Protein 5YD3 (pdb70)

Secondary structure (DSSP, 8-state):
--EEEEPPPEEE-TT--EEEEEEEESS-GGGS-EEEEEE-TTS-EEEEEEE-TTT--EEE-GGGTTTEEEEEETTTTEEEEEE-S--GGG-EEEEEEEEETTEEEEE---EEEEE--TTSPPEE-S-SEEEE-TT--EEEEEEESS--B-TTS-B-EEEEEE-TTS-EEEEEETTTEEPTT--TTEEEEE-SSEEEEEE-S--GGG-EEEEEEE-SSSSPEE---EEEEE-/--SS----/--EEEEPPPEEE-TT--EEEEEEEESS-TTTS-EEEEEE-TTS-EEEEEEE-TTT--EEE-GGGTTTEEEEEETTTTEEEEEE-S--GGG-EEEEEEEEETTEEEEE---EEEEE--PPPEE---SEEEE-TT--EEEEEEESS--B-TTS-B-EEEEEE-TTS--EEEEETTTEEPTT--TTEEEEE-SSEEEEEESS--GGG-EEEEEEE-SSSSPEE---EEEEE-/--SS----/--EEEE---EEE-TT--EEEEEEEESS-GGGS-EEEEEE-TTS-EEEEEEEETTTTEEEE-GGGTTTEEEEEETTTTEEEEEE-S--GGG-EEEEEEEEETTEEEEE---EEEEE--PPPEE---SEEEE-TT--EEEEEEESS--B-TTS-B-EEEEEE-TTS--EEEEETTTEEPTT--TTEEEEE-SSEEEEEESS--GGG-EEEEEEE-SSSSPEE---EEEEE--/---SS----/-EEEE---EEE-TT--EEEEEEEESS-TTTS-EEEEEE-TTS-EEEEEEE-TTT--EEE-GGGTTTEEEEEEGGGTEEEEEE-S--GGG-EEEEEEEEETTEEEEE---EEEEE--PPEE-S-SEEE--TT--EEEEEEESS----TTS---EEEEEE-TTS--EEEEETTTEEPTT--TTEEEEE-SSEEEEEE-S--GGG-EEEEEEE-SSSSPEE---EEEE-/--S----

Solvent-accessible surface area: 39740 Å² total; per-residue (Å²): 164,38,45,13,10,1,16,20,39,53,70,21,147,80,62,58,59,12,110,0,25,0,33,4,26,55,42,84,12,56,94,16,5,0,0,0,0,13,44,59,93,84,106,16,10,59,2,0,0,0,2,2,0,36,41,110,104,28,27,52,7,127,132,12,116,78,44,5,74,8,58,17,57,61,104,40,30,9,0,53,0,72,1,39,74,1,61,85,106,4,17,0,27,1,6,0,0,22,8,96,116,9,20,0,39,35,32,1,87,11,1,15,0,30,12,70,60,95,105,30,4,88,10,66,11,100,39,108,46,25,50,5,54,62,48,72,80,19,66,2,58,2,151,11,75,92,50,0,102,22,224,82,56,44,13,10,0,0,0,0,2,15,65,52,40,81,24,4,73,13,0,0,49,70,38,61,53,68,10,119,86,15,62,122,31,8,53,10,43,34,87,5,59,30,4,28,0,109,1,30,146,2,77,46,98,3,12,4,36,0,13,0,0,0,0,19,50,47,19,1,26,20,2,80,7,0,86,0,56,8,136,85,83,130,126,38,11,55,55,166,40,61,14,96,14,34,52,35,51,84,27,178,78,59,57,60,11,110,1,27,0,80,2,40,54,40,81,12,56,81,26,12,0,0,0,0,12,26,67,109,81,101,11,8,52,1,0,0,0,3,1,0,32,32,107,117,41,36,53,6,141,145,11,135,77,45,6,73,8,58,17,52,57,108,47,27,10,0,61,0,72,1,36,74,1,65,82,106,4,30,7,20,1,4,0,0,24,8,96,122,12,23,0,38,33,22,0,103,11,1,13,2,49,12,88,153,58,4,86,12,33,9,15,15,62,18,6,24,2,57,75,46,49,26,0,39,3,59,1,76,8,32,80,3,0,23,17,204,81,56,40,10,10,0,0,0,0,0,19,31,27,60,92,38,8,57,10,0,0,50,76,45,60,58,63,13,117,81,9,36,123,36,5,57,10,65,37,56,1,13,48,4,48,0,79,0,44,164,3,82,48,91,0,27,4,25,0,12,0,1,0,0,21,44,48,20,0,25,18,0,70,6,2,65,0,61,38,112,157,67,86,127,34,12,57,56,129,38,89,14,113,5,38,54,87,46,134,29,175,86,56,50,57,10,119,0,31,0,111,6,35,29,40,83,11,55,83,24,17,0,0,0,0,16,42,52,114,84,106,17,11,58,1,0,0,0,0,1,1,34,30,116,100,20,26,52,6,125,150,11,110,76,42,5,63,8,59,16,48,66,111,33,32,7,0,44,0,63,0,27,71,0,65,82,110,7,30,7,54,1,6,0,0,22,8,94,144,11,22,0,41,37,33,0,92,14,1,38,2,58,15,88,155,64,5,89,11,68,8,98,41,108,51,28,58,8,35,44,11,68,80,20,66,3,59,0,135,10,78,101,45,0,100,32,238,83,54,49,10,10,0,0,0,0,4,11,53,114,85,87,28,5,69,11,2,1,28,70,32,64,19,29,12,112,82,6,60,50,17,4,14,11,42,36,64,21,54,28,2,30,0,105,0,35,68,2,76,75,110,2,49,4,40,0,16,0,0,0,0,19,51,49,18,1,26,20,2,82,7,1,98,0,64,45,110,198,195,73,74,82,132,36,13,57,62,87,108,11,88,14,42,56,84,52,131,20,181,83,57,35,61,9,122,5,26,0,111,6,56,69,40,78,14,58,107,22,11,0,0,0,0,15,48,35,114,83,98,12,9,56,5,0,0,0,8,4,1,31,27,159,115,41,43,53,13,130,154,10,108,75,41,5,69,8,58,37,54,65,110,43,33,9,0,60,0,73,1,27,71,0,64,68,71,8,25,5,50,1,8,0,0,18,8,100,130,11,22,0,33,38,28,0,116,13,1,32,0,60,13,94,126,16,86,13,25,8,6,7,63,20,3,51,9,65,49,5,28,19,6,59,2,30,1,34,9,76,113,48,0,102,56,236,75,50,30,10,24,0,0,0,0,0,14,64,103,86,105,31,3,54,12,2,0,20,24,34,24,5,50,1,104,81,12,69,113,37,7,12,14,63,36,66,22,59,36,4,50,0,75,0,11,37,3,82,72,115,2,46,4,41,0,14,0,0,0,0,11,67,46,27,3,20,20,3,78,6,0,102,0,70,97,122,134,143,20,11,78,61

Structure (mmCIF, N/CA/C/O backbone):
data_5YD3
#
_entry.id   5YD3
#
_cell.length_a   80.480
_cell.length_b   72.970
_cell.length_c   86.990
_cell.angle_alpha   90.00
_cell.angle_beta   114.30
_cell.angle_gamma   90.00
#
_symmetry.space_group_name_H-M   'P 1 21 1'
#
loop_
_entity.id
_entity.type
_entity.pdbx_description
1 polymer 'scFv 4B08'
2 polymer 'Epitope peptide'
3 non-polymer 'SULFATE ION'
4 non-polymer GLYCEROL
5 water water
#
loop_
_atom_site.group_PDB
_atom_site.id
_atom_site.type_symbol
_atom_site.label_atom_id
_atom_site.label_alt_id
_atom_site.label_comp_id
_atom_site.label_asym_id
_atom_site.label_entity_id
_atom_site.label_seq_id
_atom_site.pdbx_PDB_ins_code
_atom_site.Cartn_x
_atom_site.Cartn_y
_atom_site.Cartn_z
_atom_site.occupancy
_atom_site.B_iso_or_equiv
_atom_site.auth_seq_id
_atom_site.auth_comp_id
_atom_site.auth_asym_id
_atom_site.auth_atom_id
_atom_site.pdbx_PDB_model_num
ATOM 1 N N . GLU A 1 1 ? -0.558 27.179 41.317 1.00 21.04 3 GLU A N 1
ATOM 2 C CA . GLU A 1 1 ? -1.509 26.374 40.524 1.00 16.68 3 GLU A CA 1
ATOM 3 C C . GLU A 1 1 ? -1.526 24.960 41.092 1.00 15.87 3 GLU A C 1
ATOM 4 O O . GLU A 1 1 ? -0.500 24.432 41.547 1.00 16.66 3 GLU A O 1
ATOM 10 N N . VAL A 1 2 ? -2.668 24.299 40.975 1.00 12.31 4 VAL A N 1
ATOM 11 C CA . VAL A 1 2 ? -2.762 22.908 41.342 1.00 13.13 4 VAL A CA 1
ATOM 12 C C . VAL A 1 2 ? -2.062 22.087 40.284 1.00 11.44 4 VAL A C 1
ATOM 13 O O . VAL A 1 2 ? -2.220 22.324 39.071 1.00 14.43 4 VAL A O 1
ATOM 17 N N . GLN A 1 3 ? -1.305 21.126 40.763 1.00 11.44 5 GLN A N 1
ATOM 18 C CA . GLN A 1 3 ? -0.644 20.160 39.867 1.00 14.12 5 GLN A CA 1
ATOM 19 C C . GLN A 1 3 ? -0.873 18.747 40.390 1.00 12.08 5 GLN A C 1
ATOM 20 O O . GLN A 1 3 ? -0.726 18.496 41.568 1.00 12.29 5 GLN A O 1
ATOM 26 N N . LEU A 1 4 ? -1.204 17.847 39.460 1.00 10.44 6 LEU A N 1
ATOM 27 C CA . LEU A 1 4 ? -1.270 16.445 39.756 1.00 9.06 6 LEU A CA 1
ATOM 28 C C . LEU A 1 4 ? -0.364 15.767 38.754 1.00 8.23 6 LEU A C 1
ATOM 29 O O . LEU A 1 4 ? -0.622 15.807 37.560 1.00 9.15 6 LEU A O 1
ATOM 34 N N . GLN A 1 5 ? 0.681 15.126 39.283 1.00 7.33 7 GLN A N 1
ATOM 35 C CA . GLN A 1 5 ? 1.737 14.593 38.429 1.00 7.82 7 GLN A CA 1
ATOM 36 C C . GLN A 1 5 ? 1.847 13.088 38.649 1.00 6.85 7 GLN A C 1
ATOM 37 O O . GLN A 1 5 ? 2.246 12.621 39.718 1.00 7.36 7 GLN A O 1
ATOM 43 N N . GLN A 1 6 ? 1.410 12.336 37.628 1.00 6.56 8 GLN A N 1
ATOM 44 C CA . GLN A 1 6 ? 1.300 10.882 37.749 1.00 6.53 8 GLN A CA 1
ATOM 45 C C . GLN A 1 6 ? 2.559 10.183 37.289 1.00 6.46 8 GLN A C 1
ATOM 46 O O . GLN A 1 6 ? 3.386 10.693 36.534 1.00 7.91 8 GLN A O 1
ATOM 52 N N . SER A 1 7 ? 2.717 8.971 37.780 1.00 6.17 9 SER A N 1
ATOM 53 C CA . SER A 1 7 ? 3.846 8.108 37.435 1.00 6.74 9 SER A CA 1
ATOM 54 C C . SER A 1 7 ? 3.707 7.548 36.037 1.00 7.15 9 SER A C 1
ATOM 55 O O . SER A 1 7 ? 2.673 7.645 35.379 1.00 7.47 9 SER A O 1
ATOM 58 N N . GLY A 1 8 ? 4.830 7.032 35.551 1.00 6.17 10 GLY A N 1
ATOM 59 C CA . GLY A 1 8 ? 4.961 6.687 34.135 1.00 7.13 10 GLY A CA 1
ATOM 60 C C . GLY A 1 8 ? 4.239 5.436 33.661 1.00 6.52 10 GLY A C 1
ATOM 61 O O . GLY A 1 8 ? 3.747 4.624 34.441 1.00 7.50 10 GLY A O 1
ATOM 62 N N . ALA A 1 9 ? 4.231 5.309 32.354 1.00 7.11 11 ALA A N 1
ATOM 63 C CA . ALA A 1 9 ? 3.583 4.195 31.729 1.00 7.44 11 ALA A CA 1
ATOM 64 C C . ALA A 1 9 ? 4.155 2.871 32.208 1.00 7.70 11 ALA A C 1
ATOM 65 O O . ALA A 1 9 ? 5.365 2.701 32.437 1.00 9.91 11 ALA A O 1
ATOM 67 N N . GLU A 1 10 ? 3.272 1.863 32.262 1.00 8.58 12 GLU A N 1
ATOM 68 C CA . GLU A 1 10 ? 3.610 0.535 32.729 1.00 10.18 12 GLU A CA 1
ATOM 69 C C . GLU A 1 10 ? 3.244 -0.472 31.663 1.00 9.73 12 GLU A C 1
ATOM 70 O O . GLU A 1 10 ? 2.166 -0.439 31.111 1.00 10.59 12 GLU A O 1
ATOM 76 N N . LEU A 1 11 ? 4.130 -1.405 31.408 1.00 10.68 13 LEU A N 1
ATOM 77 C CA . LEU A 1 11 ? 3.893 -2.535 30.520 1.00 9.86 13 LEU A CA 1
ATOM 78 C C . LEU A 1 11 ? 4.019 -3.762 31.399 1.00 11.70 13 LEU A C 1
ATOM 79 O O . LEU A 1 11 ? 5.102 -4.026 31.944 1.00 14.32 13 LEU A O 1
ATOM 84 N N . VAL A 1 12 ? 2.911 -4.451 31.615 1.00 9.82 14 VAL A N 1
ATOM 85 C CA . VAL A 1 12 ? 2.820 -5.495 32.610 1.00 10.74 14 VAL A CA 1
ATOM 86 C C . VAL A 1 12 ? 2.163 -6.739 32.063 1.00 10.47 14 VAL A C 1
ATOM 87 O O . VAL A 1 12 ? 1.542 -6.725 31.003 1.00 10.71 14 VAL A O 1
ATOM 91 N N . ARG A 1 13 ? 2.340 -7.857 32.768 1.00 11.42 15 ARG A N 1
ATOM 92 C CA . ARG A 1 13 ? 1.801 -9.150 32.283 1.00 10.62 15 ARG A CA 1
ATOM 93 C C . ARG A 1 13 ? 0.551 -9.552 33.054 1.00 8.72 15 ARG A C 1
ATOM 94 O O . ARG A 1 13 ? 0.361 -9.138 34.191 1.00 9.35 15 ARG A O 1
ATOM 102 N N . PRO A 1 14 ? -0.300 -10.357 32.441 1.00 8.87 16 PRO A N 1
ATOM 103 C CA . PRO A 1 14 ? -1.487 -10.791 33.179 1.00 8.59 16 PRO A CA 1
ATOM 104 C C . PRO A 1 14 ? -1.174 -11.505 34.488 1.00 8.25 16 PRO A C 1
ATOM 105 O O . PRO A 1 14 ? -0.210 -12.267 34.597 1.00 9.73 16 PRO A O 1
ATOM 109 N N . GLY A 1 15 ? -2.016 -11.279 35.493 1.00 7.52 17 GLY A N 1
ATOM 110 C CA . GLY A 1 15 ? -1.906 -12.019 36.721 1.00 8.86 17 GLY A CA 1
ATOM 111 C C . GLY A 1 15 ? -1.057 -11.339 37.753 1.00 9.34 17 GLY A C 1
ATOM 112 O O . GLY A 1 15 ? -0.874 -11.867 38.821 1.00 16.65 17 GLY A O 1
ATOM 113 N N . THR A 1 16 ? -0.524 -10.189 37.407 1.00 8.32 18 THR A N 1
ATOM 114 C CA . THR A 1 16 ? 0.338 -9.440 38.278 1.00 7.67 18 THR A CA 1
ATOM 115 C C . THR A 1 16 ? -0.430 -8.275 38.898 1.00 7.64 18 THR A C 1
ATOM 116 O O . THR A 1 16 ? -1.605 -8.077 38.615 1.00 8.06 18 THR A O 1
ATOM 120 N N . SER A 1 17 ? 0.248 -7.519 39.762 1.00 7.77 19 SER A N 1
ATOM 121 C CA . SER A 1 17 ? -0.289 -6.270 40.299 1.00 8.58 19 SER A CA 1
ATOM 122 C C . SER A 1 17 ? 0.555 -5.108 39.832 1.00 8.49 19 SER A C 1
ATOM 123 O O . SER A 1 17 ? 1.741 -5.291 39.525 1.00 9.51 19 SER A O 1
ATOM 126 N N . VAL A 1 18 ? -0.032 -3.920 39.798 1.00 7.62 20 VAL A N 1
ATOM 127 C CA . VAL A 1 18 ? 0.703 -2.709 39.577 1.00 8.00 20 VAL A CA 1
ATOM 128 C C . VAL A 1 18 ? 0.245 -1.619 40.535 1.00 7.37 20 VAL A C 1
ATOM 129 O O . VAL A 1 18 ? -0.929 -1.583 40.902 1.00 8.42 20 VAL A O 1
ATOM 133 N N . LYS A 1 19 ? 1.163 -0.768 40.944 1.00 7.72 21 LYS A N 1
ATOM 134 C CA . LYS A 1 19 ? 0.840 0.374 41.790 1.00 8.10 21 LYS A CA 1
ATOM 135 C C . LYS A 1 19 ? 1.362 1.652 41.183 1.00 7.95 21 LYS A C 1
ATOM 136 O O . LYS A 1 19 ? 2.518 1.777 40.816 1.00 12.25 21 LYS A O 1
ATOM 142 N N . MET A 1 20 ? 0.473 2.610 40.997 1.00 7.37 22 MET A N 1
ATOM 143 C CA . MET A 1 20 ? 0.757 3.880 40.307 1.00 7.26 22 MET A CA 1
ATOM 144 C C . MET A 1 20 ? 0.543 5.038 41.294 1.00 6.69 22 MET A C 1
ATOM 145 O O . MET A 1 20 ? -0.187 4.872 42.263 1.00 7.45 22 MET A O 1
ATOM 150 N N . SER A 1 21 ? 1.165 6.158 41.008 1.00 6.98 23 SER A N 1
ATOM 151 C CA A SER A 1 21 ? 1.244 7.327 41.897 0.40 7.53 23 SER A CA 1
ATOM 152 C CA B SER A 1 21 ? 1.111 7.261 41.927 0.60 7.12 23 SER A CA 1
ATOM 153 C C . SER A 1 21 ? 0.679 8.568 41.266 1.00 7.24 23 SER A C 1
ATOM 154 O O . SER A 1 21 ? 0.748 8.756 40.032 1.00 7.54 23 SER A O 1
ATOM 159 N N . CYS A 1 22 ? 0.202 9.470 42.125 1.00 7.84 24 CYS A N 1
ATOM 160 C CA . CYS A 1 22 ? -0.345 10.750 41.739 1.00 7.34 24 CYS A CA 1
ATOM 161 C C . CYS A 1 22 ? 0.148 11.769 42.773 1.00 7.78 24 CYS A C 1
ATOM 162 O O . CYS A 1 22 ? -0.403 11.830 43.859 1.00 8.49 24 CYS A O 1
ATOM 165 N N . LYS A 1 23 ? 1.208 12.499 42.409 1.00 7.86 25 LYS A N 1
ATOM 166 C CA . LYS A 1 23 ? 1.825 13.462 43.323 1.00 8.19 25 LYS A CA 1
ATOM 167 C C . LYS A 1 23 ? 1.086 14.800 43.173 1.00 10.18 25 LYS A C 1
ATOM 168 O O . LYS A 1 23 ? 0.983 15.368 42.077 1.00 10.35 25 LYS A O 1
ATOM 174 N N . ALA A 1 24 ? 0.581 15.291 44.304 1.00 9.35 26 ALA A N 1
ATOM 175 C CA . ALA A 1 24 ? -0.184 16.521 44.346 1.00 9.63 26 ALA A CA 1
ATOM 176 C C . ALA A 1 24 ? 0.669 17.690 44.830 1.00 10.71 26 ALA A C 1
ATOM 177 O O . ALA A 1 24 ? 1.512 17.555 45.732 1.00 14.20 26 ALA A O 1
ATOM 179 N N . ALA A 1 25 ? 0.394 18.845 44.260 1.00 10.05 27 ALA A N 1
ATOM 180 C CA . ALA A 1 25 ? 1.027 20.093 44.732 1.00 11.09 27 ALA A CA 1
ATOM 181 C C . ALA A 1 25 ? 0.104 21.283 44.451 1.00 11.45 27 ALA A C 1
ATOM 182 O O . ALA A 1 25 ? -0.815 21.234 43.611 1.00 11.10 27 ALA A O 1
ATOM 184 N N . GLY A 1 26 ? 0.323 22.371 45.185 1.00 11.90 28 GLY A N 1
ATOM 185 C CA . GLY A 1 26 ? -0.324 23.644 44.887 1.00 12.71 28 GLY A CA 1
ATOM 186 C C . GLY A 1 26 ? -1.635 23.883 45.619 1.00 11.35 28 GLY A C 1
ATOM 187 O O . GLY A 1 26 ? -2.340 24.830 45.307 1.00 13.59 28 GLY A O 1
ATOM 188 N N . TYR A 1 27 ? -1.933 23.016 46.574 1.00 11.17 29 TYR A N 1
ATOM 189 C CA . TYR A 1 27 ? -3.122 23.098 47.416 1.00 11.10 29 TYR A CA 1
ATOM 190 C C . TYR A 1 27 ? -2.929 22.205 48.628 1.00 11.32 29 TYR A C 1
ATOM 191 O O . TYR A 1 27 ? -1.988 21.438 48.685 1.00 14.21 29 TYR A O 1
ATOM 200 N N . THR A 1 28 ? -3.851 22.282 49.608 1.00 12.51 30 THR A N 1
ATOM 201 C CA . THR A 1 28 ? -3.762 21.480 50.816 1.00 12.80 30 THR A CA 1
ATOM 202 C C . THR A 1 28 ? -4.247 20.057 50.549 1.00 12.05 30 THR A C 1
ATOM 203 O O . THR A 1 28 ? -5.463 19.774 50.394 1.00 11.84 30 THR A O 1
ATOM 207 N N . PHE A 1 29 ? -3.277 19.137 50.480 1.00 12.66 31 PHE A N 1
ATOM 208 C CA . PHE A 1 29 ? -3.539 17.738 50.083 1.00 11.99 31 PHE A CA 1
ATOM 209 C C . PHE A 1 29 ? -4.614 17.069 50.917 1.00 12.28 31 PHE A C 1
ATOM 210 O O . PHE A 1 29 ? -5.435 16.301 50.398 1.00 12.50 31 PHE A O 1
ATOM 218 N N . THR A 1 30 ? -4.635 17.354 52.230 1.00 13.00 32 THR A N 1
ATOM 219 C CA . THR A 1 30 ? -5.524 16.648 53.122 1.00 14.66 32 THR A CA 1
ATOM 220 C C . THR A 1 30 ? -6.921 17.244 53.145 1.00 13.16 32 THR A C 1
ATOM 221 O O . THR A 1 30 ? -7.774 16.729 53.883 1.00 17.26 32 THR A O 1
ATOM 225 N N . LYS A 1 31 ? -7.188 18.263 52.327 1.00 11.96 33 LYS A N 1
ATOM 226 C CA . LYS A 1 31 ? -8.493 18.936 52.356 1.00 11.51 33 LYS A CA 1
ATOM 227 C C . LYS A 1 31 ? -9.510 18.406 51.350 1.00 13.32 33 LYS A C 1
ATOM 228 O O . LYS A 1 31 ? -10.704 18.505 51.599 1.00 14.95 33 LYS A O 1
ATOM 234 N N . TYR A 1 32 ? -9.047 17.831 50.233 1.00 11.12 34 TYR A N 1
ATOM 235 C CA . TYR A 1 32 ? -9.920 17.481 49.095 1.00 9.84 34 TYR A CA 1
ATOM 236 C C . TYR A 1 32 ? -9.854 16.003 48.731 1.00 8.77 34 TYR A C 1
ATOM 237 O O . TYR A 1 32 ? -8.768 15.379 48.722 1.00 9.77 34 TYR A O 1
ATOM 246 N N . TRP A 1 33 ? -11.003 15.453 48.340 1.00 8.69 35 TRP A N 1
ATOM 247 C CA . TRP A 1 33 ? -11.046 14.150 47.730 1.00 8.09 35 TRP A CA 1
ATOM 248 C C . TRP A 1 33 ? -10.263 14.091 46.409 1.00 7.60 35 TRP A C 1
ATOM 249 O O . TRP A 1 33 ? -10.240 15.059 45.660 1.00 7.23 35 TRP A O 1
ATOM 260 N N . ILE A 1 34 ? -9.630 12.939 46.201 1.00 6.91 36 ILE A N 1
ATOM 261 C CA . ILE A 1 34 ? -9.013 12.594 44.923 1.00 6.86 36 ILE A CA 1
ATOM 262 C C . ILE A 1 34 ? -9.787 11.397 44.373 1.00 6.43 36 ILE A C 1
ATOM 263 O O . ILE A 1 34 ? -9.946 10.372 45.024 1.00 7.25 36 ILE A O 1
ATOM 268 N N . GLY A 1 35 ? -10.273 11.571 43.132 1.00 6.11 37 GLY A N 1
ATOM 269 C CA . GLY A 1 35 ? -10.940 10.501 42.383 1.00 6.16 37 GLY A CA 1
ATOM 270 C C . GLY A 1 35 ? -10.035 9.896 41.342 1.00 5.69 37 GLY A C 1
ATOM 271 O O . GLY A 1 35 ? -9.101 10.535 40.863 1.00 6.43 37 GLY A O 1
ATOM 272 N N . TRP A 1 36 ? -10.392 8.664 40.966 1.00 5.62 38 TRP A N 1
ATOM 273 C CA . TRP A 1 36 ? -9.637 7.938 39.958 1.00 5.26 38 TRP A CA 1
ATOM 274 C C . TRP A 1 36 ? -10.568 7.472 38.878 1.00 5.43 38 TRP A C 1
ATOM 275 O O . TRP A 1 36 ? -11.655 6.951 39.159 1.00 5.56 38 TRP A O 1
ATOM 286 N N . VAL A 1 37 ? -10.114 7.647 37.620 1.00 5.50 39 VAL A N 1
ATOM 287 C CA . VAL A 1 37 ? -10.934 7.454 36.417 1.00 5.80 39 VAL A CA 1
ATOM 288 C C . VAL A 1 37 ? -10.173 6.586 35.428 1.00 5.37 39 VAL A C 1
ATOM 289 O O . VAL A 1 37 ? -8.987 6.841 35.166 1.00 6.75 39 VAL A O 1
ATOM 293 N N . LYS A 1 38 ? -10.848 5.610 34.832 1.00 5.83 40 LYS A N 1
ATOM 294 C CA . LYS A 1 38 ? -10.303 4.691 33.848 1.00 5.62 40 LYS A CA 1
ATOM 295 C C . LYS A 1 38 ? -10.775 5.049 32.439 1.00 6.24 40 LYS A C 1
ATOM 296 O O . LYS A 1 38 ? -11.991 5.164 32.215 1.00 6.50 40 LYS A O 1
ATOM 302 N N . GLN A 1 39 ? -9.844 5.176 31.497 1.00 6.01 41 GLN A N 1
ATOM 303 C CA . GLN A 1 39 ? -10.115 5.451 30.091 1.00 7.49 41 GLN A CA 1
ATOM 304 C C . GLN A 1 39 ? -9.633 4.275 29.284 1.00 8.01 41 GLN A C 1
ATOM 305 O O . GLN A 1 39 ? -8.424 4.105 29.045 1.00 8.42 41 GLN A O 1
ATOM 311 N N . ARG A 1 40 ? -10.540 3.430 28.871 1.00 11.02 42 ARG A N 1
ATOM 312 C CA . ARG A 1 40 ? -10.206 2.222 28.172 1.00 13.24 42 ARG A CA 1
ATOM 313 C C . ARG A 1 40 ? -10.806 2.399 26.777 1.00 14.15 42 ARG A C 1
ATOM 314 O O . ARG A 1 40 ? -11.991 2.807 26.585 1.00 13.28 42 ARG A O 1
ATOM 322 N N . PRO A 1 41 ? -10.008 2.093 25.752 1.00 22.54 43 PRO A N 1
ATOM 323 C CA . PRO A 1 41 ? -10.565 2.275 24.424 1.00 19.57 43 PRO A CA 1
ATOM 324 C C . PRO A 1 41 ? -11.891 1.522 24.179 1.00 21.77 43 PRO A C 1
ATOM 325 O O . PRO A 1 41 ? -12.054 0.356 24.544 1.00 22.02 43 PRO A O 1
ATOM 329 N N . GLY A 1 42 ? -12.827 2.236 23.568 1.00 19.49 44 GLY A N 1
ATOM 330 C CA . GLY A 1 42 ? -14.215 1.774 23.378 1.00 21.34 44 GLY A CA 1
ATOM 331 C C . GLY A 1 42 ? -15.138 1.792 24.585 1.00 18.54 44 GLY A C 1
ATOM 332 O O . GLY A 1 42 ? -16.305 1.406 24.499 1.00 22.42 44 GLY A O 1
ATOM 333 N N . HIS A 1 43 ? -14.610 2.224 25.740 1.00 14.70 45 HIS A N 1
ATOM 334 C CA . HIS A 1 43 ? -15.362 2.199 26.987 1.00 12.38 45 HIS A CA 1
ATOM 335 C C . HIS A 1 43 ? -15.323 3.566 27.682 1.00 10.29 45 HIS A C 1
ATOM 336 O O . HIS A 1 43 ? -15.514 3.652 28.872 1.00 10.93 45 HIS A O 1
ATOM 343 N N . GLY A 1 44 ? -15.094 4.626 26.914 1.00 10.26 46 GLY A N 1
ATOM 344 C CA . GLY A 1 44 ? -15.255 5.985 27.425 1.00 9.57 46 GLY A CA 1
ATOM 345 C C . GLY A 1 44 ? -14.448 6.258 28.679 1.00 8.89 46 GLY A C 1
ATOM 346 O O . GLY A 1 44 ? -13.255 5.950 28.721 1.00 8.68 46 GLY A O 1
ATOM 347 N N . LEU A 1 45 ? -15.135 6.772 29.690 1.00 7.74 47 LEU A N 1
ATOM 348 C CA . LEU A 1 45 ? -14.569 7.037 31.020 1.00 6.53 47 LEU A CA 1
ATOM 349 C C . LEU A 1 45 ? -15.386 6.300 32.060 1.00 7.27 47 LEU A C 1
ATOM 350 O O . LEU A 1 45 ? -16.621 6.273 31.994 1.00 8.98 47 LEU A O 1
ATOM 355 N N . GLU A 1 46 ? -14.726 5.751 33.051 1.00 7.28 48 GLU A N 1
ATOM 356 C CA . GLU A 1 46 ? -15.347 4.931 34.109 1.00 7.01 48 GLU A CA 1
ATOM 357 C C . GLU A 1 46 ? -14.751 5.334 35.436 1.00 7.02 48 GLU A C 1
ATOM 358 O O . GLU A 1 46 ? -13.537 5.485 35.531 1.00 8.33 48 GLU A O 1
ATOM 364 N N . TRP A 1 47 ? -15.601 5.599 36.430 1.00 6.32 49 TRP A N 1
ATOM 365 C CA . TRP A 1 47 ? -15.129 6.105 37.724 1.00 5.22 49 TRP A CA 1
ATOM 366 C C . TRP A 1 47 ? -14.829 4.927 38.642 1.00 5.65 49 TRP A C 1
ATOM 367 O O . TRP A 1 47 ? -15.672 4.033 38.788 1.00 6.67 49 TRP A O 1
ATOM 378 N N . ILE A 1 48 ? -13.626 4.885 39.236 1.00 4.86 50 ILE A N 1
ATOM 379 C CA . ILE A 1 48 ? -13.177 3.791 40.050 1.00 5.64 50 ILE A CA 1
ATOM 380 C C . ILE A 1 48 ? -13.520 3.980 41.522 1.00 5.18 50 ILE A C 1
ATOM 381 O O . ILE A 1 48 ? -14.001 3.049 42.189 1.00 6.46 50 ILE A O 1
ATOM 386 N N . GLY A 1 49 ? -13.226 5.154 42.047 1.00 5.76 51 GLY A N 1
ATOM 387 C CA . GLY A 1 49 ? -13.377 5.415 43.468 1.00 5.64 51 GLY A CA 1
ATOM 388 C C . GLY A 1 49 ? -12.731 6.708 43.843 1.00 5.41 51 GLY A C 1
ATOM 389 O O . GLY A 1 49 ? -12.106 7.409 43.009 1.00 6.75 51 GLY A O 1
ATOM 390 N N . ASP A 1 50 ? -12.855 7.063 45.134 1.00 5.72 52 ASP A N 1
ATOM 391 C CA . ASP A 1 50 ? -12.191 8.257 45.630 1.00 6.17 52 ASP A CA 1
ATOM 392 C C . ASP A 1 50 ? -11.667 8.054 47.035 1.00 6.96 52 ASP A C 1
ATOM 393 O O . ASP A 1 50 ? -12.040 7.103 47.714 1.00 8.10 52 ASP A O 1
ATOM 398 N N . ILE A 1 51 ? -10.764 8.948 47.409 1.00 6.63 53 ILE A N 1
ATOM 399 C CA . ILE A 1 51 ? -10.118 8.876 48.736 1.00 8.26 53 ILE A CA 1
ATOM 400 C C . ILE A 1 51 ? -9.929 10.286 49.262 1.00 8.89 53 ILE A C 1
ATOM 401 O O . ILE A 1 51 ? -9.590 11.207 48.550 1.00 8.33 53 ILE A O 1
ATOM 406 N N . HIS A 1 52 ? -10.123 10.376 50.590 1.00 8.67 54 HIS A N 1
ATOM 407 C CA . HIS A 1 52 ? -9.894 11.632 51.276 1.00 9.29 54 HIS A CA 1
ATOM 408 C C . HIS A 1 52 ? -8.561 11.497 52.025 1.00 8.83 54 HIS A C 1
ATOM 409 O O . HIS A 1 52 ? -8.459 10.666 52.952 1.00 10.20 54 HIS A O 1
ATOM 416 N N . PRO A 1 53 ? -7.543 12.273 51.626 1.00 9.72 55 PRO A N 1
ATOM 417 C CA . PRO A 1 53 ? -6.242 11.981 52.281 1.00 11.70 55 PRO A CA 1
ATOM 418 C C . PRO A 1 53 ? -6.162 12.438 53.724 1.00 12.96 55 PRO A C 1
ATOM 419 O O . PRO A 1 53 ? -5.222 12.049 54.422 1.00 15.57 55 PRO A O 1
ATOM 423 N N . GLY A 1 54 ? -7.114 13.249 54.185 1.00 11.70 56 GLY A N 1
ATOM 424 C CA . GLY A 1 54 ? -7.184 13.620 55.603 1.00 13.27 56 GLY A CA 1
ATOM 425 C C . GLY A 1 54 ? -7.631 12.465 56.480 1.00 14.91 56 GLY A C 1
ATOM 426 O O . GLY A 1 54 ? -6.964 12.148 57.465 1.00 18.64 56 GLY A O 1
ATOM 427 N N . SER A 1 55 ? -8.754 11.850 56.158 1.00 12.54 57 SER A N 1
ATOM 428 C CA . SER A 1 55 ? -9.329 10.771 56.926 1.00 14.22 57 SER A CA 1
ATOM 429 C C . SER A 1 55 ? -8.838 9.424 56.517 1.00 14.27 57 SER A C 1
ATOM 430 O O . SER A 1 55 ? -9.065 8.440 57.214 1.00 16.86 57 SER A O 1
ATOM 433 N N . PHE A 1 56 ? -8.281 9.345 55.299 1.00 12.53 58 PHE A N 1
ATOM 434 C CA . PHE A 1 56 ? -7.917 8.077 54.666 1.00 14.17 58 PHE A CA 1
ATOM 435 C C . PHE A 1 56 ? -9.094 7.225 54.245 1.00 14.10 58 PHE A C 1
ATOM 436 O O . PHE A 1 56 ? -8.932 6.081 53.865 1.00 18.29 58 PHE A O 1
ATOM 444 N N . TYR A 1 57 ? -10.292 7.777 54.315 1.00 12.96 59 TYR A N 1
ATOM 445 C CA . TYR A 1 57 ? -11.491 7.008 53.969 1.00 12.85 59 TYR A CA 1
ATOM 446 C C . TYR A 1 57 ? -11.584 6.951 52.466 1.00 10.67 59 TYR A C 1
ATOM 447 O O . TYR A 1 57 ? -11.341 7.948 51.798 1.00 12.47 59 TYR A O 1
ATOM 456 N N . SER A 1 58 ? -11.903 5.775 51.967 1.00 11.20 60 SER A N 1
ATOM 457 C 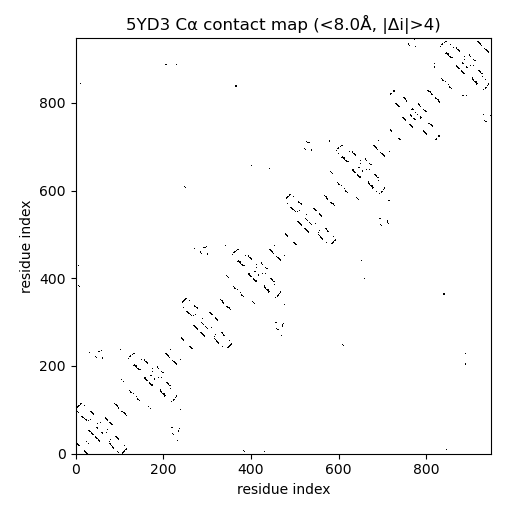CA A SER A 1 58 ? -12.080 5.569 50.533 0.50 11.43 60 SER A CA 1
ATOM 458 C CA B SER A 1 58 ? -12.098 5.619 50.541 0.50 10.71 60 SER A CA 1
ATOM 459 C C . SER A 1 58 ? -13.468 5.050 50.233 1.00 11.52 60 SER A C 1
ATOM 460 O O . SER A 1 58 ? -14.070 4.305 51.037 1.00 14.19 60 SER A O 1
ATOM 465 N N . ASN A 1 59 ? -13.955 5.422 49.051 1.00 8.42 61 ASN A N 1
ATOM 466 C CA . ASN A 1 59 ? -15.202 4.886 48.519 1.00 9.54 61 ASN A CA 1
ATOM 467 C C . ASN A 1 59 ? -14.957 4.287 47.142 1.00 8.37 61 ASN A C 1
ATOM 468 O O . ASN A 1 59 ? -14.300 4.946 46.329 1.00 10.65 61 ASN A O 1
ATOM 473 N N . TYR A 1 60 ? -15.548 3.137 46.826 1.00 8.31 62 TYR A N 1
ATOM 474 C CA . TYR A 1 60 ? -15.259 2.464 45.575 1.00 8.39 62 TYR A CA 1
ATOM 475 C C . TYR A 1 60 ? -16.557 2.251 44.799 1.00 7.69 62 TYR A C 1
ATOM 476 O O . TYR A 1 60 ? -17.604 1.945 45.392 1.00 8.74 62 TYR A O 1
ATOM 485 N N . ASN A 1 61 ? -16.479 2.371 43.483 1.00 6.40 63 ASN A N 1
ATOM 486 C CA . ASN A 1 61 ? -17.435 1.727 42.601 1.00 7.44 63 ASN A CA 1
ATOM 487 C C . ASN A 1 61 ? -17.405 0.247 42.905 1.00 7.70 63 ASN A C 1
ATOM 488 O O . ASN A 1 61 ? -16.325 -0.374 42.950 1.00 7.64 63 ASN A O 1
ATOM 493 N N . GLU A 1 62 ? -18.556 -0.345 43.143 1.00 7.42 64 GLU A N 1
ATOM 494 C CA . GLU A 1 62 ? -18.623 -1.769 43.434 1.00 9.48 64 GLU A CA 1
ATOM 495 C C . GLU A 1 62 ? -17.922 -2.601 42.411 1.00 9.04 64 GLU A C 1
ATOM 496 O O . GLU A 1 62 ? -17.365 -3.674 42.740 1.00 10.36 64 GLU A O 1
ATOM 502 N N . LYS A 1 63 ? -17.939 -2.142 41.175 1.00 8.51 65 LYS A N 1
ATOM 503 C CA . LYS A 1 63 ? -17.263 -2.873 40.080 1.00 9.91 65 LYS A CA 1
ATOM 504 C C . LYS A 1 63 ? -15.757 -3.046 40.291 1.00 9.77 65 LYS A C 1
ATOM 505 O O . LYS A 1 63 ? -15.146 -3.923 39.674 1.00 13.21 65 LYS A O 1
ATOM 511 N N . PHE A 1 64 ? -15.188 -2.245 41.176 1.00 7.61 66 PHE A N 1
ATOM 512 C CA . PHE A 1 64 ? -13.740 -2.276 41.462 1.00 7.18 66 PHE A CA 1
ATOM 513 C C . PHE A 1 64 ? -13.384 -2.743 42.855 1.00 7.66 66 PHE A C 1
ATOM 514 O O . PHE A 1 64 ? -12.187 -2.759 43.204 1.00 7.83 66 PHE A O 1
ATOM 522 N N . LYS A 1 65 ? -14.383 -3.183 43.627 1.00 7.92 67 LYS A N 1
ATOM 523 C CA . LYS A 1 65 ? -14.102 -3.699 44.983 1.00 7.94 67 LYS A CA 1
ATOM 524 C C . LYS A 1 65 ? -13.513 -5.079 44.872 1.00 8.35 67 LYS A C 1
ATOM 525 O O . LYS A 1 65 ? -14.188 -6.026 44.470 1.00 9.40 67 LYS A O 1
ATOM 531 N N . GLY A 1 66 ? -12.226 -5.163 45.189 1.00 8.61 68 GLY A N 1
ATOM 532 C CA . GLY A 1 66 ? -11.407 -6.335 44.929 1.00 9.83 68 GLY A CA 1
ATOM 533 C C . GLY A 1 66 ? -10.475 -6.264 43.743 1.00 8.83 68 GLY A C 1
ATOM 534 O O . GLY A 1 66 ? -9.729 -7.227 43.504 1.00 9.77 68 GLY A O 1
ATOM 535 N N . LYS A 1 67 ? -10.485 -5.151 43.022 1.00 8.77 69 LYS A N 1
ATOM 536 C CA . LYS A 1 67 ? -9.603 -4.875 41.894 1.00 8.36 69 LYS A CA 1
ATOM 537 C C . LYS A 1 67 ? -8.657 -3.750 42.249 1.00 7.25 69 LYS A C 1
ATOM 538 O O . LYS A 1 67 ? -7.455 -3.872 42.012 1.00 8.62 69 LYS A O 1
ATOM 544 N N . ALA A 1 68 ? -9.188 -2.617 42.707 1.00 7.30 70 ALA A N 1
ATOM 545 C CA . ALA A 1 68 ? -8.432 -1.419 42.957 1.00 7.34 70 ALA A CA 1
ATOM 546 C C . ALA A 1 68 ? -8.353 -1.130 44.441 1.00 7.95 70 ALA A C 1
ATOM 547 O O . ALA A 1 68 ? -9.336 -1.247 45.173 1.00 9.50 70 ALA A O 1
ATOM 549 N N . THR A 1 69 ? -7.193 -0.661 44.886 1.00 7.86 71 THR A N 1
ATOM 550 C CA . THR A 1 69 ? -6.995 -0.185 46.259 1.00 7.70 71 THR A CA 1
ATOM 551 C C . THR A 1 69 ? -6.405 1.192 46.238 1.00 7.90 71 THR A C 1
ATOM 552 O O . THR A 1 69 ? -5.352 1.393 45.592 1.00 7.39 71 THR A O 1
ATOM 556 N N . LEU A 1 70 ? -7.068 2.161 46.869 1.00 7.72 72 LEU A N 1
ATOM 557 C CA . LEU A 1 70 ? -6.621 3.537 46.945 1.00 7.66 72 LEU A CA 1
ATOM 558 C C . LEU A 1 70 ? -5.983 3.797 48.290 1.00 9.11 72 LEU A C 1
ATOM 559 O O . LEU A 1 70 ? -6.570 3.399 49.333 1.00 11.07 72 LEU A O 1
ATOM 564 N N . THR A 1 71 ? -4.814 4.419 48.277 1.00 8.41 73 THR A N 1
ATOM 565 C CA . THR A 1 71 ? -4.126 4.843 49.499 1.00 8.94 73 THR A CA 1
ATOM 566 C C . THR A 1 71 ? -3.569 6.257 49.290 1.00 8.26 73 THR A C 1
ATOM 567 O O . THR A 1 71 ? -3.588 6.819 48.169 1.00 8.87 73 THR A O 1
ATOM 571 N N . ALA A 1 72 ? -3.092 6.860 50.369 1.00 9.97 74 ALA A N 1
ATOM 572 C CA . ALA A 1 72 ? -2.479 8.152 50.347 1.00 11.68 74 ALA A CA 1
ATOM 573 C C . ALA A 1 72 ? -1.351 8.222 51.356 1.00 13.21 74 ALA A C 1
ATOM 574 O O . ALA A 1 72 ? -1.424 7.611 52.424 1.00 16.20 74 ALA A O 1
ATOM 576 N N . ASP A 1 73 ? -0.326 8.973 50.995 1.00 11.90 75 ASP A N 1
ATOM 577 C CA . ASP A 1 73 ? 0.803 9.270 51.906 1.00 13.04 75 ASP A CA 1
ATOM 578 C C . ASP A 1 73 ? 0.839 10.778 52.086 1.00 12.73 75 ASP A C 1
ATOM 579 O O . ASP A 1 73 ? 1.137 11.549 51.163 1.00 13.33 75 ASP A O 1
ATOM 584 N N . THR A 1 74 ? 0.512 11.205 53.300 1.00 14.85 76 THR A N 1
ATOM 585 C CA . THR A 1 74 ? 0.481 12.607 53.573 1.00 15.70 76 THR A CA 1
ATOM 586 C C . THR A 1 74 ? 1.893 13.215 53.666 1.00 17.11 76 THR A C 1
ATOM 587 O O . THR A 1 74 ? 2.038 14.429 53.473 1.00 23.42 76 THR A O 1
ATOM 591 N N . SER A 1 75 ? 2.932 12.410 53.926 1.00 14.92 77 SER A N 1
ATOM 592 C CA . SER A 1 75 ? 4.294 12.972 54.004 1.00 16.94 77 SER A CA 1
ATOM 593 C C . SER A 1 75 ? 4.792 13.447 52.636 1.00 18.84 77 SER A C 1
ATOM 594 O O . SER A 1 75 ? 5.442 14.480 52.513 1.00 23.54 77 SER A O 1
ATOM 597 N N . SER A 1 76 ? 4.369 12.757 51.587 1.00 14.74 78 SER A N 1
ATOM 598 C CA . SER A 1 76 ? 4.852 13.083 50.239 1.00 16.47 78 SER A CA 1
ATOM 599 C C . SER A 1 76 ? 3.727 13.674 49.388 1.00 13.78 78 SER A C 1
ATOM 600 O O . SER A 1 76 ? 3.912 13.879 48.195 1.00 15.65 78 SER A O 1
ATOM 603 N N . SER A 1 77 ? 2.562 13.937 49.977 1.00 13.08 79 SER A N 1
ATOM 604 C CA . SER A 1 77 ? 1.382 14.420 49.219 1.00 12.07 79 SER A CA 1
ATOM 605 C C . SER A 1 77 ? 1.139 13.607 47.943 1.00 10.50 79 SER A C 1
ATOM 606 O O . SER A 1 77 ? 0.966 14.173 46.869 1.00 11.43 79 SER A O 1
ATOM 609 N N . THR A 1 78 ? 1.124 12.286 48.127 1.00 9.62 80 THR A N 1
ATOM 610 C CA . THR A 1 78 ? 0.922 11.365 47.005 1.00 8.98 80 THR A CA 1
ATOM 611 C C . THR A 1 78 ? -0.220 10.416 47.273 1.00 9.47 80 THR A C 1
ATOM 612 O O . THR A 1 78 ? -0.349 9.814 48.344 1.00 10.22 80 THR A O 1
ATOM 616 N N . ALA A 1 79 ? -1.074 10.294 46.240 1.00 7.74 81 ALA A N 1
ATOM 617 C CA . ALA A 1 79 ? -2.142 9.299 46.201 1.00 7.68 81 ALA A CA 1
ATOM 618 C C . ALA A 1 79 ? -1.696 8.145 45.345 1.00 6.89 81 ALA A C 1
ATOM 619 O O . ALA A 1 79 ? -1.029 8.353 44.337 1.00 8.86 81 ALA A O 1
ATOM 621 N N . TYR A 1 80 ? -2.094 6.960 45.717 1.00 6.94 82 TYR A N 1
ATOM 622 C CA . TYR A 1 80 ? -1.729 5.744 44.998 1.00 6.81 82 TYR A CA 1
ATOM 623 C C . TYR A 1 80 ? -2.922 4.920 44.637 1.00 6.92 82 TYR A C 1
ATOM 624 O O . TYR A 1 80 ? -3.912 4.887 45.366 1.00 7.53 82 TYR A O 1
ATOM 633 N N . MET A 1 81 ? -2.816 4.162 43.548 1.00 6.90 83 MET A N 1
ATOM 634 C CA . MET A 1 81 ? -3.800 3.150 43.217 1.00 6.78 83 MET A CA 1
ATOM 635 C C . MET A 1 81 ? -3.077 1.883 42.826 1.00 6.45 83 MET A C 1
ATOM 636 O O . MET A 1 81 ? -2.165 1.908 41.957 1.00 8.04 83 MET A O 1
ATOM 641 N N . GLN A 1 82 ? -3.483 0.796 43.443 1.00 7.19 84 GLN A N 1
ATOM 642 C CA . GLN A 1 82 ? -2.931 -0.535 43.146 1.00 7.64 84 GLN A CA 1
ATOM 643 C C . GLN A 1 82 ? -4.028 -1.368 42.500 1.00 7.25 84 GLN A C 1
ATOM 644 O O . GLN A 1 82 ? -5.160 -1.397 42.997 1.00 8.63 84 GLN A O 1
ATOM 650 N N . LEU A 1 83 ? -3.714 -2.036 41.409 1.00 6.98 85 LEU A N 1
ATOM 651 C CA . LEU A 1 83 ? -4.607 -2.945 40.712 1.00 7.17 85 LEU A CA 1
ATOM 652 C C . LEU A 1 83 ? -4.037 -4.345 40.848 1.00 8.34 85 LEU A C 1
ATOM 653 O O . LEU A 1 83 ? -2.868 -4.563 40.553 1.00 9.16 85 LEU A O 1
ATOM 658 N N . SER A 1 84 ? -4.889 -5.305 41.176 1.00 7.75 86 SER A N 1
ATOM 659 C CA . SER A 1 84 ? -4.482 -6.706 41.325 1.00 8.68 86 SER A CA 1
ATOM 660 C C . SER A 1 84 ? -5.050 -7.548 40.220 1.00 7.38 86 SER A C 1
ATOM 661 O O . SER A 1 84 ? -5.949 -7.131 39.499 1.00 8.16 86 SER A O 1
ATOM 664 N N . SER A 1 85 ? -4.523 -8.756 40.076 1.00 6.91 87 SER A N 1
ATOM 665 C CA . SER A 1 85 ? -5.040 -9.726 39.089 1.00 6.94 87 SER A CA 1
ATOM 666 C C . SER A 1 85 ? -5.241 -9.133 37.726 1.00 6.73 87 SER A C 1
ATOM 667 O O . SER A 1 85 ? -6.311 -9.195 37.101 1.00 7.61 87 SER A O 1
ATOM 670 N N . LEU A 1 86 ? -4.132 -8.583 37.177 1.00 6.84 88 LEU A N 1
ATOM 671 C CA . LEU A 1 86 ? -4.262 -7.829 35.939 1.00 6.58 88 LEU A CA 1
ATOM 672 C C . LEU A 1 86 ? -4.718 -8.696 34.775 1.00 6.56 88 LEU A C 1
ATOM 673 O O . LEU A 1 86 ? -4.193 -9.798 34.582 1.00 7.60 88 LEU A O 1
ATOM 678 N N . THR A 1 87 ? -5.614 -8.138 33.962 1.00 7.05 89 THR A N 1
ATOM 679 C CA . THR A 1 87 ? -6.143 -8.799 32.806 1.00 6.81 89 THR A CA 1
ATOM 680 C C . THR A 1 87 ? -6.160 -7.802 31.650 1.00 7.55 89 THR A C 1
ATOM 681 O O . THR A 1 87 ? -5.941 -6.597 31.806 1.00 7.59 89 THR A O 1
ATOM 685 N N . SER A 1 88 ? -6.477 -8.294 30.461 1.00 8.50 90 SER A N 1
ATOM 686 C CA . SER A 1 88 ? -6.573 -7.391 29.291 1.00 9.38 90 SER A CA 1
ATOM 687 C C . SER A 1 88 ? -7.561 -6.273 29.501 1.00 8.61 90 SER A C 1
ATOM 688 O O . SER A 1 88 ? -7.374 -5.184 28.964 1.00 10.63 90 SER A O 1
ATOM 691 N N . GLU A 1 89 ? -8.586 -6.507 30.320 1.00 9.73 91 GLU A N 1
ATOM 692 C CA A GLU A 1 89 ? -9.657 -5.532 30.627 0.50 10.55 91 GLU A CA 1
ATOM 693 C CA B GLU A 1 89 ? -9.598 -5.475 30.497 0.50 9.80 91 GLU A CA 1
ATOM 694 C C . GLU A 1 89 ? -9.077 -4.335 31.379 1.00 9.72 91 GLU A C 1
ATOM 695 O O . GLU A 1 89 ? -9.725 -3.254 31.449 1.00 8.91 91 GLU A O 1
ATOM 706 N N . ASP A 1 90 ? -7.925 -4.548 32.026 1.00 8.39 92 ASP A N 1
ATOM 707 C CA . ASP A 1 90 ? -7.283 -3.485 32.803 1.00 7.57 92 ASP A CA 1
ATOM 708 C C . ASP A 1 90 ? -6.346 -2.576 31.964 1.00 7.88 92 ASP A C 1
ATOM 709 O O . ASP A 1 90 ? -5.808 -1.580 32.471 1.00 7.99 92 ASP A O 1
ATOM 714 N N A SER A 1 91 ? -6.092 -2.920 30.701 0.50 7.11 93 SER A N 1
ATOM 715 N N B SER A 1 91 ? -6.121 -2.915 30.717 0.50 7.14 93 SER A N 1
ATOM 716 C CA A SER A 1 91 ? -5.301 -2.053 29.823 0.50 7.59 93 SER A CA 1
ATOM 717 C CA B SER A 1 91 ? -5.251 -2.163 29.855 0.50 7.89 93 SER A CA 1
ATOM 718 C C A SER A 1 91 ? -6.097 -0.800 29.578 0.50 7.67 93 SER A C 1
ATOM 719 C C B SER A 1 91 ? -5.968 -0.848 29.447 0.50 7.80 93 SER A C 1
ATOM 720 O O A SER A 1 91 ? -7.240 -0.813 29.110 0.50 8.00 93 SER A O 1
ATOM 721 O O B SER A 1 91 ? -6.923 -0.889 28.679 0.50 8.97 93 SER A O 1
ATOM 726 N N . ALA A 1 92 ? -5.510 0.295 29.970 1.00 7.36 94 ALA A N 1
ATOM 727 C CA . ALA A 1 92 ? -6.253 1.573 29.999 1.00 6.73 94 ALA A CA 1
ATOM 728 C C . ALA A 1 92 ? -5.325 2.674 30.428 1.00 6.76 94 ALA A C 1
ATOM 729 O O . ALA A 1 92 ? -4.223 2.386 30.937 1.00 8.35 94 ALA A O 1
ATOM 731 N N . ILE A 1 93 ? -5.769 3.912 30.263 1.00 6.97 95 ILE A N 1
ATOM 732 C CA . ILE A 1 93 ? -5.121 5.063 30.888 1.00 6.88 95 ILE A CA 1
ATOM 733 C C . ILE A 1 93 ? -5.928 5.381 32.135 1.00 6.70 95 ILE A C 1
ATOM 734 O O . ILE A 1 93 ? -7.164 5.470 32.133 1.00 7.41 95 ILE A O 1
ATOM 739 N N . TYR A 1 94 ? -5.214 5.607 33.231 1.00 5.76 96 TYR A N 1
ATOM 740 C CA . TYR A 1 94 ? -5.824 5.912 34.540 1.00 5.40 96 TYR A CA 1
ATOM 741 C C . TYR A 1 94 ? -5.460 7.296 35.015 1.00 5.39 96 TYR A C 1
ATOM 742 O O . TYR A 1 94 ? -4.287 7.684 34.968 1.00 6.76 96 TYR A O 1
ATOM 751 N N . TYR A 1 95 ? -6.462 8.094 35.374 1.00 5.43 97 TYR A N 1
ATOM 752 C CA . TYR A 1 95 ? -6.290 9.477 35.811 1.00 5.14 97 TYR A CA 1
ATOM 753 C C . TYR A 1 95 ? -6.621 9.610 37.273 1.00 5.82 97 TYR A C 1
ATOM 754 O O . TYR A 1 95 ? -7.575 9.012 37.758 1.00 7.17 97 TYR A O 1
ATOM 763 N N . CYS A 1 96 ? -5.881 10.466 37.947 1.00 6.10 98 CYS A N 1
ATOM 764 C CA . CYS A 1 96 ? -6.331 11.047 39.204 1.00 6.11 98 CYS A CA 1
ATOM 765 C C . CYS A 1 96 ? -6.870 12.435 38.957 1.00 6.60 98 CYS A C 1
ATOM 766 O O . CYS A 1 96 ? -6.448 13.116 38.039 1.00 7.59 98 CYS A O 1
ATOM 769 N N . ALA A 1 97 ? -7.812 12.850 39.806 1.00 5.89 99 ALA A N 1
ATOM 770 C CA . ALA A 1 97 ? -8.417 14.178 39.667 1.00 6.86 99 ALA A CA 1
ATOM 771 C C . ALA A 1 97 ? -8.783 14.693 41.036 1.00 6.85 99 ALA A C 1
ATOM 772 O O . ALA A 1 97 ? -9.269 13.934 41.882 1.00 7.75 99 ALA A O 1
ATOM 774 N N . ARG A 1 98 ? -8.555 15.986 41.243 1.00 6.38 100 ARG A N 1
ATOM 775 C CA . ARG A 1 98 ? -8.952 16.606 42.518 1.00 6.81 100 ARG A CA 1
ATOM 776 C C . ARG A 1 98 ? -10.429 17.043 42.454 1.00 6.35 100 ARG A C 1
ATOM 777 O O . ARG A 1 98 ? -10.824 17.729 41.540 1.00 7.13 100 ARG A O 1
ATOM 785 N N . ASP A 1 99 ? -11.172 16.659 43.491 1.00 6.79 101 ASP A N 1
ATOM 786 C CA . ASP A 1 99 ? -12.602 17.025 43.639 1.00 6.36 101 ASP A CA 1
ATOM 787 C C . ASP A 1 99 ? -12.688 18.348 44.402 1.00 6.92 101 ASP A C 1
ATOM 788 O O . ASP A 1 99 ? -12.380 18.409 45.605 1.00 8.28 101 ASP A O 1
ATOM 793 N N . TYR A 1 100 ? -13.057 19.415 43.703 1.00 6.90 102 TYR A N 1
ATOM 794 C CA . TYR A 1 100 ? -13.187 20.733 44.294 1.00 8.20 102 TYR A CA 1
ATOM 795 C C . TYR A 1 100 ? -14.670 21.018 44.418 1.00 7.97 102 TYR A C 1
ATOM 796 O O . TYR A 1 100 ? -15.327 21.465 43.477 1.00 7.48 102 TYR A O 1
ATOM 805 N N . TYR A 1 101 ? -15.249 20.722 45.586 1.00 8.43 103 TYR A N 1
ATOM 806 C CA . TYR A 1 101 ? -16.680 20.967 45.796 1.00 7.99 103 TYR A CA 1
ATOM 807 C C . TYR A 1 101 ? -17.595 20.377 44.742 1.00 7.40 103 TYR A C 1
ATOM 808 O O . TYR A 1 101 ? -18.551 21.015 44.301 1.00 9.03 103 TYR A O 1
ATOM 817 N N . THR A 1 102 ? -17.249 19.151 44.325 1.00 6.65 104 THR A N 1
ATOM 818 C CA . THR A 1 102 ? -17.880 18.302 43.322 1.00 7.00 104 THR A CA 1
ATOM 819 C C . THR A 1 102 ? -17.372 18.500 41.897 1.00 5.77 104 THR A C 1
ATOM 820 O O . THR A 1 102 ? -17.698 17.681 41.023 1.00 7.22 104 THR A O 1
ATOM 824 N N . ASN A 1 103 ? -16.503 19.497 41.685 1.00 7.09 105 ASN A N 1
ATOM 825 C CA . ASN A 1 103 ? -15.904 19.726 40.390 1.00 6.81 105 ASN A CA 1
ATOM 826 C C . ASN A 1 103 ? -14.606 18.959 40.218 1.00 6.82 105 ASN A C 1
ATOM 827 O O . ASN A 1 103 ? -13.646 19.271 40.928 1.00 8.10 105 ASN A O 1
ATOM 832 N N . TYR A 1 104 ? -14.549 18.067 39.240 1.00 6.89 106 TYR A N 1
ATOM 833 C CA . TYR A 1 104 ? -13.256 17.466 38.862 1.00 6.93 106 TYR A CA 1
ATOM 834 C C . TYR A 1 104 ? -12.567 18.451 37.900 1.00 5.93 106 TYR A C 1
ATOM 835 O O . TYR A 1 104 ? -12.614 18.297 36.670 1.00 6.61 106 TYR A O 1
ATOM 844 N N . GLY A 1 105 ? -11.975 19.528 38.455 1.00 6.89 107 GLY A N 1
ATOM 845 C CA . GLY A 1 105 ? -11.364 20.553 37.635 1.00 7.22 107 GLY A CA 1
ATOM 846 C C . GLY A 1 105 ? -9.882 20.404 37.420 1.00 8.13 107 GLY A C 1
ATOM 847 O O . GLY A 1 105 ? -9.380 21.038 36.509 1.00 13.23 107 GLY A O 1
ATOM 848 N N . ASP A 1 106 ? -9.210 19.601 38.220 1.00 6.58 108 ASP A N 1
ATOM 849 C CA . ASP A 1 106 ? -7.775 19.393 38.084 1.00 7.33 108 ASP A CA 1
ATOM 850 C C . ASP A 1 106 ? -7.547 17.927 37.854 1.00 7.37 108 ASP A C 1
ATOM 851 O O . ASP A 1 106 ? -7.999 17.115 38.648 1.00 8.27 108 ASP A O 1
ATOM 856 N N . TRP A 1 107 ? -6.844 17.610 36.778 1.00 6.89 109 TRP A N 1
ATOM 857 C CA . TRP A 1 107 ? -6.607 16.226 36.382 1.00 6.73 109 TRP A CA 1
ATOM 858 C C . TRP A 1 107 ? -5.096 15.995 36.246 1.00 6.65 109 TRP A C 1
ATOM 859 O O . TRP A 1 107 ? -4.364 16.861 35.739 1.00 7.75 109 TRP A O 1
ATOM 870 N N . GLY A 1 108 ? -4.628 14.821 36.625 1.00 5.92 110 GLY A N 1
ATOM 871 C CA . GLY A 1 108 ? -3.286 14.341 36.258 1.00 6.48 110 GLY A CA 1
ATOM 872 C C . GLY A 1 108 ? -3.214 14.119 34.767 1.00 7.30 110 GLY A C 1
ATOM 873 O O . GLY A 1 108 ? -4.231 14.161 34.047 1.00 6.86 110 GLY A O 1
ATOM 874 N N . GLN A 1 109 ? -1.997 13.830 34.295 1.00 6.30 111 GLN A N 1
ATOM 875 C CA . GLN A 1 109 ? -1.798 13.598 32.880 1.00 7.31 111 GLN A CA 1
ATOM 876 C C . GLN A 1 109 ? -2.087 12.167 32.457 1.00 6.85 111 GLN A C 1
ATOM 877 O O . GLN A 1 109 ? -2.063 11.858 31.260 1.00 8.42 111 GLN A O 1
ATOM 883 N N . GLY A 1 110 ? -2.382 11.291 33.405 1.00 6.25 112 GLY A N 1
ATOM 884 C CA . GLY A 1 110 ? -2.728 9.896 33.163 1.00 6.37 112 GLY A CA 1
ATOM 885 C C . GLY A 1 110 ? -1.528 9.010 33.251 1.00 6.65 112 GLY A C 1
ATOM 886 O O . GLY A 1 110 ? -0.402 9.452 32.954 1.00 7.98 112 GLY A O 1
ATOM 887 N N . THR A 1 111 ? -1.779 7.776 33.662 1.00 6.29 113 THR A N 1
ATOM 888 C CA . THR A 1 111 ? -0.798 6.700 33.591 1.00 5.68 113 THR A CA 1
ATOM 889 C C . THR A 1 111 ? -1.350 5.609 32.690 1.00 5.88 113 THR A C 1
ATOM 890 O O . THR A 1 111 ? -2.382 5.034 32.987 1.00 6.55 113 THR A O 1
ATOM 894 N N . SER A 1 112 ? -0.640 5.287 31.615 1.00 6.47 114 SER A N 1
ATOM 895 C CA . SER A 1 112 ? -1.006 4.189 30.742 1.00 6.89 114 SER A CA 1
ATOM 896 C C . SER A 1 112 ? -0.565 2.890 31.354 1.00 7.62 114 SER A C 1
ATOM 897 O O . SER A 1 112 ? 0.618 2.717 31.691 1.00 9.40 114 SER A O 1
ATOM 900 N N . VAL A 1 113 ? -1.453 1.910 31.442 1.00 7.19 115 VAL A N 1
ATOM 901 C CA . VAL A 1 113 ? -1.112 0.536 31.840 1.00 7.29 115 VAL A CA 1
ATOM 902 C C . VAL A 1 113 ? -1.447 -0.314 30.633 1.00 7.25 115 VAL A C 1
ATOM 903 O O . VAL A 1 113 ? -2.596 -0.323 30.162 1.00 8.28 115 VAL A O 1
ATOM 907 N N . THR A 1 114 ? -0.452 -1.026 30.108 1.00 6.56 116 THR A N 1
ATOM 908 C CA . THR A 1 114 ? -0.650 -1.967 28.997 1.00 6.78 116 THR A CA 1
ATOM 909 C C . THR A 1 114 ? -0.431 -3.359 29.583 1.00 8.09 116 THR A C 1
ATOM 910 O O . THR A 1 114 ? 0.658 -3.674 30.052 1.00 8.38 116 THR A O 1
ATOM 914 N N . VAL A 1 115 ? -1.470 -4.199 29.512 1.00 8.55 117 VAL A N 1
ATOM 915 C CA . VAL A 1 115 ? -1.395 -5.589 29.952 1.00 8.62 117 VAL A CA 1
ATOM 916 C C . VAL A 1 115 ? -1.187 -6.435 28.696 1.00 11.28 117 VAL A C 1
ATOM 917 O O . VAL A 1 115 ? -2.038 -6.446 27.815 1.00 17.59 117 VAL A O 1
ATOM 921 N N . SER A 1 116 ? -0.036 -7.076 28.578 1.00 13.10 118 SER A N 1
ATOM 922 C CA . SER A 1 116 ? 0.314 -7.812 27.342 1.00 19.07 118 SER A CA 1
ATOM 923 C C . SER A 1 116 ? -0.589 -9.028 27.076 1.00 30.32 118 SER A C 1
ATOM 924 O O . SER A 1 116 ? -1.182 -9.598 28.019 1.00 31.24 118 SER A O 1
ATOM 927 N N . GLY A 1 136 ? -24.023 -1.474 38.559 1.00 43.33 138 GLY A N 1
ATOM 928 C CA . GLY A 1 136 ? -25.106 -1.720 39.513 1.00 37.93 138 GLY A CA 1
ATOM 929 C C . GLY A 1 136 ? -26.471 -1.362 38.952 1.00 36.26 138 GLY A C 1
ATOM 930 O O . GLY A 1 136 ? -26.616 -0.389 38.209 1.00 25.27 138 GLY A O 1
ATOM 931 N N . GLY A 1 137 ? -27.488 -2.145 39.318 1.00 35.38 139 GLY A N 1
ATOM 932 C CA . GLY A 1 137 ? -28.854 -1.898 38.865 1.00 33.61 139 GLY A CA 1
ATOM 933 C C . GLY A 1 137 ? -29.418 -0.543 39.236 1.00 30.10 139 GLY A C 1
ATOM 934 O O . GLY A 1 137 ? -30.219 0.022 38.488 1.00 30.64 139 GLY A O 1
ATOM 935 N N . SER A 1 138 ? -29.008 -0.022 40.389 1.00 24.59 140 SER A N 1
ATOM 936 C CA . SER A 1 138 ? -29.466 1.286 40.835 1.00 23.40 140 SER A CA 1
ATOM 937 C C . SER A 1 138 ? -28.508 2.387 40.403 1.00 17.38 140 SER A C 1
ATOM 938 O O . SER A 1 138 ? -28.743 3.545 40.756 1.00 19.20 140 SER A O 1
ATOM 941 N N . ASP A 1 139 ? -27.427 2.056 39.665 1.00 14.11 141 ASP A N 1
ATOM 942 C CA . ASP A 1 139 ? -26.503 3.121 39.273 1.00 11.69 141 ASP A CA 1
ATOM 943 C C . ASP A 1 139 ? -27.187 4.038 38.293 1.00 9.61 141 ASP A C 1
ATOM 944 O O . ASP A 1 139 ? -28.065 3.617 37.548 1.00 12.43 141 ASP A O 1
ATOM 949 N N . ILE A 1 140 ? -26.809 5.319 38.330 1.00 7.96 142 ILE A N 1
ATOM 950 C CA . ILE A 1 140 ? -27.393 6.291 37.387 1.00 8.24 142 ILE A CA 1
ATOM 951 C C . ILE A 1 140 ? -26.766 6.084 36.028 1.00 7.64 142 ILE A C 1
ATOM 952 O O . ILE A 1 140 ? -25.509 6.054 35.890 1.00 9.75 142 ILE A O 1
ATOM 957 N N . VAL A 1 141 ? -27.568 5.870 35.013 1.00 7.35 143 VAL A N 1
ATOM 958 C CA . VAL A 1 141 ? -27.100 5.617 33.625 1.00 8.09 143 VAL A CA 1
ATOM 959 C C . VAL A 1 141 ? -27.142 6.936 32.874 1.00 7.43 143 VAL A C 1
ATOM 960 O O . VAL A 1 141 ? -28.193 7.597 32.813 1.00 7.51 143 VAL A O 1
ATOM 964 N N . MET A 1 142 ? -25.994 7.323 32.342 1.00 7.20 144 MET A N 1
ATOM 965 C CA . MET A 1 142 ? -25.853 8.534 31.579 1.00 6.87 144 MET A CA 1
ATOM 966 C C . MET A 1 142 ? -25.729 8.141 30.114 1.00 8.02 144 MET A C 1
ATOM 967 O O . MET A 1 142 ? -24.878 7.299 29.779 1.00 9.90 144 MET A O 1
ATOM 972 N N . THR A 1 143 ? -26.570 8.707 29.270 1.00 7.25 145 THR A N 1
ATOM 973 C CA . THR A 1 143 ? -26.557 8.319 27.856 1.00 9.07 145 THR A CA 1
ATOM 974 C C . THR A 1 143 ? -26.319 9.537 26.984 1.00 8.16 145 THR A C 1
ATOM 975 O O . THR A 1 143 ? -26.737 10.640 27.294 1.00 11.69 145 THR A O 1
ATOM 979 N N . GLN A 1 144 ? -25.580 9.335 25.905 1.00 7.31 146 GLN A N 1
ATOM 980 C CA . GLN A 1 144 ? -25.257 10.334 24.890 1.00 6.71 146 GLN A CA 1
ATOM 981 C C . GLN A 1 144 ? -25.602 9.671 23.567 1.00 8.16 146 GLN A C 1
ATOM 982 O O . GLN A 1 144 ? -24.869 8.801 23.100 1.00 9.95 146 GLN A O 1
ATOM 988 N N . ALA A 1 145 ? -26.730 10.061 22.999 1.00 8.35 147 ALA A N 1
ATOM 989 C CA . ALA A 1 145 ? -27.227 9.342 21.817 1.00 8.87 147 ALA A CA 1
ATOM 990 C C . ALA A 1 145 ? -26.324 9.436 20.602 1.00 8.31 147 ALA A C 1
ATOM 991 O O . ALA A 1 145 ? -26.351 8.539 19.750 1.00 10.92 147 ALA A O 1
ATOM 993 N N . ALA A 1 146 ? -25.648 10.573 20.419 1.00 7.50 148 ALA A N 1
ATOM 994 C CA . ALA A 1 146 ? -24.789 10.755 19.226 1.00 8.18 148 ALA A CA 1
ATOM 995 C C . ALA A 1 146 ? -23.388 10.276 19.490 1.00 9.11 148 ALA A C 1
ATOM 996 O O . ALA A 1 146 ? -22.718 10.862 20.378 1.00 9.37 148 ALA A O 1
ATOM 998 N N . PRO A 1 147 ? -22.885 9.317 18.714 1.00 9.11 149 PRO A N 1
ATOM 999 C CA . PRO A 1 147 ? -21.474 8.957 18.913 1.00 9.99 149 PRO A CA 1
ATOM 1000 C C . PRO A 1 147 ? -20.527 10.067 18.463 1.00 9.51 149 PRO A C 1
ATOM 1001 O O . PRO A 1 147 ? -19.421 10.187 18.949 1.00 10.17 149 PRO A O 1
ATOM 1005 N N . SER A 1 148 ? -20.956 10.885 17.491 1.00 8.86 150 SER A N 1
ATOM 1006 C CA . SER A 1 148 ? -20.115 11.938 16.962 1.00 9.12 150 SER A CA 1
ATOM 1007 C C . SER A 1 148 ? -20.900 13.144 16.474 1.00 9.54 150 SER A C 1
ATOM 1008 O O . SER A 1 148 ? -22.136 13.020 16.185 1.00 10.67 150 SER A O 1
ATOM 1011 N N . VAL A 1 149 ? -20.223 14.274 16.393 1.00 10.10 151 VAL A N 1
ATOM 1012 C CA . VAL A 1 149 ? -20.715 15.430 15.660 1.00 10.57 151 VAL A CA 1
ATOM 1013 C C . VAL A 1 149 ? -19.603 15.908 14.728 1.00 13.05 151 VAL A C 1
ATOM 1014 O O . VAL A 1 149 ? -18.441 15.925 15.102 1.00 13.27 151 VAL A O 1
ATOM 1018 N N . SER A 1 150 ? -19.984 16.251 13.492 1.00 14.16 152 SER A N 1
ATOM 1019 C CA . SER A 1 150 ? -19.042 16.598 12.410 1.00 17.26 152 SER A CA 1
ATOM 1020 C C . SER A 1 150 ? -19.437 17.994 11.997 1.00 16.51 152 SER A C 1
ATOM 1021 O O . SER A 1 150 ? -20.587 18.203 11.574 1.00 19.33 152 SER A O 1
ATOM 1024 N N . VAL A 1 151 ? -18.547 18.965 12.158 1.00 17.22 153 VAL A N 1
ATOM 1025 C CA . VAL A 1 151 ? -18.872 20.334 11.966 1.00 18.85 153 VAL A CA 1
ATOM 1026 C C . VAL A 1 151 ? -17.783 21.090 11.192 1.00 17.40 153 VAL A C 1
ATOM 1027 O O . VAL A 1 151 ? -16.698 20.569 10.956 1.00 20.05 153 VAL A O 1
ATOM 1031 N N . THR A 1 152 ? -18.098 22.275 10.710 1.00 22.16 154 THR A N 1
ATOM 1032 C CA . THR A 1 152 ? -17.079 23.087 10.047 1.00 19.79 154 THR A CA 1
ATOM 1033 C C . THR A 1 152 ? -16.773 24.233 10.989 1.00 20.82 154 THR A C 1
ATOM 1034 O O . THR A 1 152 ? -17.638 24.700 11.729 1.00 19.48 154 THR A O 1
ATOM 1038 N N . PRO A 1 153 ? -15.536 24.715 10.972 1.00 21.36 155 PRO A N 1
ATOM 1039 C CA . PRO A 1 153 ? -15.210 25.820 11.858 1.00 18.31 155 PRO A CA 1
ATOM 1040 C C . PRO A 1 153 ? -16.118 27.022 11.716 1.00 21.43 155 PRO A C 1
ATOM 1041 O O . PRO A 1 153 ? -16.495 27.388 10.603 1.00 23.24 155 PRO A O 1
ATOM 1045 N N . GLY A 1 154 ? -16.510 27.595 12.845 1.00 19.39 156 GLY A N 1
ATOM 1046 C CA . GLY A 1 154 ? -17.420 28.709 12.913 1.00 20.50 156 GLY A CA 1
ATOM 1047 C C . GLY A 1 154 ? -18.873 28.295 13.103 1.00 19.42 156 GLY A C 1
ATOM 1048 O O . GLY A 1 154 ? -19.663 29.135 13.474 1.00 24.49 156 GLY A O 1
ATOM 1049 N N . GLU A 1 155 ? -19.217 27.020 12.824 1.00 18.20 157 GLU A N 1
ATOM 1050 C CA . GLU A 1 155 ? -20.574 26.508 13.072 1.00 18.01 157 GLU A CA 1
ATOM 1051 C C . GLU A 1 155 ? -20.789 26.491 14.606 1.00 16.96 157 GLU A C 1
ATOM 1052 O O . GLU A 1 155 ? -19.839 26.407 15.402 1.00 16.23 157 GLU A O 1
ATOM 1058 N N . SER A 1 156 ? -22.056 26.522 14.996 1.00 14.21 158 SER A N 1
ATOM 1059 C CA . SER A 1 156 ? -22.477 26.182 16.345 1.00 14.12 158 SER A CA 1
ATOM 1060 C C . SER A 1 156 ? -22.938 24.748 16.377 1.00 12.67 158 SER A C 1
ATOM 1061 O O . SER A 1 156 ? -23.372 24.207 15.374 1.00 14.31 158 SER A O 1
ATOM 1064 N N . VAL A 1 157 ? -22.894 24.111 17.561 1.00 9.68 159 VAL A N 1
ATOM 1065 C CA . VAL A 1 157 ? -23.293 22.712 17.717 1.00 10.20 159 VAL A CA 1
ATOM 1066 C C . VAL A 1 157 ? -23.915 22.476 19.079 1.00 9.51 159 VAL A C 1
ATOM 1067 O O . VAL A 1 157 ? -23.546 23.110 20.055 1.00 10.92 159 VAL A O 1
ATOM 1071 N N . SER A 1 158 ? -24.839 21.528 19.104 1.00 9.48 160 SER A N 1
ATOM 1072 C CA . SER A 1 158 ? -25.472 21.068 20.351 1.00 10.62 160 SER A CA 1
ATOM 1073 C C . SER A 1 158 ? -25.154 19.616 20.552 1.00 10.29 160 SER A C 1
ATOM 1074 O O . SER A 1 158 ? -25.194 18.824 19.580 1.00 12.76 160 SER A O 1
ATOM 1077 N N . ILE A 1 159 ? -24.848 19.255 21.807 1.00 8.40 161 ILE A N 1
ATOM 1078 C CA . ILE A 1 159 ? -24.560 17.866 22.181 1.00 8.75 161 ILE A CA 1
ATOM 1079 C C . ILE A 1 159 ? -25.495 17.487 23.336 1.00 7.70 161 ILE A C 1
ATOM 1080 O O . ILE A 1 159 ? -25.525 18.210 24.341 1.00 8.42 161 ILE A O 1
ATOM 1085 N N . SER A 1 160 ? -26.211 16.377 23.173 1.00 7.40 162 SER A N 1
ATOM 1086 C CA A SER A 1 160 ? -27.176 15.933 24.143 0.50 8.00 162 SER A CA 1
ATOM 1087 C CA B SER A 1 160 ? -27.192 15.956 24.153 0.50 8.46 162 SER A CA 1
ATOM 1088 C C . SER A 1 160 ? -26.675 14.854 25.092 1.00 7.17 162 SER A C 1
ATOM 1089 O O . SER A 1 160 ? -25.808 14.039 24.756 1.00 9.06 162 SER A O 1
ATOM 1094 N N . CYS A 1 161 ? -27.280 14.857 26.284 1.00 6.36 163 CYS A N 1
ATOM 1095 C CA . CYS A 1 161 ? -27.049 13.838 27.272 1.00 7.52 163 CYS A CA 1
ATOM 1096 C C . CYS A 1 161 ? -28.361 13.609 28.048 1.00 7.88 163 CYS A C 1
ATOM 1097 O O . CYS A 1 161 ? -29.154 14.551 28.231 1.00 9.04 163 CYS A O 1
ATOM 1100 N N . ARG A 1 162 ? -28.561 12.407 28.567 1.00 7.48 164 ARG A N 1
ATOM 1101 C CA A ARG A 1 162 ? -29.699 12.129 29.441 0.50 7.49 164 ARG A CA 1
ATOM 1102 C CA B ARG A 1 162 ? -29.713 12.118 29.414 0.50 7.80 164 ARG A CA 1
ATOM 1103 C C . ARG A 1 162 ? -29.239 11.335 30.637 1.00 7.52 164 ARG A C 1
ATOM 1104 O O . ARG A 1 162 ? -28.261 10.526 30.575 1.00 9.52 164 ARG A O 1
ATOM 1119 N N . SER A 1 163 ? -29.919 11.538 31.768 1.00 6.81 165 SER A N 1
ATOM 1120 C CA . SER A 1 163 ? -29.657 10.777 32.991 1.00 5.96 165 SER A CA 1
ATOM 1121 C C . SER A 1 163 ? -30.865 9.935 33.320 1.00 6.55 165 SER A C 1
ATOM 1122 O O . SER A 1 163 ? -32.002 10.359 33.109 1.00 8.34 165 SER A O 1
ATOM 1125 N N . SER A 1 164 ? -30.637 8.752 33.912 1.00 6.46 166 SER A N 1
ATOM 1126 C CA . SER A 1 164 ? -31.748 7.851 34.213 1.00 7.55 166 SER A CA 1
ATOM 1127 C C . SER A 1 164 ? -32.549 8.260 35.425 1.00 6.33 166 SER A C 1
ATOM 1128 O O . SER A 1 164 ? -33.644 7.752 35.619 1.00 7.67 166 SER A O 1
ATOM 1131 N N . LYS A 1 165 ? -32.066 9.195 36.225 1.00 6.57 167 LYS A N 1
ATOM 1132 C CA . LYS A 1 165 ? -32.864 9.792 37.273 1.00 8.68 167 LYS A CA 1
ATOM 1133 C C . LYS A 1 165 ? -32.475 11.257 37.367 1.00 7.00 167 LYS A C 1
ATOM 1134 O O . LYS A 1 165 ? -31.439 11.711 36.842 1.00 7.14 167 LYS A O 1
ATOM 1140 N N . SER A 1 166 ? -33.357 12.027 37.974 1.00 6.52 168 SER A N 1
ATOM 1141 C CA . SER A 1 166 ? -33.086 13.445 38.190 1.00 6.01 168 SER A CA 1
ATOM 1142 C C . SER A 1 166 ? -31.743 13.643 38.884 1.00 5.60 168 SER A C 1
ATOM 1143 O O . SER A 1 166 ? -31.439 12.990 39.872 1.00 5.93 168 SER A O 1
ATOM 1146 N N . LEU A 1 167 ? -30.988 14.640 38.401 1.00 5.41 169 LEU A N 1
ATOM 1147 C CA . LEU A 1 167 ? -29.730 15.033 39.039 1.00 6.31 169 LEU A CA 1
ATOM 1148 C C . LEU A 1 167 ? -29.898 16.240 39.937 1.00 5.68 169 LEU A C 1
ATOM 1149 O O . LEU A 1 167 ? -28.912 16.774 40.484 1.00 5.75 169 LEU A O 1
ATOM 1154 N N . LEU A 1 168 ? -31.163 16.652 40.187 1.00 5.66 170 LEU A N 1
ATOM 1155 C CA . LEU A 1 168 ? -31.457 17.780 41.095 1.00 6.03 170 LEU A CA 1
ATOM 1156 C C . LEU A 1 168 ? -31.371 17.328 42.534 1.00 6.46 170 LEU A C 1
ATOM 1157 O O . LEU A 1 168 ? -32.015 16.346 42.927 1.00 8.19 170 LEU A O 1
ATOM 1162 N N . HIS A 1 169 ? -30.607 18.032 43.327 1.00 6.38 171 HIS A N 1
ATOM 1163 C CA . HIS A 1 169 ? -30.395 17.778 44.754 1.00 6.80 171 HIS A CA 1
ATOM 1164 C C . HIS A 1 169 ? -31.319 18.672 45.575 1.00 7.31 171 HIS A C 1
ATOM 1165 O O . HIS A 1 169 ? -31.736 19.745 45.129 1.00 7.68 171 HIS A O 1
ATOM 1172 N N . ARG A 1 170 ? -31.528 18.268 46.807 1.00 8.28 172 ARG A N 1
ATOM 1173 C CA . ARG A 1 170 ? -32.297 19.067 47.742 1.00 9.28 172 ARG A CA 1
ATOM 1174 C C . ARG A 1 170 ? -31.737 20.488 47.928 1.00 8.49 172 ARG A C 1
ATOM 1175 O O . ARG A 1 170 ? -32.496 21.459 48.221 1.00 10.82 172 ARG A O 1
ATOM 1183 N N . ASN A 1 171 ? -30.439 20.644 47.749 1.00 7.49 173 ASN A N 1
ATOM 1184 C CA . ASN A 1 171 ? -29.832 21.966 47.898 1.00 7.54 173 ASN A CA 1
ATOM 1185 C C . ASN A 1 171 ? -30.119 22.933 46.760 1.00 6.84 173 ASN A C 1
ATOM 1186 O O . ASN A 1 171 ? -29.820 24.112 46.899 1.00 7.89 173 ASN A O 1
ATOM 1191 N N . GLY A 1 172 ? -30.707 22.434 45.685 1.00 6.82 174 GLY A N 1
ATOM 1192 C CA . GLY A 1 172 ? -31.110 23.265 44.558 1.00 6.98 174 GLY A CA 1
ATOM 1193 C C . GLY A 1 172 ? -30.220 23.179 43.346 1.00 5.97 174 GLY A C 1
ATOM 1194 O O . GLY A 1 172 ? -30.578 23.643 42.260 1.00 6.17 174 GLY A O 1
ATOM 1195 N N . ASN A 1 173 ? -29.047 22.580 43.514 1.00 6.24 175 ASN A N 1
ATOM 1196 C CA . ASN A 1 173 ? -28.117 22.349 42.427 1.00 5.91 175 ASN A CA 1
ATOM 1197 C C . ASN A 1 173 ? -28.403 21.082 41.659 1.00 5.56 175 ASN A C 1
ATOM 1198 O O . ASN A 1 173 ? -28.912 20.095 42.241 1.00 6.51 175 ASN A O 1
ATOM 1203 N N . THR A 1 174 ? -28.128 21.084 40.358 1.00 5.33 176 THR A N 1
ATOM 1204 C CA . THR A 1 174 ? -28.256 19.911 39.506 1.00 5.73 176 THR A CA 1
ATOM 1205 C C . THR A 1 174 ? -26.858 19.416 39.145 1.00 5.56 176 THR A C 1
ATOM 1206 O O . THR A 1 174 ? -26.092 20.150 38.503 1.00 6.54 176 THR A O 1
ATOM 1210 N N . TYR A 1 175 ? -26.516 18.196 39.595 1.00 5.29 177 TYR A N 1
ATOM 1211 C CA . TYR A 1 175 ? -25.132 17.732 39.597 1.00 5.59 177 TYR A CA 1
ATOM 1212 C C . TYR A 1 175 ? -24.731 17.029 38.295 1.00 4.89 177 TYR A C 1
ATOM 1213 O O . TYR A 1 175 ? -24.331 15.847 38.280 1.00 5.54 177 TYR A O 1
ATOM 1222 N N . LEU A 1 176 ? -24.838 17.795 37.223 1.00 5.22 178 LEU A N 1
ATOM 1223 C CA . LEU A 1 176 ? -24.461 17.368 35.876 1.00 5.59 178 LEU A CA 1
ATOM 1224 C C . LEU A 1 176 ? -23.219 18.171 35.474 1.00 5.66 178 LEU A C 1
ATOM 1225 O O . LEU A 1 176 ? -23.140 19.386 35.708 1.00 6.06 178 LEU A O 1
ATOM 1230 N N . PHE A 1 177 ? -22.241 17.490 34.850 1.00 5.04 179 PHE A N 1
ATOM 1231 C CA . PHE A 1 177 ? -20.950 18.071 34.473 1.00 5.54 179 PHE A CA 1
ATOM 1232 C C . PHE A 1 177 ? -20.651 17.701 33.036 1.00 5.65 179 PHE A C 1
ATOM 1233 O O . PHE A 1 177 ? -20.992 16.626 32.589 1.00 6.10 179 PHE A O 1
ATOM 1241 N N . TRP A 1 178 ? -19.994 18.627 32.328 1.00 5.39 180 TRP A N 1
ATOM 1242 C CA . TRP A 1 178 ? -19.509 18.376 30.973 1.00 5.75 180 TRP A CA 1
ATOM 1243 C C . TRP A 1 178 ? -18.014 18.509 30.945 1.00 6.08 180 TRP A C 1
ATOM 1244 O O . TRP A 1 178 ? -17.460 19.482 31.469 1.00 6.65 180 TRP A O 1
ATOM 1255 N N . PHE A 1 179 ? -17.375 17.535 30.273 1.00 6.10 181 PHE A N 1
ATOM 1256 C CA . PHE A 1 179 ? -15.934 17.511 30.082 1.00 6.36 181 PHE A CA 1
ATOM 1257 C C . PHE A 1 179 ? -15.629 17.410 28.581 1.00 6.42 181 PHE A C 1
ATOM 1258 O O . PHE A 1 179 ? -16.361 16.775 27.813 1.00 7.53 181 PHE A O 1
ATOM 1266 N N . LEU A 1 180 ? -14.478 17.964 28.196 1.00 6.98 182 LEU A N 1
ATOM 1267 C CA . LEU A 1 180 ? -13.859 17.756 26.866 1.00 8.22 182 LEU A CA 1
ATOM 1268 C C . LEU A 1 180 ? -12.546 17.059 27.054 1.00 8.06 182 LEU A C 1
ATOM 1269 O O . LEU A 1 180 ? -11.716 17.542 27.857 1.00 8.92 182 LEU A O 1
ATOM 1274 N N . GLN A 1 181 ? -12.338 15.949 26.347 1.00 8.50 183 GLN A N 1
ATOM 1275 C CA . GLN A 1 181 ? -11.024 15.315 26.330 1.00 8.37 183 GLN A CA 1
ATOM 1276 C C . GLN A 1 181 ? -10.458 15.516 24.899 1.00 9.32 183 GLN A C 1
ATOM 1277 O O . GLN A 1 181 ? -10.899 14.846 23.961 1.00 9.86 183 GLN A O 1
ATOM 1283 N N . ARG A 1 182 ? -9.567 16.500 24.768 1.00 9.32 184 ARG A N 1
ATOM 1284 C CA A ARG A 1 182 ? -8.864 16.756 23.504 0.50 11.01 184 ARG A CA 1
ATOM 1285 C CA B ARG A 1 182 ? -8.858 16.738 23.503 0.50 11.12 184 ARG A CA 1
ATOM 1286 C C . ARG A 1 182 ? -7.929 15.601 23.164 1.00 12.93 184 ARG A C 1
ATOM 1287 O O . ARG A 1 182 ? -7.536 14.832 24.037 1.00 12.34 184 ARG A O 1
ATOM 1302 N N . PRO A 1 183 ? -7.619 15.460 21.862 1.00 13.51 185 PRO A N 1
ATOM 1303 C CA . PRO A 1 183 ? -6.791 14.321 21.484 1.00 15.44 185 PRO A CA 1
ATOM 1304 C C . PRO A 1 183 ? -5.398 14.333 22.203 1.00 12.26 185 PRO A C 1
ATOM 1305 O O . PRO A 1 183 ? -4.779 15.372 22.285 1.00 18.21 185 PRO A O 1
ATOM 1309 N N . GLY A 1 184 ? -5.107 13.214 22.842 1.00 16.65 186 GLY A N 1
ATOM 1310 C CA . GLY A 1 184 ? -3.850 12.997 23.567 1.00 20.49 186 GLY A CA 1
ATOM 1311 C C . GLY A 1 184 ? -3.761 13.745 24.873 1.00 18.98 186 GLY A C 1
ATOM 1312 O O . GLY A 1 184 ? -2.667 13.859 25.430 1.00 23.62 186 GLY A O 1
ATOM 1313 N N . GLN A 1 185 ? -4.902 14.256 25.374 1.00 15.19 187 GLN A N 1
ATOM 1314 C CA . GLN A 1 185 ? -4.886 15.083 26.579 1.00 13.43 187 GLN A CA 1
ATOM 1315 C C . GLN A 1 185 ? -5.787 14.427 27.622 1.00 11.48 187 GLN A C 1
ATOM 1316 O O . GLN A 1 185 ? -6.565 13.528 27.335 1.00 11.24 187 GLN A O 1
ATOM 1322 N N . SER A 1 186 ? -5.680 14.917 28.855 1.00 10.86 188 SER A N 1
ATOM 1323 C CA . SER A 1 186 ? -6.593 14.555 29.911 1.00 10.17 188 SER A CA 1
ATOM 1324 C C . SER A 1 186 ? -7.924 15.279 29.737 1.00 9.31 188 SER A C 1
ATOM 1325 O O . SER A 1 186 ? -8.006 16.332 29.112 1.00 9.56 188 SER A O 1
ATOM 1328 N N . PRO A 1 187 ? -8.989 14.734 30.327 1.00 8.99 189 PRO A N 1
ATOM 1329 C CA . PRO A 1 187 ? -10.238 15.481 30.332 1.00 8.54 189 PRO A CA 1
ATOM 1330 C C . PRO A 1 187 ? -10.101 16.854 30.992 1.00 7.75 189 PRO A C 1
ATOM 1331 O O . PRO A 1 187 ? -9.285 17.008 31.900 1.00 10.29 189 PRO A O 1
ATOM 1335 N N . GLN A 1 188 ? -10.879 17.811 30.503 1.00 8.40 190 GLN A N 1
ATOM 1336 C CA A GLN A 1 188 ? -10.991 19.091 31.139 0.50 8.44 190 GLN A CA 1
ATOM 1337 C CA B GLN A 1 188 ? -10.988 19.189 30.995 0.50 8.04 190 GLN A CA 1
ATOM 1338 C C . GLN A 1 188 ? -12.437 19.457 31.395 1.00 7.32 190 GLN A C 1
ATOM 1339 O O . GLN A 1 188 ? -13.322 19.205 30.573 1.00 7.78 190 GLN A O 1
ATOM 1350 N N . LEU A 1 189 ? -12.674 20.009 32.572 1.00 7.43 191 LEU A N 1
ATOM 1351 C CA . LEU A 1 189 ? -14.022 20.448 32.937 1.00 6.34 191 LEU A CA 1
ATOM 1352 C C . LEU A 1 189 ? -14.446 21.680 32.176 1.00 7.49 191 LEU A C 1
ATOM 1353 O O . LEU A 1 189 ? -13.721 22.652 32.128 1.00 9.54 191 LEU A O 1
ATOM 1358 N N . LEU A 1 190 ? -15.632 21.643 31.557 1.00 7.02 192 LEU A N 1
ATOM 1359 C CA . LEU A 1 190 ? -16.190 22.774 30.847 1.00 7.10 192 LEU A CA 1
ATOM 1360 C C . LEU A 1 190 ? -17.330 23.449 31.599 1.00 5.98 192 LEU A C 1
ATOM 1361 O O . LEU A 1 190 ? -17.355 24.668 31.730 1.00 6.71 192 LEU A O 1
ATOM 1366 N N . ILE A 1 191 ? -18.262 22.626 32.121 1.00 6.02 193 ILE A N 1
ATOM 1367 C CA . ILE A 1 191 ? -19.505 23.134 32.701 1.00 6.07 193 ILE A CA 1
ATOM 1368 C C . ILE A 1 191 ? -19.750 22.338 33.961 1.00 6.17 193 ILE A C 1
ATOM 1369 O O . ILE A 1 191 ? -19.655 21.102 33.911 1.00 5.97 193 ILE A O 1
ATOM 1374 N N . TYR A 1 192 ? -20.040 23.004 35.056 1.00 5.79 194 TYR A N 1
ATOM 1375 C CA . TYR A 1 192 ? -20.297 22.327 36.336 1.00 6.13 194 TYR A CA 1
ATOM 1376 C C . TYR A 1 192 ? -21.688 22.657 36.853 1.00 5.75 194 TYR A C 1
ATOM 1377 O O . TYR A 1 192 ? -22.204 23.746 36.619 1.00 5.58 194 TYR A O 1
ATOM 1386 N N . ARG A 1 193 ? -22.299 21.693 37.538 1.00 5.62 195 ARG A N 1
ATOM 1387 C CA . ARG A 1 193 ? -23.668 21.877 38.068 1.00 6.32 195 ARG A CA 1
ATOM 1388 C C . ARG A 1 193 ? -24.601 22.430 36.980 1.00 6.15 195 ARG A C 1
ATOM 1389 O O . ARG A 1 193 ? -25.287 23.438 37.147 1.00 6.53 195 ARG A O 1
ATOM 1397 N N . MET A 1 194 ? -24.612 21.707 35.857 1.00 5.60 196 MET A N 1
ATOM 1398 C CA . MET A 1 194 ? -25.522 21.873 34.722 1.00 6.01 196 MET A CA 1
ATOM 1399 C C . MET A 1 194 ? -25.275 23.068 33.821 1.00 5.16 196 MET A C 1
ATOM 1400 O O . MET A 1 194 ? -25.313 22.915 32.608 1.00 5.76 196 MET A O 1
ATOM 1405 N N . SER A 1 195 ? -25.017 24.238 34.399 1.00 5.95 197 SER A N 1
ATOM 1406 C CA . SER A 1 195 ? -24.944 25.462 33.605 1.00 6.18 197 SER A CA 1
ATOM 1407 C C . SER A 1 195 ? -23.747 26.359 33.913 1.00 6.21 197 SER A C 1
ATOM 1408 O O . SER A 1 195 ? -23.569 27.341 33.205 1.00 7.20 197 SER A O 1
ATOM 1411 N N . ASN A 1 196 ? -23.001 26.079 34.945 1.00 6.22 198 ASN A N 1
ATOM 1412 C CA . ASN A 1 196 ? -21.956 27.027 35.344 1.00 6.34 198 ASN A CA 1
ATOM 1413 C C . ASN A 1 196 ? -20.678 26.847 34.521 1.00 7.50 198 ASN A C 1
ATOM 1414 O O . ASN A 1 196 ? -20.176 25.740 34.392 1.00 7.03 198 ASN A O 1
ATOM 1419 N N . LEU A 1 197 ? -20.115 27.956 34.047 1.00 7.17 199 LEU A N 1
ATOM 1420 C CA . LEU A 1 197 ? -18.952 27.895 33.202 1.00 7.59 199 LEU A CA 1
ATOM 1421 C C . LEU A 1 197 ? -17.723 27.749 34.084 1.00 8.04 199 LEU A C 1
ATOM 1422 O O . LEU A 1 197 ? -17.488 28.549 35.007 1.00 8.99 199 LEU A O 1
ATOM 1427 N N . ALA A 1 198 ? -16.893 26.767 33.789 1.00 8.23 200 ALA A N 1
ATOM 1428 C CA . ALA A 1 198 ? -15.668 26.545 34.566 1.00 9.84 200 ALA A CA 1
ATOM 1429 C C . ALA A 1 198 ? -14.593 27.571 34.256 1.00 10.92 200 ALA A C 1
ATOM 1430 O O . ALA A 1 198 ? -14.544 28.157 33.179 1.00 10.71 200 ALA A O 1
ATOM 1432 N N . SER A 1 199 ? -13.726 27.777 35.234 1.00 16.30 201 SER A N 1
ATOM 1433 C CA . SER A 1 199 ? -12.637 28.758 35.086 1.00 19.26 201 SER A CA 1
ATOM 1434 C C . SER A 1 199 ? -11.773 28.405 33.895 1.00 16.83 201 SER A C 1
ATOM 1435 O O . SER A 1 199 ? -11.424 27.228 33.666 1.00 19.34 201 SER A O 1
ATOM 1438 N N . GLY A 1 200 ? -11.438 29.426 33.120 1.00 19.58 202 GLY A N 1
ATOM 1439 C CA . GLY A 1 200 ? -10.540 29.230 31.994 1.00 20.26 202 GLY A CA 1
ATOM 1440 C C . GLY A 1 200 ? -11.190 28.737 30.724 1.00 21.93 202 GLY A C 1
ATOM 1441 O O . GLY A 1 200 ? -10.518 28.533 29.723 1.00 25.76 202 GLY A O 1
ATOM 1442 N N . VAL A 1 201 ? -12.514 28.520 30.756 1.00 14.42 203 VAL A N 1
ATOM 1443 C CA . VAL A 1 201 ? -13.194 27.968 29.609 1.00 12.93 203 VAL A CA 1
ATOM 1444 C C . VAL A 1 201 ? -13.891 29.127 28.884 1.00 12.13 203 VAL A C 1
ATOM 1445 O O . VAL A 1 201 ? -14.498 29.990 29.534 1.00 13.66 203 VAL A O 1
ATOM 1449 N N . PRO A 1 202 ? -13.787 29.191 27.548 1.00 13.66 204 PRO A N 1
ATOM 1450 C CA . PRO A 1 202 ? -14.408 30.346 26.880 1.00 14.35 204 PRO A CA 1
ATOM 1451 C C . PRO A 1 202 ? -15.937 30.342 26.972 1.00 15.38 204 PRO A C 1
ATOM 1452 O O . PRO A 1 202 ? -16.570 29.272 27.035 1.00 12.22 204 PRO A O 1
ATOM 1456 N N . ASP A 1 203 ? -16.549 31.511 26.927 1.00 16.02 205 ASP A N 1
ATOM 1457 C CA . ASP A 1 203 ? -18.012 31.547 27.109 1.00 16.48 205 ASP A CA 1
ATOM 1458 C C . ASP A 1 203 ? -18.775 31.202 25.831 1.00 14.09 205 ASP A C 1
ATOM 1459 O O . ASP A 1 203 ? -19.989 31.216 25.842 1.00 15.26 205 ASP A O 1
ATOM 1464 N N . ARG A 1 204 ? -18.075 30.759 24.784 1.00 12.97 206 ARG A N 1
ATOM 1465 C CA . ARG A 1 204 ? -18.671 30.017 23.691 1.00 13.45 206 ARG A CA 1
ATOM 1466 C C . ARG A 1 204 ? -19.327 28.712 24.139 1.00 10.83 206 ARG A C 1
ATOM 1467 O O . ARG A 1 204 ? -20.165 28.185 23.418 1.00 11.51 206 ARG A O 1
ATOM 1475 N N . PHE A 1 205 ? -18.913 28.181 25.290 1.00 9.72 207 PHE A N 1
ATOM 1476 C CA . PHE A 1 205 ? -19.512 26.950 25.866 1.00 8.52 207 PHE A CA 1
ATOM 1477 C C . PHE A 1 205 ? -20.613 27.326 26.824 1.00 9.37 207 PHE A C 1
ATOM 1478 O O . PHE A 1 205 ? -20.408 28.215 27.663 1.00 10.70 207 PHE A O 1
ATOM 1486 N N . SER A 1 206 ? -21.741 26.646 26.723 1.00 8.36 208 SER A N 1
ATOM 1487 C CA . SER A 1 206 ? -22.821 26.834 27.693 1.00 8.28 208 SER A CA 1
ATOM 1488 C C . SER A 1 206 ? -23.572 25.537 27.880 1.00 7.79 208 SER A C 1
ATOM 1489 O O . SER A 1 206 ? -23.541 24.630 27.058 1.00 9.04 208 SER A O 1
ATOM 1492 N N . GLY A 1 207 ? -24.250 25.466 29.014 1.00 7.37 209 GLY A N 1
ATOM 1493 C CA . GLY A 1 207 ? -25.014 24.269 29.353 1.00 7.51 209 GLY A CA 1
ATOM 1494 C C . GLY A 1 207 ? -26.393 24.573 29.863 1.00 7.29 209 GLY A C 1
ATOM 1495 O O . GLY A 1 207 ? -26.580 25.588 30.562 1.00 7.63 209 GLY A O 1
ATOM 1496 N N . SER A 1 208 ? -27.342 23.707 29.478 1.00 6.88 210 SER A N 1
ATOM 1497 C CA . SER A 1 208 ? -28.707 23.861 29.955 1.00 7.31 210 SER A CA 1
ATOM 1498 C C . SER A 1 208 ? -29.259 22.472 30.206 1.00 6.58 210 SER A C 1
ATOM 1499 O O . SER A 1 208 ? -28.666 21.456 29.820 1.00 6.53 210 SER A O 1
ATOM 1502 N N . GLY A 1 209 ? -30.441 22.412 30.824 1.00 6.61 211 GLY A N 1
ATOM 1503 C CA . GLY A 1 209 ? -31.071 21.124 31.005 1.00 6.87 211 GLY A CA 1
ATOM 1504 C C . GLY A 1 209 ? -32.309 21.149 31.847 1.00 7.46 211 GLY A C 1
ATOM 1505 O O . GLY A 1 209 ? -32.654 22.174 32.424 1.00 8.57 211 GLY A O 1
ATOM 1506 N N . SER A 1 210 ? -32.946 19.972 31.937 1.00 7.04 212 SER A N 1
ATOM 1507 C CA . SER A 1 210 ? -34.207 19.797 32.662 1.00 6.92 212 SER A CA 1
ATOM 1508 C C . SER A 1 210 ? -34.056 19.043 33.949 1.00 7.29 212 SER A C 1
ATOM 1509 O O . SER A 1 210 ? -35.030 18.790 34.635 1.00 8.32 212 SER A O 1
ATOM 1512 N N . GLY A 1 211 ? -32.828 18.621 34.268 1.00 7.36 213 GLY A N 1
ATOM 1513 C CA . GLY A 1 211 ? -32.537 17.703 35.381 1.00 7.23 213 GLY A CA 1
ATOM 1514 C C . GLY A 1 211 ? -32.418 16.245 34.992 1.00 6.60 213 GLY A C 1
ATOM 1515 O O . GLY A 1 211 ? -31.823 15.451 35.741 1.00 6.79 213 GLY A O 1
ATOM 1516 N N . THR A 1 212 ? -32.989 15.884 33.843 1.00 6.82 214 THR A N 1
ATOM 1517 C CA . THR A 1 212 ? -32.854 14.548 33.263 1.00 7.19 214 THR A CA 1
ATOM 1518 C C . THR A 1 212 ? -32.403 14.538 31.825 1.00 6.33 214 THR A C 1
ATOM 1519 O O . THR A 1 212 ? -32.008 13.479 31.315 1.00 8.31 214 THR A O 1
ATOM 1523 N N . ALA A 1 213 ? -32.508 15.678 31.148 1.00 6.64 215 ALA A N 1
ATOM 1524 C CA . ALA A 1 213 ? -31.957 15.833 29.770 1.00 7.45 215 ALA A CA 1
ATOM 1525 C C . ALA A 1 213 ? -31.187 17.130 29.720 1.00 6.91 215 ALA A C 1
ATOM 1526 O O . ALA A 1 213 ? -31.610 18.115 30.336 1.00 7.50 215 ALA A O 1
ATOM 1528 N N . PHE A 1 214 ? -30.062 17.090 29.008 1.00 5.98 216 PHE A N 1
ATOM 1529 C CA . PHE A 1 214 ? -29.089 18.172 29.074 1.00 6.21 216 PHE A CA 1
ATOM 1530 C C . PHE A 1 214 ? -28.535 18.456 27.698 1.00 6.74 216 PHE A C 1
ATOM 1531 O O . PHE A 1 214 ? -28.409 17.567 26.875 1.00 6.66 216 PHE A O 1
ATOM 1539 N N . THR A 1 215 ? -28.098 19.704 27.518 1.00 6.22 217 THR A N 1
ATOM 1540 C CA . THR A 1 215 ? -27.520 20.137 26.242 1.00 6.54 217 THR A CA 1
ATOM 1541 C C . THR A 1 215 ? -26.286 21.000 26.488 1.00 6.37 217 THR A C 1
ATOM 1542 O O . THR A 1 215 ? -26.360 22.020 27.211 1.00 7.92 217 THR A O 1
ATOM 1546 N N . LEU A 1 216 ? -25.161 20.578 25.897 1.00 6.85 218 LEU A N 1
ATOM 1547 C CA . LEU A 1 216 ? -23.971 21.425 25.813 1.00 6.66 218 LEU A CA 1
ATOM 1548 C C . LEU A 1 216 ? -24.048 22.144 24.462 1.00 7.41 218 LEU A C 1
ATOM 1549 O O . LEU A 1 216 ? -24.222 21.490 23.437 1.00 8.09 218 LEU A O 1
ATOM 1554 N N . ARG A 1 217 ? -23.945 23.480 24.477 1.00 8.12 219 ARG A N 1
ATOM 1555 C CA A ARG A 1 217 ? -23.902 24.249 23.250 0.50 8.98 219 ARG A CA 1
ATOM 1556 C CA B ARG A 1 217 ? -23.915 24.275 23.243 0.50 8.89 219 ARG A CA 1
ATOM 1557 C C . ARG A 1 217 ? -22.542 24.890 23.090 1.00 9.33 219 ARG A C 1
ATOM 1558 O O . ARG A 1 217 ? -22.000 25.442 24.041 1.00 9.72 219 ARG A O 1
ATOM 1573 N N . ILE A 1 218 ? -22.003 24.766 21.885 1.00 9.49 220 ILE A N 1
ATOM 1574 C CA . ILE A 1 218 ? -20.705 25.346 21.562 1.00 10.98 220 ILE A CA 1
ATOM 1575 C C . ILE A 1 218 ? -20.920 26.284 20.387 1.00 9.91 220 ILE A C 1
ATOM 1576 O O . ILE A 1 218 ? -21.278 25.822 19.312 1.00 11.42 220 ILE A O 1
ATOM 1581 N N . SER A 1 219 ? -20.734 27.579 20.598 1.00 11.45 221 SER A N 1
ATOM 1582 C CA A SER A 1 219 ? -20.761 28.517 19.476 0.50 14.17 221 SER A CA 1
ATOM 1583 C CA B SER A 1 219 ? -20.743 28.556 19.508 0.50 14.51 221 SER A CA 1
ATOM 1584 C C . SER A 1 219 ? -19.392 28.638 18.830 1.00 15.75 221 SER A C 1
ATOM 1585 O O . SER A 1 219 ? -18.359 28.433 19.470 1.00 14.75 221 SER A O 1
ATOM 1590 N N . ARG A 1 220 ? -19.407 29.000 17.549 1.00 17.25 222 ARG A N 1
ATOM 1591 C CA . ARG A 1 220 ? -18.190 29.378 16.840 1.00 19.29 222 ARG A CA 1
ATOM 1592 C C . ARG A 1 220 ? -17.068 28.370 17.050 1.00 17.45 222 ARG A C 1
ATOM 1593 O O . ARG A 1 220 ? -15.977 28.694 17.509 1.00 17.97 222 ARG A O 1
ATOM 1601 N N . VAL A 1 221 ? -17.367 27.128 16.698 1.00 14.03 223 VAL A N 1
ATOM 1602 C CA . VAL A 1 221 ? -16.451 26.012 16.905 1.00 14.44 223 VAL A CA 1
ATOM 1603 C C . VAL A 1 221 ? -15.121 26.272 16.225 1.00 16.19 223 VAL A C 1
ATOM 1604 O O . VAL A 1 221 ? -15.064 26.816 15.117 1.00 18.80 223 VAL A O 1
ATOM 1608 N N . GLU A 1 222 ? -14.064 25.871 16.896 1.00 17.50 224 GLU A N 1
ATOM 1609 C CA . GLU A 1 222 ? -12.720 26.034 16.377 1.00 18.04 224 GLU A CA 1
ATOM 1610 C C . GLU A 1 222 ? -11.933 24.790 16.612 1.00 16.80 224 GLU A C 1
ATOM 1611 O O . GLU A 1 222 ? -12.367 23.862 17.309 1.00 17.30 224 GLU A O 1
ATOM 1617 N N . ALA A 1 223 ? -10.767 24.725 15.989 1.00 17.77 225 ALA A N 1
ATOM 1618 C CA . ALA A 1 223 ? -9.950 23.512 16.044 1.00 20.97 225 ALA A CA 1
ATOM 1619 C C . ALA A 1 223 ? -9.630 23.021 17.444 1.00 17.65 225 ALA A C 1
ATOM 1620 O O . ALA A 1 223 ? -9.572 21.810 17.644 1.00 19.95 225 ALA A O 1
ATOM 1622 N N . GLU A 1 224 ? -9.445 23.938 18.403 1.00 18.83 226 GLU A N 1
ATOM 1623 C CA . GLU A 1 224 ? -9.163 23.576 19.795 1.00 19.59 226 GLU A CA 1
ATOM 1624 C C . GLU A 1 224 ? -10.322 22.823 20.463 1.00 18.23 226 GLU A C 1
ATOM 1625 O O . GLU A 1 224 ? -10.141 22.294 21.554 1.00 18.69 226 GLU A O 1
ATOM 1631 N N . ASP A 1 225 ? -11.520 22.867 19.863 1.00 15.06 227 ASP A N 1
ATOM 1632 C CA . ASP A 1 225 ? -12.707 22.197 20.414 1.00 13.11 227 ASP A CA 1
ATOM 1633 C C . ASP A 1 225 ? -12.840 20.738 20.024 1.00 11.29 227 ASP A C 1
ATOM 1634 O O . ASP A 1 225 ? -13.749 20.000 20.465 1.00 12.01 227 ASP A O 1
ATOM 1639 N N . VAL A 1 226 ? -11.969 20.288 19.133 1.00 11.09 228 VAL A N 1
ATOM 1640 C CA . VAL A 1 226 ? -11.978 18.926 18.708 1.00 10.78 228 VAL A CA 1
ATOM 1641 C C . VAL A 1 226 ? -11.626 17.978 19.858 1.00 11.11 228 VAL A C 1
ATOM 1642 O O . VAL A 1 226 ? -10.703 18.232 20.608 1.00 13.11 228 VAL A O 1
ATOM 1646 N N . GLY A 1 227 ? -12.375 16.881 19.972 1.00 9.81 229 GLY A N 1
ATOM 1647 C CA . GLY A 1 227 ? -12.154 15.859 21.008 1.00 9.92 229 GLY A CA 1
ATOM 1648 C C . GLY A 1 227 ? -13.429 15.205 21.413 1.00 10.96 229 GLY A C 1
ATOM 1649 O O . GLY A 1 227 ? -14.427 15.384 20.725 1.00 12.85 229 GLY A O 1
ATOM 1650 N N . VAL A 1 228 ? -13.424 14.488 22.530 1.00 8.06 230 VAL A N 1
ATOM 1651 C CA . VAL A 1 228 ? -14.597 13.769 22.969 1.00 9.09 230 VAL A CA 1
ATOM 1652 C C . VAL A 1 228 ? -15.254 14.505 24.135 1.00 8.32 230 VAL A C 1
ATOM 1653 O O . VAL A 1 228 ? -14.617 14.826 25.125 1.00 7.90 230 VAL A O 1
ATOM 1657 N N . TYR A 1 229 ? -16.554 14.775 24.004 1.00 7.17 231 TYR A N 1
ATOM 1658 C CA . TYR A 1 229 ? -17.349 15.428 25.055 1.00 7.08 231 TYR A CA 1
ATOM 1659 C C . TYR A 1 229 ? -18.091 14.374 25.867 1.00 6.91 231 TYR A C 1
ATOM 1660 O O . TYR A 1 229 ? -18.807 13.528 25.320 1.00 7.43 231 TYR A O 1
ATOM 1669 N N . TYR A 1 230 ? -17.924 14.431 27.177 1.00 6.72 232 TYR A N 1
ATOM 1670 C CA . TYR A 1 230 ? -18.594 13.521 28.089 1.00 6.54 232 TYR A CA 1
ATOM 1671 C C . TYR A 1 230 ? -19.443 14.300 29.081 1.00 6.45 232 TYR A C 1
ATOM 1672 O O . TYR A 1 230 ? -18.985 15.330 29.648 1.00 7.29 232 TYR A O 1
ATOM 1681 N N . CYS A 1 231 ? -20.647 13.810 29.316 1.00 6.23 233 CYS A N 1
ATOM 1682 C CA . CYS A 1 231 ? -21.382 14.257 30.502 1.00 6.63 233 CYS A CA 1
ATOM 1683 C C . CYS A 1 231 ? -21.069 13.310 31.662 1.00 6.29 233 CYS A C 1
ATOM 1684 O O . CYS A 1 231 ? -20.618 12.186 31.475 1.00 7.77 233 CYS A O 1
ATOM 1687 N N . MET A 1 232 ? -21.322 13.777 32.893 1.00 6.25 234 MET A N 1
ATOM 1688 C CA A MET A 1 232 ? -21.033 12.982 34.115 0.50 5.74 234 MET A CA 1
ATOM 1689 C CA B MET A 1 232 ? -21.058 13.005 34.052 0.50 6.13 234 MET A CA 1
ATOM 1690 C C . MET A 1 232 ? -21.963 13.492 35.174 1.00 6.35 234 MET A C 1
ATOM 1691 O O . MET A 1 232 ? -22.220 14.698 35.268 1.00 6.45 234 MET A O 1
ATOM 1700 N N . GLN A 1 233 ? -22.396 12.579 36.003 1.00 5.84 235 GLN A N 1
ATOM 1701 C CA . GLN A 1 233 ? -23.147 12.915 37.228 1.00 5.42 235 GLN A CA 1
ATOM 1702 C C . GLN A 1 233 ? -22.271 12.771 38.447 1.00 5.48 235 GLN A C 1
ATOM 1703 O O . GLN A 1 233 ? -21.546 11.773 38.583 1.00 5.81 235 GLN A O 1
ATOM 1709 N N . HIS A 1 234 ? -22.374 13.750 39.350 1.00 5.79 236 HIS A N 1
ATOM 1710 C CA . HIS A 1 234 ? -21.714 13.711 40.669 1.00 5.70 236 HIS A CA 1
ATOM 1711 C C . HIS A 1 234 ? -22.744 13.871 41.784 1.00 6.91 236 HIS A C 1
ATOM 1712 O O . HIS A 1 234 ? -22.484 14.480 42.811 1.00 7.70 236 HIS A O 1
ATOM 1719 N N . LEU A 1 235 ? -23.926 13.319 41.530 1.00 6.30 237 LEU A N 1
ATOM 1720 C CA . LEU A 1 235 ? -24.966 13.331 42.550 1.00 6.98 237 LEU A CA 1
ATOM 1721 C C . LEU A 1 235 ? -24.713 12.251 43.594 1.00 7.48 237 LEU A C 1
ATOM 1722 O O . LEU A 1 235 ? -24.791 12.501 44.814 1.00 9.20 237 LEU A O 1
ATOM 1727 N N . GLU A 1 236 ? -24.438 11.041 43.127 1.00 7.61 238 GLU A N 1
ATOM 1728 C CA . GLU A 1 236 ? -24.324 9.941 44.047 1.00 8.22 238 GLU A CA 1
ATOM 1729 C C . GLU A 1 236 ? -23.366 8.866 43.518 1.00 8.23 238 GLU A C 1
ATOM 1730 O O . GLU A 1 236 ? -23.216 8.662 42.327 1.00 7.92 238 GLU A O 1
ATOM 1736 N N . TYR A 1 237 ? -22.702 8.214 44.453 1.00 8.40 239 TYR A N 1
ATOM 1737 C CA . TYR A 1 237 ? -21.825 7.133 44.126 1.00 7.73 239 TYR A CA 1
ATOM 1738 C C . TYR A 1 237 ? -22.585 5.970 43.535 1.00 7.25 239 TYR A C 1
ATOM 1739 O O . TYR A 1 237 ? -23.731 5.682 43.922 1.00 9.07 239 TYR A O 1
ATOM 1748 N N . PRO A 1 238 ? -22.008 5.245 42.596 1.00 7.34 240 PRO A N 1
ATOM 1749 C CA . PRO A 1 238 ? -20.750 5.581 41.912 1.00 6.89 240 PRO A CA 1
ATOM 1750 C C . PRO A 1 238 ? -20.980 6.666 40.888 1.00 6.26 240 PRO A C 1
ATOM 1751 O O . PRO A 1 238 ? -22.018 6.719 40.211 1.00 6.41 240 PRO A O 1
ATOM 1755 N N . TYR A 1 239 ? -20.047 7.598 40.781 1.00 5.72 241 TYR A N 1
ATOM 1756 C CA . TYR A 1 239 ? -20.155 8.593 39.723 1.00 5.50 241 TYR A CA 1
ATOM 1757 C C . TYR A 1 239 ? -20.084 7.928 38.373 1.00 5.48 241 TYR A C 1
ATOM 1758 O O . TYR A 1 239 ? -19.402 6.913 38.211 1.00 6.29 241 TYR A O 1
ATOM 1767 N N . THR A 1 240 ? -20.823 8.448 37.381 1.00 5.76 242 THR A N 1
ATOM 1768 C CA . THR A 1 240 ? -21.007 7.808 36.096 1.00 5.88 242 THR A CA 1
ATOM 1769 C C . THR A 1 240 ? -20.924 8.838 34.974 1.00 5.34 242 THR A C 1
ATOM 1770 O O . THR A 1 240 ? -21.367 9.984 35.126 1.00 6.23 242 THR A O 1
ATOM 1774 N N . PHE A 1 241 ? -20.363 8.385 33.865 1.00 6.51 243 PHE A N 1
ATOM 1775 C CA . PHE A 1 241 ? -20.153 9.202 32.657 1.00 6.75 243 PHE A CA 1
ATOM 1776 C C . PHE A 1 241 ? -21.013 8.669 31.516 1.00 6.26 243 PHE A C 1
ATOM 1777 O O . PHE A 1 241 ? -21.317 7.475 31.441 1.00 7.09 243 PHE A O 1
ATOM 1785 N N . GLY A 1 242 ? -21.418 9.567 30.634 1.00 5.92 244 GLY A N 1
ATOM 1786 C CA . GLY A 1 242 ? -21.983 9.184 29.367 1.00 6.79 244 GLY A CA 1
ATOM 1787 C C . GLY A 1 242 ? -20.965 8.517 28.476 1.00 7.82 244 GLY A C 1
ATOM 1788 O O . GLY A 1 242 ? -19.768 8.515 28.766 1.00 7.63 244 GLY A O 1
ATOM 1789 N N . SER A 1 243 ? -21.437 7.999 27.349 1.00 8.75 245 SER A N 1
ATOM 1790 C CA . SER A 1 243 ? -20.557 7.244 26.457 1.00 9.92 245 SER A CA 1
ATOM 1791 C C . SER A 1 243 ? -19.669 8.108 25.565 1.00 9.93 245 SER A C 1
ATOM 1792 O O . SER A 1 243 ? -18.748 7.582 24.923 1.00 11.22 245 SER A O 1
ATOM 1795 N N . GLY A 1 2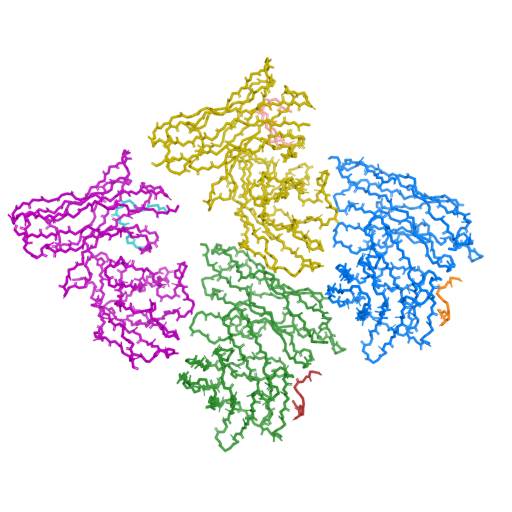44 ? -19.910 9.415 25.565 1.00 7.76 246 GLY A N 1
ATOM 1796 C CA . GLY A 1 244 ? -19.092 10.363 24.843 1.00 8.82 246 GLY A CA 1
ATOM 1797 C C . GLY A 1 244 ? -19.620 10.679 23.455 1.00 8.12 246 GLY A C 1
ATOM 1798 O O . GLY A 1 244 ? -20.135 9.785 22.782 1.00 10.37 246 GLY A O 1
ATOM 1799 N N . THR A 1 245 ? -19.395 11.920 23.032 1.00 7.66 247 THR A N 1
ATOM 1800 C CA . THR A 1 245 ? -19.687 12.346 21.687 1.00 8.22 247 THR A CA 1
ATOM 1801 C C . THR A 1 245 ? -18.429 12.998 21.123 1.00 8.16 247 THR A C 1
ATOM 1802 O O . THR A 1 245 ? -18.000 14.025 21.652 1.00 8.75 247 THR A O 1
ATOM 1806 N N . LYS A 1 246 ? -17.858 12.406 20.068 1.00 9.41 248 LYS A N 1
ATOM 1807 C CA . LYS A 1 246 ? -16.645 12.900 19.433 1.00 10.79 248 LYS A CA 1
ATOM 1808 C C . LYS A 1 246 ? -16.957 14.033 18.512 1.00 9.61 248 LYS A C 1
ATOM 1809 O O . LYS A 1 246 ? -17.792 13.837 17.599 1.00 14.59 248 LYS A O 1
ATOM 1815 N N . LEU A 1 247 ? -16.353 15.193 18.698 1.00 9.93 249 LEU A N 1
ATOM 1816 C CA . LEU A 1 247 ? -16.484 16.310 17.779 1.00 10.49 249 LEU A CA 1
ATOM 1817 C C . LEU A 1 247 ? -15.269 16.317 16.850 1.00 12.73 249 LEU A C 1
ATOM 1818 O O . LEU A 1 247 ? -14.120 16.285 17.315 1.00 12.77 249 LEU A O 1
ATOM 1823 N N . GLU A 1 248 ? -15.542 16.368 15.543 1.00 13.88 250 GLU A N 1
ATOM 1824 C CA A GLU A 1 248 ? -14.480 16.468 14.545 0.50 16.39 250 GLU A CA 1
ATOM 1825 C CA B GLU A 1 248 ? -14.468 16.496 14.550 0.50 15.87 250 GLU A CA 1
ATOM 1826 C C . GLU A 1 248 ? -14.835 17.523 13.514 1.00 17.57 250 GLU A C 1
ATOM 1827 O O . GLU A 1 248 ? -16.008 17.812 13.338 1.00 19.35 250 GLU A O 1
ATOM 1838 N N . LEU A 1 249 ? -13.813 18.080 12.846 1.00 19.26 251 LEU A N 1
ATOM 1839 C CA . LEU A 1 249 ? -14.030 19.013 11.733 1.00 19.72 251 LEU A CA 1
ATOM 1840 C C . LEU A 1 249 ? -14.237 18.255 10.403 1.00 26.79 251 LEU A C 1
ATOM 1841 O O . LEU A 1 249 ? -13.614 17.238 10.118 1.00 31.32 251 LEU A O 1
ATOM 1846 N N . LYS A 1 250 ? -15.191 18.709 9.616 1.00 27.15 252 LYS A N 1
ATOM 1847 C CA . LYS A 1 250 ? -15.359 18.162 8.247 1.00 28.70 252 LYS A CA 1
ATOM 1848 C C . LYS A 1 250 ? -14.137 18.379 7.347 1.00 28.35 252 LYS A C 1
ATOM 1849 O O . LYS A 1 250 ? -13.501 19.450 7.473 1.00 29.27 252 LYS A O 1
ATOM 1855 N N . ILE B 2 2 ? -16.616 20.362 53.592 1.00 36.51 2 ILE B N 1
ATOM 1856 C CA . ILE B 2 2 ? -16.174 19.091 52.952 1.00 27.74 2 ILE B CA 1
ATOM 1857 C C . ILE B 2 2 ? -16.258 17.934 53.924 1.00 22.19 2 ILE B C 1
ATOM 1858 O O . ILE B 2 2 ? -15.620 17.946 54.974 1.00 31.39 2 ILE B O 1
ATOM 1863 N N . ASN B 2 3 ? -17.059 16.942 53.572 1.00 16.85 3 ASN B N 1
ATOM 1864 C CA . ASN B 2 3 ? -17.278 15.775 54.408 1.00 16.17 3 ASN B CA 1
ATOM 1865 C C . ASN B 2 3 ? -16.109 14.830 54.279 1.00 16.04 3 ASN B C 1
ATOM 1866 O O . ASN B 2 3 ? -15.586 14.644 53.170 1.00 14.51 3 ASN B O 1
ATOM 1871 N N . TYR B 2 4 ? -15.664 14.247 55.377 1.00 15.05 4 TYR B N 1
ATOM 1872 C CA . TYR B 2 4 ? -14.472 13.421 55.377 1.00 16.11 4 TYR B CA 1
ATOM 1873 C C . TYR B 2 4 ? -14.737 11.973 54.939 1.00 14.78 4 TYR B C 1
ATOM 1874 O O . TYR B 2 4 ? -13.815 11.156 54.810 1.00 15.38 4 TYR B O 1
ATOM 1883 N N . TYR B 2 5 ? -16.012 11.622 54.729 1.00 12.82 5 TYR B N 1
ATOM 1884 C CA . TYR B 2 5 ? -16.409 10.236 54.487 1.00 12.73 5 TYR B CA 1
ATOM 1885 C C . TYR B 2 5 ? -17.144 10.016 53.151 1.00 10.42 5 TYR B C 1
ATOM 1886 O O . TYR B 2 5 ? -17.257 8.884 52.699 1.00 12.20 5 TYR B O 1
ATOM 1895 N N . THR B 2 6 ? -17.655 11.086 52.552 1.00 11.49 6 THR B N 1
ATOM 1896 C CA . THR B 2 6 ? -18.161 11.030 51.201 1.00 8.85 6 THR B CA 1
ATOM 1897 C C . THR B 2 6 ? -17.870 12.330 50.505 1.00 9.22 6 THR B C 1
ATOM 1898 O O . THR B 2 6 ? -17.903 13.401 51.102 1.00 10.24 6 THR B O 1
ATOM 1902 N N . SER B 2 7 ? -17.593 12.235 49.191 1.00 8.51 7 SER B N 1
ATOM 1903 C CA . SER B 2 7 ? -17.542 13.424 48.345 1.00 8.30 7 SER B CA 1
ATOM 1904 C C . SER B 2 7 ? -18.909 13.827 47.761 1.00 7.77 7 SER B C 1
ATOM 1905 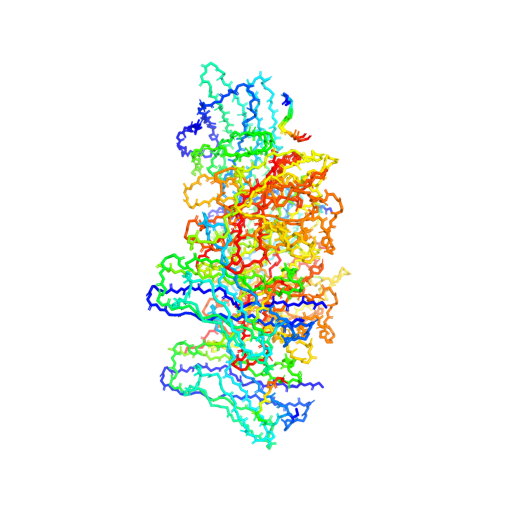O O . SER B 2 7 ? -19.003 14.827 47.047 1.00 8.49 7 SER B O 1
ATOM 1908 N N . GLU B 2 8 ? -19.939 13.028 48.017 1.00 8.17 8 GLU B N 1
ATOM 1909 C CA 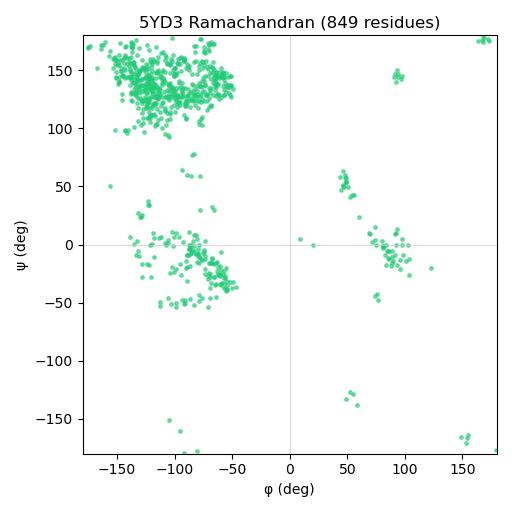. GLU B 2 8 ? -21.270 13.274 47.470 1.00 8.54 8 GLU B CA 1
ATOM 1910 C C . GLU B 2 8 ? -21.817 14.569 48.077 1.00 8.80 8 GLU B C 1
ATOM 1911 O O . GLU B 2 8 ? -21.586 14.849 49.257 1.00 10.31 8 GLU B O 1
ATOM 1917 N N . PRO B 2 9 ? -22.538 15.351 47.296 1.00 8.21 9 PRO B N 1
ATOM 1918 C CA . PRO B 2 9 ? -23.098 16.610 47.843 1.00 8.67 9 PRO B CA 1
ATOM 1919 C C . PRO B 2 9 ? -24.205 16.339 48.850 1.00 9.75 9 PRO B C 1
ATOM 1920 O O . PRO B 2 9 ? -24.435 17.251 49.706 1.00 13.87 9 PRO B O 1
ATOM 1925 N N . GLU C 1 1 ? 39.429 28.124 40.228 1.00 12.69 3 GLU C N 1
ATOM 1926 C CA . GLU C 1 1 ? 38.549 27.229 39.468 1.00 11.07 3 GLU C CA 1
ATOM 1927 C C . GLU C 1 1 ? 38.706 25.813 40.038 1.00 11.81 3 GLU C C 1
ATOM 1928 O O . GLU C 1 1 ? 39.759 25.456 40.598 1.00 13.39 3 GLU C O 1
ATOM 1934 N N . VAL C 1 2 ? 37.687 25.001 39.858 1.00 8.57 4 VAL C N 1
ATOM 1935 C CA . VAL C 1 2 ? 37.687 23.610 40.273 1.00 8.27 4 VAL C CA 1
ATOM 1936 C C . VAL C 1 2 ? 38.421 22.745 39.242 1.00 8.01 4 VAL C C 1
ATOM 1937 O O . VAL C 1 2 ? 38.317 22.939 38.049 1.00 10.06 4 VAL C O 1
ATOM 1941 N N . GLN C 1 3 ? 39.248 21.843 39.795 1.00 6.82 5 GLN C N 1
ATOM 1942 C CA A GLN C 1 3 ? 40.054 20.843 39.078 0.50 7.64 5 GLN C CA 1
ATOM 1943 C CA B GLN C 1 3 ? 39.877 20.834 38.945 0.50 8.24 5 GLN C CA 1
ATOM 1944 C C . GLN C 1 3 ? 39.529 19.449 39.487 1.00 6.55 5 GLN C C 1
ATOM 1945 O O . GLN C 1 3 ? 39.487 19.193 40.703 1.00 6.99 5 GLN C O 1
ATOM 1956 N N . LEU C 1 4 ? 39.266 18.572 38.520 1.00 7.29 6 LEU C N 1
ATOM 1957 C CA . LEU C 1 4 ? 38.995 17.159 38.799 1.00 6.81 6 LEU C CA 1
ATOM 1958 C C . LEU C 1 4 ? 39.816 16.397 37.770 1.00 6.04 6 LEU C C 1
ATOM 1959 O O . LEU C 1 4 ? 39.434 16.309 36.606 1.00 7.20 6 LEU C O 1
ATOM 1964 N N . GLN C 1 5 ? 40.949 15.879 38.201 1.00 4.90 7 GLN C N 1
ATOM 1965 C CA . GLN C 1 5 ? 41.963 15.327 37.298 1.00 5.56 7 GLN C CA 1
ATOM 1966 C C . GLN C 1 5 ? 41.981 13.799 37.401 1.00 5.07 7 GLN C C 1
ATOM 1967 O O . GLN C 1 5 ? 42.450 13.226 38.405 1.00 5.57 7 GLN C O 1
ATOM 1973 N N . GLN C 1 6 ? 41.378 13.159 36.406 1.00 5.58 8 GLN C N 1
ATOM 1974 C CA . GLN C 1 6 ? 41.217 11.708 36.430 1.00 5.74 8 GLN C CA 1
ATOM 1975 C C . GLN C 1 6 ? 42.398 10.963 35.850 1.00 5.66 8 GLN C C 1
ATOM 1976 O O . GLN C 1 6 ? 43.143 11.488 35.040 1.00 6.52 8 GLN C O 1
ATOM 1982 N N . SER C 1 7 ? 42.569 9.730 36.308 1.00 5.52 9 SER C N 1
ATOM 1983 C CA . SER C 1 7 ? 43.679 8.875 35.891 1.00 6.28 9 SER C CA 1
ATOM 1984 C C . SER C 1 7 ? 43.469 8.335 34.481 1.00 6.54 9 SER C C 1
ATOM 1985 O O . SER C 1 7 ? 42.413 8.458 33.860 1.00 6.46 9 SER C O 1
ATOM 1988 N N . GLY C 1 8 ? 44.563 7.803 33.915 1.00 7.34 10 GLY C N 1
ATOM 1989 C CA . GLY C 1 8 ? 44.596 7.422 32.545 1.00 6.61 10 GLY C CA 1
ATOM 1990 C C . GLY C 1 8 ? 43.875 6.164 32.162 1.00 6.31 10 GLY C C 1
ATOM 1991 O O . GLY C 1 8 ? 43.512 5.342 32.985 1.00 7.98 10 GLY C O 1
ATOM 1992 N N . ALA C 1 9 ? 43.708 6.023 30.866 1.00 8.54 11 ALA C N 1
ATOM 1993 C CA . ALA C 1 9 ? 42.999 4.899 30.303 1.00 9.00 11 ALA C CA 1
ATOM 1994 C C . ALA C 1 9 ? 43.627 3.579 30.721 1.00 8.77 11 ALA C C 1
ATOM 1995 O O . ALA C 1 9 ? 44.865 3.456 30.815 1.00 10.06 11 ALA C O 1
ATOM 1997 N N . GLU C 1 10 ? 42.779 2.567 30.927 1.00 7.70 12 GLU C N 1
ATOM 1998 C CA . GLU C 1 10 ? 43.201 1.232 31.367 1.00 8.57 12 GLU C CA 1
ATOM 1999 C C . GLU C 1 10 ? 42.737 0.219 30.323 1.00 8.54 12 GLU C C 1
ATOM 2000 O O . GLU C 1 10 ? 41.603 0.257 29.914 1.00 9.12 12 GLU C O 1
ATOM 2006 N N . LEU C 1 11 ? 43.615 -0.712 29.962 1.00 8.66 13 LEU C N 1
ATOM 2007 C CA . LEU C 1 11 ? 43.330 -1.831 29.101 1.00 10.00 13 LEU C CA 1
ATOM 2008 C C . LEU C 1 11 ? 43.638 -3.044 29.954 1.00 10.69 13 LEU C C 1
ATOM 2009 O O . LEU C 1 11 ? 44.810 -3.289 30.297 1.00 13.94 13 LEU C O 1
ATOM 2014 N N . VAL C 1 12 ? 42.587 -3.789 30.314 1.00 10.47 14 VAL C N 1
ATOM 2015 C CA . VAL C 1 12 ? 42.698 -4.807 31.343 1.00 13.11 14 VAL C CA 1
ATOM 2016 C C . VAL C 1 12 ? 41.962 -6.075 30.970 1.00 11.76 14 VAL C C 1
ATOM 2017 O O . VAL C 1 12 ? 41.105 -6.088 30.099 1.00 12.54 14 VAL C O 1
ATOM 2021 N N . ARG C 1 13 ? 42.330 -7.157 31.644 1.00 13.01 15 ARG C N 1
ATOM 2022 C CA . ARG C 1 13 ? 41.755 -8.461 31.319 1.00 11.64 15 ARG C CA 1
ATOM 2023 C C . ARG C 1 13 ? 40.456 -8.729 32.065 1.00 11.00 15 ARG C C 1
ATOM 2024 O O . ARG C 1 13 ? 40.287 -8.295 33.195 1.00 10.21 15 ARG C O 1
ATOM 2032 N N . PRO C 1 14 ? 39.560 -9.533 31.436 1.00 11.35 16 PRO C N 1
ATOM 2033 C CA . PRO C 1 14 ? 38.383 -10.005 32.206 1.00 11.19 16 PRO C CA 1
ATOM 2034 C C . PRO C 1 14 ? 38.763 -10.676 33.499 1.00 10.01 16 PRO C C 1
ATOM 2035 O O . PRO C 1 14 ? 39.787 -11.379 33.584 1.00 12.09 16 PRO C O 1
ATOM 2039 N N . GLY C 1 15 ? 37.959 -10.482 34.540 1.00 10.19 17 GLY C N 1
ATOM 2040 C CA . GLY C 1 15 ? 38.119 -11.145 35.819 1.00 10.87 17 GLY C CA 1
ATOM 2041 C C . GLY C 1 15 ? 39.022 -10.376 36.749 1.00 10.74 17 GLY C C 1
ATOM 2042 O O . GLY C 1 15 ? 39.074 -10.662 37.918 1.00 14.48 17 GLY C O 1
ATOM 2043 N N . THR C 1 16 ? 39.695 -9.368 36.252 1.00 9.33 18 THR C N 1
ATOM 2044 C CA . THR C 1 16 ? 40.635 -8.593 37.100 1.00 10.44 18 THR C CA 1
ATOM 2045 C C . THR C 1 16 ? 39.917 -7.400 37.736 1.00 10.25 18 THR C C 1
ATOM 2046 O O . THR C 1 16 ? 38.720 -7.216 37.548 1.00 10.39 18 THR C O 1
ATOM 2050 N N . SER C 1 17 ? 40.652 -6.605 38.518 1.00 9.60 19 SER C N 1
ATOM 2051 C CA . SER C 1 17 ? 40.120 -5.394 39.097 1.00 9.67 19 SER C CA 1
ATOM 2052 C C . SER C 1 17 ? 40.921 -4.214 38.605 1.00 9.06 19 SER C C 1
ATOM 2053 O O . SER C 1 17 ? 42.106 -4.333 38.237 1.00 11.97 19 SER C O 1
ATOM 2056 N N . VAL C 1 18 ? 40.301 -3.038 38.614 1.00 8.32 20 VAL C N 1
ATOM 2057 C CA . VAL C 1 18 ? 41.017 -1.800 38.335 1.00 9.13 20 VAL C CA 1
ATOM 2058 C C . VAL C 1 18 ? 40.632 -0.761 39.361 1.00 8.15 20 VAL C C 1
ATOM 2059 O O . VAL C 1 18 ? 39.521 -0.735 39.858 1.00 8.72 20 VAL C O 1
ATOM 2063 N N . LYS C 1 19 ? 41.575 0.105 39.679 1.00 7.13 21 LYS C N 1
ATOM 2064 C CA . LYS C 1 19 ? 41.333 1.229 40.594 1.00 7.42 21 LYS C CA 1
ATOM 2065 C C . LYS C 1 19 ? 41.781 2.500 39.944 1.00 7.24 21 LYS C C 1
ATOM 2066 O O . LYS C 1 19 ? 42.916 2.609 39.537 1.00 9.40 21 LYS C O 1
ATOM 2072 N N . MET C 1 20 ? 40.849 3.447 39.797 1.00 5.58 22 MET C N 1
ATOM 2073 C CA . MET C 1 20 ? 41.089 4.724 39.148 1.00 6.14 22 MET C CA 1
ATOM 2074 C C . MET C 1 20 ? 40.955 5.844 40.155 1.00 5.71 22 MET C C 1
ATOM 2075 O O . MET C 1 20 ? 40.321 5.697 41.208 1.00 5.69 22 MET C O 1
ATOM 2080 N N . SER C 1 21 ? 41.515 6.997 39.786 1.00 5.67 23 SER C N 1
ATOM 2081 C CA . SER C 1 21 ? 41.579 8.133 40.705 1.00 5.73 23 SER C CA 1
ATOM 2082 C C . SER C 1 21 ? 41.033 9.406 40.073 1.00 5.59 23 SER C C 1
ATOM 2083 O O . SER C 1 21 ? 40.992 9.583 38.850 1.00 5.51 23 SER C O 1
ATOM 2086 N N . CYS C 1 22 ? 40.671 10.303 40.979 1.00 5.09 24 CYS C N 1
ATOM 2087 C CA . CYS C 1 22 ? 40.098 11.603 40.617 1.00 6.00 24 CYS C CA 1
ATOM 2088 C C . CYS C 1 22 ? 40.648 12.609 41.619 1.00 6.00 24 CYS C C 1
ATOM 2089 O O . CYS C 1 22 ? 40.178 12.675 42.756 1.00 6.24 24 CYS C O 1
ATOM 2092 N N . LYS C 1 23 ? 41.703 13.318 41.195 1.00 5.72 25 LYS C N 1
ATOM 2093 C CA . LYS C 1 23 ? 42.360 14.317 42.041 1.00 5.88 25 LYS C CA 1
ATOM 2094 C C . LYS C 1 23 ? 41.612 15.643 41.967 1.00 5.69 25 LYS C C 1
ATOM 2095 O O . LYS C 1 23 ? 41.443 16.197 40.900 1.00 6.08 25 LYS C O 1
ATOM 2101 N N . ALA C 1 24 ? 41.206 16.136 43.133 1.00 5.64 26 ALA C N 1
ATOM 2102 C CA . ALA C 1 24 ? 40.371 17.334 43.243 1.00 6.10 26 ALA C CA 1
ATOM 2103 C C . ALA C 1 24 ? 41.218 18.510 43.698 1.00 6.94 26 ALA C C 1
ATOM 2104 O O . ALA C 1 24 ? 42.104 18.371 44.557 1.00 9.00 26 ALA C O 1
ATOM 2106 N N . ALA C 1 25 ? 40.843 19.689 43.224 1.00 6.92 27 ALA C N 1
ATOM 2107 C CA . ALA C 1 25 ? 41.426 20.936 43.732 1.00 7.09 27 ALA C CA 1
ATOM 2108 C C . ALA C 1 25 ? 40.483 22.089 43.477 1.00 7.17 27 ALA C C 1
ATOM 2109 O O . ALA C 1 25 ? 39.572 21.995 42.647 1.00 7.56 27 ALA C O 1
ATOM 2111 N N . GLY C 1 26 ? 40.737 23.179 44.207 1.00 6.84 28 GLY C N 1
ATOM 2112 C CA . GLY C 1 26 ? 39.997 24.422 43.918 1.00 7.49 28 GLY C CA 1
ATOM 2113 C C . GLY C 1 26 ? 38.727 24.602 44.722 1.00 9.61 28 GLY C C 1
ATOM 2114 O O . GLY C 1 26 ? 37.965 25.544 44.465 1.00 11.96 28 GLY C O 1
ATOM 2115 N N . TYR C 1 27 ? 38.512 23.752 45.716 1.00 8.45 29 TYR C N 1
ATOM 2116 C CA . TYR C 1 27 ? 37.375 23.813 46.611 1.00 8.45 29 TYR C CA 1
ATOM 2117 C C . TYR C 1 27 ? 37.693 22.945 47.827 1.00 8.48 29 TYR C C 1
ATOM 2118 O O . TYR C 1 27 ? 38.680 22.211 47.833 1.00 9.68 29 TYR C O 1
ATOM 2127 N N . THR C 1 28 ? 36.894 23.046 48.888 1.00 10.66 30 THR C N 1
ATOM 2128 C CA . THR C 1 28 ? 37.142 22.257 50.102 1.00 11.22 30 THR C CA 1
ATOM 2129 C C . THR C 1 28 ? 36.675 20.815 49.892 1.00 9.60 30 THR C C 1
ATOM 2130 O O . THR C 1 28 ? 35.477 20.516 49.839 1.00 9.50 30 THR C O 1
ATOM 2134 N N . PHE C 1 29 ? 37.647 19.931 49.769 1.00 8.83 31 PHE C N 1
ATOM 2135 C CA . PHE C 1 29 ? 37.413 18.517 49.418 1.00 7.99 31 PHE C CA 1
ATOM 2136 C C . PHE C 1 29 ? 36.461 17.832 50.409 1.00 8.77 31 PHE C C 1
ATOM 2137 O O . PHE C 1 29 ? 35.646 16.989 50.006 1.00 7.88 31 PHE C O 1
ATOM 2145 N N . THR C 1 30 ? 36.590 18.181 51.698 1.00 8.94 32 THR C N 1
ATOM 2146 C CA . THR C 1 30 ? 35.803 17.567 52.753 1.00 9.24 32 THR C CA 1
ATOM 2147 C C . THR C 1 30 ? 34.391 18.112 52.914 1.00 8.95 32 THR C C 1
ATOM 2148 O O . THR C 1 30 ? 33.694 17.736 53.833 1.00 10.77 32 THR C O 1
ATOM 2152 N N . LYS C 1 31 ? 33.959 19.008 52.039 1.00 8.53 33 LYS C N 1
ATOM 2153 C CA . LYS C 1 31 ? 32.650 19.654 52.150 1.00 9.26 33 LYS C CA 1
ATOM 2154 C C . LYS C 1 31 ? 31.590 19.120 51.187 1.00 8.41 33 LYS C C 1
ATOM 2155 O O . LYS C 1 31 ? 30.418 19.240 51.467 1.00 11.23 33 LYS C O 1
ATOM 2161 N N . TYR C 1 32 ? 32.008 18.537 50.067 1.00 7.18 34 TYR C N 1
ATOM 2162 C CA . TYR C 1 32 ? 31.094 18.225 48.980 1.00 6.53 34 TYR C CA 1
ATOM 2163 C C . TYR C 1 32 ? 31.151 16.762 48.563 1.00 5.89 34 TYR C C 1
ATOM 2164 O O . TYR C 1 32 ? 32.210 16.119 48.538 1.00 6.82 34 TYR C O 1
ATOM 2173 N N . TRP C 1 33 ? 29.996 16.219 48.209 1.00 5.95 35 TRP C N 1
ATOM 2174 C CA . TRP C 1 33 ? 29.870 14.892 47.620 1.00 5.65 35 TRP C CA 1
ATOM 2175 C C . TRP C 1 33 ? 30.567 14.839 46.255 1.00 5.89 35 TRP C C 1
ATOM 2176 O O . TRP C 1 33 ? 30.512 15.797 45.482 1.00 6.16 35 TRP C O 1
ATOM 2187 N N . ILE C 1 34 ? 31.181 13.699 45.980 1.00 5.46 36 ILE C N 1
ATOM 2188 C CA . ILE C 1 34 ? 31.698 13.334 44.648 1.00 5.54 36 ILE C CA 1
ATOM 2189 C C . ILE C 1 34 ? 30.890 12.153 44.167 1.00 5.05 36 ILE C C 1
ATOM 2190 O O . ILE C 1 34 ? 30.818 11.116 44.849 1.00 5.65 36 ILE C O 1
ATOM 2195 N N . GLY C 1 35 ? 30.318 12.283 42.975 1.00 4.39 37 GLY C N 1
ATOM 2196 C CA . GLY C 1 35 ? 29.585 11.220 42.319 1.00 4.77 37 GLY C CA 1
ATOM 2197 C C . GLY C 1 35 ? 30.390 10.651 41.180 1.00 5.28 37 GLY C C 1
ATOM 2198 O O . GLY C 1 35 ? 31.306 11.268 40.632 1.00 5.77 37 GLY C O 1
ATOM 2199 N N . TRP C 1 36 ? 30.073 9.401 40.874 1.00 4.38 38 TRP C N 1
ATOM 2200 C CA . TRP C 1 36 ? 30.727 8.667 39.804 1.00 5.09 38 TRP C CA 1
ATOM 2201 C C . TRP C 1 36 ? 29.696 8.183 38.777 1.00 4.49 38 TRP C C 1
ATOM 2202 O O . TRP C 1 36 ? 28.630 7.678 39.166 1.00 5.02 38 TRP C O 1
ATOM 2213 N N . VAL C 1 37 ? 30.021 8.306 37.506 1.00 4.73 39 VAL C N 1
ATOM 2214 C CA . VAL C 1 37 ? 29.099 8.106 36.410 1.00 5.00 39 VAL C CA 1
ATOM 2215 C C . VAL C 1 37 ? 29.766 7.261 35.328 1.00 4.55 39 VAL C C 1
ATOM 2216 O O . VAL C 1 37 ? 30.904 7.536 34.941 1.00 6.30 39 VAL C O 1
ATOM 2220 N N . LYS C 1 38 ? 29.040 6.263 34.829 1.00 5.54 40 LYS C N 1
ATOM 2221 C CA . LYS C 1 38 ? 29.484 5.392 33.752 1.00 5.69 40 LYS C CA 1
ATOM 2222 C C . LYS C 1 38 ? 28.856 5.740 32.424 1.00 5.41 40 LYS C C 1
ATOM 2223 O O . LYS C 1 38 ? 27.632 5.820 32.329 1.00 6.94 40 LYS C O 1
ATOM 2229 N N . GLN C 1 39 ? 29.667 5.882 31.389 1.00 6.01 41 GLN C N 1
ATOM 2230 C CA . GLN C 1 39 ? 29.210 6.238 30.038 1.00 7.60 41 GLN C CA 1
ATOM 2231 C C . GLN C 1 39 ? 29.665 5.101 29.115 1.00 7.56 41 GLN C C 1
ATOM 2232 O O . GLN C 1 39 ? 30.838 4.987 28.780 1.00 7.65 41 GLN C O 1
ATOM 2238 N N . ARG C 1 40 ? 28.735 4.272 28.710 1.00 12.34 42 ARG C N 1
ATOM 2239 C CA A ARG C 1 40 ? 29.007 3.091 27.875 0.60 15.62 42 ARG C CA 1
ATOM 2240 C CA B ARG C 1 40 ? 29.031 3.130 27.851 0.40 14.95 42 ARG C CA 1
ATOM 2241 C C . ARG C 1 40 ? 28.253 3.337 26.587 1.00 16.55 42 ARG C C 1
ATOM 2242 O O . ARG C 1 40 ? 27.072 3.697 26.635 1.00 15.00 42 ARG C O 1
ATOM 2257 N N . PRO C 1 41 ? 28.872 3.098 25.426 1.00 25.54 43 PRO C N 1
ATOM 2258 C CA . PRO C 1 41 ? 28.114 3.342 24.176 1.00 25.17 43 PRO C CA 1
ATOM 2259 C C . PRO C 1 41 ? 26.814 2.541 24.117 1.00 25.70 43 PRO C C 1
ATOM 2260 O O . PRO C 1 41 ? 26.805 1.356 24.475 1.00 27.00 43 PRO C O 1
ATOM 2264 N N . GLY C 1 42 ? 25.719 3.208 23.749 1.00 22.99 44 GLY C N 1
ATOM 2265 C CA . GLY C 1 42 ? 24.377 2.632 23.729 1.00 25.65 44 GLY C CA 1
ATOM 2266 C C . GLY C 1 42 ? 23.653 2.559 25.048 1.00 21.53 44 GLY C C 1
ATOM 2267 O O . GLY C 1 42 ? 22.555 2.045 25.132 1.00 26.84 44 GLY C O 1
ATOM 2268 N N . HIS C 1 43 ? 24.288 3.083 26.100 1.00 18.71 45 HIS C N 1
ATOM 2269 C CA . HIS C 1 43 ? 23.760 2.957 27.469 1.00 17.09 45 HIS C CA 1
ATOM 2270 C C . HIS C 1 43 ? 23.740 4.274 28.267 1.00 15.78 45 HIS C C 1
ATOM 2271 O O . HIS C 1 43 ? 23.783 4.276 29.507 1.00 16.66 45 HIS C O 1
ATOM 2278 N N . GLY C 1 44 ? 23.634 5.394 27.557 1.00 13.69 46 GLY C N 1
ATOM 2279 C CA . GLY C 1 44 ? 23.511 6.694 28.147 1.00 13.73 46 GLY C CA 1
ATOM 2280 C C . GLY C 1 44 ? 24.548 6.945 29.219 1.00 12.19 46 GLY C C 1
ATOM 2281 O O . GLY C 1 44 ? 25.726 6.707 29.020 1.00 11.37 46 GLY C O 1
ATOM 2282 N N . LEU C 1 45 ? 24.090 7.456 30.348 1.00 11.22 47 LEU C N 1
ATOM 2283 C CA . LEU C 1 45 ? 24.898 7.644 31.527 1.00 9.03 47 LEU C CA 1
ATOM 2284 C C . LEU C 1 45 ? 24.222 6.910 32.651 1.00 8.83 47 LEU C C 1
ATOM 2285 O O . LEU C 1 45 ? 22.998 6.958 32.827 1.00 9.99 47 LEU C O 1
ATOM 2290 N N . GLU C 1 46 ? 25.012 6.224 33.466 1.00 7.26 48 GLU C N 1
ATOM 2291 C CA . GLU C 1 46 ? 24.512 5.492 34.588 1.00 7.92 48 GLU C CA 1
ATOM 2292 C C . GLU C 1 46 ? 25.238 5.969 35.843 1.00 6.71 48 GLU C C 1
ATOM 2293 O O . GLU C 1 46 ? 26.472 6.027 35.872 1.00 7.75 48 GLU C O 1
ATOM 2299 N N . TRP C 1 47 ? 24.510 6.303 36.895 1.00 5.80 49 TRP C N 1
ATOM 2300 C CA . TRP C 1 47 ? 25.084 6.789 38.134 1.00 5.62 49 TRP C CA 1
ATOM 2301 C C . TRP C 1 47 ? 25.479 5.618 39.012 1.00 4.98 49 TRP C C 1
ATOM 2302 O O . TRP C 1 47 ? 24.678 4.720 39.261 1.00 6.51 49 TRP C O 1
ATOM 2313 N N . ILE C 1 48 ? 26.733 5.585 39.431 1.00 4.36 50 ILE C N 1
ATOM 2314 C CA . ILE C 1 48 ? 27.260 4.487 40.230 1.00 4.82 50 ILE C CA 1
ATOM 2315 C C . ILE C 1 48 ? 27.023 4.674 41.718 1.00 4.20 50 ILE C C 1
ATOM 2316 O O . ILE C 1 48 ? 26.647 3.740 42.429 1.00 5.31 50 ILE C O 1
ATOM 2321 N N . GLY C 1 49 ? 27.314 5.860 42.212 1.00 4.66 51 GLY C N 1
ATOM 2322 C CA . GLY C 1 49 ? 27.289 6.131 43.628 1.00 4.99 51 GLY C CA 1
ATOM 2323 C C . GLY C 1 49 ? 27.957 7.448 43.942 1.00 4.11 51 GLY C C 1
ATOM 2324 O O . GLY C 1 49 ? 28.494 8.109 43.042 1.00 4.73 51 GLY C O 1
ATOM 2325 N N . ASP C 1 50 ? 27.921 7.851 45.226 1.00 4.51 52 ASP C N 1
ATOM 2326 C CA . ASP C 1 50 ? 28.624 9.047 45.662 1.00 4.82 52 ASP C CA 1
ATOM 2327 C C . ASP C 1 50 ? 29.276 8.811 47.015 1.00 5.16 52 ASP C C 1
ATOM 2328 O O . ASP C 1 50 ? 28.922 7.873 47.737 1.00 5.56 52 ASP C O 1
ATOM 2333 N N . ILE C 1 51 ? 30.260 9.664 47.306 1.00 5.52 53 ILE C N 1
ATOM 2334 C CA . ILE C 1 51 ? 31.008 9.582 48.550 1.00 5.76 53 ILE C CA 1
ATOM 2335 C C . ILE C 1 51 ? 31.201 10.984 49.070 1.00 5.41 53 ILE C C 1
ATOM 2336 O O . ILE C 1 51 ? 31.451 11.912 48.286 1.00 5.61 53 ILE C O 1
ATOM 2341 N N . HIS C 1 52 ? 31.106 11.145 50.400 1.00 5.83 54 HIS C N 1
ATOM 2342 C CA . HIS C 1 52 ? 31.411 12.418 51.016 1.00 5.95 54 HIS C CA 1
ATOM 2343 C C . HIS C 1 52 ? 32.790 12.299 51.689 1.00 5.61 54 HIS C C 1
ATOM 2344 O O . HIS C 1 52 ? 32.918 11.578 52.671 1.00 7.25 54 HIS C O 1
ATOM 2351 N N . PRO C 1 53 ? 33.817 13.003 51.177 1.00 5.89 55 PRO C N 1
ATOM 2352 C CA . PRO C 1 53 ? 35.134 12.837 51.797 1.00 7.50 55 PRO C CA 1
ATOM 2353 C C . PRO C 1 53 ? 35.258 13.387 53.217 1.00 8.53 55 PRO C C 1
ATOM 2354 O O . PRO C 1 53 ? 36.231 12.999 53.916 1.00 12.56 55 PRO C O 1
ATOM 2358 N N . GLY C 1 54 ? 34.321 14.225 53.653 1.00 7.93 56 GLY C N 1
ATOM 2359 C CA . GLY C 1 54 ? 34.299 14.723 55.042 1.00 9.66 56 GLY C CA 1
ATOM 2360 C C . GLY C 1 54 ? 33.943 13.617 56.025 1.00 9.70 56 GLY C C 1
ATOM 2361 O O . GLY C 1 54 ? 34.650 13.398 57.032 1.00 14.70 56 GLY C O 1
ATOM 2362 N N . SER C 1 55 ? 32.927 12.835 55.733 1.00 8.05 57 SER C N 1
ATOM 2363 C CA . SER C 1 55 ? 32.440 11.777 56.627 1.00 8.64 57 SER C CA 1
ATOM 2364 C C . SER C 1 55 ? 32.851 10.373 56.261 1.00 10.12 57 SER C C 1
ATOM 2365 O O . SER C 1 55 ? 32.762 9.439 57.051 1.00 11.44 57 SER C O 1
ATOM 2368 N N . PHE C 1 56 ? 33.246 10.212 55.000 1.00 8.77 58 PHE C N 1
ATOM 2369 C CA . PHE C 1 56 ? 33.520 8.962 54.313 1.00 9.24 58 PHE C CA 1
ATOM 2370 C C . PHE C 1 56 ? 32.316 8.084 54.049 1.00 8.43 58 PHE C C 1
ATOM 2371 O O . PHE C 1 56 ? 32.482 6.955 53.629 1.00 10.53 58 PHE C O 1
ATOM 2379 N N . TYR C 1 57 ? 31.115 8.613 54.269 1.00 8.25 59 TYR C N 1
ATOM 2380 C CA . TYR C 1 57 ? 29.906 7.897 53.918 1.00 7.76 59 TYR C CA 1
ATOM 2381 C C . TYR C 1 57 ? 29.801 7.794 52.407 1.00 7.08 59 TYR C C 1
ATOM 2382 O O . TYR C 1 57 ? 30.137 8.720 51.692 1.00 7.91 59 TYR C O 1
ATOM 2391 N N . SER C 1 58 ? 29.310 6.662 51.960 1.00 7.83 60 SER C N 1
ATOM 2392 C CA A SER C 1 58 ? 29.086 6.405 50.547 0.70 7.58 60 SER C CA 1
ATOM 2393 C CA B SER C 1 58 ? 29.117 6.367 50.544 0.30 7.84 60 SER C CA 1
ATOM 2394 C C . SER C 1 58 ? 27.708 5.821 50.321 1.00 8.26 60 SER C C 1
ATOM 2395 O O . SER C 1 58 ? 27.161 5.084 51.164 1.00 10.25 60 SER C O 1
ATOM 2400 N N . ASN C 1 59 ? 27.149 6.161 49.173 1.00 6.20 61 ASN C N 1
ATOM 2401 C CA . ASN C 1 59 ? 25.831 5.632 48.788 1.00 6.49 61 ASN C CA 1
ATOM 2402 C C . ASN C 1 59 ? 25.937 5.095 47.376 1.00 6.34 61 ASN C C 1
ATOM 2403 O O . ASN C 1 59 ? 26.479 5.752 46.509 1.00 8.50 61 ASN C O 1
ATOM 2408 N N . TYR C 1 60 ? 25.442 3.886 47.158 1.00 6.14 62 TYR C N 1
ATOM 2409 C CA . TYR C 1 60 ? 25.576 3.242 45.892 1.00 6.57 62 TYR C CA 1
ATOM 2410 C C . TYR C 1 60 ? 24.236 3.002 45.197 1.00 6.58 62 TYR C C 1
ATOM 2411 O O . TYR C 1 60 ? 23.233 2.668 45.835 1.00 7.09 62 TYR C O 1
ATOM 2420 N N . ASN C 1 61 ? 24.249 3.043 43.880 1.00 5.24 63 ASN C N 1
ATOM 2421 C CA . ASN C 1 61 ? 23.216 2.432 43.078 1.00 6.22 63 ASN C CA 1
ATOM 2422 C C . ASN C 1 61 ? 23.240 0.934 43.357 1.00 6.44 63 ASN C C 1
ATOM 2423 O O . ASN C 1 61 ? 24.298 0.309 43.256 1.00 6.90 63 ASN C O 1
ATOM 2428 N N . GLU C 1 62 ? 22.088 0.348 43.674 1.00 6.94 64 GLU C N 1
ATOM 2429 C CA . GLU C 1 62 ? 21.983 -1.114 43.851 1.00 8.64 64 GLU C CA 1
ATOM 2430 C C . GLU C 1 62 ? 22.672 -1.881 42.730 1.00 8.25 64 GLU C C 1
ATOM 2431 O O . GLU C 1 62 ? 23.231 -2.981 42.980 1.00 9.12 64 GLU C O 1
ATOM 2437 N N . LYS C 1 63 ? 22.596 -1.374 41.494 1.00 7.63 65 LYS C N 1
ATOM 2438 C CA . LYS C 1 63 ? 23.175 -2.044 40.358 1.00 8.18 65 LYS C CA 1
ATOM 2439 C C . LYS C 1 63 ? 24.699 -2.196 40.423 1.00 8.63 65 LYS C C 1
ATOM 2440 O O . LYS C 1 63 ? 25.218 -2.979 39.644 1.00 11.02 65 LYS C O 1
ATOM 2446 N N . PHE C 1 64 ? 25.358 -1.452 41.321 1.00 6.69 66 PHE C N 1
ATOM 2447 C CA . PHE C 1 64 ? 26.808 -1.511 41.416 1.00 6.18 66 PHE C CA 1
ATOM 2448 C C . PHE C 1 64 ? 27.256 -2.008 42.759 1.00 6.11 66 PHE C C 1
ATOM 2449 O O . PHE C 1 64 ? 28.477 -2.052 43.001 1.00 6.79 66 PHE C O 1
ATOM 2457 N N . LYS C 1 65 ? 26.330 -2.443 43.650 1.00 6.44 67 LYS C N 1
ATOM 2458 C CA . LYS C 1 65 ? 26.746 -2.970 44.955 1.00 7.03 67 LYS C CA 1
ATOM 2459 C C . LYS C 1 65 ? 27.385 -4.331 44.732 1.00 7.48 67 LYS C C 1
ATOM 2460 O O . LYS C 1 65 ? 26.727 -5.274 44.290 1.00 7.65 67 LYS C O 1
ATOM 2466 N N . GLY C 1 66 ? 28.671 -4.438 45.028 1.00 7.78 68 GLY C N 1
ATOM 2467 C CA . GLY C 1 66 ? 29.471 -5.606 44.730 1.00 9.06 68 GLY C CA 1
ATOM 2468 C C . GLY C 1 66 ? 30.279 -5.509 43.470 1.00 9.59 68 GLY C C 1
ATOM 2469 O O . GLY C 1 66 ? 30.946 -6.485 43.069 1.00 10.46 68 GLY C O 1
ATOM 2470 N N . LYS C 1 67 ? 30.169 -4.408 42.774 1.00 8.18 69 LYS C N 1
ATOM 2471 C CA . LYS C 1 67 ? 31.003 -4.131 41.591 1.00 7.75 69 LYS C CA 1
ATOM 2472 C C . LYS C 1 67 ? 31.951 -2.970 41.863 1.00 6.74 69 LYS C C 1
ATOM 2473 O O . LYS C 1 67 ? 33.125 -3.089 41.557 1.00 7.45 69 LYS C O 1
ATOM 2479 N N . ALA C 1 68 ? 31.429 -1.860 42.372 1.00 6.28 70 ALA C N 1
ATOM 2480 C CA . ALA C 1 68 ? 32.222 -0.654 42.591 1.00 5.72 70 ALA C CA 1
ATOM 2481 C C . ALA C 1 68 ? 32.429 -0.378 44.049 1.00 5.79 70 ALA C C 1
ATOM 2482 O O . ALA C 1 68 ? 31.534 -0.527 44.859 1.00 7.78 70 ALA C O 1
ATOM 2484 N N . THR C 1 69 ? 33.629 0.125 44.379 1.00 5.91 71 THR C N 1
ATOM 2485 C CA . THR C 1 69 ? 33.936 0.587 45.727 1.00 6.30 71 THR C CA 1
ATOM 2486 C C . THR C 1 69 ? 34.513 2.008 45.632 1.00 6.30 71 THR C C 1
ATOM 2487 O O . THR C 1 69 ? 35.538 2.225 44.944 1.00 6.75 71 THR C O 1
ATOM 2491 N N . LEU C 1 70 ? 33.884 2.940 46.336 1.00 5.44 72 LEU C N 1
ATOM 2492 C CA . LEU C 1 70 ? 34.328 4.325 46.385 1.00 5.46 72 LEU C CA 1
ATOM 2493 C C . LEU C 1 70 ? 35.116 4.568 47.662 1.00 5.63 72 LEU C C 1
ATOM 2494 O O . LEU C 1 70 ? 34.700 4.165 48.744 1.00 7.30 72 LEU C O 1
ATOM 2499 N N . THR C 1 71 ? 36.277 5.201 47.535 1.00 6.26 73 THR C N 1
ATOM 2500 C CA . THR C 1 71 ? 37.074 5.630 48.687 1.00 5.66 73 THR C CA 1
ATOM 2501 C C . THR C 1 71 ? 37.600 7.040 48.441 1.00 6.66 73 THR C C 1
ATOM 2502 O O . THR C 1 71 ? 37.475 7.587 47.343 1.00 6.44 73 THR C O 1
ATOM 2506 N N . ALA C 1 72 ? 38.177 7.640 49.476 1.00 6.86 74 ALA C N 1
ATOM 2507 C CA . ALA C 1 72 ? 38.764 8.958 49.358 1.00 7.55 74 ALA C CA 1
ATOM 2508 C C . ALA C 1 72 ? 39.965 9.076 50.264 1.00 8.70 74 ALA C C 1
ATOM 2509 O O . ALA C 1 72 ? 40.017 8.458 51.343 1.00 10.51 74 ALA C O 1
ATOM 2511 N N . ASP C 1 73 ? 40.934 9.883 49.849 1.00 8.70 75 ASP C N 1
ATOM 2512 C CA . ASP C 1 73 ? 42.163 10.148 50.614 1.00 9.48 75 ASP C CA 1
ATOM 2513 C C . ASP C 1 73 ? 42.153 11.661 50.813 1.00 9.38 75 ASP C C 1
ATOM 2514 O O . ASP C 1 73 ? 42.334 12.461 49.867 1.00 9.11 75 ASP C O 1
ATOM 2519 N N . THR C 1 74 ? 41.937 12.095 52.057 1.00 9.94 76 THR C N 1
ATOM 2520 C CA . THR C 1 74 ? 41.894 13.508 52.357 1.00 11.66 76 THR C CA 1
ATOM 2521 C C . THR C 1 74 ? 43.274 14.152 52.458 1.00 12.97 76 THR C C 1
ATOM 2522 O O . THR C 1 74 ? 43.333 15.340 52.332 1.00 23.05 76 THR C O 1
ATOM 2526 N N . SER C 1 75 ? 44.352 13.375 52.593 1.00 12.38 77 SER C N 1
ATOM 2527 C CA . SER C 1 75 ? 45.723 13.933 52.591 1.00 15.06 77 SER C CA 1
ATOM 2528 C C . SER C 1 75 ? 46.000 14.572 51.199 1.00 13.28 77 SER C C 1
ATOM 2529 O O . SER C 1 75 ? 46.441 15.737 51.092 1.00 18.64 77 SER C O 1
ATOM 2532 N N . SER C 1 76 ? 45.617 13.842 50.145 1.00 9.99 78 SER C N 1
ATOM 2533 C CA . SER C 1 76 ? 45.912 14.248 48.764 1.00 11.18 78 SER C CA 1
ATOM 2534 C C . SER C 1 76 ? 44.680 14.774 48.023 1.00 10.21 78 SER C C 1
ATOM 2535 O O . SER C 1 76 ? 44.773 15.027 46.835 1.00 12.58 78 SER C O 1
ATOM 2538 N N . SER C 1 77 ? 43.556 14.879 48.702 1.00 8.25 79 SER C N 1
ATOM 2539 C CA A SER C 1 77 ? 42.304 15.279 48.099 0.60 8.34 79 SER C CA 1
ATOM 2540 C CA B SER C 1 77 ? 42.290 15.284 48.100 0.40 8.49 79 SER C CA 1
ATOM 2541 C C . SER C 1 77 ? 42.024 14.507 46.801 1.00 7.74 79 SER C C 1
ATOM 2542 O O . SER C 1 77 ? 41.778 15.093 45.755 1.00 8.56 79 SER C O 1
ATOM 2547 N N . THR C 1 78 ? 42.084 13.172 46.906 1.00 7.14 80 THR C N 1
ATOM 2548 C CA . THR C 1 78 ? 41.857 12.270 45.774 1.00 7.42 80 THR C CA 1
ATOM 2549 C C . THR C 1 78 ? 40.750 11.295 46.112 1.00 6.43 80 THR C C 1
ATOM 2550 O O . THR C 1 78 ? 40.778 10.647 47.154 1.00 8.33 80 THR C O 1
ATOM 2554 N N . ALA C 1 79 ? 39.810 11.165 45.184 1.00 5.90 81 ALA C N 1
ATOM 2555 C CA . ALA C 1 79 ? 38.774 10.156 45.272 1.00 5.38 81 ALA C CA 1
ATOM 2556 C C . ALA C 1 79 ? 39.174 8.982 44.383 1.00 5.53 81 ALA C C 1
ATOM 2557 O O . ALA C 1 79 ? 39.760 9.158 43.307 1.00 6.95 81 ALA C O 1
ATOM 2559 N N . TYR C 1 80 ? 38.797 7.783 44.792 1.00 5.06 82 TYR C N 1
ATOM 2560 C CA . TYR C 1 80 ? 39.102 6.551 44.053 1.00 5.29 82 TYR C CA 1
ATOM 2561 C C . TYR C 1 80 ? 37.863 5.750 43.790 1.00 5.13 82 TYR C C 1
ATOM 2562 O O . TYR C 1 80 ? 36.949 5.695 44.633 1.00 5.84 82 TYR C O 1
ATOM 2571 N N . MET C 1 81 ? 37.900 4.986 42.700 1.00 5.06 83 MET C N 1
ATOM 2572 C CA . MET C 1 81 ? 36.838 3.988 42.449 1.00 5.41 83 MET C CA 1
ATOM 2573 C C . MET C 1 81 ? 37.523 2.718 41.975 1.00 5.10 83 MET C C 1
ATOM 2574 O O . MET C 1 81 ? 38.337 2.738 41.068 1.00 5.96 83 MET C O 1
ATOM 2579 N N A GLN C 1 82 ? 37.214 1.619 42.641 0.50 5.98 84 GLN C N 1
ATOM 2580 N N B GLN C 1 82 ? 37.198 1.619 42.626 0.50 6.01 84 GLN C N 1
ATOM 2581 C CA A GLN C 1 82 ? 37.688 0.297 42.259 0.50 6.44 84 GLN C CA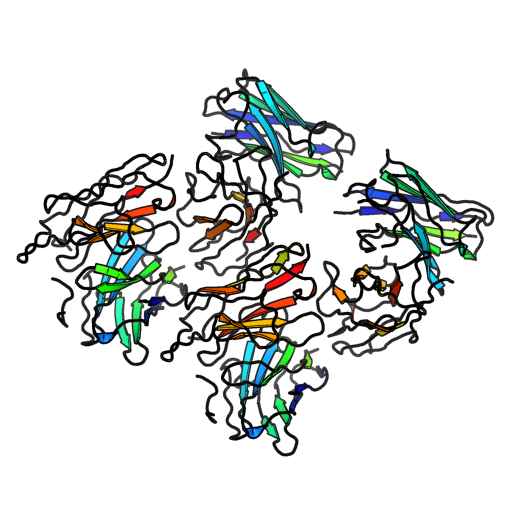 1
ATOM 2582 C CA B GLN C 1 82 ? 37.670 0.307 42.231 0.50 6.49 84 GLN C CA 1
ATOM 2583 C C A GLN C 1 82 ? 36.535 -0.512 41.683 0.50 6.10 84 GLN C C 1
ATOM 2584 C C B GLN C 1 82 ? 36.517 -0.484 41.656 0.50 6.13 84 GLN C C 1
ATOM 2585 O O A GLN C 1 82 ? 35.445 -0.568 42.281 0.50 8.04 84 GLN C O 1
ATOM 2586 O O B GLN C 1 82 ? 35.408 -0.492 42.219 0.50 8.09 84 GLN C O 1
ATOM 2597 N N . LEU C 1 83 ? 36.774 -1.183 40.554 1.00 6.43 85 LEU C N 1
ATOM 2598 C CA . LEU C 1 83 ? 35.775 -2.082 39.924 1.00 7.36 85 LEU C CA 1
ATOM 2599 C C . LEU C 1 83 ? 36.379 -3.480 39.965 1.00 7.99 85 LEU C C 1
ATOM 2600 O O . LEU C 1 83 ? 37.547 -3.692 39.616 1.00 8.24 85 LEU C O 1
ATOM 2605 N N . SER C 1 84 ? 35.582 -4.450 40.417 1.00 7.78 86 SER C N 1
ATOM 2606 C CA . SER C 1 84 ? 36.032 -5.835 40.547 1.00 7.24 86 SER C CA 1
ATOM 2607 C C . SER C 1 84 ? 35.407 -6.738 39.506 1.00 7.72 86 SER C C 1
ATOM 2608 O O . SER C 1 84 ? 34.433 -6.394 38.877 1.00 7.21 86 SER C O 1
ATOM 2611 N N . SER C 1 85 ? 36.008 -7.916 39.324 1.00 8.63 87 SER C N 1
ATOM 2612 C CA . SER C 1 85 ? 35.502 -8.950 38.440 1.00 8.48 87 SER C CA 1
ATOM 2613 C C . SER C 1 85 ? 35.128 -8.388 37.093 1.00 7.45 87 SER C C 1
ATOM 2614 O O . SER C 1 85 ? 33.997 -8.497 36.609 1.00 7.84 87 SER C O 1
ATOM 2617 N N . LEU C 1 86 ? 36.095 -7.787 36.397 1.00 7.73 88 LEU C N 1
ATOM 2618 C CA . LEU C 1 86 ? 35.758 -7.066 35.167 1.00 7.34 88 LEU C CA 1
ATOM 2619 C C . LEU C 1 86 ? 35.234 -7.921 34.048 1.00 7.15 88 LEU C C 1
ATOM 2620 O O . LEU C 1 86 ? 35.775 -8.999 33.793 1.00 8.49 88 LEU C O 1
ATOM 2625 N N . THR C 1 87 ? 34.260 -7.411 33.318 1.00 7.92 89 THR C N 1
ATOM 2626 C CA . THR C 1 87 ? 33.723 -8.080 32.152 1.00 8.29 89 THR C CA 1
ATOM 2627 C C . THR C 1 87 ? 33.610 -7.075 31.027 1.00 8.76 89 THR C C 1
ATOM 2628 O O . THR C 1 87 ? 33.780 -5.839 31.229 1.00 9.12 89 THR C O 1
ATOM 2632 N N . SER C 1 88 ? 33.220 -7.515 29.843 1.00 9.21 90 SER C N 1
ATOM 2633 C CA . SER C 1 88 ? 33.048 -6.574 28.731 1.00 10.49 90 SER C CA 1
ATOM 2634 C C . SER C 1 88 ? 31.990 -5.510 29.034 1.00 9.63 90 SER C C 1
ATOM 2635 O O . SER C 1 88 ? 32.065 -4.429 28.472 1.00 10.22 90 SER C O 1
ATOM 2638 N N . GLU C 1 89 ? 31.032 -5.797 29.918 1.00 9.55 91 GLU C N 1
ATOM 2639 C CA . GLU C 1 89 ? 29.991 -4.828 30.276 1.00 10.72 91 GLU C CA 1
ATOM 2640 C C . GLU C 1 89 ? 30.572 -3.653 31.054 1.00 9.70 91 GLU C C 1
ATOM 2641 O O . GLU C 1 89 ? 29.890 -2.611 31.165 1.00 10.13 91 GLU C O 1
ATOM 2647 N N . ASP C 1 90 ? 31.790 -3.822 31.561 1.00 8.36 92 ASP C N 1
ATOM 2648 C CA . ASP C 1 90 ? 32.469 -2.748 32.274 1.00 7.53 92 ASP C CA 1
ATOM 2649 C C . ASP C 1 90 ? 33.264 -1.812 31.390 1.00 8.07 92 ASP C C 1
ATOM 2650 O O . ASP C 1 90 ? 33.799 -0.782 31.886 1.00 8.34 92 ASP C O 1
ATOM 2655 N N . SER C 1 91 ? 33.424 -2.143 30.111 1.00 7.62 93 SER C N 1
ATOM 2656 C CA . SER C 1 91 ? 34.135 -1.251 29.217 1.00 7.73 93 SER C CA 1
ATOM 2657 C C . SER C 1 91 ? 33.309 0.004 29.020 1.00 6.87 93 SER C C 1
ATOM 2658 O O . SER C 1 91 ? 32.171 -0.042 28.582 1.00 9.45 93 SER C O 1
ATOM 2661 N N . ALA C 1 92 ? 33.867 1.141 29.402 1.00 6.50 94 ALA C N 1
ATOM 2662 C CA . ALA C 1 92 ? 33.133 2.406 29.493 1.00 7.11 94 ALA C CA 1
ATOM 2663 C C . ALA C 1 92 ? 34.072 3.497 29.834 1.00 7.03 94 ALA C C 1
ATOM 2664 O O . ALA C 1 92 ? 35.230 3.257 30.206 1.00 7.21 94 ALA C O 1
ATOM 2666 N N . ILE C 1 93 ? 33.577 4.724 29.739 1.00 6.22 95 ILE C N 1
ATOM 2667 C CA . ILE C 1 93 ? 34.271 5.877 30.284 1.00 6.45 95 ILE C CA 1
ATOM 2668 C C . ILE C 1 93 ? 33.612 6.222 31.630 1.00 6.43 95 ILE C C 1
ATOM 2669 O O . ILE C 1 93 ? 32.380 6.244 31.752 1.00 6.80 95 ILE C O 1
ATOM 2674 N N . TYR C 1 94 ? 34.446 6.380 32.667 1.00 5.23 96 TYR C N 1
ATOM 2675 C CA . TYR C 1 94 ? 33.990 6.680 34.021 1.00 4.79 96 TYR C CA 1
ATOM 2676 C C . TYR C 1 94 ? 34.368 8.083 34.449 1.00 4.94 96 TYR C C 1
ATOM 2677 O O . TYR C 1 94 ? 35.544 8.455 34.346 1.00 6.06 96 TYR C O 1
ATOM 2686 N N . TYR C 1 95 ? 33.387 8.862 34.901 1.00 5.12 97 TYR C N 1
ATOM 2687 C CA . TYR C 1 95 ? 33.602 10.228 35.318 1.00 4.63 97 TYR C CA 1
ATOM 2688 C C . TYR C 1 95 ? 33.410 10.366 36.806 1.00 4.37 97 TYR C C 1
ATOM 2689 O O . TYR C 1 95 ? 32.530 9.747 37.394 1.00 5.63 97 TYR C O 1
ATOM 2698 N N . CYS C 1 96 ? 34.198 11.237 37.418 1.00 4.90 98 CYS C N 1
ATOM 2699 C CA . CYS C 1 96 ? 33.866 11.799 38.737 1.00 5.23 98 CYS C CA 1
ATOM 2700 C C . CYS C 1 96 ? 33.297 13.191 38.529 1.00 5.19 98 CYS C C 1
ATOM 2701 O O . CYS C 1 96 ? 33.605 13.866 37.524 1.00 6.65 98 CYS C O 1
ATOM 2704 N N . ALA C 1 97 ? 32.443 13.614 39.456 1.00 4.57 99 ALA C N 1
ATOM 2705 C CA . ALA C 1 97 ? 31.795 14.922 39.396 1.00 5.43 99 ALA C CA 1
ATOM 2706 C C . ALA C 1 97 ? 31.567 15.404 40.789 1.00 5.16 99 ALA C C 1
ATOM 2707 O O . ALA C 1 97 ? 31.209 14.645 41.682 1.00 6.14 99 ALA C O 1
ATOM 2709 N N . ARG C 1 98 ? 31.779 16.723 40.984 1.00 5.03 100 ARG C N 1
ATOM 2710 C CA . ARG C 1 98 ? 31.479 17.351 42.271 1.00 5.48 100 ARG C CA 1
ATOM 2711 C C . ARG C 1 98 ? 30.034 17.796 42.310 1.00 5.35 100 ARG C C 1
ATOM 2712 O O . ARG C 1 98 ? 29.568 18.492 41.424 1.00 6.54 100 ARG C O 1
ATOM 2720 N N . ASP C 1 99 ? 29.357 17.426 43.386 1.00 5.00 101 ASP C N 1
ATOM 2721 C CA . ASP C 1 99 ? 27.938 17.804 43.623 1.00 5.70 101 ASP C CA 1
ATOM 2722 C C . ASP C 1 99 ? 27.926 19.107 44.441 1.00 6.29 101 ASP C C 1
ATOM 2723 O O . ASP C 1 99 ? 28.350 19.120 45.617 1.00 7.41 101 ASP C O 1
ATOM 2728 N N . TYR C 1 100 ? 27.485 20.190 43.814 1.00 6.36 102 TYR C N 1
ATOM 2729 C CA . TYR C 1 100 ? 27.363 21.495 44.478 1.00 7.28 102 TYR C CA 1
ATOM 2730 C C . TYR C 1 100 ? 25.891 21.785 44.676 1.00 7.57 102 TYR C C 1
ATOM 2731 O O . TYR C 1 100 ? 25.210 22.233 43.775 1.00 7.65 102 TYR C O 1
ATOM 2740 N N . TYR C 1 101 ? 25.386 21.445 45.862 1.00 7.93 103 TYR C N 1
ATOM 2741 C CA . TYR C 1 101 ? 23.979 21.726 46.155 1.00 8.45 103 TYR C CA 1
ATOM 2742 C C . TYR C 1 101 ? 23.010 21.163 45.140 1.00 7.53 103 TYR C C 1
ATOM 2743 O O . TYR C 1 101 ? 22.012 21.776 44.828 1.00 9.68 103 TYR C O 1
ATOM 2752 N N . THR C 1 102 ? 23.288 19.920 44.734 1.00 6.62 104 THR C N 1
ATOM 2753 C CA . THR C 1 102 ? 22.588 19.087 43.787 1.00 7.74 104 THR C CA 1
ATOM 2754 C C . THR C 1 102 ? 23.009 19.298 42.329 1.00 7.10 104 THR C C 1
ATOM 2755 O O . THR C 1 102 ? 22.603 18.512 41.470 1.00 7.23 104 THR C O 1
ATOM 2759 N N . ASN C 1 103 ? 23.869 20.293 42.067 1.00 5.94 105 ASN C N 1
ATOM 2760 C CA . ASN C 1 103 ? 24.333 20.554 40.736 1.00 6.26 105 ASN C CA 1
ATOM 2761 C C . ASN C 1 103 ? 25.618 19.768 40.451 1.00 5.68 105 ASN C C 1
ATOM 2762 O O . ASN C 1 103 ? 26.643 20.057 41.104 1.00 6.57 105 ASN C O 1
ATOM 2767 N N . TYR C 1 104 ? 25.641 18.877 39.457 1.00 5.88 106 TYR C N 1
ATOM 2768 C CA A TYR C 1 104 ? 26.913 18.293 39.019 0.50 6.33 106 TYR C CA 1
ATOM 2769 C CA B TYR C 1 104 ? 26.873 18.263 38.979 0.50 6.17 106 TYR C CA 1
ATOM 2770 C C . TYR C 1 104 ? 27.527 19.282 38.021 1.00 6.06 106 TYR C C 1
ATOM 2771 O O . TYR C 1 104 ? 27.485 19.123 36.798 1.00 6.41 106 TYR C O 1
ATOM 2788 N N . GLY C 1 105 ? 28.076 20.346 38.602 1.00 6.29 107 GLY C N 1
ATOM 2789 C CA . GLY C 1 105 ? 28.636 21.456 37.822 1.00 7.51 107 GLY C CA 1
ATOM 2790 C C . GLY C 1 105 ? 30.083 21.286 37.405 1.00 7.61 107 GLY C C 1
ATOM 2791 O O . GLY C 1 105 ? 30.547 21.926 36.463 1.00 12.00 107 GLY C O 1
ATOM 2792 N N . ASP C 1 106 ? 30.802 20.402 38.066 1.00 6.26 108 ASP C N 1
ATOM 2793 C CA . ASP C 1 106 ? 32.209 20.183 37.782 1.00 5.52 108 ASP C CA 1
ATOM 2794 C C . ASP C 1 106 ? 32.396 18.702 37.493 1.00 5.43 108 ASP C C 1
ATOM 2795 O O . ASP C 1 106 ? 32.018 17.887 38.333 1.00 6.39 108 ASP C O 1
ATOM 2800 N N . TRP C 1 107 ? 32.952 18.369 36.341 1.00 5.73 109 TRP C N 1
ATOM 2801 C CA . TRP C 1 107 ? 33.182 16.985 35.938 1.00 5.97 109 TRP C CA 1
ATOM 2802 C C . TRP C 1 107 ? 34.665 16.787 35.644 1.00 5.81 109 TRP C C 1
ATOM 2803 O O . TRP C 1 107 ? 35.339 17.709 35.120 1.00 7.59 109 TRP C O 1
ATOM 2814 N N . GLY C 1 108 ? 35.173 15.609 35.979 1.00 5.72 110 GLY C N 1
ATOM 2815 C CA . GLY C 1 108 ? 36.461 15.167 35.460 1.00 6.02 110 GLY C CA 1
ATOM 2816 C C . GLY C 1 108 ? 36.402 14.885 33.975 1.00 6.06 110 GLY C C 1
ATOM 2817 O O . GLY C 1 108 ? 35.337 14.901 33.373 1.00 6.84 110 GLY C O 1
ATOM 2818 N N . GLN C 1 109 ? 37.574 14.589 33.396 1.00 6.48 111 GLN C N 1
ATOM 2819 C CA . GLN C 1 109 ? 37.632 14.374 31.955 1.00 7.36 111 GLN C CA 1
ATOM 2820 C C . GLN C 1 109 ? 37.331 12.920 31.581 1.00 8.07 111 GLN C C 1
ATOM 2821 O O . GLN C 1 109 ? 37.252 12.592 30.388 1.00 8.64 111 GLN C O 1
ATOM 2827 N N . GLY C 1 110 ? 37.145 12.051 32.573 1.00 7.17 112 GLY C N 1
ATOM 2828 C CA . GLY C 1 110 ? 36.852 10.635 32.319 1.00 6.91 112 GLY C CA 1
ATOM 2829 C C . GLY C 1 110 ? 38.052 9.772 32.251 1.00 7.44 112 GLY C C 1
ATOM 2830 O O . GLY C 1 110 ? 39.133 10.230 31.874 1.00 8.62 112 GLY C O 1
ATOM 2831 N N . THR C 1 111 ? 37.878 8.537 32.708 1.00 6.18 113 THR C N 1
ATOM 2832 C CA . THR C 1 111 ? 38.851 7.463 32.573 1.00 5.51 113 THR C CA 1
ATOM 2833 C C . THR C 1 111 ? 38.211 6.367 31.735 1.00 4.99 113 THR C C 1
ATOM 2834 O O . THR C 1 111 ? 37.184 5.785 32.119 1.00 6.57 113 THR C O 1
ATOM 2838 N N . SER C 1 112 ? 38.854 6.026 30.617 1.00 6.60 114 SER C N 1
ATOM 2839 C CA . SER C 1 112 ? 38.399 4.921 29.766 1.00 7.28 114 SER C CA 1
ATOM 2840 C C . SER C 1 112 ? 38.922 3.625 30.278 1.00 7.33 114 SER C C 1
ATOM 2841 O O . SER C 1 112 ? 40.125 3.468 30.478 1.00 9.56 114 SER C O 1
ATOM 2844 N N . VAL C 1 113 ? 38.045 2.659 30.481 1.00 6.64 115 VAL C N 1
ATOM 2845 C CA . VAL C 1 113 ? 38.425 1.277 30.786 1.00 6.96 115 VAL C CA 1
ATOM 2846 C C . VAL C 1 113 ? 37.984 0.423 29.610 1.00 7.43 115 VAL C C 1
ATOM 2847 O O . VAL C 1 113 ? 36.813 0.470 29.194 1.00 8.33 115 VAL C O 1
ATOM 2851 N N . THR C 1 114 ? 38.921 -0.352 29.088 1.00 8.01 116 THR C N 1
ATOM 2852 C CA . THR C 1 114 ? 38.625 -1.291 28.035 1.00 8.98 116 THR C CA 1
ATOM 2853 C C . THR C 1 114 ? 38.973 -2.677 28.590 1.00 9.04 116 THR C C 1
ATOM 2854 O O . THR C 1 114 ? 40.122 -2.916 28.968 1.00 10.16 116 THR C O 1
ATOM 2858 N N . VAL C 1 115 ? 37.992 -3.573 28.664 1.00 9.21 117 VAL C N 1
ATOM 2859 C CA . VAL C 1 115 ? 38.202 -4.932 29.124 1.00 11.04 117 VAL C CA 1
ATOM 2860 C C . VAL C 1 115 ? 38.381 -5.836 27.870 1.00 14.37 117 VAL C C 1
ATOM 2861 O O . VAL C 1 115 ? 37.504 -5.872 27.000 1.00 18.61 117 VAL C O 1
ATOM 2865 N N . SER C 1 116 ? 39.525 -6.527 27.779 1.00 13.81 118 SER C N 1
ATOM 2866 C CA . SER C 1 116 ? 39.935 -7.310 26.586 1.00 20.04 118 SER C CA 1
ATOM 2867 C C . SER C 1 116 ? 39.256 -8.653 26.444 1.00 34.98 118 SER C C 1
ATOM 2868 O O . SER C 1 116 ? 38.241 -8.906 27.085 1.00 39.67 118 SER C O 1
ATOM 2871 N N . SER C 1 138 ? 11.498 0.510 41.462 1.00 28.75 140 SER C N 1
ATOM 2872 C CA . SER C 1 138 ? 11.061 1.813 41.937 1.00 23.18 140 SER C CA 1
ATOM 2873 C C . SER C 1 138 ? 11.999 2.952 41.481 1.00 17.82 140 SER C C 1
ATOM 2874 O O . SER C 1 138 ? 11.798 4.126 41.860 1.00 19.25 140 SER C O 1
ATOM 2877 N N . ASP C 1 139 ? 13.001 2.642 40.658 1.00 13.38 141 ASP C N 1
ATOM 2878 C CA . ASP C 1 139 ? 13.934 3.706 40.177 1.00 10.79 141 ASP C CA 1
ATOM 2879 C C . ASP C 1 139 ? 13.205 4.611 39.183 1.00 10.36 141 ASP C C 1
ATOM 2880 O O . ASP C 1 139 ? 12.280 4.213 38.490 1.00 11.77 141 ASP C O 1
ATOM 2885 N N . ILE C 1 140 ? 13.644 5.858 39.135 1.00 7.39 142 ILE C N 1
ATOM 2886 C CA . ILE C 1 140 ? 13.047 6.825 38.229 1.00 6.79 142 ILE C CA 1
ATOM 2887 C C . ILE C 1 140 ? 13.670 6.641 36.849 1.00 8.17 142 ILE C C 1
ATOM 2888 O O . ILE C 1 140 ? 14.887 6.700 36.696 1.00 10.37 142 ILE C O 1
ATOM 2893 N N . VAL C 1 141 ? 12.871 6.339 35.848 1.00 6.73 143 VAL C N 1
ATOM 2894 C CA . VAL C 1 141 ? 13.291 6.165 34.491 1.00 6.99 143 VAL C CA 1
ATOM 2895 C C . VAL C 1 141 ? 13.215 7.506 33.786 1.00 6.89 143 VAL C C 1
ATOM 2896 O O . VAL C 1 141 ? 12.185 8.127 33.798 1.00 7.26 143 VAL C O 1
ATOM 2900 N N . MET C 1 142 ? 14.345 7.925 33.207 1.00 6.93 144 MET C N 1
ATOM 2901 C CA . MET C 1 142 ? 14.425 9.151 32.427 1.00 7.39 144 MET C CA 1
ATOM 2902 C C . MET C 1 142 ? 14.495 8.756 30.946 1.00 7.98 144 MET C C 1
ATOM 2903 O O . MET C 1 142 ? 15.366 7.983 30.554 1.00 10.49 144 MET C O 1
ATOM 2908 N N . THR C 1 143 ? 13.578 9.273 30.159 1.00 8.12 145 THR C N 1
ATOM 2909 C CA . THR C 1 143 ? 13.415 8.851 28.772 1.00 8.55 145 THR C CA 1
ATOM 2910 C C . THR C 1 143 ? 13.702 10.009 27.807 1.00 8.27 145 THR C C 1
ATOM 2911 O O . THR C 1 143 ? 13.077 11.066 27.899 1.00 10.26 145 THR C O 1
ATOM 2915 N N . GLN C 1 144 ? 14.666 9.805 26.917 1.00 7.68 146 GLN C N 1
ATOM 2916 C CA . GLN C 1 144 ? 14.939 10.698 25.776 1.00 7.79 146 GLN C CA 1
ATOM 2917 C C . GLN C 1 144 ? 14.667 9.845 24.537 1.00 8.56 146 GLN C C 1
ATOM 2918 O O . GLN C 1 144 ? 15.513 9.029 24.147 1.00 10.57 146 GLN C O 1
ATOM 2924 N N . ALA C 1 145 ? 13.514 10.118 23.926 1.00 10.56 147 ALA C N 1
ATOM 2925 C CA . ALA C 1 145 ? 13.048 9.297 22.777 1.00 12.14 147 ALA C CA 1
ATOM 2926 C C . ALA C 1 145 ? 13.934 9.400 21.554 1.00 11.58 147 ALA C C 1
ATOM 2927 O O . ALA C 1 145 ? 14.076 8.445 20.794 1.00 12.58 147 ALA C O 1
ATOM 2929 N N . ALA C 1 146 ? 14.498 10.587 21.329 1.00 10.15 148 ALA C N 1
ATOM 2930 C CA . ALA C 1 146 ? 15.286 10.826 20.106 1.00 9.85 148 ALA C CA 1
ATOM 2931 C C . ALA C 1 146 ? 16.749 10.615 20.331 1.00 9.16 148 ALA C C 1
ATOM 2932 O O . ALA C 1 146 ? 17.358 11.385 21.083 1.00 10.12 148 ALA C O 1
ATOM 2934 N N . PRO C 1 147 ? 17.388 9.691 19.620 1.00 9.60 149 PRO C N 1
ATOM 2935 C CA . PRO C 1 147 ? 18.836 9.534 19.794 1.00 9.86 149 PRO C CA 1
ATOM 2936 C C . PRO C 1 147 ? 19.626 10.706 19.221 1.00 9.61 149 PRO C C 1
ATOM 2937 O O . PRO C 1 147 ? 20.750 10.946 19.648 1.00 9.58 149 PRO C O 1
ATOM 2941 N N . SER C 1 148 ? 19.057 11.419 18.244 1.00 9.58 150 SER C N 1
ATOM 2942 C CA . SER C 1 148 ? 19.751 12.541 17.633 1.00 9.76 150 SER C CA 1
ATOM 2943 C C . SER C 1 148 ? 18.778 13.549 17.082 1.00 10.68 150 SER C C 1
ATOM 2944 O O . SER C 1 148 ? 17.606 13.242 16.862 1.00 11.39 150 SER C O 1
ATOM 2947 N N . VAL C 1 149 ? 19.280 14.758 16.907 1.00 10.32 151 VAL C N 1
ATOM 2948 C CA . VAL C 1 149 ? 18.577 15.753 16.104 1.00 10.25 151 VAL C CA 1
ATOM 2949 C C . VAL C 1 149 ? 19.580 16.352 15.162 1.00 11.03 151 VAL C C 1
ATOM 2950 O O . VAL C 1 149 ? 20.744 16.547 15.502 1.00 13.84 151 VAL C O 1
ATOM 2954 N N . SER C 1 150 ? 19.110 16.691 13.952 1.00 14.77 152 SER C N 1
ATOM 2955 C CA . SER C 1 150 ? 19.975 17.304 12.922 1.00 16.19 152 SER C CA 1
ATOM 2956 C C . SER C 1 150 ? 19.330 18.635 12.577 1.00 16.17 152 SER C C 1
ATOM 2957 O O . SER C 1 150 ? 18.160 18.689 12.205 1.00 17.71 152 SER C O 1
ATOM 2960 N N . VAL C 1 151 ? 20.065 19.714 12.726 1.00 14.09 153 VAL C N 1
ATOM 2961 C CA . VAL C 1 151 ? 19.488 21.041 12.600 1.00 15.60 153 VAL C CA 1
ATOM 2962 C C . VAL C 1 151 ? 20.402 21.944 11.749 1.00 17.11 153 VAL C C 1
ATOM 2963 O O . VAL C 1 151 ? 21.606 21.713 11.634 1.00 19.67 153 VAL C O 1
ATOM 2967 N N . THR C 1 152 ? 19.807 22.944 11.125 1.00 19.76 154 THR C N 1
ATOM 2968 C CA . THR C 1 152 ? 20.558 23.945 10.371 1.00 21.34 154 THR C CA 1
ATOM 2969 C C . THR C 1 152 ? 21.079 25.053 11.285 1.00 20.13 154 THR C C 1
ATOM 2970 O O . THR C 1 152 ? 20.351 25.549 12.144 1.00 19.07 154 THR C O 1
ATOM 2974 N N . PRO C 1 153 ? 22.322 25.489 11.103 1.00 21.42 155 PRO C N 1
ATOM 2975 C CA . PRO C 1 153 ? 22.746 26.615 11.930 1.00 21.73 155 PRO C CA 1
ATOM 2976 C C . PRO C 1 153 ? 21.757 27.788 11.879 1.00 19.77 155 PRO C C 1
ATOM 2977 O O . PRO C 1 153 ? 21.255 28.126 10.806 1.00 19.57 155 PRO C O 1
ATOM 2981 N N . GLY C 1 154 ? 21.473 28.365 13.052 1.00 17.16 156 GLY C N 1
ATOM 2982 C CA . GLY C 1 154 ? 20.500 29.436 13.207 1.00 19.00 156 GLY C CA 1
ATOM 2983 C C . GLY C 1 154 ? 19.047 29.023 13.472 1.00 17.48 156 GLY C C 1
ATOM 2984 O O . GLY C 1 154 ? 18.247 29.870 13.850 1.00 22.41 156 GLY C O 1
ATOM 2985 N N . GLU C 1 155 ? 18.703 27.754 13.217 1.00 18.14 157 GLU C N 1
ATOM 2986 C CA . GLU C 1 155 ? 17.385 27.210 13.490 1.00 18.54 157 GLU C CA 1
ATOM 2987 C C . GLU C 1 155 ? 17.289 26.989 14.994 1.00 14.09 157 GLU C C 1
ATOM 2988 O O . GLU C 1 155 ? 18.274 26.773 15.670 1.00 15.44 157 GLU C O 1
ATOM 2994 N N . SER C 1 156 ? 16.079 26.952 15.495 1.00 13.63 158 SER C N 1
ATOM 2995 C CA . SER C 1 156 ? 15.861 26.596 16.895 1.00 13.87 158 SER C CA 1
ATOM 2996 C C . SER C 1 156 ? 15.626 25.093 16.958 1.00 13.56 158 SER C C 1
ATOM 2997 O O . SER C 1 156 ? 15.257 24.432 15.973 1.00 17.24 158 SER C O 1
ATOM 3000 N N . VAL C 1 157 ? 15.855 24.510 18.127 1.00 10.55 159 VAL C N 1
ATOM 3001 C CA . VAL C 1 157 ? 15.489 23.100 18.315 1.00 12.94 159 VAL C CA 1
ATOM 3002 C C . VAL C 1 157 ? 15.100 22.865 19.765 1.00 11.40 159 VAL C C 1
ATOM 3003 O O . VAL C 1 157 ? 15.503 23.600 20.659 1.00 12.16 159 VAL C O 1
ATOM 3007 N N . SER C 1 158 ? 14.284 21.844 19.960 1.00 12.70 160 SER C N 1
ATOM 3008 C CA . SER C 1 158 ? 13.902 21.400 21.287 1.00 13.07 160 SER C CA 1
ATOM 3009 C C . SER C 1 158 ? 14.330 19.980 21.485 1.00 13.35 160 SER C C 1
ATOM 3010 O O . SER C 1 158 ? 14.244 19.163 20.558 1.00 16.69 160 SER C O 1
ATOM 3013 N N . ILE C 1 159 ? 14.774 19.679 22.701 1.00 11.45 161 ILE C N 1
ATOM 3014 C CA . ILE C 1 159 ? 15.107 18.296 23.070 1.00 11.53 161 ILE C CA 1
ATOM 3015 C C . ILE C 1 159 ? 14.218 17.909 24.221 1.00 9.23 161 ILE C C 1
ATOM 3016 O O . ILE C 1 159 ? 14.092 18.665 25.186 1.00 8.88 161 ILE C O 1
ATOM 3021 N N . SER C 1 160 ? 13.585 16.741 24.105 1.00 9.91 162 SER C N 1
ATOM 3022 C CA . SER C 1 160 ? 12.660 16.274 25.128 1.00 9.52 162 SER C CA 1
ATOM 3023 C C . SER C 1 160 ? 13.231 15.230 26.072 1.00 8.21 162 SER C C 1
ATOM 3024 O O . SER C 1 160 ? 14.093 14.425 25.729 1.00 9.43 162 SER C O 1
ATOM 3027 N N . CYS C 1 161 ? 12.701 15.261 27.289 1.00 8.70 163 CYS C N 1
ATOM 3028 C CA . CYS C 1 161 ? 12.981 14.281 28.295 1.00 8.38 163 CYS C CA 1
ATOM 3029 C C . CYS C 1 161 ? 11.723 14.078 29.129 1.00 9.67 163 CYS C C 1
ATOM 3030 O O . CYS C 1 161 ? 10.965 14.997 29.383 1.00 11.34 163 CYS C O 1
ATOM 3033 N N . ARG C 1 162 ? 11.494 12.854 29.588 1.00 8.04 164 ARG C N 1
ATOM 3034 C CA . ARG C 1 162 ? 10.380 12.568 30.494 1.00 9.18 164 ARG C CA 1
ATOM 3035 C C . ARG C 1 162 ? 10.883 11.759 31.673 1.00 7.73 164 ARG C C 1
ATOM 3036 O O . ARG C 1 162 ? 11.784 10.948 31.524 1.00 9.98 164 ARG C O 1
ATOM 3044 N N . SER C 1 163 ? 10.257 11.928 32.827 1.00 7.11 165 SER C N 1
ATOM 3045 C CA . SER C 1 163 ? 10.544 11.141 34.014 1.00 6.73 165 SER C CA 1
ATOM 3046 C C . SER C 1 163 ? 9.328 10.272 34.390 1.00 6.96 165 SER C C 1
ATOM 3047 O O . SER C 1 163 ? 8.180 10.677 34.235 1.00 7.78 165 SER C O 1
ATOM 3050 N N . SER C 1 164 ? 9.614 9.104 34.962 1.00 6.08 166 SER C N 1
ATOM 3051 C CA . SER C 1 164 ? 8.557 8.176 35.351 1.00 6.95 166 SER C CA 1
ATOM 3052 C C . SER C 1 164 ? 7.946 8.500 36.707 1.00 6.00 166 SER C C 1
ATOM 3053 O O . SER C 1 164 ? 7.051 7.797 37.133 1.00 7.23 166 SER C O 1
ATOM 3056 N N . LYS C 1 165 ? 8.434 9.528 37.368 1.00 6.84 167 LYS C N 1
ATOM 3057 C CA A LYS C 1 165 ? 7.911 10.060 38.615 0.50 7.82 167 LYS C CA 1
ATOM 3058 C CA B LYS C 1 165 ? 7.872 10.065 38.616 0.50 7.76 167 LYS C CA 1
ATOM 3059 C C . LYS C 1 165 ? 8.033 11.556 38.593 1.00 6.97 167 LYS C C 1
ATOM 3060 O O . LYS C 1 165 ? 9.007 12.066 38.049 1.00 7.14 167 LYS C O 1
ATOM 3071 N N . SER C 1 166 ? 7.128 12.248 39.268 1.00 6.75 168 SER C N 1
ATOM 3072 C CA . SER C 1 166 ? 7.321 13.675 39.508 1.00 7.20 168 SER C CA 1
ATOM 3073 C C . SER C 1 166 ? 8.690 13.964 40.096 1.00 7.34 168 SER C C 1
ATOM 3074 O O . SER C 1 166 ? 9.095 13.295 41.039 1.00 7.28 168 SER C O 1
ATOM 3077 N N . LEU C 1 167 ? 9.332 15.019 39.583 1.00 6.91 169 LEU C N 1
ATOM 3078 C CA . LEU C 1 167 ? 10.583 15.469 40.115 1.00 6.91 169 LEU C CA 1
ATOM 3079 C C . LEU C 1 167 ? 10.420 16.716 41.007 1.00 6.98 169 LEU C C 1
ATOM 3080 O O . LEU C 1 167 ? 11.397 17.293 41.470 1.00 7.09 169 LEU C O 1
ATOM 3085 N N . LEU C 1 168 ? 9.169 17.053 41.328 1.00 8.84 170 LEU C N 1
ATOM 3086 C CA . LEU C 1 168 ? 8.887 18.182 42.211 1.00 8.95 170 LEU C CA 1
ATOM 3087 C C . LEU C 1 168 ? 9.018 17.805 43.662 1.00 8.83 170 LEU C C 1
ATOM 3088 O O . LEU C 1 168 ? 8.396 16.820 44.133 1.00 15.10 170 LEU C O 1
ATOM 3093 N N . HIS C 1 169 ? 9.801 18.571 44.391 1.00 9.19 171 HIS C N 1
ATOM 3094 C CA . HIS C 1 169 ? 10.076 18.406 45.790 1.00 9.44 171 HIS C CA 1
ATOM 3095 C C . HIS C 1 169 ? 9.157 19.320 46.596 1.00 10.02 171 HIS C C 1
ATOM 3096 O O . HIS C 1 169 ? 8.748 20.379 46.106 1.00 11.26 171 HIS C O 1
ATOM 3103 N N . ARG C 1 170 ? 8.915 18.960 47.850 1.00 12.89 172 ARG C N 1
ATOM 3104 C CA . ARG C 1 170 ? 8.128 19.820 48.754 1.00 12.63 172 ARG C CA 1
ATOM 3105 C C . ARG C 1 170 ? 8.681 21.227 48.893 1.00 11.68 172 ARG C C 1
ATOM 3106 O O . ARG C 1 170 ? 7.942 22.182 49.170 1.00 12.10 172 ARG C O 1
ATOM 3114 N N . ASN C 1 171 ? 9.991 21.378 48.695 1.00 9.95 173 ASN C N 1
ATOM 3115 C CA . ASN C 1 171 ? 10.614 22.681 48.804 1.00 9.05 173 ASN C CA 1
ATOM 3116 C C . ASN C 1 171 ? 10.326 23.617 47.628 1.00 7.55 173 ASN C C 1
ATOM 3117 O O . ASN C 1 171 ? 10.711 24.765 47.689 1.00 8.61 173 ASN C O 1
ATOM 3122 N N . GLY C 1 172 ? 9.670 23.110 46.594 1.00 7.67 174 GLY C N 1
ATOM 3123 C CA . GLY C 1 172 ? 9.268 23.882 45.442 1.00 7.87 174 GLY C CA 1
ATOM 3124 C C . GLY C 1 172 ? 10.131 23.739 44.200 1.00 7.61 174 GLY C C 1
ATOM 3125 O O . GLY C 1 172 ? 9.733 24.152 43.133 1.00 8.01 174 GLY C O 1
ATOM 3126 N N . ASN C 1 173 ? 11.317 23.154 44.360 1.00 7.61 175 ASN C N 1
ATOM 3127 C CA . ASN C 1 173 ? 12.195 22.877 43.255 1.00 7.67 175 ASN C CA 1
ATOM 3128 C C . ASN C 1 173 ? 11.808 21.626 42.518 1.00 6.40 175 ASN C C 1
ATOM 3129 O O . ASN C 1 173 ? 11.381 20.665 43.156 1.00 7.88 175 ASN C O 1
ATOM 3134 N N . THR C 1 174 ? 12.033 21.618 41.211 1.00 6.37 176 THR C N 1
ATOM 3135 C CA . THR C 1 174 ? 11.900 20.386 40.405 1.00 6.47 176 THR C CA 1
ATOM 3136 C C . THR C 1 174 ? 13.312 19.955 40.023 1.00 6.38 176 THR C C 1
ATOM 3137 O O . THR C 1 174 ? 14.040 20.716 39.321 1.00 6.78 176 THR C O 1
ATOM 3141 N N . TYR C 1 175 ? 13.733 18.765 40.476 1.00 5.66 177 TYR C N 1
ATOM 3142 C CA . TYR C 1 175 ? 15.131 18.323 40.418 1.00 5.49 177 TYR C CA 1
ATOM 3143 C C . TYR C 1 175 ? 15.515 17.662 39.093 1.00 4.76 177 TYR C C 1
ATOM 3144 O O . TYR C 1 175 ? 15.929 16.499 39.070 1.00 5.72 177 TYR C O 1
ATOM 3153 N N . LEU C 1 176 ? 15.355 18.431 38.006 1.00 5.11 178 LEU C N 1
ATOM 3154 C CA . LEU C 1 176 ? 15.690 17.999 36.659 1.00 5.26 178 LEU C CA 1
ATOM 3155 C C . LEU C 1 176 ? 16.856 18.851 36.166 1.00 5.60 178 LEU C C 1
ATOM 3156 O O . LEU C 1 176 ? 16.912 20.084 36.404 1.00 5.89 178 LEU C O 1
ATOM 3161 N N . PHE C 1 177 ? 17.856 18.205 35.553 1.00 5.05 179 PHE C N 1
ATOM 3162 C CA . PHE C 1 177 ? 19.080 18.891 35.122 1.00 4.85 179 PHE C CA 1
ATOM 3163 C C . PHE C 1 177 ? 19.373 18.497 33.661 1.00 5.31 179 PHE C C 1
ATOM 3164 O O . PHE C 1 177 ? 19.095 17.359 33.259 1.00 6.51 179 PHE C O 1
ATOM 3172 N N . TRP C 1 178 ? 19.958 19.423 32.913 1.00 5.38 180 TRP C N 1
ATOM 3173 C CA . TRP C 1 178 ? 20.414 19.194 31.545 1.00 5.30 180 TRP C CA 1
ATOM 3174 C C . TRP C 1 178 ? 21.913 19.430 31.428 1.00 5.85 180 TRP C C 1
ATOM 3175 O O . TRP C 1 178 ? 22.424 20.413 31.918 1.00 6.10 180 TRP C O 1
ATOM 3186 N N . PHE C 1 179 ? 22.574 18.510 30.737 1.00 5.79 181 PHE C N 1
ATOM 3187 C CA . PHE C 1 179 ? 24.003 18.550 30.470 1.00 6.14 181 PHE C CA 1
ATOM 3188 C C . PHE C 1 179 ? 24.245 18.471 28.961 1.00 6.62 181 PHE C C 1
ATOM 3189 O O . PHE C 1 179 ? 23.499 17.838 28.220 1.00 7.12 181 PHE C O 1
ATOM 3197 N N . LEU C 1 180 ? 25.367 19.023 28.552 1.00 6.62 182 LEU C N 1
ATOM 3198 C CA . LEU C 1 180 ? 25.874 18.902 27.186 1.00 7.42 182 LEU C CA 1
ATOM 3199 C C . LEU C 1 180 ? 27.308 18.375 27.265 1.00 7.43 182 LEU C C 1
ATOM 3200 O O . LEU C 1 180 ? 28.130 18.952 27.977 1.00 8.47 182 LEU C O 1
ATOM 3205 N N . GLN C 1 181 ? 27.642 17.374 26.452 1.00 6.99 183 GLN C N 1
ATOM 3206 C CA . GLN C 1 181 ? 29.026 16.983 26.275 1.00 7.65 183 GLN C CA 1
ATOM 3207 C C . GLN C 1 181 ? 29.393 17.216 24.812 1.00 7.23 183 GLN C C 1
ATOM 3208 O O . GLN C 1 181 ? 28.912 16.521 23.904 1.00 8.26 183 GLN C O 1
ATOM 3214 N N . ARG C 1 182 ? 30.254 18.230 24.632 1.00 7.10 184 ARG C N 1
ATOM 3215 C CA . ARG C 1 182 ? 30.764 18.551 23.315 1.00 7.53 184 ARG C CA 1
ATOM 3216 C C . ARG C 1 182 ? 31.949 17.655 22.989 1.00 8.29 184 ARG C C 1
ATOM 3217 O O . ARG C 1 182 ? 32.640 17.166 23.886 1.00 9.12 184 ARG C O 1
ATOM 3225 N N . PRO C 1 183 ? 32.265 17.458 21.697 1.00 9.08 185 PRO C N 1
ATOM 3226 C CA . PRO C 1 183 ? 33.442 16.661 21.358 1.00 9.66 185 PRO C CA 1
ATOM 3227 C C . PRO C 1 183 ? 34.704 17.200 22.029 1.00 8.95 185 PRO C C 1
ATOM 3228 O O . PRO C 1 183 ? 34.976 18.374 21.975 1.00 11.31 185 PRO C O 1
ATOM 3232 N N . GLY C 1 184 ? 35.453 16.289 22.656 1.00 11.58 186 GLY C N 1
ATOM 3233 C CA . GLY C 1 184 ? 36.725 16.643 23.271 1.00 13.43 186 GLY C CA 1
ATOM 3234 C C . GLY C 1 184 ? 36.617 17.270 24.641 1.00 14.09 186 GLY C C 1
ATOM 3235 O O . GLY C 1 184 ? 37.612 17.714 25.202 1.00 17.20 186 GLY C O 1
ATOM 3236 N N . GLN C 1 185 ? 35.390 17.444 25.113 1.00 10.60 187 GLN C N 1
ATOM 3237 C CA . GLN C 1 185 ? 35.155 18.149 26.396 1.00 11.61 187 GLN C CA 1
ATOM 3238 C C . GLN C 1 185 ? 34.481 17.217 27.362 1.00 10.70 187 GLN C C 1
ATOM 3239 O O . GLN C 1 185 ? 33.851 16.236 27.011 1.00 10.32 187 GLN C O 1
ATOM 3245 N N . SER C 1 186 ? 34.620 17.589 28.635 1.00 11.06 188 SER C N 1
ATOM 3246 C CA A SER C 1 186 ? 33.900 16.965 29.714 0.70 10.95 188 SER C CA 1
ATOM 3247 C CA B SER C 1 186 ? 33.843 16.934 29.688 0.30 10.74 188 SER C CA 1
ATOM 3248 C C . SER C 1 186 ? 32.400 17.434 29.670 1.00 10.00 188 SER C C 1
ATOM 3249 O O . SER C 1 186 ? 32.110 18.487 29.161 1.00 10.01 188 SER C O 1
ATOM 3254 N N . PRO C 1 187 ? 31.480 16.669 30.280 1.00 10.31 189 PRO C N 1
ATOM 3255 C CA . PRO C 1 187 ? 30.065 17.142 30.338 1.00 10.51 189 PRO C CA 1
ATOM 3256 C C . PRO C 1 187 ? 30.013 18.489 31.058 1.00 10.03 189 PRO C C 1
ATOM 3257 O O . PRO C 1 187 ? 30.797 18.724 31.983 1.00 11.64 189 PRO C O 1
ATOM 3261 N N . GLN C 1 188 ? 29.115 19.383 30.615 1.00 8.82 190 GLN C N 1
ATOM 3262 C CA . GLN C 1 188 ? 28.873 20.684 31.174 1.00 10.22 190 GLN C CA 1
ATOM 3263 C C . GLN C 1 188 ? 27.402 20.740 31.607 1.00 8.30 190 GLN C C 1
ATOM 3264 O O . GLN C 1 188 ? 26.509 20.412 30.832 1.00 8.46 190 GLN C O 1
ATOM 3270 N N . LEU C 1 189 ? 27.183 21.236 32.807 1.00 6.55 191 LEU C N 1
ATOM 3271 C CA . LEU C 1 189 ? 25.834 21.550 33.263 1.00 6.12 191 LEU C CA 1
ATOM 3272 C C . LEU C 1 189 ? 25.285 22.783 32.553 1.00 6.07 191 LEU C C 1
ATOM 3273 O O . LEU C 1 189 ? 25.897 23.841 32.576 1.00 7.68 191 LEU C O 1
ATOM 3278 N N . LEU C 1 190 ? 24.144 22.654 31.905 1.00 6.00 192 LEU C N 1
ATOM 3279 C CA . LEU C 1 190 ? 23.468 23.762 31.221 1.00 6.77 192 LEU C CA 1
ATOM 3280 C C . LEU C 1 190 ? 22.345 24.359 32.053 1.00 6.01 192 LEU C C 1
ATOM 3281 O O . LEU C 1 190 ? 22.253 25.580 32.163 1.00 7.04 192 LEU C O 1
ATOM 3286 N N . ILE C 1 191 ? 21.465 23.502 32.557 1.00 6.37 193 ILE C N 1
ATOM 3287 C CA . ILE C 1 191 ? 20.222 23.919 33.206 1.00 6.16 193 ILE C CA 1
ATOM 3288 C C . ILE C 1 191 ? 20.095 23.132 34.499 1.00 5.60 193 ILE C C 1
ATOM 3289 O O . ILE C 1 191 ? 20.266 21.869 34.459 1.00 6.97 193 ILE C O 1
ATOM 3294 N N . TYR C 1 192 ? 19.844 23.804 35.616 1.00 5.68 194 TYR C N 1
ATOM 3295 C CA . TYR C 1 192 ? 19.660 23.115 36.881 1.00 6.14 194 TYR C CA 1
ATOM 3296 C C . TYR C 1 192 ? 18.296 23.395 37.432 1.00 6.34 194 TYR C C 1
ATOM 3297 O O . TYR C 1 192 ? 17.751 24.488 37.246 1.00 6.47 194 TYR C O 1
ATOM 3306 N N . ARG C 1 193 ? 17.749 22.439 38.162 1.00 6.37 195 ARG C N 1
ATOM 3307 C CA . ARG C 1 193 ? 16.434 22.591 38.763 1.00 6.83 195 ARG C CA 1
ATOM 3308 C C . ARG C 1 193 ? 15.420 23.102 37.727 1.00 7.06 195 ARG C C 1
ATOM 3309 O O . ARG C 1 193 ? 14.695 24.117 37.931 1.00 6.69 195 ARG C O 1
ATOM 3317 N N . MET C 1 194 ? 15.362 22.383 36.623 1.00 6.68 196 MET C N 1
ATOM 3318 C CA . MET C 1 194 ? 14.392 22.512 35.556 1.00 6.65 196 MET C CA 1
ATOM 3319 C C . MET C 1 194 ? 14.570 23.678 34.585 1.00 6.18 196 MET C C 1
ATOM 3320 O O . MET C 1 194 ? 14.465 23.487 33.384 1.00 6.54 196 MET C O 1
ATOM 3325 N N . SER C 1 195 ? 14.784 24.885 35.140 1.00 6.69 197 SER C N 1
ATOM 3326 C CA . SER C 1 195 ? 14.776 26.068 34.317 1.00 7.20 197 SER C CA 1
ATOM 3327 C C . SER C 1 195 ? 15.972 26.998 34.533 1.00 6.54 197 SER C C 1
ATOM 3328 O O . SER C 1 195 ? 16.121 27.973 33.776 1.00 7.32 197 SER C O 1
ATOM 3331 N N . ASN C 1 196 ? 16.792 26.796 35.544 1.00 6.16 198 ASN C N 1
ATOM 3332 C CA . ASN C 1 196 ? 17.793 27.811 35.875 1.00 6.35 198 ASN C CA 1
ATOM 3333 C C . ASN C 1 196 ? 19.017 27.642 34.992 1.00 6.76 198 ASN C C 1
ATOM 3334 O O . ASN C 1 196 ? 19.584 26.545 34.866 1.00 7.28 198 ASN C O 1
ATOM 3339 N N . LEU C 1 197 ? 19.478 28.723 34.357 1.00 6.78 199 LEU C N 1
ATOM 3340 C CA . LEU C 1 197 ? 20.677 28.659 33.537 1.00 7.66 199 LEU C CA 1
ATOM 3341 C C . LEU C 1 197 ? 21.907 28.643 34.393 1.00 8.24 199 LEU C C 1
ATOM 3342 O O . LEU C 1 197 ? 22.064 29.481 35.310 1.00 9.74 199 LEU C O 1
ATOM 3347 N N . ALA C 1 198 ? 22.799 27.675 34.160 1.00 7.10 200 ALA C N 1
ATOM 3348 C CA . ALA C 1 198 ? 24.061 27.622 34.893 1.00 9.47 200 ALA C CA 1
ATOM 3349 C C . ALA C 1 198 ? 24.960 28.788 34.479 1.00 12.28 200 ALA C C 1
ATOM 3350 O O . ALA C 1 198 ? 24.822 29.355 33.403 1.00 12.10 200 ALA C O 1
ATOM 3352 N N . SER C 1 199 ? 25.849 29.191 35.379 1.00 17.62 201 SER C N 1
ATOM 3353 C CA . SER C 1 199 ? 26.589 30.413 35.100 1.00 20.61 201 SER C CA 1
ATOM 3354 C C . SER C 1 199 ? 27.445 30.200 33.854 1.00 20.64 201 SER C C 1
ATOM 3355 O O . SER C 1 199 ? 27.998 29.097 33.640 1.00 21.22 201 SER C O 1
ATOM 3358 N N . GLY C 1 200 ? 27.444 31.224 33.004 1.00 20.69 202 GLY C N 1
ATOM 3359 C CA . GLY C 1 200 ? 28.292 31.246 31.830 1.00 21.35 202 GLY C CA 1
ATOM 3360 C C . GLY C 1 200 ? 27.701 30.526 30.653 1.00 20.67 202 GLY C C 1
ATOM 3361 O O . GLY C 1 200 ? 28.288 30.493 29.584 1.00 31.19 202 GLY C O 1
ATOM 3362 N N . VAL C 1 201 ? 26.564 29.879 30.866 1.00 17.42 203 VAL C N 1
ATOM 3363 C CA . VAL C 1 201 ? 25.917 29.171 29.778 1.00 18.75 203 VAL C CA 1
ATOM 3364 C C . VAL C 1 201 ? 25.210 30.241 28.914 1.00 15.80 203 VAL C C 1
ATOM 3365 O O . VAL C 1 201 ? 24.568 31.167 29.454 1.00 19.41 203 VAL C O 1
ATOM 3369 N N . PRO C 1 202 ? 25.311 30.135 27.559 1.00 16.27 204 PRO C N 1
ATOM 3370 C CA . PRO C 1 202 ? 24.629 31.098 26.725 1.00 15.68 204 PRO C CA 1
ATOM 3371 C C . PRO C 1 202 ? 23.156 31.120 26.916 1.00 17.28 204 PRO C C 1
ATOM 3372 O O . PRO C 1 202 ? 22.551 30.071 27.113 1.00 17.12 204 PRO C O 1
ATOM 3376 N N . ASP C 1 203 ? 22.553 32.286 26.838 1.00 18.72 205 ASP C N 1
ATOM 3377 C CA . ASP C 1 203 ? 21.146 32.292 27.185 1.00 24.73 205 ASP C CA 1
ATOM 3378 C C . ASP C 1 203 ? 20.214 31.969 25.993 1.00 20.55 205 ASP C C 1
ATOM 3379 O O . ASP C 1 203 ? 19.012 32.050 26.090 1.00 20.53 205 ASP C O 1
ATOM 3384 N N . ARG C 1 204 ? 20.791 31.513 24.881 1.00 16.11 206 ARG C N 1
ATOM 3385 C CA . ARG C 1 204 ? 19.991 30.813 23.851 1.00 14.17 206 ARG C CA 1
ATOM 3386 C C . ARG C 1 204 ? 19.468 29.487 24.395 1.00 12.05 206 ARG C C 1
ATOM 3387 O O . ARG C 1 204 ? 18.545 28.940 23.809 1.00 12.26 206 ARG C O 1
ATOM 3395 N N . PHE C 1 205 ? 20.054 29.025 25.492 1.00 11.89 207 PHE C N 1
ATOM 3396 C CA . PHE C 1 205 ? 19.556 27.791 26.168 1.00 11.28 207 PHE C CA 1
ATOM 3397 C C . PHE C 1 205 ? 18.477 28.117 27.188 1.00 12.21 207 PHE C C 1
ATOM 3398 O O . PHE C 1 205 ? 18.643 29.060 27.985 1.00 16.56 207 PHE C O 1
ATOM 3406 N N . SER C 1 206 ? 17.364 27.379 27.194 1.00 9.72 208 SER C N 1
ATOM 3407 C CA . SER C 1 206 ? 16.375 27.503 28.259 1.00 9.82 208 SER C CA 1
ATOM 3408 C C . SER C 1 206 ? 15.743 26.163 28.538 1.00 8.62 208 SER C C 1
ATOM 3409 O O . SER C 1 206 ? 15.819 25.238 27.707 1.00 9.64 208 SER C O 1
ATOM 3412 N N . GLY C 1 207 ? 15.171 26.029 29.733 1.00 7.64 209 GLY C N 1
ATOM 3413 C CA . GLY C 1 207 ? 14.571 24.774 30.168 1.00 8.30 209 GLY C CA 1
ATOM 3414 C C . GLY C 1 207 ? 13.179 25.059 30.686 1.00 8.42 209 GLY C C 1
ATOM 3415 O O . GLY C 1 207 ? 12.972 26.070 31.386 1.00 9.40 209 GLY C O 1
ATOM 3416 N N . SER C 1 208 ? 12.251 24.150 30.396 1.00 8.54 210 SER C N 1
ATOM 3417 C CA . SER C 1 208 ? 10.903 24.196 30.927 1.00 8.96 210 SER C CA 1
ATOM 3418 C C . SER C 1 208 ? 10.406 22.799 31.219 1.00 9.05 210 SER C C 1
ATOM 3419 O O . SER C 1 208 ? 11.008 21.800 30.812 1.00 8.38 210 SER C O 1
ATOM 3422 N N . GLY C 1 209 ? 9.272 22.727 31.903 1.00 10.24 211 GLY C N 1
ATOM 3423 C CA . GLY C 1 209 ? 8.676 21.429 32.112 1.00 11.47 211 GLY C CA 1
ATOM 3424 C C . GLY C 1 209 ? 7.443 21.424 32.889 1.00 15.48 211 GLY C C 1
ATOM 3425 O O . GLY C 1 209 ? 6.985 22.501 33.277 1.00 19.94 211 GLY C O 1
ATOM 3426 N N . SER C 1 210 ? 6.954 20.187 33.129 1.00 18.44 212 SER C N 1
ATOM 3427 C CA . SER C 1 210 ? 5.706 19.930 33.888 1.00 18.31 212 SER C CA 1
ATOM 3428 C C . SER C 1 210 ? 5.894 19.109 35.135 1.00 20.69 212 SER C C 1
ATOM 3429 O O . SER C 1 210 ? 4.883 18.757 35.784 1.00 24.03 212 SER C O 1
ATOM 3432 N N . GLY C 1 211 ? 7.127 18.720 35.428 1.00 25.45 213 GLY C N 1
ATOM 3433 C CA . GLY C 1 211 ? 7.356 17.850 36.591 1.00 20.22 213 GLY C CA 1
ATOM 3434 C C . GLY C 1 211 ? 7.609 16.401 36.197 1.00 16.72 213 GLY C C 1
ATOM 3435 O O . GLY C 1 211 ? 8.332 15.724 36.910 1.00 17.00 213 GLY C O 1
ATOM 3436 N N . THR C 1 212 ? 7.084 16.010 35.032 1.00 14.70 214 THR C N 1
ATOM 3437 C CA . THR C 1 212 ? 7.297 14.785 34.350 1.00 11.42 214 THR C CA 1
ATOM 3438 C C . THR C 1 212 ? 7.704 14.918 32.863 1.00 10.45 214 THR C C 1
ATOM 3439 O O . THR C 1 212 ? 8.322 14.023 32.396 1.00 11.68 214 THR C O 1
ATOM 3443 N N . ALA C 1 213 ? 7.329 15.958 32.137 1.00 10.85 215 ALA C N 1
ATOM 3444 C CA . ALA C 1 213 ? 7.800 16.187 30.769 1.00 11.10 215 ALA C CA 1
ATOM 3445 C C . ALA C 1 213 ? 8.598 17.472 30.725 1.00 10.18 215 ALA C C 1
ATOM 3446 O O . ALA C 1 213 ? 8.164 18.505 31.249 1.00 12.46 215 ALA C O 1
ATOM 3448 N N . PHE C 1 214 ? 9.790 17.397 30.135 1.00 7.04 216 PHE C N 1
ATOM 3449 C CA . PHE C 1 214 ? 10.762 18.495 30.156 1.00 7.78 216 PHE C CA 1
ATOM 3450 C C . PHE C 1 214 ? 11.273 18.777 28.763 1.00 7.68 216 PHE C C 1
ATOM 3451 O O . PHE C 1 214 ? 11.381 17.879 27.929 1.00 8.94 216 PHE C O 1
ATOM 3459 N N . THR C 1 215 ? 11.626 20.048 28.540 1.00 7.98 217 THR C N 1
ATOM 3460 C CA . THR C 1 215 ? 12.139 20.463 27.239 1.00 8.58 217 THR C CA 1
ATOM 3461 C C . THR C 1 215 ? 13.321 21.404 27.448 1.00 8.09 217 THR C C 1
ATOM 3462 O O . THR C 1 215 ? 13.245 22.413 28.202 1.00 9.57 217 THR C O 1
ATOM 3466 N N . LEU C 1 216 ? 14.408 21.107 26.769 1.00 7.86 218 LEU C N 1
ATOM 3467 C CA . LEU C 1 216 ? 15.554 22.036 26.603 1.00 7.61 218 LEU C CA 1
ATOM 3468 C C . LEU C 1 216 ? 15.357 22.666 25.222 1.00 8.42 218 LEU C C 1
ATOM 3469 O O . LEU C 1 216 ? 15.208 21.970 24.230 1.00 8.97 218 LEU C O 1
ATOM 3474 N N . ARG C 1 217 ? 15.300 23.995 25.198 1.00 7.97 219 ARG C N 1
ATOM 3475 C CA A ARG C 1 217 ? 15.177 24.751 23.971 0.50 9.11 219 ARG C CA 1
ATOM 3476 C CA B ARG C 1 217 ? 15.191 24.710 23.948 0.50 9.18 219 ARG C CA 1
ATOM 3477 C C . ARG C 1 217 ? 16.486 25.435 23.673 1.00 9.51 219 ARG C C 1
ATOM 3478 O O . ARG C 1 217 ? 17.069 26.071 24.566 1.00 10.23 219 ARG C O 1
ATOM 3493 N N . ILE C 1 218 ? 16.913 25.343 22.413 1.00 10.51 220 ILE C N 1
ATOM 3494 C CA . ILE C 1 218 ? 18.018 26.139 21.942 1.00 12.08 220 ILE C CA 1
ATOM 3495 C C . ILE C 1 218 ? 17.466 27.078 20.889 1.00 13.42 220 ILE C C 1
ATOM 3496 O O . ILE C 1 218 ? 17.008 26.594 19.838 1.00 14.10 220 ILE C O 1
ATOM 3501 N N . SER C 1 219 ? 17.526 28.394 21.138 1.00 13.89 221 SER C N 1
ATOM 3502 C CA . SER C 1 219 ? 16.759 29.372 20.301 1.00 20.58 221 SER C CA 1
ATOM 3503 C C . SER C 1 219 ? 17.226 29.557 18.871 1.00 21.73 221 SER C C 1
ATOM 3504 O O . SER C 1 219 ? 16.375 29.702 17.942 1.00 25.75 221 SER C O 1
ATOM 3507 N N . ARG C 1 220 ? 18.551 29.519 18.710 1.00 17.08 222 ARG C N 1
ATOM 3508 C CA . ARG C 1 220 ? 19.252 29.676 17.440 1.00 18.02 222 ARG C CA 1
ATOM 3509 C C . ARG C 1 220 ? 20.557 28.919 17.533 1.00 16.69 222 ARG C C 1
ATOM 3510 O O . ARG C 1 220 ? 21.506 29.407 18.081 1.00 20.50 222 ARG C O 1
ATOM 3518 N N . VAL C 1 221 ? 20.591 27.707 16.987 1.00 13.23 223 VAL C N 1
ATOM 3519 C CA . VAL C 1 221 ? 21.712 26.790 17.195 1.00 12.43 223 VAL C CA 1
ATOM 3520 C C . VAL C 1 221 ? 22.990 27.323 16.553 1.00 12.42 223 VAL C C 1
ATOM 3521 O O . VAL C 1 221 ? 22.963 27.780 15.424 1.00 15.02 223 VAL C O 1
ATOM 3525 N N . GLU C 1 222 ? 24.100 27.160 17.277 1.00 13.10 224 GLU C N 1
ATOM 3526 C CA A GLU C 1 222 ? 25.427 27.581 16.863 0.50 13.27 224 GLU C CA 1
ATOM 3527 C CA B GLU C 1 222 ? 25.428 27.604 16.873 0.50 13.00 224 GLU C CA 1
ATOM 3528 C C . GLU C 1 222 ? 26.308 26.370 16.760 1.00 12.86 224 GLU C C 1
ATOM 3529 O O . GLU C 1 222 ? 26.019 25.298 17.359 1.00 12.58 224 GLU C O 1
ATOM 3540 N N . ALA C 1 223 ? 27.413 26.518 16.051 1.00 14.91 225 ALA C N 1
ATOM 3541 C CA . ALA C 1 223 ? 28.316 25.385 15.821 1.00 17.12 225 ALA C CA 1
ATOM 3542 C C . ALA C 1 223 ? 28.798 24.761 17.109 1.00 13.66 225 ALA C C 1
ATOM 3543 O O . ALA C 1 223 ? 29.029 23.528 17.169 1.00 17.94 225 ALA C O 1
ATOM 3545 N N . GLU C 1 224 ? 28.969 25.570 18.149 1.00 14.18 226 GLU C N 1
ATOM 3546 C CA . GLU C 1 224 ? 29.531 25.098 19.417 1.00 16.29 226 GLU C CA 1
ATOM 3547 C C . GLU C 1 224 ? 28.529 24.291 20.205 1.00 14.11 226 GLU C C 1
ATOM 3548 O O . GLU C 1 224 ? 28.887 23.711 21.224 1.00 16.96 226 GLU C O 1
ATOM 3554 N N . ASP C 1 225 ? 27.276 24.246 19.745 1.00 11.28 227 ASP C N 1
ATOM 3555 C CA . ASP C 1 225 ? 26.232 23.460 20.429 1.00 11.21 227 ASP C CA 1
ATOM 3556 C C . ASP C 1 225 ? 26.183 21.996 20.017 1.00 9.98 227 ASP C C 1
ATOM 3557 O O . ASP C 1 225 ? 25.373 21.226 20.551 1.00 10.95 227 ASP C O 1
ATOM 3562 N N . VAL C 1 226 ? 27.045 21.575 19.101 1.00 10.42 228 VAL C N 1
ATOM 3563 C CA . VAL C 1 226 ? 27.139 20.185 18.712 1.00 10.29 228 VAL C CA 1
ATOM 3564 C C . VAL C 1 226 ? 27.614 19.330 19.892 1.00 8.90 228 VAL C C 1
ATOM 3565 O O . VAL C 1 226 ? 28.565 19.694 20.596 1.00 10.20 228 VAL C O 1
ATOM 3569 N N . GLY C 1 227 ? 26.945 18.213 20.123 1.00 8.55 229 GLY C N 1
ATOM 3570 C CA . GLY C 1 227 ? 27.320 17.320 21.229 1.00 8.95 229 GLY C CA 1
ATOM 3571 C C . GLY C 1 227 ? 26.100 16.552 21.671 1.00 9.02 229 GLY C C 1
ATOM 3572 O O . GLY C 1 227 ? 25.049 16.563 21.029 1.00 10.24 229 GLY C O 1
ATOM 3573 N N . VAL C 1 228 ? 26.274 15.851 22.783 1.00 7.48 230 VAL C N 1
ATOM 3574 C CA . VAL C 1 228 ? 25.200 15.019 23.316 1.00 7.05 230 VAL C CA 1
ATOM 3575 C C . VAL C 1 228 ? 24.592 15.670 24.538 1.00 6.31 230 VAL C C 1
ATOM 3576 O O . VAL C 1 228 ? 25.299 16.081 25.452 1.00 7.31 230 VAL C O 1
ATOM 3580 N N . TYR C 1 229 ? 23.265 15.817 24.496 1.00 6.62 231 TYR C N 1
ATOM 3581 C CA . TYR C 1 229 ? 22.472 16.415 25.568 1.00 6.79 231 TYR C CA 1
ATOM 3582 C C . TYR C 1 229 ? 21.835 15.324 26.423 1.00 6.30 231 TYR C C 1
ATOM 3583 O O . TYR C 1 229 ? 21.150 14.439 25.881 1.00 8.32 231 TYR C O 1
ATOM 3592 N N . TYR C 1 230 ? 22.042 15.402 27.724 1.00 6.10 232 TYR C N 1
ATOM 3593 C CA . TYR C 1 230 ? 21.482 14.418 28.645 1.00 5.69 232 TYR C CA 1
ATOM 3594 C C . TYR C 1 230 ? 20.619 15.134 29.685 1.00 6.42 232 TYR C C 1
ATOM 3595 O O . TYR C 1 230 ? 21.035 16.167 30.207 1.00 6.59 232 TYR C O 1
ATOM 3604 N N . CYS C 1 231 ? 19.466 14.555 30.028 1.00 6.46 233 CYS C N 1
ATOM 3605 C CA . CYS C 1 231 ? 18.753 14.954 31.218 1.00 6.53 233 CYS C CA 1
ATOM 3606 C C . CYS C 1 231 ? 19.104 14.037 32.373 1.00 5.95 233 CYS C C 1
ATOM 3607 O O . CYS C 1 231 ? 19.559 12.905 32.180 1.00 7.14 233 CYS C O 1
ATOM 3610 N N . MET C 1 232 ? 18.844 14.522 33.584 1.00 5.98 234 MET C N 1
ATOM 3611 C CA . MET C 1 232 ? 19.175 13.797 34.823 1.00 6.03 234 MET C CA 1
ATOM 3612 C C . MET C 1 232 ? 18.183 14.197 35.917 1.00 5.32 234 MET C C 1
ATOM 3613 O O . MET C 1 232 ? 17.841 15.401 36.002 1.00 5.68 234 MET C O 1
ATOM 3618 N N . GLN C 1 233 ? 17.788 13.253 36.767 1.00 4.38 235 GLN C N 1
ATOM 3619 C CA . GLN C 1 233 ? 17.128 13.614 37.983 1.00 4.59 235 GLN C CA 1
ATOM 3620 C C . GLN C 1 233 ? 18.072 13.471 39.146 1.00 4.61 235 GLN C C 1
ATOM 3621 O O . GLN C 1 233 ? 18.817 12.505 39.275 1.00 5.06 235 GLN C O 1
ATOM 3627 N N . HIS C 1 234 ? 18.007 14.441 40.046 1.00 4.68 236 HIS C N 1
ATOM 3628 C CA . HIS C 1 234 ? 18.690 14.440 41.339 1.00 5.23 236 HIS C CA 1
ATOM 3629 C C . HIS C 1 234 ? 17.722 14.595 42.486 1.00 4.91 236 HIS C C 1
ATOM 3630 O O . HIS C 1 234 ? 18.005 15.203 43.529 1.00 6.47 236 HIS C O 1
ATOM 3637 N N . LEU C 1 235 ? 16.528 14.032 42.306 1.00 5.71 237 LEU C N 1
ATOM 3638 C CA . LEU C 1 235 ? 15.532 14.026 43.430 1.00 6.51 237 LEU C CA 1
ATOM 3639 C C . LEU C 1 235 ? 15.879 12.982 44.483 1.00 6.31 237 LEU C C 1
ATOM 3640 O O . LEU C 1 235 ? 15.847 13.252 45.695 1.00 7.78 237 LEU C O 1
ATOM 3645 N N . GLU C 1 236 ? 16.204 11.780 44.035 1.00 6.33 238 GLU C N 1
ATOM 3646 C CA . GLU C 1 236 ? 16.370 10.678 44.955 1.00 7.13 238 GLU C CA 1
ATOM 3647 C C . GLU C 1 236 ? 17.311 9.638 44.392 1.00 5.98 238 GLU C C 1
ATOM 3648 O O . GLU C 1 236 ? 17.401 9.432 43.176 1.00 6.30 238 GLU C O 1
ATOM 3654 N N . TYR C 1 237 ? 17.984 8.932 45.297 1.00 6.28 239 TYR C N 1
ATOM 3655 C CA . TYR C 1 237 ? 18.860 7.843 44.885 1.00 6.55 239 TYR C CA 1
ATOM 3656 C C . TYR C 1 237 ? 18.072 6.666 44.330 1.00 6.29 239 TYR C C 1
ATOM 3657 O O . TYR C 1 237 ? 16.963 6.382 44.828 1.00 7.89 239 TYR C O 1
ATOM 3666 N N . PRO C 1 238 ? 18.602 5.925 43.370 1.00 6.31 240 PRO C N 1
ATOM 3667 C CA . PRO C 1 238 ? 19.791 6.256 42.620 1.00 5.50 240 PRO C CA 1
ATOM 3668 C C . PRO C 1 238 ? 19.498 7.356 41.623 1.00 5.16 240 PRO C C 1
ATOM 3669 O O . PRO C 1 238 ? 18.436 7.389 40.981 1.00 5.88 240 PRO C O 1
ATOM 3673 N N . TYR C 1 239 ? 20.440 8.291 41.449 1.00 4.88 241 TYR C N 1
ATOM 3674 C CA . TYR C 1 239 ? 20.248 9.307 40.392 1.00 5.15 241 TYR C CA 1
ATOM 3675 C C . TYR C 1 239 ? 20.245 8.608 39.042 1.00 4.27 241 TYR C C 1
ATOM 3676 O O . TYR C 1 239 ? 20.906 7.568 38.864 1.00 5.55 241 TYR C O 1
ATOM 3685 N N . THR C 1 240 ? 19.495 9.150 38.099 1.00 4.69 242 THR C N 1
ATOM 3686 C CA . THR C 1 240 ? 19.277 8.512 36.813 1.00 5.25 242 THR C CA 1
ATOM 3687 C C . THR C 1 240 ? 19.329 9.554 35.711 1.00 5.31 242 THR C C 1
ATOM 3688 O O . THR C 1 240 ? 18.962 10.740 35.921 1.00 6.29 242 THR C O 1
ATOM 3692 N N . PHE C 1 241 ? 19.741 9.105 34.526 1.00 5.69 243 PHE C N 1
ATOM 3693 C CA . PHE C 1 241 ? 19.944 9.969 33.375 1.00 5.47 243 PHE C CA 1
ATOM 3694 C C . PHE C 1 241 ? 19.191 9.398 32.191 1.00 5.38 243 PHE C C 1
ATOM 3695 O O . PHE C 1 241 ? 19.003 8.164 32.050 1.00 6.41 243 PHE C O 1
ATOM 3703 N N . GLY C 1 242 ? 18.808 10.293 31.300 1.00 5.99 244 GLY C N 1
ATOM 3704 C CA . GLY C 1 242 ? 18.329 9.883 29.985 1.00 6.67 244 GLY C CA 1
ATOM 3705 C C . GLY C 1 242 ? 19.457 9.347 29.113 1.00 7.58 244 GLY C C 1
ATOM 3706 O O . GLY C 1 242 ? 20.634 9.513 29.447 1.00 8.87 244 GLY C O 1
ATOM 3707 N N . SER C 1 243 ? 19.078 8.723 28.000 1.00 8.00 245 SER C N 1
ATOM 3708 C CA . SER C 1 243 ? 20.004 8.021 27.135 1.00 8.79 245 SER C CA 1
ATOM 3709 C C . SER C 1 243 ? 20.851 8.964 26.258 1.00 8.34 245 SER C C 1
ATOM 3710 O O . SER C 1 243 ? 21.808 8.526 25.627 1.00 10.46 245 SER C O 1
ATOM 3713 N N . GLY C 1 244 ? 20.452 10.230 26.189 1.00 7.47 246 GLY C N 1
ATOM 3714 C CA . GLY C 1 244 ? 21.168 11.224 25.425 1.00 8.40 246 GLY C CA 1
ATOM 3715 C C . GLY C 1 244 ? 20.569 11.466 24.040 1.00 7.80 246 GLY C C 1
ATOM 3716 O O . GLY C 1 244 ? 20.068 10.561 23.380 1.00 8.99 246 GLY C O 1
ATOM 3717 N N . THR C 1 245 ? 20.648 12.731 23.601 1.00 7.07 247 THR C N 1
ATOM 3718 C CA . THR C 1 245 ? 20.207 13.150 22.271 1.00 7.02 247 THR C CA 1
ATOM 3719 C C . THR C 1 245 ? 21.378 13.915 21.684 1.00 7.95 247 THR C C 1
ATOM 3720 O O . THR C 1 245 ? 21.812 14.936 22.212 1.00 8.15 247 THR C O 1
ATOM 3724 N N . LYS C 1 246 ? 21.973 13.324 20.636 1.00 8.42 248 LYS C N 1
ATOM 3725 C CA . LYS C 1 246 ? 23.093 13.927 19.925 1.00 9.41 248 LYS C CA 1
ATOM 3726 C C . LYS C 1 246 ? 22.623 15.019 18.950 1.00 8.82 248 LYS C C 1
ATOM 3727 O O . LYS C 1 246 ? 21.784 14.751 18.079 1.00 12.58 248 LYS C O 1
ATOM 3733 N N . LEU C 1 247 ? 23.132 16.244 19.086 1.00 8.92 249 LEU C N 1
ATOM 3734 C CA . LEU C 1 247 ? 22.818 17.305 18.142 1.00 9.48 249 LEU C CA 1
ATOM 3735 C C . LEU C 1 247 ? 23.918 17.369 17.077 1.00 11.61 249 LEU C C 1
ATOM 3736 O O . LEU C 1 247 ? 25.098 17.449 17.419 1.00 10.64 249 LEU C O 1
ATOM 3741 N N . GLU C 1 248 ? 23.478 17.311 15.820 1.00 12.14 250 GLU C N 1
ATOM 3742 C CA . GLU C 1 248 ? 24.344 17.339 14.614 1.00 14.05 250 GLU C CA 1
ATOM 3743 C C . GLU C 1 248 ? 23.923 18.546 13.802 1.00 15.41 250 GLU C C 1
ATOM 3744 O O . GLU C 1 248 ? 22.733 18.869 13.735 1.00 15.47 250 GLU C O 1
ATOM 3750 N N . LEU C 1 249 ? 24.876 19.225 13.194 1.00 17.77 251 LEU C N 1
ATOM 3751 C CA . LEU C 1 249 ? 24.468 20.176 12.131 1.00 22.93 251 LEU C CA 1
ATOM 3752 C C . LEU C 1 249 ? 24.035 19.494 10.812 1.00 33.58 251 LEU C C 1
ATOM 3753 O O . LEU C 1 249 ? 24.704 18.531 10.342 1.00 30.43 251 LEU C O 1
ATOM 3758 N N . LYS C 1 250 ? 22.944 19.969 10.199 1.00 32.35 252 LYS C N 1
ATOM 3759 C CA . LYS C 1 250 ? 22.718 19.676 8.762 1.00 35.68 252 LYS C CA 1
ATOM 3760 C C . LYS C 1 250 ? 23.656 20.643 8.063 1.00 43.37 252 LYS C C 1
ATOM 3761 O O . LYS C 1 250 ? 23.577 21.852 8.311 1.00 52.29 252 LYS C O 1
ATOM 3767 N N . ILE D 2 2 ? 25.696 20.066 52.567 1.00 48.75 2 ILE D N 1
ATOM 3768 C CA . ILE D 2 2 ? 25.763 20.261 54.052 1.00 35.90 2 ILE D CA 1
ATOM 3769 C C . ILE D 2 2 ? 25.342 19.004 54.815 1.00 27.32 2 ILE D C 1
ATOM 3770 O O . ILE D 2 2 ? 25.526 18.905 56.022 1.00 29.08 2 ILE D O 1
ATOM 3775 N N . ASN D 2 3 ? 24.784 18.038 54.100 1.00 19.88 3 ASN D N 1
ATOM 3776 C CA . ASN D 2 3 ? 24.428 16.734 54.688 1.00 12.80 3 ASN D CA 1
ATOM 3777 C C . ASN D 2 3 ? 25.557 15.770 54.432 1.00 11.60 3 ASN D C 1
ATOM 3778 O O . ASN D 2 3 ? 25.935 15.538 53.268 1.00 12.83 3 ASN D O 1
ATOM 3783 N N . TYR D 2 4 ? 26.129 15.177 55.473 1.00 12.05 4 TYR D N 1
ATOM 3784 C CA . TYR D 2 4 ? 27.284 14.338 55.339 1.00 12.82 4 TYR D CA 1
ATOM 3785 C C . TYR D 2 4 ? 26.931 12.878 55.046 1.00 9.81 4 TYR D C 1
ATOM 3786 O O . TYR D 2 4 ? 27.828 12.047 54.892 1.00 9.72 4 TYR D O 1
ATOM 3795 N N . TYR D 2 5 ? 25.623 12.566 54.952 1.00 8.97 5 TYR D N 1
ATOM 3796 C CA . TYR D 2 5 ? 25.166 11.198 54.880 1.00 8.12 5 TYR D CA 1
ATOM 3797 C C . TYR D 2 5 ? 24.364 10.839 53.617 1.00 7.45 5 TYR D C 1
ATOM 3798 O O . TYR D 2 5 ? 24.356 9.702 53.196 1.00 8.53 5 TYR D O 1
ATOM 3807 N N . THR D 2 6 ? 23.696 11.828 53.033 1.00 6.73 6 THR D N 1
ATOM 3808 C CA . THR D 2 6 ? 23.102 11.690 51.721 1.00 7.21 6 THR D CA 1
ATOM 3809 C C . THR D 2 6 ? 23.204 13.011 50.987 1.00 7.23 6 THR D C 1
ATOM 3810 O O . THR D 2 6 ? 23.123 14.052 51.580 1.00 8.70 6 THR D O 1
ATOM 3814 N N . SER D 2 7 ? 23.393 12.941 49.678 1.00 6.59 7 SER D N 1
ATOM 3815 C CA . SER D 2 7 ? 23.379 14.124 48.814 1.00 6.52 7 SER D CA 1
ATOM 3816 C C . SER D 2 7 ? 21.982 14.509 48.318 1.00 7.02 7 SER D C 1
ATOM 3817 O O . SER D 2 7 ? 21.798 15.485 47.604 1.00 6.89 7 SER D O 1
ATOM 3820 N N . GLU D 2 8 ? 20.976 13.721 48.704 1.00 6.75 8 GLU D N 1
ATOM 3821 C CA . GLU D 2 8 ? 19.627 13.952 48.187 1.00 7.45 8 GLU D CA 1
ATOM 3822 C C . GLU D 2 8 ? 19.056 15.235 48.787 1.00 7.81 8 GLU D C 1
ATOM 3823 O O . GLU D 2 8 ? 19.273 15.514 49.978 1.00 9.18 8 GLU D O 1
ATOM 3829 N N . PRO D 2 9 ? 18.257 15.987 48.023 1.00 7.17 9 PRO D N 1
ATOM 3830 C CA . PRO D 2 9 ? 17.714 17.245 48.593 1.00 8.88 9 PRO D CA 1
ATOM 3831 C C . PRO D 2 9 ? 16.651 16.994 49.614 1.00 10.25 9 PRO D C 1
ATOM 3832 O O . PRO D 2 9 ? 16.505 17.901 50.444 1.00 15.05 9 PRO D O 1
ATOM 3837 N N . GLU E 1 1 ? 23.022 10.468 -3.006 1.00 39.68 3 GLU E N 1
ATOM 3838 C CA . GLU E 1 1 ? 24.230 10.977 -2.301 1.00 32.10 3 GLU E CA 1
ATOM 3839 C C . GLU E 1 1 ? 25.243 11.451 -3.344 1.00 27.36 3 GLU E C 1
ATOM 3840 O O . GLU E 1 1 ? 25.159 11.109 -4.533 1.00 28.87 3 GLU E O 1
ATOM 3846 N N . VAL E 1 2 ? 26.166 12.280 -2.913 1.00 23.90 4 VAL E N 1
ATOM 3847 C CA . VAL E 1 2 ? 27.180 12.802 -3.838 1.00 18.90 4 VAL E CA 1
ATOM 3848 C C . VAL E 1 2 ? 28.108 11.657 -4.235 1.00 18.03 4 VAL E C 1
ATOM 3849 O O . VAL E 1 2 ? 28.567 10.908 -3.369 1.00 21.48 4 VAL E O 1
ATOM 3853 N N . GLN E 1 3 ? 28.369 11.527 -5.533 1.00 18.38 5 GLN E N 1
ATOM 3854 C CA . GLN E 1 3 ? 29.323 10.561 -6.082 1.00 20.74 5 GLN E CA 1
ATOM 3855 C C . GLN E 1 3 ? 30.267 11.286 -7.045 1.00 16.50 5 GLN E C 1
ATOM 3856 O O . GLN E 1 3 ? 29.839 12.126 -7.828 1.00 16.27 5 GLN E O 1
ATOM 3862 N N . LEU E 1 4 ? 31.570 10.989 -6.915 1.00 14.85 6 LEU E N 1
ATOM 3863 C CA . LEU E 1 4 ? 32.590 11.463 -7.829 1.00 12.75 6 LEU E CA 1
ATOM 3864 C C . LEU E 1 4 ? 33.288 10.201 -8.328 1.00 14.33 6 LEU E C 1
ATOM 3865 O O . LEU E 1 4 ? 33.966 9.490 -7.563 1.00 16.30 6 LEU E O 1
ATOM 3870 N N . GLN E 1 5 ? 33.048 9.879 -9.579 1.00 14.09 7 GLN E N 1
ATOM 3871 C CA . GLN E 1 5 ? 33.512 8.611 -10.155 1.00 14.38 7 GLN E CA 1
ATOM 3872 C C . GLN E 1 5 ? 34.665 8.902 -11.077 1.00 11.95 7 GLN E C 1
ATOM 3873 O O . GLN E 1 5 ? 34.478 9.547 -12.132 1.00 13.85 7 GLN E O 1
ATOM 3879 N N . GLN E 1 6 ? 35.856 8.425 -10.685 1.00 10.76 8 GLN E N 1
ATOM 3880 C CA . GLN E 1 6 ? 37.090 8.668 -11.441 1.00 9.94 8 GLN E CA 1
ATOM 3881 C C . GLN E 1 6 ? 37.378 7.526 -12.399 1.00 10.27 8 GLN E C 1
ATOM 3882 O O . GLN E 1 6 ? 37.004 6.369 -12.125 1.00 12.80 8 GLN E O 1
ATOM 3888 N N . SER E 1 7 ? 38.011 7.859 -13.514 1.00 10.26 9 SER E N 1
ATOM 3889 C CA . SER E 1 7 ? 38.430 6.868 -14.510 1.00 11.55 9 SER E CA 1
ATOM 3890 C C . SER E 1 7 ? 39.576 5.994 -14.031 1.00 11.64 9 SER E C 1
ATOM 3891 O O . SER E 1 7 ? 40.183 6.252 -12.985 1.00 12.20 9 SER E O 1
ATOM 3894 N N . GLY E 1 8 ? 39.809 4.911 -14.781 1.00 12.82 10 GLY E N 1
ATOM 3895 C CA . GLY E 1 8 ? 40.676 3.851 -14.354 1.00 13.07 10 GLY E CA 1
ATOM 3896 C C . GLY E 1 8 ? 42.155 4.077 -14.543 1.00 10.94 10 GLY E C 1
ATOM 3897 O O . GLY E 1 8 ? 42.606 5.112 -15.039 1.00 11.77 10 GLY E O 1
ATOM 3898 N N . ALA E 1 9 ? 42.929 3.070 -14.197 1.00 12.30 11 ALA E N 1
ATOM 3899 C CA . ALA E 1 9 ? 44.362 3.179 -14.088 1.00 12.42 11 ALA E CA 1
ATOM 3900 C C . ALA E 1 9 ? 44.993 3.451 -15.454 1.00 11.96 11 ALA E C 1
ATOM 3901 O O . ALA E 1 9 ? 44.560 2.894 -16.501 1.00 14.47 11 ALA E O 1
ATOM 3903 N N . GLU E 1 10 ? 46.068 4.237 -15.426 1.00 10.90 12 GLU E N 1
ATOM 3904 C CA . GLU E 1 10 ? 46.838 4.542 -16.608 1.00 12.87 12 GLU E CA 1
ATOM 3905 C C . GLU E 1 10 ? 48.246 3.999 -16.412 1.00 14.26 12 GLU E C 1
ATOM 3906 O O . GLU E 1 10 ? 48.840 4.197 -15.363 1.00 14.25 12 GLU E O 1
ATOM 3912 N N . LEU E 1 11 ? 48.761 3.334 -17.436 1.00 15.01 13 LEU E N 1
ATOM 3913 C CA . LEU E 1 11 ? 50.099 2.826 -17.435 1.00 16.81 13 LEU E CA 1
ATOM 3914 C C . LEU E 1 11 ? 50.640 3.292 -18.783 1.00 16.66 13 LEU E C 1
ATOM 3915 O O . LEU E 1 11 ? 50.216 2.790 -19.826 1.00 18.94 13 LEU E O 1
ATOM 3920 N N . VAL E 1 12 ? 51.518 4.292 -18.767 1.00 16.03 14 VAL E N 1
ATOM 3921 C CA . VAL E 1 12 ? 51.882 5.055 -19.949 1.00 16.84 14 VAL E CA 1
ATOM 3922 C C . VAL E 1 12 ? 53.378 5.338 -19.999 1.00 17.53 14 VAL E C 1
ATOM 3923 O O . VAL E 1 12 ? 54.045 5.383 -18.977 1.00 17.35 14 VAL E O 1
ATOM 3927 N N . ARG E 1 13 ? 53.901 5.572 -21.196 1.00 18.28 15 ARG E N 1
ATOM 3928 C CA . ARG E 1 13 ? 55.319 5.869 -21.375 1.00 19.69 15 ARG E CA 1
ATOM 3929 C C . ARG E 1 13 ? 55.660 7.298 -21.032 1.00 17.99 15 ARG E C 1
ATOM 3930 O O . ARG E 1 13 ? 54.826 8.196 -21.139 1.00 15.36 15 ARG E O 1
ATOM 3938 N N . PRO E 1 14 ? 56.931 7.541 -20.639 1.00 15.56 16 PRO E N 1
ATOM 3939 C CA . PRO E 1 14 ? 57.265 8.936 -20.418 1.00 15.88 16 PRO E CA 1
ATOM 3940 C C . PRO E 1 14 ? 57.089 9.803 -21.666 1.00 14.25 16 PRO E C 1
ATOM 3941 O O . PRO E 1 14 ? 57.247 9.311 -22.815 1.00 16.36 16 PRO E O 1
ATOM 3945 N N . GLY E 1 15 ? 56.800 11.077 -21.443 1.00 14.95 17 GLY E N 1
ATOM 3946 C CA . GLY E 1 15 ? 56.653 12.044 -22.483 1.00 15.43 17 GLY E CA 1
ATOM 3947 C C . GLY E 1 15 ? 55.241 12.129 -23.036 1.00 13.89 17 GLY E C 1
ATOM 3948 O O . GLY E 1 15 ? 54.948 13.092 -23.697 1.00 14.84 17 GLY E O 1
ATOM 3949 N N . THR E 1 16 ? 54.421 11.105 -22.796 1.00 16.36 18 THR E N 1
ATOM 3950 C CA . THR E 1 16 ? 53.020 11.088 -23.240 1.00 17.70 18 THR E CA 1
ATOM 3951 C C . THR E 1 16 ? 52.136 11.971 -22.344 1.00 14.93 18 THR E C 1
ATOM 3952 O O . THR E 1 16 ? 52.606 12.560 -21.372 1.00 14.06 18 THR E O 1
ATOM 3956 N N . SER E 1 17 ? 50.853 12.073 -22.697 1.00 14.41 19 SER E N 1
ATOM 3957 C CA . SER E 1 17 ? 49.854 12.765 -21.884 1.00 13.80 19 SER E CA 1
ATOM 3958 C C . SER E 1 17 ? 48.781 11.787 -21.502 1.00 13.06 19 SER E C 1
ATOM 3959 O O . SER E 1 17 ? 48.551 10.775 -22.184 1.00 16.27 19 SER E O 1
ATOM 3962 N N . VAL E 1 18 ? 48.079 12.091 -20.412 1.00 12.95 20 VAL E N 1
ATOM 3963 C CA . VAL E 1 18 ? 46.868 11.354 -20.077 1.00 12.86 20 VAL E CA 1
ATOM 3964 C C . VAL E 1 18 ? 45.787 12.334 -19.710 1.00 11.27 20 VAL E C 1
ATOM 3965 O O . VAL E 1 18 ? 46.071 13.421 -19.248 1.00 12.00 20 VAL E O 1
ATOM 3969 N N . LYS E 1 19 ? 44.549 11.925 -19.954 1.00 11.73 21 LYS E N 1
ATOM 3970 C CA A LYS E 1 19 ? 43.396 12.733 -19.579 0.50 11.45 21 LYS E CA 1
ATOM 3971 C CA B LYS E 1 19 ? 43.394 12.733 -19.580 0.50 11.44 21 LYS E CA 1
ATOM 3972 C C . LYS E 1 19 ? 42.442 11.851 -18.795 1.00 11.88 21 LYS E C 1
ATOM 3973 O O . LYS E 1 19 ? 41.944 10.846 -19.285 1.00 13.77 21 LYS E O 1
ATOM 3984 N N . MET E 1 20 ? 42.279 12.203 -17.527 1.00 9.79 22 MET E N 1
ATOM 3985 C CA . MET E 1 20 ? 41.451 11.460 -16.624 1.00 10.18 22 MET E CA 1
ATOM 3986 C C . MET E 1 20 ? 40.156 12.218 -16.349 1.00 9.01 22 MET E C 1
ATOM 3987 O O . MET E 1 20 ? 40.116 13.451 -16.464 1.00 11.17 22 MET E O 1
ATOM 3992 N N . SER E 1 21 ? 39.133 11.491 -15.959 1.00 9.75 23 SER E N 1
ATOM 3993 C CA . SER E 1 21 ? 37.812 12.072 -15.742 1.00 10.83 23 SER E CA 1
ATOM 3994 C C . SER E 1 21 ? 37.341 11.852 -14.305 1.00 9.97 23 SER E C 1
ATOM 3995 O O . SER E 1 21 ? 37.711 10.865 -13.620 1.00 10.65 23 SER E O 1
ATOM 3998 N N . CYS E 1 22 ? 36.425 12.728 -13.909 1.00 11.38 24 CYS E N 1
ATOM 3999 C CA . CYS E 1 22 ? 35.821 12.757 -12.609 1.00 11.50 24 CYS E CA 1
ATOM 4000 C C . CYS E 1 22 ? 34.349 13.105 -12.836 1.00 11.35 24 CYS E C 1
ATOM 4001 O O . CYS E 1 22 ? 34.028 14.269 -13.019 1.00 12.04 24 CYS E O 1
ATOM 4004 N N . LYS E 1 23 ? 33.508 12.071 -12.893 1.00 12.07 25 LYS E N 1
ATOM 4005 C CA . LYS E 1 23 ? 32.072 12.255 -13.211 1.00 14.35 25 LYS E CA 1
ATOM 4006 C C . LYS E 1 23 ? 31.260 12.444 -11.943 1.00 13.62 25 LYS E C 1
ATOM 4007 O O . LYS E 1 23 ? 31.295 11.605 -11.025 1.00 14.83 25 LYS E O 1
ATOM 4013 N N . ALA E 1 24 ? 30.574 13.583 -11.879 1.00 13.55 26 ALA E N 1
ATOM 4014 C CA . ALA E 1 24 ? 29.844 14.016 -10.700 1.00 15.09 26 ALA E CA 1
ATOM 4015 C C . ALA E 1 24 ? 28.365 13.636 -10.798 1.00 16.69 26 ALA E C 1
ATOM 4016 O O . ALA E 1 24 ? 27.732 13.744 -11.869 1.00 19.93 26 ALA E O 1
ATOM 4018 N N . ALA E 1 25 ? 27.839 13.215 -9.659 1.00 16.62 27 ALA E N 1
ATOM 4019 C CA . ALA E 1 25 ? 26.422 12.907 -9.501 1.00 18.43 27 ALA E CA 1
ATOM 4020 C C . ALA E 1 25 ? 25.954 13.339 -8.126 1.00 19.70 27 ALA E C 1
ATOM 4021 O O . ALA E 1 25 ? 26.707 13.348 -7.147 1.00 19.89 27 ALA E O 1
ATOM 4023 N N . GLY E 1 26 ? 24.682 13.693 -8.056 1.00 22.18 28 GLY E N 1
ATOM 4024 C CA . GLY E 1 26 ? 24.006 13.820 -6.773 1.00 20.82 28 GLY E CA 1
ATOM 4025 C C . GLY E 1 26 ? 24.038 15.203 -6.206 1.00 18.89 28 GLY E C 1
ATOM 4026 O O . GLY E 1 26 ? 23.751 15.384 -5.036 1.00 19.54 28 GLY E O 1
ATOM 4027 N N . TYR E 1 27 ? 24.407 16.182 -7.021 1.00 18.19 29 TYR E N 1
ATOM 4028 C CA . TYR E 1 27 ? 24.426 17.577 -6.626 1.00 17.71 29 TYR E CA 1
ATOM 4029 C C . TYR E 1 27 ? 24.468 18.376 -7.923 1.00 19.05 29 TYR E C 1
ATOM 4030 O O . TYR E 1 27 ? 24.666 17.805 -8.993 1.00 19.31 29 TYR E O 1
ATOM 4039 N N . THR E 1 28 ? 24.314 19.692 -7.812 1.00 19.74 30 THR E N 1
ATOM 4040 C CA . THR E 1 28 ? 24.363 20.583 -8.978 1.00 21.19 30 THR E CA 1
ATOM 4041 C C . THR E 1 28 ? 25.811 20.853 -9.402 1.00 16.89 30 THR E C 1
ATOM 4042 O O . THR E 1 28 ? 26.507 21.672 -8.799 1.00 15.68 30 THR E O 1
ATOM 4046 N N . PHE E 1 29 ? 26.220 20.206 -10.476 1.00 16.81 31 PHE E N 1
ATOM 4047 C CA . PHE E 1 29 ? 27.601 20.254 -10.966 1.00 14.76 31 PHE E CA 1
ATOM 4048 C C . PHE E 1 29 ? 28.090 21.682 -11.209 1.00 14.84 31 PHE E C 1
ATOM 4049 O O . PHE E 1 29 ? 29.234 22.042 -10.909 1.00 14.32 31 PHE E O 1
ATOM 4057 N N . THR E 1 30 ? 27.243 22.534 -11.742 1.00 16.78 32 THR E N 1
ATOM 4058 C CA . THR E 1 30 ? 27.686 23.880 -12.072 1.00 16.94 32 THR E CA 1
ATOM 4059 C C . THR E 1 30 ? 27.665 24.876 -10.904 1.00 15.85 32 THR E C 1
ATOM 4060 O O . THR E 1 30 ? 27.916 26.071 -11.117 1.00 18.94 32 THR E O 1
ATOM 4064 N N . LYS E 1 31 ? 27.421 24.394 -9.675 1.00 16.02 33 LYS E N 1
ATOM 4065 C CA . LYS E 1 31 ? 27.408 25.247 -8.503 1.00 17.37 33 LYS E CA 1
ATOM 4066 C C . LYS E 1 31 ? 28.701 25.237 -7.665 1.00 16.49 33 LYS E C 1
ATOM 4067 O O . LYS E 1 31 ? 28.947 26.194 -6.950 1.00 19.89 33 LYS E O 1
ATOM 4073 N N . TYR E 1 32 ? 29.537 24.205 -7.788 1.00 13.50 34 TYR E N 1
ATOM 4074 C CA . TYR E 1 32 ? 30.647 23.992 -6.835 1.00 13.11 34 TYR E CA 1
ATOM 4075 C C . TYR E 1 32 ? 31.980 23.801 -7.543 1.00 10.85 34 TYR E C 1
ATOM 4076 O O . TYR E 1 32 ? 32.064 23.130 -8.576 1.00 12.70 34 TYR E O 1
ATOM 4085 N N . TRP E 1 33 ? 33.026 24.353 -6.939 1.00 10.40 35 TRP E N 1
ATOM 4086 C CA . TRP E 1 33 ? 34.399 24.063 -7.333 1.00 10.19 35 TRP E CA 1
ATOM 4087 C C . TRP E 1 33 ? 34.717 22.590 -7.157 1.00 9.50 35 TRP E C 1
ATOM 4088 O O . TRP E 1 33 ? 34.251 21.940 -6.206 1.00 9.40 35 TRP E O 1
ATOM 4099 N N . ILE E 1 34 ? 35.544 22.100 -8.069 1.00 8.67 36 ILE E N 1
ATOM 4100 C CA A ILE E 1 34 ? 36.164 20.769 -7.933 0.50 8.62 36 ILE E CA 1
ATOM 4101 C CA B ILE E 1 34 ? 36.163 20.775 -7.922 0.50 8.18 36 ILE E CA 1
ATOM 4102 C C . ILE E 1 34 ? 37.666 20.980 -7.877 1.00 7.84 36 ILE E C 1
ATOM 4103 O O . ILE E 1 34 ? 38.273 21.601 -8.770 1.00 9.61 36 ILE E O 1
ATOM 4112 N N . GLY E 1 35 ? 38.257 20.441 -6.802 1.00 8.09 37 GLY E N 1
ATOM 4113 C CA . GLY E 1 35 ? 39.709 20.512 -6.643 1.00 7.93 37 GLY E CA 1
ATOM 4114 C C . GLY E 1 35 ? 40.376 19.184 -6.975 1.00 8.02 37 GLY E C 1
ATOM 4115 O O . GLY E 1 35 ? 39.721 18.130 -6.976 1.00 8.78 37 GLY E O 1
ATOM 4116 N N . TRP E 1 36 ? 41.659 19.229 -7.268 1.00 7.08 38 TRP E N 1
ATOM 4117 C CA . TRP E 1 36 ? 42.439 18.060 -7.656 1.00 7.52 38 TRP E CA 1
ATOM 4118 C C . TRP E 1 36 ? 43.671 17.994 -6.811 1.00 7.17 38 TRP E C 1
ATOM 4119 O O . TRP E 1 36 ? 44.334 19.010 -6.547 1.00 8.44 38 TRP E O 1
ATOM 4130 N N . VAL E 1 37 ? 43.982 16.782 -6.360 1.00 7.34 39 VAL E N 1
ATOM 4131 C CA . VAL E 1 37 ? 45.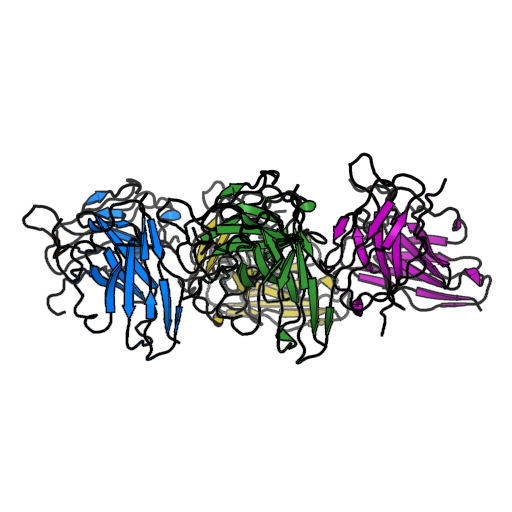055 16.520 -5.375 1.00 7.79 39 VAL E CA 1
ATOM 4132 C C . VAL E 1 37 ? 45.918 15.327 -5.823 1.00 8.06 39 VAL E C 1
ATOM 4133 O O . VAL E 1 37 ? 45.374 14.329 -6.328 1.00 8.48 39 VAL E O 1
ATOM 4137 N N . LYS E 1 38 ? 47.239 15.443 -5.669 1.00 7.68 40 LYS E N 1
ATOM 4138 C CA . LYS E 1 38 ? 48.211 14.412 -6.016 1.00 8.32 40 LYS E CA 1
ATOM 4139 C C . LYS E 1 38 ? 48.729 13.732 -4.743 1.00 7.95 40 LYS E C 1
ATOM 4140 O O . LYS E 1 38 ? 49.174 14.432 -3.811 1.00 8.77 40 LYS E O 1
ATOM 4146 N N . GLN E 1 39 ? 48.737 12.402 -4.778 1.00 9.47 41 GLN E N 1
ATOM 4147 C CA . GLN E 1 39 ? 49.255 11.596 -3.675 1.00 10.76 41 GLN E CA 1
ATOM 4148 C C . GLN E 1 39 ? 50.351 10.702 -4.287 1.00 11.32 41 GLN E C 1
ATOM 4149 O O . GLN E 1 39 ? 50.083 9.684 -4.981 1.00 12.46 41 GLN E O 1
ATOM 4155 N N . ARG E 1 40 ? 51.569 11.014 -3.948 1.00 16.26 42 ARG E N 1
ATOM 4156 C CA . ARG E 1 40 ? 52.689 10.298 -4.405 1.00 19.52 42 ARG E CA 1
ATOM 4157 C C . ARG E 1 40 ? 53.379 9.749 -3.178 1.00 20.75 42 ARG E C 1
ATOM 4158 O O . ARG E 1 40 ? 53.607 10.443 -2.187 1.00 17.37 42 ARG E O 1
ATOM 4166 N N . PRO E 1 41 ? 53.758 8.494 -3.250 1.00 24.91 43 PRO E N 1
ATOM 4167 C CA . PRO E 1 41 ? 54.480 7.869 -2.164 1.00 26.33 43 PRO E CA 1
ATOM 4168 C C . PRO E 1 41 ? 55.712 8.684 -1.700 1.00 21.60 43 PRO E C 1
ATOM 4169 O O . PRO E 1 41 ? 56.524 9.150 -2.517 1.00 23.57 43 PRO E O 1
ATOM 4173 N N . GLY E 1 42 ? 55.769 8.946 -0.401 1.00 26.64 44 GLY E N 1
ATOM 4174 C CA . GLY E 1 42 ? 56.798 9.766 0.159 1.00 21.83 44 GLY E CA 1
ATOM 4175 C C . GLY E 1 42 ? 56.621 11.252 0.065 1.00 22.55 44 GLY E C 1
ATOM 4176 O O . GLY E 1 42 ? 57.467 12.007 0.553 1.00 23.50 44 GLY E O 1
ATOM 4177 N N . HIS E 1 43 ? 55.523 11.683 -0.561 1.00 18.67 45 HIS E N 1
ATOM 4178 C CA . HIS E 1 43 ? 55.296 13.105 -0.782 1.00 18.07 45 HIS E CA 1
ATOM 4179 C C . HIS E 1 43 ? 53.916 13.555 -0.350 1.00 16.16 45 HIS E C 1
ATOM 4180 O O . HIS E 1 43 ? 53.412 14.578 -0.858 1.00 17.16 45 HIS E O 1
ATOM 4187 N N . GLY E 1 44 ? 53.300 12.828 0.569 1.00 12.80 46 GLY E N 1
ATOM 4188 C CA . GLY E 1 44 ? 52.091 13.298 1.182 1.00 11.90 46 GLY E CA 1
ATOM 4189 C C . GLY E 1 44 ? 50.982 13.564 0.158 1.00 11.29 46 GLY E C 1
ATOM 4190 O O . GLY E 1 44 ? 50.732 12.768 -0.745 1.00 14.53 46 GLY E O 1
ATOM 4191 N N . LEU E 1 45 ? 50.291 14.667 0.382 1.00 10.07 47 LEU E N 1
ATOM 4192 C CA . LEU E 1 45 ? 49.268 15.208 -0.494 1.00 8.79 47 LEU E CA 1
ATOM 4193 C C . LEU E 1 45 ? 49.687 16.581 -0.990 1.00 9.53 47 LEU E C 1
ATOM 4194 O O . LEU E 1 45 ? 50.211 17.426 -0.244 1.00 10.86 47 LEU E O 1
ATOM 4199 N N . GLU E 1 46 ? 49.426 16.844 -2.275 1.00 9.40 48 GLU E N 1
ATOM 4200 C CA . GLU E 1 46 ? 49.759 18.132 -2.872 1.00 10.27 48 GLU E CA 1
ATOM 4201 C C . GLU E 1 46 ? 48.531 18.599 -3.669 1.00 8.53 48 GLU E C 1
ATOM 4202 O O . GLU E 1 46 ? 47.955 17.799 -4.434 1.00 10.40 48 GLU E O 1
ATOM 4208 N N . TRP E 1 47 ? 48.166 19.857 -3.548 1.00 8.26 49 TRP E N 1
ATOM 4209 C CA . TRP E 1 47 ? 47.014 20.440 -4.250 1.00 7.68 49 TRP E CA 1
ATOM 4210 C C . TRP E 1 47 ? 47.465 20.959 -5.624 1.00 8.52 49 TRP E C 1
ATOM 4211 O O . TRP E 1 47 ? 48.436 21.718 -5.735 1.00 9.58 49 TRP E O 1
ATOM 4222 N N . ILE E 1 48 ? 46.746 20.555 -6.656 1.00 7.83 50 ILE E N 1
ATOM 4223 C CA . ILE E 1 48 ? 47.099 20.880 -8.031 1.00 8.27 50 ILE E CA 1
ATOM 4224 C C . ILE E 1 48 ? 46.390 22.143 -8.496 1.00 7.72 50 ILE E C 1
ATOM 4225 O O . ILE E 1 48 ? 47.009 23.022 -9.094 1.00 10.24 50 ILE E O 1
ATOM 4230 N N . GLY E 1 49 ? 45.088 22.223 -8.256 1.00 8.12 51 GLY E N 1
ATOM 4231 C CA . GLY E 1 49 ? 44.273 23.346 -8.730 1.00 8.41 51 GLY E CA 1
ATOM 4232 C C . GLY E 1 49 ? 42.832 23.036 -8.578 1.00 8.93 51 GLY E C 1
ATOM 4233 O O . GLY E 1 49 ? 42.450 21.953 -8.110 1.00 10.14 51 GLY E O 1
ATOM 4234 N N . ASP E 1 50 ? 41.995 23.997 -8.966 1.00 9.16 52 ASP E N 1
ATOM 4235 C CA . ASP E 1 50 ? 40.558 23.801 -8.936 1.00 9.05 52 ASP E CA 1
ATOM 4236 C C . ASP E 1 50 ? 39.874 24.437 -10.155 1.00 9.05 52 ASP E C 1
ATOM 4237 O O . ASP E 1 50 ? 40.460 25.293 -10.815 1.00 10.87 52 ASP E O 1
ATOM 4242 N N . ILE E 1 51 ? 38.656 23.969 -10.403 1.00 9.71 53 ILE E N 1
ATOM 4243 C CA . ILE E 1 51 ? 37.876 24.447 -11.543 1.00 10.14 53 ILE E CA 1
ATOM 4244 C C . ILE E 1 51 ? 36.444 24.644 -11.120 1.00 10.37 53 ILE E C 1
ATOM 4245 O O . ILE E 1 51 ? 35.900 23.862 -10.357 1.00 11.45 53 ILE E O 1
ATOM 4250 N N . HIS E 1 52 ? 35.801 25.674 -11.675 1.00 10.94 54 HIS E N 1
ATOM 4251 C CA . HIS E 1 52 ? 34.412 25.891 -11.428 1.00 12.10 54 HIS E CA 1
ATOM 4252 C C . HIS E 1 52 ? 33.660 25.548 -12.728 1.00 12.30 54 HIS E C 1
ATOM 4253 O O . HIS E 1 52 ? 33.804 26.268 -13.713 1.00 13.72 54 HIS E O 1
ATOM 4260 N N . PRO E 1 53 ? 32.820 24.494 -12.714 1.00 12.30 55 PRO E N 1
ATOM 4261 C CA . PRO E 1 53 ? 32.172 24.142 -13.983 1.00 14.07 55 PRO E CA 1
ATOM 4262 C C . PRO E 1 53 ? 31.147 25.150 -14.464 1.00 14.91 55 PRO E C 1
ATOM 4263 O O . PRO E 1 53 ? 30.710 25.093 -15.626 1.00 19.66 55 PRO E O 1
ATOM 4267 N N . GLY E 1 54 ? 30.708 26.022 -13.590 1.00 13.27 56 GLY E N 1
ATOM 4268 C CA . GLY E 1 54 ? 29.760 27.069 -13.975 1.00 15.87 56 GLY E CA 1
ATOM 4269 C C . GLY E 1 54 ? 30.399 28.166 -14.793 1.00 17.10 56 GLY E C 1
ATOM 4270 O O . GLY E 1 54 ? 29.706 28.829 -15.551 1.00 23.48 56 GLY E O 1
ATOM 4271 N N . SER E 1 55 ? 31.704 28.394 -14.662 1.00 14.31 57 SER E N 1
ATOM 4272 C CA . SER E 1 55 ? 32.424 29.401 -15.453 1.00 16.23 57 SER E CA 1
ATOM 4273 C C . SER E 1 55 ? 33.515 28.838 -16.353 1.00 15.41 57 SER E C 1
ATOM 4274 O O . SER E 1 55 ? 34.090 29.569 -17.172 1.00 17.87 57 SER E O 1
ATOM 4277 N N . PHE E 1 56 ? 33.853 27.558 -16.164 1.00 14.54 58 PHE E N 1
ATOM 4278 C CA . PHE E 1 56 ? 35.020 26.912 -16.791 1.00 15.89 58 PHE E CA 1
ATOM 4279 C C . PHE E 1 56 ? 36.375 27.535 -16.454 1.00 16.62 58 PHE E C 1
ATOM 4280 O O . PHE E 1 56 ? 37.368 27.369 -17.183 1.00 18.84 58 PHE E O 1
ATOM 4288 N N . TYR E 1 57 ? 36.421 28.212 -15.314 1.00 13.80 59 TYR E N 1
ATOM 4289 C CA . TYR E 1 57 ? 37.622 28.894 -14.901 1.00 13.32 59 TYR E CA 1
ATOM 4290 C C . TYR E 1 57 ? 38.391 27.984 -13.944 1.00 11.85 59 TYR E C 1
ATOM 4291 O O . TYR E 1 57 ? 37.807 27.419 -13.020 1.00 13.11 59 TYR E O 1
ATOM 4300 N N . SER E 1 58 ? 39.695 27.965 -14.125 1.00 12.17 60 SER E N 1
ATOM 4301 C CA A SER E 1 58 ? 40.596 27.164 -13.296 0.50 12.04 60 SER E CA 1
ATOM 4302 C CA B SER E 1 58 ? 40.577 27.162 -13.285 0.50 12.39 60 SER E CA 1
ATOM 4303 C C . SER E 1 58 ? 41.674 28.012 -12.652 1.00 12.08 60 SER E C 1
ATOM 4304 O O . SER E 1 58 ? 42.211 28.942 -13.264 1.00 14.06 60 SER E O 1
ATOM 4309 N N . ASN E 1 59 ? 42.004 27.663 -11.405 1.00 11.95 61 ASN E N 1
ATOM 4310 C CA . ASN E 1 59 ? 43.151 28.187 -10.694 1.00 13.29 61 ASN E CA 1
ATOM 4311 C C . ASN E 1 59 ? 44.120 27.061 -10.417 1.00 12.52 61 ASN E C 1
ATOM 4312 O O . ASN E 1 59 ? 43.688 25.978 -10.030 1.00 15.49 61 ASN E O 1
ATOM 4317 N N . TYR E 1 60 ? 45.399 27.319 -10.615 1.00 12.12 62 TYR E N 1
ATOM 4318 C CA . TYR E 1 60 ? 46.437 26.358 -10.478 1.00 11.58 62 TYR E CA 1
ATOM 4319 C C . TYR E 1 60 ? 47.455 26.714 -9.433 1.00 12.44 62 TYR E C 1
ATOM 4320 O O . TYR E 1 60 ? 47.842 27.867 -9.275 1.00 13.50 62 TYR E O 1
ATOM 4329 N N . ASN E 1 61 ? 47.936 25.692 -8.738 1.00 11.93 63 ASN E N 1
ATOM 4330 C CA . ASN E 1 61 ? 49.195 25.787 -8.041 1.00 11.46 63 ASN E CA 1
ATOM 4331 C C . ASN E 1 61 ? 50.280 26.046 -9.111 1.00 12.76 63 ASN E C 1
ATOM 4332 O O . ASN E 1 61 ? 50.376 25.284 -10.080 1.00 12.37 63 ASN E O 1
ATOM 4337 N N . GLU E 1 62 ? 51.065 27.119 -8.964 1.00 14.85 64 GLU E N 1
ATOM 4338 C CA . GLU E 1 62 ? 52.131 27.401 -9.907 1.00 17.75 64 GLU E CA 1
ATOM 4339 C C . GLU E 1 62 ? 53.021 26.199 -10.191 1.00 15.16 64 GLU E C 1
ATOM 4340 O O . GLU E 1 62 ? 53.539 26.065 -11.330 1.00 17.46 64 GLU E O 1
ATOM 4346 N N . LYS E 1 63 ? 53.216 25.321 -9.199 1.00 13.90 65 LYS E N 1
ATOM 4347 C CA . LYS E 1 63 ? 54.050 24.104 -9.380 1.00 14.84 65 LYS E CA 1
ATOM 4348 C C . LYS E 1 63 ? 53.560 23.178 -10.509 1.00 14.51 65 LYS E C 1
ATOM 4349 O O . LYS E 1 63 ? 54.343 22.404 -11.051 1.00 18.19 65 LYS E O 1
ATOM 4355 N N . PHE E 1 64 ? 52.273 23.247 -10.823 1.00 12.53 66 PHE E N 1
ATOM 4356 C CA . PHE E 1 64 ? 51.632 22.423 -11.843 1.00 13.91 66 PHE E CA 1
ATOM 4357 C C . PHE E 1 64 ? 51.292 23.178 -13.138 1.00 15.60 66 PHE E C 1
ATOM 4358 O O . PHE E 1 64 ? 50.733 22.594 -14.056 1.00 16.43 66 PHE E O 1
ATOM 4366 N N . LYS E 1 65 ? 51.621 24.466 -13.228 1.00 18.40 67 LYS E N 1
ATOM 4367 C CA . LYS E 1 65 ? 51.360 25.210 -14.463 1.00 20.87 67 LYS E CA 1
ATOM 4368 C C . LYS E 1 65 ? 52.152 24.559 -15.587 1.00 20.31 67 LYS E C 1
ATOM 4369 O O . LYS E 1 65 ? 53.335 24.239 -15.447 1.00 23.46 67 LYS E O 1
ATOM 4375 N N . GLY E 1 66 ? 51.462 24.266 -16.676 1.00 22.47 68 GLY E N 1
ATOM 4376 C CA . GLY E 1 66 ? 52.085 23.544 -17.790 1.00 23.17 68 GLY E CA 1
ATOM 4377 C C . GLY E 1 66 ? 52.127 22.026 -17.683 1.00 23.14 68 GLY E C 1
ATOM 4378 O O . GLY E 1 66 ? 52.363 21.323 -18.674 1.00 34.32 68 GLY E O 1
ATOM 4379 N N . LYS E 1 67 ? 51.941 21.513 -16.478 1.00 15.79 69 LYS E N 1
ATOM 4380 C CA . LYS E 1 67 ? 51.797 20.080 -16.259 1.00 14.44 69 LYS E CA 1
ATOM 4381 C C . LYS E 1 67 ? 50.341 19.648 -16.311 1.00 13.04 69 LYS E C 1
ATOM 4382 O O . LYS E 1 67 ? 50.014 18.660 -16.970 1.00 13.82 69 LYS E O 1
ATOM 4388 N N . ALA E 1 68 ? 49.482 20.337 -15.560 1.00 12.48 70 ALA E N 1
ATOM 4389 C CA . ALA E 1 68 ? 48.069 19.996 -15.436 1.00 12.28 70 ALA E CA 1
ATOM 4390 C C . ALA E 1 68 ? 47.195 20.994 -16.118 1.00 13.71 70 ALA E C 1
ATOM 4391 O O . ALA E 1 68 ? 47.430 22.198 -16.040 1.00 14.88 70 ALA E O 1
ATOM 4393 N N . THR E 1 69 ? 46.152 20.483 -16.739 1.00 12.88 71 THR E N 1
ATOM 4394 C CA . THR E 1 69 ? 45.124 21.304 -17.385 1.00 13.41 71 THR E CA 1
ATOM 4395 C C . THR E 1 69 ? 43.755 20.784 -16.956 1.00 12.61 71 THR E C 1
ATOM 4396 O O . THR E 1 69 ? 43.410 19.643 -17.182 1.00 12.16 71 THR E O 1
ATOM 4400 N N . LEU E 1 70 ? 42.959 21.661 -16.353 1.00 12.65 72 LEU E N 1
ATOM 4401 C CA . LEU E 1 70 ? 41.642 21.317 -15.864 1.00 11.75 72 LEU E CA 1
ATOM 4402 C C . LEU E 1 70 ? 40.587 21.820 -16.802 1.00 13.25 72 LEU E C 1
ATOM 4403 O O . LEU E 1 70 ? 40.622 22.959 -17.273 1.00 15.68 72 LEU E O 1
ATOM 4408 N N . THR E 1 71 ? 39.650 20.934 -17.093 1.00 13.13 73 THR E N 1
ATOM 4409 C CA . THR E 1 71 ? 38.485 21.283 -17.909 1.00 13.62 73 THR E CA 1
ATOM 4410 C C . THR E 1 71 ? 37.218 20.673 -17.309 1.00 12.20 73 THR E C 1
ATOM 4411 O O . THR E 1 71 ? 37.256 19.838 -16.388 1.00 13.58 73 THR E O 1
ATOM 4415 N N . ALA E 1 72 ? 36.077 21.055 -17.859 1.00 13.22 74 ALA E N 1
ATOM 4416 C CA . ALA E 1 72 ? 34.820 20.502 -17.453 1.00 13.55 74 ALA E CA 1
ATOM 4417 C C . ALA E 1 72 ? 33.847 20.514 -18.622 1.00 15.79 74 ALA E C 1
ATOM 4418 O O . ALA E 1 72 ? 33.945 21.335 -19.551 1.00 18.97 74 ALA E O 1
ATOM 4420 N N . ASP E 1 73 ? 32.912 19.601 -18.549 1.00 16.24 75 ASP E N 1
ATOM 4421 C CA . ASP E 1 73 ? 31.895 19.443 -19.577 1.00 17.91 75 ASP E CA 1
ATOM 4422 C C . ASP E 1 73 ? 30.536 19.354 -18.875 1.00 19.64 75 ASP E C 1
ATOM 4423 O O . ASP E 1 73 ? 30.296 18.427 -18.095 1.00 18.51 75 ASP E O 1
ATOM 4428 N N . THR E 1 74 ? 29.647 20.306 -19.136 1.00 17.98 76 THR E N 1
ATOM 4429 C CA . THR E 1 74 ? 28.347 20.269 -18.483 1.00 20.16 76 THR E CA 1
ATOM 4430 C C . THR E 1 74 ? 27.359 19.258 -19.037 1.00 22.46 76 THR E C 1
ATOM 4431 O O . THR E 1 74 ? 26.415 18.942 -18.367 1.00 27.96 76 THR E O 1
ATOM 4435 N N A SER E 1 75 ? 27.550 18.735 -20.244 0.50 20.86 77 SER E N 1
ATOM 4436 N N B SER E 1 75 ? 27.594 18.757 -20.248 0.50 20.54 77 SER E N 1
ATOM 4437 C CA A SER E 1 75 ? 26.592 17.726 -20.738 0.50 24.05 77 SER E CA 1
ATOM 4438 C CA B SER E 1 75 ? 26.687 17.770 -20.851 0.50 24.72 77 SER E CA 1
ATOM 4439 C C A SER E 1 75 ? 26.787 16.419 -19.984 0.50 26.34 77 SER E C 1
ATOM 4440 C C B SER E 1 75 ? 26.843 16.384 -20.194 0.50 28.46 77 SER E C 1
ATOM 4441 O O A SER E 1 75 ? 25.820 15.719 -19.676 0.50 27.04 77 SER E O 1
ATOM 4442 O O B SER E 1 75 ? 25.903 15.588 -20.200 0.50 36.93 77 SER E O 1
ATOM 4447 N N . SER E 1 76 ? 28.040 16.096 -19.669 1.00 28.91 78 SER E N 1
ATOM 4448 C CA . SER E 1 76 ? 28.329 14.860 -18.973 1.00 27.49 78 SER E CA 1
ATOM 4449 C C . SER E 1 76 ? 28.486 15.045 -17.468 1.00 26.41 78 SER E C 1
ATOM 4450 O O . SER E 1 76 ? 28.668 14.067 -16.742 1.00 27.98 78 SER E O 1
ATOM 4453 N N . SER E 1 77 ? 28.460 16.285 -16.987 1.00 20.15 79 SER E N 1
ATOM 4454 C CA . SER E 1 77 ? 28.789 16.556 -15.578 1.00 17.85 79 SER E CA 1
ATOM 4455 C C . SER E 1 77 ? 30.106 15.909 -15.166 1.00 15.41 79 SER E C 1
ATOM 4456 O O . SER E 1 77 ? 30.188 15.216 -14.140 1.00 15.80 79 SER E O 1
ATOM 4459 N N . THR E 1 78 ? 31.110 16.157 -15.994 1.00 13.29 80 THR E N 1
ATOM 4460 C CA . THR E 1 78 ? 32.425 15.561 -15.802 1.00 13.03 80 THR E CA 1
ATOM 4461 C C . THR E 1 78 ? 33.485 16.644 -15.799 1.00 12.55 80 THR E C 1
ATOM 4462 O O . THR E 1 78 ? 33.515 17.572 -16.629 1.00 13.25 80 THR E O 1
ATOM 4466 N N . ALA E 1 79 ? 34.357 16.547 -14.779 1.00 12.46 81 ALA E N 1
ATOM 4467 C CA . ALA E 1 79 ? 35.557 17.368 -14.746 1.00 12.05 81 ALA E CA 1
ATOM 4468 C C . ALA E 1 79 ? 36.724 16.470 -15.216 1.00 11.24 81 ALA E C 1
ATOM 4469 O O . ALA E 1 79 ? 36.710 15.264 -14.950 1.00 12.31 81 ALA E O 1
ATOM 4471 N N . TYR E 1 80 ? 37.685 17.067 -15.900 1.00 10.20 82 TYR E N 1
ATOM 4472 C CA . TYR E 1 80 ? 38.844 16.344 -16.434 1.00 10.57 82 TYR E CA 1
ATOM 4473 C C . TYR E 1 80 ? 40.113 17.011 -15.999 1.00 10.66 82 TYR E C 1
ATOM 4474 O O . TYR E 1 80 ? 40.178 18.224 -15.825 1.00 12.30 82 TYR E O 1
ATOM 4483 N N . MET E 1 81 ? 41.162 16.204 -15.899 1.00 8.69 83 MET E N 1
ATOM 4484 C CA . MET E 1 81 ? 42.507 16.673 -15.740 1.00 9.44 83 MET E CA 1
ATOM 4485 C C . MET E 1 81 ? 43.410 15.988 -16.756 1.00 11.96 83 MET E C 1
ATOM 4486 O O . MET E 1 81 ? 43.486 14.751 -16.794 1.00 10.87 83 MET E O 1
ATOM 4491 N N . GLN E 1 82 ? 44.128 16.820 -17.523 1.00 10.44 84 GLN E N 1
ATOM 4492 C CA . GLN E 1 82 ? 45.128 16.345 -18.433 1.00 11.94 84 GLN E CA 1
ATOM 4493 C C . GLN E 1 82 ? 46.466 16.609 -17.803 1.00 11.15 84 GLN E C 1
ATOM 4494 O O . GLN E 1 82 ? 46.724 17.710 -17.302 1.00 13.33 84 GLN E O 1
ATOM 4500 N N . LEU E 1 83 ? 47.328 15.607 -17.825 1.00 10.73 85 LEU E N 1
ATOM 4501 C CA . LEU E 1 83 ? 48.723 15.757 -17.396 1.00 11.20 85 LEU E CA 1
ATOM 4502 C C . LEU E 1 83 ? 49.558 15.592 -18.653 1.00 11.71 85 LEU E C 1
ATOM 4503 O O . LEU E 1 83 ? 49.396 14.579 -19.354 1.00 13.01 85 LEU E O 1
ATOM 4508 N N . SER E 1 84 ? 50.468 16.548 -18.896 1.00 12.75 86 SER E N 1
ATOM 4509 C CA . SER E 1 84 ? 51.299 16.557 -20.101 1.00 13.98 86 SER E CA 1
ATOM 4510 C C . SER E 1 84 ? 52.746 16.211 -19.800 1.00 14.47 86 SER E C 1
ATOM 4511 O O . SER E 1 84 ? 53.197 16.335 -18.657 1.00 14.30 86 SER E O 1
ATOM 4514 N N . SER E 1 85 ? 53.465 15.776 -20.840 1.00 16.41 87 SER E N 1
ATOM 4515 C CA A SER E 1 85 ? 54.914 15.528 -20.740 0.50 16.26 87 SER E CA 1
ATOM 4516 C CA B SER E 1 85 ? 54.910 15.477 -20.776 0.50 15.41 87 SER E CA 1
ATOM 4517 C C . SER E 1 85 ? 55.255 14.675 -19.510 1.00 14.04 87 SER E C 1
ATOM 4518 O O . SER E 1 85 ? 56.066 15.097 -18.649 1.00 15.17 87 SER E O 1
ATOM 4523 N N . LEU E 1 86 ? 54.648 13.497 -19.418 1.00 13.46 88 LEU E N 1
ATOM 4524 C CA . LEU E 1 86 ? 54.738 12.682 -18.222 1.00 12.07 88 LEU E CA 1
ATOM 4525 C C . LEU E 1 86 ? 56.153 12.189 -17.931 1.00 14.10 88 LEU E C 1
ATOM 4526 O O . LEU E 1 86 ? 56.914 11.865 -18.856 1.00 14.38 88 LEU E O 1
ATOM 4531 N N . THR E 1 87 ? 56.521 12.176 -16.643 1.00 13.65 89 THR E N 1
ATOM 4532 C CA . THR E 1 87 ? 57.771 11.614 -16.181 1.00 13.37 89 THR E CA 1
ATOM 4533 C C . THR E 1 87 ? 57.514 10.822 -14.906 1.00 14.53 89 THR E C 1
ATOM 4534 O O . THR E 1 87 ? 56.369 10.783 -14.372 1.00 12.89 89 THR E O 1
ATOM 4538 N N . SER E 1 88 ? 58.542 10.144 -14.412 1.00 17.36 90 SER E N 1
ATOM 4539 C CA . SER E 1 88 ? 58.336 9.267 -13.270 1.00 17.61 90 SER E CA 1
ATOM 4540 C C . SER E 1 88 ? 57.829 10.023 -12.009 1.00 13.62 90 SER E C 1
ATOM 4541 O O . SER E 1 88 ? 57.122 9.406 -11.227 1.00 15.61 90 SER E O 1
ATOM 4544 N N . GLU E 1 89 ? 58.152 11.320 -11.877 1.00 13.03 91 GLU E N 1
ATOM 4545 C CA . GLU E 1 89 ? 57.626 12.104 -10.759 1.00 13.42 91 GLU E CA 1
ATOM 4546 C C . GLU E 1 89 ? 56.128 12.338 -10.810 1.00 12.21 91 GLU E C 1
ATOM 4547 O O . GLU E 1 89 ? 55.528 12.748 -9.817 1.00 13.28 91 GLU E O 1
ATOM 4553 N N . ASP E 1 90 ? 55.527 12.019 -11.955 1.00 11.58 92 ASP E N 1
ATOM 4554 C CA . ASP E 1 90 ? 54.085 12.083 -12.128 1.00 11.87 92 ASP E CA 1
ATOM 4555 C C . ASP E 1 90 ? 53.373 10.778 -11.748 1.00 11.52 92 ASP E C 1
ATOM 4556 O O . ASP E 1 90 ? 52.147 10.769 -11.683 1.00 12.16 92 ASP E O 1
ATOM 4561 N N . SER E 1 91 ? 54.095 9.695 -11.486 1.00 10.65 93 SER E N 1
ATOM 4562 C CA . SER E 1 91 ? 53.445 8.482 -11.064 1.00 11.19 93 SER E CA 1
ATOM 4563 C C . SER E 1 91 ? 52.900 8.692 -9.658 1.00 10.17 93 SER E C 1
ATOM 4564 O O . SER E 1 91 ? 53.637 8.997 -8.716 1.00 13.69 93 SER E O 1
ATOM 4567 N N . ALA E 1 92 ? 51.585 8.590 -9.531 1.00 10.21 94 ALA E N 1
ATOM 4568 C CA . ALA E 1 92 ? 50.867 8.982 -8.326 1.00 10.01 94 ALA E CA 1
ATOM 4569 C C . ALA E 1 92 ? 49.416 8.596 -8.424 1.00 8.28 94 ALA E C 1
ATOM 4570 O O . ALA E 1 92 ? 48.969 8.181 -9.483 1.00 9.73 94 ALA E O 1
ATOM 4572 N N . ILE E 1 93 ? 48.695 8.725 -7.308 1.00 8.19 95 ILE E N 1
ATOM 4573 C CA . ILE E 1 93 ? 47.239 8.720 -7.285 1.00 8.28 95 ILE E CA 1
ATOM 4574 C C . ILE E 1 93 ? 46.741 10.160 -7.355 1.00 8.03 95 ILE E C 1
ATOM 4575 O O . ILE E 1 93 ? 47.263 11.020 -6.642 1.00 9.78 95 ILE E O 1
ATOM 4580 N N . TYR E 1 94 ? 45.764 10.395 -8.228 1.00 7.63 96 TYR E N 1
ATOM 4581 C CA . TYR E 1 94 ? 45.186 11.726 -8.413 1.00 7.14 96 TYR E CA 1
ATOM 4582 C C . TYR E 1 94 ? 43.721 11.686 -8.039 1.00 7.29 96 TYR E C 1
ATOM 4583 O O . TYR E 1 94 ? 42.956 10.846 -8.561 1.00 9.22 96 TYR E O 1
ATOM 4592 N N . TYR E 1 95 ? 43.280 12.591 -7.150 1.00 7.62 97 TYR E N 1
ATOM 4593 C CA . TYR E 1 95 ? 41.907 12.681 -6.700 1.00 7.39 97 TYR E CA 1
ATOM 4594 C C . TYR E 1 95 ? 41.256 13.932 -7.225 1.00 8.25 97 TYR E C 1
ATOM 4595 O O . TYR E 1 95 ? 41.904 14.994 -7.317 1.00 9.06 97 TYR E O 1
ATOM 4604 N N . CYS E 1 96 ? 39.956 13.823 -7.461 1.00 9.01 98 CYS E N 1
ATOM 4605 C CA . CYS E 1 96 ? 39.095 15.016 -7.494 1.00 8.75 98 CYS E CA 1
ATOM 4606 C C . CYS E 1 96 ? 38.300 15.088 -6.205 1.00 8.64 98 CYS E C 1
ATOM 4607 O O . CYS E 1 96 ? 38.067 14.044 -5.568 1.00 9.03 98 CYS E O 1
ATOM 4610 N N . ALA E 1 97 ? 37.891 16.298 -5.816 1.00 8.99 99 ALA E N 1
ATOM 4611 C CA . ALA E 1 97 ? 37.135 16.474 -4.598 1.00 9.31 99 ALA E CA 1
ATOM 4612 C C . ALA E 1 97 ? 36.188 17.649 -4.797 1.00 8.51 99 ALA E C 1
ATOM 4613 O O . ALA E 1 97 ? 36.599 18.657 -5.345 1.00 10.51 99 ALA E O 1
ATOM 4615 N N . ARG E 1 98 ? 34.953 17.539 -4.292 1.00 9.30 100 ARG E N 1
ATOM 4616 C CA . ARG E 1 98 ? 34.034 18.665 -4.372 1.00 9.71 100 ARG E CA 1
ATOM 4617 C C . ARG E 1 98 ? 34.285 19.626 -3.218 1.00 9.38 100 ARG E C 1
ATOM 4618 O O . ARG E 1 98 ? 34.347 19.193 -2.056 1.00 10.07 100 ARG E O 1
ATOM 4626 N N . ASP E 1 99 ? 34.390 20.910 -3.532 1.00 8.64 101 ASP E N 1
ATOM 4627 C CA . ASP E 1 99 ? 34.553 21.946 -2.519 1.00 9.94 101 ASP E CA 1
ATOM 4628 C C . ASP E 1 99 ? 33.160 22.426 -2.097 1.00 10.57 101 ASP E C 1
ATOM 4629 O O . ASP E 1 99 ? 32.434 23.064 -2.891 1.00 10.84 101 ASP E O 1
ATOM 4634 N N . TYR E 1 100 ? 32.769 22.041 -0.881 1.00 9.42 102 TYR E N 1
ATOM 4635 C CA . TYR E 1 100 ? 31.477 22.440 -0.345 1.00 11.85 102 TYR E CA 1
ATOM 4636 C C . TYR E 1 100 ? 31.695 23.529 0.695 1.00 11.40 102 TYR E C 1
ATOM 4637 O O . TYR E 1 100 ? 32.022 23.222 1.847 1.00 12.05 102 TYR E O 1
ATOM 4646 N N . TYR E 1 101 ? 31.631 24.786 0.275 1.00 12.05 103 TYR E N 1
ATOM 4647 C CA . TYR E 1 101 ? 31.822 25.921 1.201 1.00 13.65 103 TYR E CA 1
ATOM 4648 C C . TYR E 1 101 ? 33.168 25.826 1.932 1.00 12.62 103 TYR E C 1
ATOM 4649 O O . TYR E 1 101 ? 33.266 26.095 3.142 1.00 13.24 103 TYR E O 1
ATOM 4658 N N . THR E 1 102 ? 34.200 25.455 1.165 1.00 10.45 104 THR E N 1
ATOM 4659 C CA . THR E 1 102 ? 35.604 25.232 1.616 1.00 10.11 104 THR E CA 1
ATOM 4660 C C . THR E 1 102 ? 35.887 23.857 2.150 1.00 9.46 104 THR E C 1
ATOM 4661 O O . THR E 1 102 ? 37.062 23.516 2.330 1.00 10.46 104 THR E O 1
ATOM 4665 N N . ASN E 1 103 ? 34.876 23.054 2.400 1.00 9.06 105 ASN E N 1
ATOM 4666 C CA . ASN E 1 103 ? 35.079 21.670 2.870 1.00 8.96 105 ASN E CA 1
ATOM 4667 C C . ASN E 1 103 ? 35.275 20.677 1.712 1.00 9.06 105 ASN E C 1
ATOM 4668 O O . ASN E 1 103 ? 34.374 20.473 0.920 1.00 9.56 105 ASN E O 1
ATOM 4673 N N . TYR E 1 104 ? 36.427 20.029 1.659 1.00 8.80 106 TYR E N 1
ATOM 4674 C CA . TYR E 1 104 ? 36.617 18.872 0.735 1.00 8.65 106 TYR E CA 1
ATOM 4675 C C . TYR E 1 104 ? 36.091 17.617 1.435 1.00 9.72 106 TYR E C 1
ATOM 4676 O O . TYR E 1 104 ? 36.846 16.843 2.037 1.00 9.74 106 TYR E O 1
ATOM 4685 N N . GLY E 1 105 ? 34.765 17.492 1.457 1.00 10.14 107 GLY E N 1
ATOM 4686 C CA . GLY E 1 105 ? 34.083 16.373 2.092 1.00 9.85 107 GLY E CA 1
ATOM 4687 C C . GLY E 1 105 ? 33.856 15.196 1.187 1.00 11.39 107 GLY E C 1
ATOM 4688 O O . GLY E 1 105 ? 33.900 14.056 1.631 1.00 14.15 107 GLY E O 1
ATOM 4689 N N . ASP E 1 106 ? 33.679 15.463 -0.105 1.00 9.73 108 ASP E N 1
ATOM 4690 C CA . ASP E 1 106 ? 33.363 14.419 -1.100 1.00 11.05 108 ASP E CA 1
ATOM 4691 C C . ASP E 1 106 ? 34.595 14.257 -1.984 1.00 8.89 108 ASP E C 1
ATOM 4692 O O . ASP E 1 106 ? 35.048 15.240 -2.595 1.00 10.74 108 ASP E O 1
ATOM 4697 N N . TRP E 1 107 ? 35.114 13.028 -2.024 1.00 9.32 109 TRP E N 1
ATOM 4698 C CA . TRP E 1 107 ? 36.309 12.696 -2.799 1.00 9.63 109 TRP E CA 1
ATOM 4699 C C . TRP E 1 107 ? 35.985 11.600 -3.796 1.00 9.19 109 TRP E C 1
ATOM 4700 O O . TRP E 1 107 ? 35.240 10.659 -3.482 1.00 10.80 109 TRP E O 1
ATOM 4711 N N . GLY E 1 108 ? 36.607 11.668 -4.961 1.00 9.00 110 GLY E N 1
ATOM 4712 C CA . GLY E 1 108 ? 36.651 10.538 -5.821 1.00 9.83 110 GLY E CA 1
ATOM 4713 C C . GLY E 1 108 ? 37.550 9.469 -5.239 1.00 10.67 110 GLY E C 1
ATOM 4714 O O . GLY E 1 108 ? 38.231 9.656 -4.229 1.00 10.33 110 GLY E O 1
ATOM 4715 N N . GLN E 1 109 ? 37.531 8.302 -5.871 1.00 9.55 111 GLN E N 1
ATOM 4716 C CA . GLN E 1 109 ? 38.295 7.168 -5.372 1.00 10.57 111 GLN E CA 1
ATOM 4717 C C . GLN E 1 109 ? 39.781 7.213 -5.698 1.00 10.79 111 GLN E C 1
ATOM 4718 O O . GLN E 1 109 ? 40.591 6.435 -5.150 1.00 11.47 111 GLN E O 1
ATOM 4724 N N . GLY E 1 110 ? 40.160 8.147 -6.582 1.00 9.08 112 GLY E N 1
ATOM 4725 C CA . GLY E 1 110 ? 41.513 8.242 -7.071 1.00 9.26 112 GLY E CA 1
ATOM 4726 C C . GLY E 1 110 ? 41.712 7.539 -8.403 1.00 8.86 112 GLY E C 1
ATOM 4727 O O . GLY E 1 110 ? 41.161 6.449 -8.625 1.00 10.54 112 GLY E O 1
ATOM 4728 N N . THR E 1 111 ? 42.541 8.139 -9.274 1.00 8.45 113 THR E N 1
ATOM 4729 C CA . THR E 1 111 ? 43.033 7.520 -10.516 1.00 9.34 113 THR E CA 1
ATOM 4730 C C . THR E 1 111 ? 44.531 7.341 -10.355 1.00 8.50 113 THR E C 1
ATOM 4731 O O . THR E 1 111 ? 45.268 8.299 -10.026 1.00 9.76 113 THR E O 1
ATOM 4735 N N . SER E 1 112 ? 44.987 6.118 -10.584 1.00 8.62 114 SER E N 1
ATOM 4736 C CA . SER E 1 112 ? 46.406 5.816 -10.582 1.00 8.49 114 SER E CA 1
ATOM 4737 C C . SER E 1 112 ? 47.064 6.004 -11.939 1.00 8.47 114 SER E C 1
ATOM 4738 O O . SER E 1 112 ? 46.570 5.485 -12.931 1.00 10.56 114 SER E O 1
ATOM 4741 N N . VAL E 1 113 ? 48.145 6.771 -11.968 1.00 9.16 115 VAL E N 1
ATOM 4742 C CA . VAL E 1 113 ? 48.966 6.946 -13.144 1.00 9.53 115 VAL E CA 1
ATOM 4743 C C . VAL E 1 113 ? 50.344 6.407 -12.829 1.00 11.24 115 VAL E C 1
ATOM 4744 O O . VAL E 1 113 ? 50.949 6.802 -11.842 1.00 11.83 115 VAL E O 1
ATOM 4748 N N . THR E 1 114 ? 50.843 5.501 -13.685 1.00 11.90 116 THR E N 1
ATOM 4749 C CA . THR E 1 114 ? 52.184 4.965 -13.546 1.00 13.10 116 THR E CA 1
ATOM 4750 C C . THR E 1 114 ? 52.894 5.228 -14.853 1.00 13.29 116 THR E C 1
ATOM 4751 O O . THR E 1 114 ? 52.382 4.822 -15.934 1.00 14.98 116 THR E O 1
ATOM 4755 N N . VAL E 1 115 ? 54.021 5.932 -14.780 1.00 13.68 117 VAL E N 1
ATOM 4756 C CA . VAL E 1 115 ? 54.810 6.252 -15.958 1.00 15.31 117 VAL E CA 1
ATOM 4757 C C . VAL E 1 115 ? 55.947 5.236 -16.067 1.00 18.26 117 VAL E C 1
ATOM 4758 O O . VAL E 1 115 ? 56.723 5.104 -15.132 1.00 24.62 117 VAL E O 1
ATOM 4762 N N . SER E 1 116 ? 55.961 4.468 -17.161 1.00 21.02 118 SER E N 1
ATOM 4763 C CA . SER E 1 116 ? 57.041 3.510 -17.455 1.00 26.67 118 SER E CA 1
ATOM 4764 C C . SER E 1 116 ? 57.145 3.191 -18.960 1.00 35.69 118 SER E C 1
ATOM 4765 O O . SER E 1 116 ? 56.140 2.872 -19.608 1.00 30.41 118 SER E O 1
ATOM 4768 N N . SER E 1 138 ? 55.693 32.822 -1.153 1.00 34.47 140 SER E N 1
ATOM 4769 C CA . SER E 1 138 ? 54.522 33.325 -0.443 1.00 28.78 140 SER E CA 1
ATOM 4770 C C . SER E 1 138 ? 53.490 32.235 -0.119 1.00 23.46 140 SER E C 1
ATOM 4771 O O . SER E 1 138 ? 52.460 32.512 0.495 1.00 23.99 140 SER E O 1
ATOM 4774 N N . ASP E 1 139 ? 53.745 30.992 -0.507 1.00 19.05 141 ASP E N 1
ATOM 4775 C CA . ASP E 1 139 ? 52.803 29.950 -0.146 1.00 15.73 141 ASP E CA 1
ATOM 4776 C C . ASP E 1 139 ? 52.761 29.729 1.358 1.00 13.78 141 ASP E C 1
ATOM 4777 O O . ASP E 1 139 ? 53.768 29.860 2.067 1.00 16.59 141 ASP E O 1
ATOM 4782 N N . ILE E 1 140 ? 51.602 29.311 1.844 1.00 12.27 142 ILE E N 1
ATOM 4783 C CA . ILE E 1 140 ? 51.500 29.008 3.267 1.00 11.91 142 ILE E CA 1
ATOM 4784 C C . ILE E 1 140 ? 52.084 27.613 3.503 1.00 10.74 142 ILE E C 1
ATOM 4785 O O . ILE E 1 140 ? 51.670 26.633 2.839 1.00 13.51 142 ILE E O 1
ATOM 4790 N N . VAL E 1 141 ? 53.028 27.526 4.431 1.00 10.25 143 VAL E N 1
ATOM 4791 C CA . VAL E 1 141 ? 53.681 26.249 4.737 1.00 9.90 143 VAL E CA 1
ATOM 4792 C C . VAL E 1 141 ? 53.004 25.636 5.948 1.00 9.00 143 VAL E C 1
ATOM 4793 O O . VAL E 1 141 ? 52.927 26.288 6.984 1.00 10.96 143 VAL E O 1
ATOM 4797 N N . MET E 1 142 ? 52.481 24.414 5.776 1.00 9.65 144 MET E N 1
ATOM 4798 C CA . MET E 1 142 ? 51.847 23.632 6.841 1.00 9.29 144 MET E CA 1
ATOM 4799 C C . MET E 1 142 ? 52.822 22.596 7.320 1.00 10.25 144 MET E C 1
ATOM 4800 O O . MET E 1 142 ? 53.358 21.810 6.501 1.00 12.39 144 MET E O 1
ATOM 4805 N N . THR E 1 143 ? 53.067 22.575 8.627 1.00 9.44 145 THR E N 1
ATOM 4806 C CA . THR E 1 143 ? 54.022 21.606 9.179 1.00 9.43 145 THR E CA 1
ATOM 4807 C C . THR E 1 143 ? 53.335 20.704 10.170 1.00 9.35 145 THR E C 1
ATOM 4808 O O . THR E 1 143 ? 52.486 21.125 10.954 1.00 12.23 145 THR E O 1
ATOM 4812 N N . GLN E 1 144 ? 53.724 19.434 10.119 1.00 8.17 146 GLN E N 1
ATOM 4813 C CA . GLN E 1 144 ? 53.346 18.409 11.091 1.00 8.77 146 GLN E CA 1
ATOM 4814 C C . GLN E 1 144 ? 54.646 17.792 11.557 1.00 8.84 146 GLN E C 1
ATOM 4815 O O . GLN E 1 144 ? 55.228 16.938 10.902 1.00 10.87 146 GLN E O 1
ATOM 4821 N N . ALA E 1 145 ? 55.126 18.283 12.704 1.00 10.33 147 ALA E N 1
ATOM 4822 C CA . ALA E 1 145 ? 56.461 17.920 13.178 1.00 11.29 147 ALA E CA 1
ATOM 4823 C C . ALA E 1 145 ? 56.627 16.452 13.421 1.00 10.47 147 ALA E C 1
ATOM 4824 O O . ALA E 1 145 ? 57.706 15.908 13.155 1.00 13.26 147 ALA E O 1
ATOM 4826 N N . ALA E 1 146 ? 55.581 15.765 13.871 1.00 8.75 148 ALA E N 1
ATOM 4827 C CA . ALA E 1 146 ? 55.741 14.340 14.183 1.00 8.27 148 ALA E CA 1
ATOM 4828 C C . ALA E 1 146 ? 55.416 13.481 12.985 1.00 9.33 148 ALA E C 1
ATOM 4829 O O . ALA E 1 146 ? 54.298 13.500 12.485 1.00 10.58 148 ALA E O 1
ATOM 4831 N N . PRO E 1 147 ? 56.373 12.676 12.517 1.00 9.30 149 PRO E N 1
ATOM 4832 C CA . PRO E 1 147 ? 55.963 11.765 11.428 1.00 9.56 149 PRO E CA 1
ATOM 4833 C C . PRO E 1 147 ? 54.995 10.661 11.868 1.00 9.06 149 PRO E C 1
ATOM 4834 O O . PRO E 1 147 ? 54.228 10.115 11.060 1.00 9.83 149 PRO E O 1
ATOM 4838 N N . SER E 1 148 ? 55.024 10.294 13.145 1.00 8.57 150 SER E N 1
ATOM 4839 C CA . SER E 1 148 ? 54.139 9.273 13.668 1.00 8.42 150 SER E CA 1
ATOM 4840 C C . SER E 1 148 ? 53.823 9.476 15.147 1.00 7.67 150 SER E C 1
ATOM 4841 O O . SER E 1 148 ? 54.534 10.213 15.877 1.00 9.32 150 SER E O 1
ATOM 4844 N N . VAL E 1 149 ? 52.718 8.873 15.561 1.00 8.25 151 VAL E N 1
ATOM 4845 C CA . VAL E 1 149 ? 52.375 8.745 16.966 1.00 9.13 151 VAL E CA 1
ATOM 4846 C C . VAL E 1 149 ? 51.994 7.303 17.226 1.00 10.82 151 VAL E C 1
ATOM 4847 O O . VAL E 1 149 ? 51.378 6.670 16.360 1.00 12.06 151 VAL E O 1
ATOM 4851 N N . SER E 1 150 ? 52.386 6.774 18.378 1.00 12.93 152 SER E N 1
ATOM 4852 C CA . SER E 1 150 ? 52.174 5.374 18.754 1.00 13.52 152 SER E CA 1
ATOM 4853 C C . SER E 1 150 ? 51.415 5.396 20.073 1.00 13.81 152 SER E C 1
ATOM 4854 O O . SER E 1 150 ? 51.851 6.048 21.035 1.00 14.84 152 SER E O 1
ATOM 4857 N N . VAL E 1 151 ? 50.266 4.734 20.115 1.00 12.25 153 VAL E N 1
ATOM 4858 C CA . VAL E 1 151 ? 49.319 4.860 21.182 1.00 14.84 153 VAL E CA 1
ATOM 4859 C C . VAL E 1 151 ? 48.801 3.433 21.565 1.00 11.59 153 VAL E C 1
ATOM 4860 O O . VAL E 1 151 ? 48.566 2.597 20.685 1.00 12.36 153 VAL E O 1
ATOM 4864 N N . THR E 1 152 ? 48.629 3.144 22.837 1.00 13.61 154 THR E N 1
ATOM 4865 C CA . THR E 1 152 ? 47.906 1.948 23.245 1.00 13.19 154 THR E CA 1
ATOM 4866 C C . THR E 1 152 ? 46.417 2.111 22.933 1.00 13.03 154 THR E C 1
ATOM 4867 O O . THR E 1 152 ? 45.835 3.162 23.184 1.00 13.13 154 THR E O 1
ATOM 4871 N N . PRO E 1 153 ? 45.781 1.088 22.346 1.00 12.02 155 PRO E N 1
ATOM 4872 C CA . PRO E 1 153 ? 44.350 1.178 22.102 1.00 13.15 155 PRO E CA 1
ATOM 4873 C C . PRO E 1 153 ? 43.610 1.632 23.374 1.00 12.51 155 PRO E C 1
ATOM 4874 O O . PRO E 1 153 ? 43.868 1.095 24.464 1.00 13.02 155 PRO E O 1
ATOM 4878 N N . GLY E 1 154 ? 42.703 2.585 23.199 1.00 12.10 156 GLY E N 1
ATOM 4879 C CA . GLY E 1 154 ? 41.838 3.110 24.230 1.00 11.27 156 GLY E CA 1
ATOM 4880 C C . GLY E 1 154 ? 42.321 4.371 24.902 1.00 10.72 156 GLY E C 1
ATOM 4881 O O . GLY E 1 154 ? 41.572 4.971 25.610 1.00 12.37 156 GLY E O 1
ATOM 4882 N N . GLU E 1 155 ? 43.603 4.697 24.678 1.00 10.51 157 GLU E N 1
ATOM 4883 C CA . GLU E 1 155 ? 44.183 5.926 25.170 1.00 11.17 157 GLU E CA 1
ATOM 4884 C C . GLU E 1 155 ? 43.836 7.081 24.226 1.00 10.60 157 GLU E C 1
ATOM 4885 O O . GLU E 1 155 ? 43.410 6.884 23.077 1.00 12.15 157 GLU E O 1
ATOM 4891 N N . SER E 1 156 ? 44.052 8.294 24.699 1.00 11.39 158 SER E N 1
ATOM 4892 C CA . SER E 1 156 ? 43.942 9.474 23.865 1.00 12.34 158 SER E CA 1
ATOM 4893 C C . SER E 1 156 ? 45.255 9.860 23.232 1.00 11.14 158 SER E C 1
ATOM 4894 O O . SER E 1 156 ? 46.361 9.531 23.701 1.00 13.76 158 SER E O 1
ATOM 4897 N N . VAL E 1 157 ? 45.154 10.643 22.153 1.00 10.44 159 VAL E N 1
ATOM 4898 C CA . VAL E 1 157 ? 46.365 11.190 21.487 1.00 10.64 159 VAL E CA 1
ATOM 4899 C C . VAL E 1 157 ? 46.066 12.603 20.973 1.00 11.03 159 VAL E C 1
ATOM 4900 O O . VAL E 1 157 ? 44.914 12.910 20.674 1.00 10.95 159 VAL E O 1
ATOM 4904 N N . SER E 1 158 ? 47.129 13.414 20.892 1.00 10.13 160 SER E N 1
ATOM 4905 C CA . SER E 1 158 ? 47.081 14.774 20.325 1.00 10.24 160 SER E CA 1
ATOM 4906 C C . SER E 1 158 ? 48.043 14.787 19.125 1.00 10.53 160 SER E C 1
ATOM 4907 O O . SER E 1 158 ? 49.191 14.327 19.240 1.00 15.10 160 SER E O 1
ATOM 4910 N N . ILE E 1 159 ? 47.613 15.367 18.005 1.00 9.94 161 ILE E N 1
ATOM 4911 C CA . ILE E 1 159 ? 48.451 15.524 16.825 1.00 8.75 161 ILE E CA 1
ATOM 4912 C C . ILE E 1 159 ? 48.505 17.009 16.478 1.00 8.65 161 ILE E C 1
ATOM 4913 O O . ILE E 1 159 ? 47.435 17.654 16.346 1.00 8.97 161 ILE E O 1
ATOM 4918 N N . SER E 1 160 ? 49.718 17.541 16.361 1.00 8.98 162 SER E N 1
ATOM 4919 C CA . SER E 1 160 ? 49.940 18.953 16.149 1.00 9.12 162 SER E CA 1
ATOM 4920 C C . SER E 1 160 ? 50.198 19.298 14.680 1.00 8.62 162 SER E C 1
ATOM 4921 O O . SER E 1 160 ? 50.780 18.541 13.913 1.00 10.40 162 SER E O 1
ATOM 4924 N N . CYS E 1 161 ? 49.716 20.482 14.299 1.00 8.00 163 CYS E N 1
ATOM 4925 C CA . CYS E 1 161 ? 49.962 21.059 12.990 1.00 8.43 163 CYS E CA 1
ATOM 4926 C C . CYS E 1 161 ? 50.225 22.537 13.204 1.00 7.99 163 CYS E C 1
ATOM 4927 O O . CYS E 1 161 ? 49.630 23.137 14.122 1.00 9.24 163 CYS E O 1
ATOM 4930 N N . ARG E 1 162 ? 51.047 23.129 12.336 1.00 8.99 164 ARG E N 1
ATOM 4931 C CA . ARG E 1 162 ? 51.247 24.573 12.389 1.00 9.97 164 ARG E CA 1
ATOM 4932 C C . ARG E 1 162 ? 51.205 25.166 10.983 1.00 10.22 164 ARG E C 1
ATOM 4933 O O . ARG E 1 162 ? 51.445 24.458 9.990 1.00 10.19 164 ARG E O 1
ATOM 4941 N N . SER E 1 163 ? 50.906 26.453 10.918 1.00 8.60 165 SER E N 1
ATOM 4942 C CA . SER E 1 163 ? 50.937 27.170 9.674 1.00 9.75 165 SER E CA 1
ATOM 4943 C C . SER E 1 163 ? 51.930 28.322 9.757 1.00 9.50 165 SER E C 1
ATOM 4944 O O . SER E 1 163 ? 52.135 28.888 10.811 1.00 11.72 165 SER E O 1
ATOM 4947 N N . SER E 1 164 ? 52.474 28.699 8.617 1.00 9.52 166 SER E N 1
ATOM 4948 C CA . SER E 1 164 ? 53.479 29.771 8.552 1.00 11.13 166 SER E CA 1
ATOM 4949 C C . SER E 1 164 ? 52.862 31.156 8.572 1.00 12.82 166 SER E C 1
ATOM 4950 O O . SER E 1 164 ? 53.591 32.135 8.812 1.00 15.74 166 SER E O 1
ATOM 4953 N N . LYS E 1 165 ? 51.552 31.231 8.335 1.00 13.52 167 LYS E N 1
ATOM 4954 C CA . LYS E 1 165 ? 50.738 32.434 8.413 1.00 15.95 167 LYS E CA 1
ATOM 4955 C C . LYS E 1 165 ? 49.456 32.076 9.154 1.00 12.81 167 LYS E C 1
ATOM 4956 O O . LYS E 1 165 ? 48.998 30.944 9.107 1.00 13.18 167 LYS E O 1
ATOM 4962 N N . SER E 1 166 ? 48.840 33.052 9.805 1.00 12.02 168 SER E N 1
ATOM 4963 C CA . SER E 1 166 ? 47.546 32.846 10.432 1.00 11.34 168 SER E CA 1
ATOM 4964 C C . SER E 1 166 ? 46.536 32.357 9.420 1.00 10.81 168 SER E C 1
ATOM 4965 O O . SER E 1 166 ? 46.438 32.893 8.338 1.00 12.46 168 SER E O 1
ATOM 4968 N N . LEU E 1 167 ? 45.722 31.389 9.873 1.00 10.66 169 LEU E N 1
ATOM 4969 C CA . LEU E 1 167 ? 44.619 30.875 9.073 1.00 10.19 169 LEU E CA 1
ATOM 4970 C C . LEU E 1 167 ? 43.284 31.480 9.488 1.00 10.65 169 LEU E C 1
ATOM 4971 O O . LEU E 1 167 ? 42.248 31.115 8.958 1.00 10.48 169 LEU E O 1
ATOM 4976 N N . LEU E 1 168 ? 43.346 32.441 10.389 1.00 11.75 170 LEU E N 1
ATOM 4977 C CA . LEU E 1 168 ? 42.146 33.149 10.823 1.00 12.63 170 LEU E CA 1
ATOM 4978 C C . LEU E 1 168 ? 41.735 34.168 9.766 1.00 13.01 170 LEU E C 1
ATOM 4979 O O . LEU E 1 168 ? 42.493 35.059 9.388 1.00 14.85 170 LEU E O 1
ATOM 4984 N N . HIS E 1 169 ? 40.512 34.036 9.293 1.00 11.24 171 HIS E N 1
ATOM 4985 C CA . HIS E 1 169 ? 39.936 34.919 8.320 1.00 11.72 171 HIS E CA 1
ATOM 4986 C C . HIS E 1 169 ? 39.244 36.077 9.045 1.00 11.91 171 HIS E C 1
ATOM 4987 O O . HIS E 1 169 ? 38.791 35.942 10.171 1.00 12.39 171 HIS E O 1
ATOM 4994 N N . ARG E 1 170 ? 39.115 37.202 8.352 1.00 13.19 172 ARG E N 1
ATOM 4995 C CA . ARG E 1 170 ? 38.345 38.306 8.944 1.00 13.45 172 ARG E CA 1
ATOM 4996 C C . ARG E 1 170 ? 36.905 37.945 9.317 1.00 13.38 172 ARG E C 1
ATOM 4997 O O . ARG E 1 170 ? 36.342 38.564 10.220 1.00 14.42 172 ARG E O 1
ATOM 5005 N N . ASN E 1 171 ? 36.317 36.906 8.689 1.00 12.33 173 ASN E N 1
ATOM 5006 C CA . ASN E 1 171 ? 34.952 36.500 9.043 1.00 13.04 173 ASN E CA 1
ATOM 5007 C C . ASN E 1 171 ? 34.880 35.765 10.380 1.00 13.12 173 ASN E C 1
ATOM 5008 O O . ASN E 1 171 ? 33.787 35.447 10.864 1.00 15.02 173 ASN E O 1
ATOM 5013 N N . GLY E 1 172 ? 36.043 35.501 10.991 1.00 12.35 174 GLY E N 1
ATOM 5014 C CA . GLY E 1 172 ? 36.084 34.897 12.323 1.00 12.66 174 GLY E CA 1
ATOM 5015 C C . GLY E 1 172 ? 36.312 33.397 12.290 1.00 10.13 174 GLY E C 1
ATOM 5016 O O . GLY E 1 172 ? 36.588 32.803 13.328 1.00 14.43 174 GLY E O 1
ATOM 5017 N N . ASN E 1 173 ? 36.254 32.791 11.102 1.00 11.07 175 ASN E N 1
ATOM 5018 C CA . ASN E 1 173 ? 36.546 31.353 10.942 1.00 11.33 175 ASN E CA 1
ATOM 5019 C C . ASN E 1 173 ? 38.006 31.134 10.662 1.00 11.01 175 ASN E C 1
ATOM 5020 O O . ASN E 1 173 ? 38.691 31.979 10.106 1.00 11.27 175 ASN E O 1
ATOM 5025 N N . THR E 1 174 ? 38.497 29.982 11.061 1.00 9.62 176 THR E N 1
ATOM 5026 C CA . THR E 1 174 ? 39.881 29.614 10.816 1.00 10.19 176 THR E CA 1
ATOM 5027 C C . THR E 1 174 ? 39.890 28.468 9.789 1.00 10.11 176 THR E C 1
ATOM 5028 O O . THR E 1 174 ? 39.345 27.392 10.084 1.00 10.11 176 THR E O 1
ATOM 5032 N N . TYR E 1 175 ? 40.559 28.661 8.654 1.00 9.19 177 TYR E N 1
ATOM 5033 C CA . TYR E 1 175 ? 40.396 27.716 7.533 1.00 8.33 177 TYR E CA 1
ATOM 5034 C C . TYR E 1 175 ? 41.452 26.615 7.551 1.00 7.96 177 TYR E C 1
ATOM 5035 O O . TYR E 1 175 ? 42.270 26.466 6.634 1.00 8.32 177 TYR E O 1
ATOM 5044 N N . LEU E 1 176 ? 41.373 25.829 8.616 1.00 7.79 178 LEU E N 1
ATOM 5045 C CA . LEU E 1 176 ? 42.222 24.668 8.888 1.00 7.52 178 LEU E CA 1
ATOM 5046 C C . LEU E 1 176 ? 41.329 23.450 8.871 1.00 7.77 178 LEU E C 1
ATOM 5047 O O . LEU E 1 176 ? 40.228 23.443 9.464 1.00 8.47 178 LEU E O 1
ATOM 5052 N N . PHE E 1 177 ? 41.809 22.385 8.213 1.00 7.71 179 PHE E N 1
ATOM 5053 C CA . PHE E 1 177 ? 41.057 21.157 8.039 1.00 7.28 179 PHE E CA 1
ATOM 5054 C C . PHE E 1 177 ? 41.932 19.979 8.409 1.00 6.61 179 PHE E C 1
ATOM 5055 O O . PHE E 1 177 ? 43.132 19.990 8.165 1.00 7.90 179 PHE E O 1
ATOM 5063 N N . TRP E 1 178 ? 41.301 18.951 8.964 1.00 6.78 180 TRP E N 1
ATOM 5064 C CA . TRP E 1 178 ? 41.962 17.714 9.274 1.00 6.85 180 TRP E CA 1
ATOM 5065 C C . TRP E 1 178 ? 41.315 16.573 8.491 1.00 6.94 180 TRP E C 1
ATOM 5066 O O . TRP E 1 178 ? 40.094 16.431 8.463 1.00 7.59 180 TRP E O 1
ATOM 5077 N N . PHE E 1 179 ? 42.195 15.737 7.922 1.00 7.10 181 PHE E N 1
ATOM 5078 C CA . PHE E 1 179 ? 41.828 14.543 7.177 1.00 7.58 181 PHE E CA 1
ATOM 5079 C C . PHE E 1 179 ? 42.500 13.277 7.728 1.00 8.17 181 PHE E C 1
ATOM 5080 O O . PHE E 1 179 ? 43.658 13.369 8.180 1.00 8.45 181 PHE E O 1
ATOM 5088 N N . LEU E 1 180 ? 41.804 12.139 7.635 1.00 7.93 182 LEU E N 1
ATOM 5089 C CA . LEU E 1 180 ? 42.429 10.841 7.865 1.00 8.72 182 LEU E CA 1
ATOM 5090 C C . LEU E 1 180 ? 42.507 10.144 6.497 1.00 8.57 182 LEU E C 1
ATOM 5091 O O . LEU E 1 180 ? 41.512 10.072 5.758 1.00 10.66 182 LEU E O 1
ATOM 5096 N N . GLN E 1 181 ? 43.674 9.620 6.154 1.00 8.03 183 GLN E N 1
ATOM 5097 C CA . GLN E 1 181 ? 43.818 8.792 4.980 1.00 8.78 183 GLN E CA 1
ATOM 5098 C C . GLN E 1 181 ? 44.334 7.454 5.401 1.00 9.33 183 GLN E C 1
ATOM 5099 O O . GLN E 1 181 ? 45.461 7.277 5.826 1.00 9.36 183 GLN E O 1
ATOM 5105 N N . ARG E 1 182 ? 43.447 6.484 5.258 1.00 13.90 184 ARG E N 1
ATOM 5106 C CA . ARG E 1 182 ? 43.862 5.108 5.482 1.00 16.00 184 ARG E CA 1
ATOM 5107 C C . ARG E 1 182 ? 44.526 4.578 4.275 1.00 18.24 184 ARG E C 1
ATOM 5108 O O . ARG E 1 182 ? 44.274 5.009 3.132 1.00 17.02 184 ARG E O 1
ATOM 5116 N N . PRO E 1 183 ? 45.324 3.545 4.494 1.00 23.26 185 PRO E N 1
ATOM 5117 C CA . PRO E 1 183 ? 46.051 3.031 3.362 1.00 20.60 185 PRO E CA 1
ATOM 5118 C C . PRO E 1 183 ? 45.153 2.589 2.163 1.00 20.03 185 PRO E C 1
ATOM 5119 O O . PRO E 1 183 ? 44.140 1.902 2.329 1.00 20.17 185 PRO E O 1
ATOM 5123 N N . GLY E 1 184 ? 45.468 3.083 0.976 1.00 26.10 186 GLY E N 1
ATOM 5124 C CA . GLY E 1 184 ? 44.674 2.795 -0.214 1.00 22.21 186 GLY E CA 1
ATOM 5125 C C . GLY E 1 184 ? 43.317 3.494 -0.356 1.00 24.62 186 GLY E C 1
ATOM 5126 O O . GLY E 1 184 ? 42.570 3.212 -1.269 1.00 31.47 186 GLY E O 1
ATOM 5127 N N . GLN E 1 185 ? 42.969 4.373 0.565 1.00 19.99 187 GLN E N 1
ATOM 5128 C CA A GLN E 1 185 ? 41.662 4.995 0.504 0.60 17.44 187 GLN E CA 1
ATOM 5129 C CA B GLN E 1 185 ? 41.667 5.041 0.579 0.40 17.06 187 GLN E CA 1
ATOM 5130 C C . GLN E 1 185 ? 41.818 6.497 0.228 1.00 12.87 187 GLN E C 1
ATOM 5131 O O . GLN E 1 185 ? 42.876 7.080 0.394 1.00 14.81 187 GLN E O 1
ATOM 5142 N N . SER E 1 186 ? 40.723 7.112 -0.177 1.00 12.31 188 SER E N 1
ATOM 5143 C CA A SER E 1 186 ? 40.689 8.534 -0.334 0.50 11.29 188 SER E CA 1
ATOM 5144 C CA B SER E 1 186 ? 40.714 8.554 -0.321 0.50 11.30 188 SER E CA 1
ATOM 5145 C C . SER E 1 186 ? 40.754 9.184 1.063 1.00 11.46 188 SER E C 1
ATOM 5146 O O . SER E 1 186 ? 40.324 8.575 2.066 1.00 12.33 188 SER E O 1
ATOM 5151 N N . PRO E 1 187 ? 41.275 10.401 1.149 1.00 11.76 189 PRO E N 1
ATOM 5152 C CA . PRO E 1 187 ? 41.181 11.098 2.439 1.00 11.38 189 PRO E CA 1
ATOM 5153 C C . PRO E 1 187 ? 39.745 11.270 2.888 1.00 12.86 189 PRO E C 1
ATOM 5154 O O . PRO E 1 187 ? 38.861 11.454 2.043 1.00 15.67 189 PRO E O 1
ATOM 5158 N N . GLN E 1 188 ? 39.523 11.242 4.193 1.00 8.84 190 GLN E N 1
ATOM 5159 C CA . GLN E 1 188 ? 38.230 11.471 4.819 1.00 10.31 190 GLN E CA 1
ATOM 5160 C C . GLN E 1 188 ? 38.341 12.749 5.652 1.00 9.59 190 GLN E C 1
ATOM 5161 O O . GLN E 1 188 ? 39.215 12.865 6.506 1.00 9.97 190 GLN E O 1
ATOM 5167 N N . LEU E 1 189 ? 37.443 13.692 5.419 1.00 8.85 191 LEU E N 1
ATOM 5168 C CA . LEU E 1 189 ? 37.401 14.905 6.189 1.00 8.96 191 LEU E CA 1
ATOM 5169 C C . LEU E 1 189 ? 36.919 14.600 7.598 1.00 8.86 191 LEU E C 1
ATOM 5170 O O . LEU E 1 189 ? 35.836 14.007 7.767 1.00 10.84 191 LEU E O 1
ATOM 5175 N N . LEU E 1 190 ? 37.694 15.011 8.599 1.00 8.17 192 LEU E N 1
ATOM 5176 C CA . LEU E 1 190 ? 37.367 14.791 10.014 1.00 9.15 192 LEU E CA 1
ATOM 5177 C C . LEU E 1 190 ? 36.836 16.075 10.676 1.00 8.75 192 LEU E C 1
ATOM 5178 O O . LEU E 1 190 ? 35.807 16.086 11.360 1.00 10.78 192 LEU E O 1
ATOM 5183 N N . ILE E 1 191 ? 37.592 17.160 10.501 1.00 8.15 193 ILE E N 1
ATOM 5184 C CA . ILE E 1 191 ? 37.382 18.434 11.185 1.00 8.32 193 ILE E CA 1
ATOM 5185 C C . ILE E 1 191 ? 37.475 19.527 10.147 1.00 9.02 193 ILE E C 1
ATOM 5186 O O . ILE E 1 191 ? 38.448 19.580 9.367 1.00 9.68 193 ILE E O 1
ATOM 5191 N N . TYR E 1 192 ? 36.461 20.381 10.116 1.00 9.59 194 TYR E N 1
ATOM 5192 C CA . TYR E 1 192 ? 36.466 21.505 9.217 1.00 8.98 194 TYR E CA 1
ATOM 5193 C C . TYR E 1 192 ? 36.484 22.822 9.965 1.00 8.78 194 TYR E C 1
ATOM 5194 O O . TYR E 1 192 ? 35.902 22.964 11.054 1.00 9.29 194 TYR E O 1
ATOM 5203 N N . ARG E 1 193 ? 37.127 23.818 9.361 1.00 8.71 195 ARG E N 1
ATOM 5204 C CA . ARG E 1 193 ? 37.254 25.124 9.980 1.00 9.36 195 ARG E CA 1
ATOM 5205 C C . ARG E 1 193 ? 37.681 25.027 11.461 1.00 9.81 195 ARG E C 1
ATOM 5206 O O . ARG E 1 193 ? 37.079 25.606 12.374 1.00 10.10 195 ARG E O 1
ATOM 5214 N N . MET E 1 194 ? 38.752 24.273 11.652 1.00 8.26 196 MET E N 1
ATOM 5215 C CA . MET E 1 194 ? 39.485 24.144 12.880 1.00 9.30 196 MET E CA 1
ATOM 5216 C C . MET E 1 194 ? 38.871 23.289 13.977 1.00 9.15 196 MET E C 1
ATOM 5217 O O . MET E 1 194 ? 39.583 22.505 14.612 1.00 8.81 196 MET E O 1
ATOM 5222 N N . SER E 1 195 ? 37.573 23.430 14.184 1.00 10.71 197 SER E N 1
ATOM 5223 C CA . SER E 1 195 ? 36.952 22.870 15.385 1.00 11.83 197 SER E CA 1
ATOM 5224 C C . SER E 1 195 ? 35.621 22.131 15.129 1.00 10.00 197 SER E C 1
ATOM 5225 O O . SER E 1 195 ? 35.002 21.702 16.078 1.00 14.92 197 SER E O 1
ATOM 5228 N N . ASN E 1 196 ? 35.135 22.047 13.887 1.00 10.45 198 ASN E N 1
ATOM 5229 C CA . ASN E 1 196 ? 33.808 21.474 13.601 1.00 11.17 198 ASN E CA 1
ATOM 5230 C C . ASN E 1 196 ? 33.946 20.033 13.122 1.00 10.87 198 ASN E C 1
ATOM 5231 O O . ASN E 1 196 ? 34.708 19.753 12.193 1.00 10.60 198 ASN E O 1
ATOM 5236 N N . LEU E 1 197 ? 33.197 19.148 13.757 1.00 13.52 199 LEU E N 1
ATOM 5237 C CA . LEU E 1 197 ? 33.172 17.759 13.389 1.00 14.17 199 LEU E CA 1
ATOM 5238 C C . LEU E 1 197 ? 32.404 17.592 12.077 1.00 13.88 199 LEU E C 1
ATOM 5239 O O . LEU E 1 197 ? 31.247 18.040 11.965 1.00 15.88 199 LEU E O 1
ATOM 5244 N N . ALA E 1 198 ? 33.005 16.913 11.105 1.00 17.41 200 ALA E N 1
ATOM 5245 C CA . ALA E 1 198 ? 32.334 16.627 9.857 1.00 15.36 200 ALA E CA 1
ATOM 5246 C C . ALA E 1 198 ? 31.253 15.542 10.046 1.00 17.72 200 ALA E C 1
ATOM 5247 O O . ALA E 1 198 ? 31.291 14.761 10.995 1.00 14.69 200 ALA E O 1
ATOM 5249 N N . SER E 1 199 ? 30.301 15.529 9.121 1.00 21.67 201 SER E N 1
ATOM 5250 C CA . SER E 1 199 ? 29.187 14.571 9.243 1.00 23.48 201 SER E CA 1
ATOM 5251 C C . SER E 1 199 ? 29.730 13.133 9.184 1.00 21.00 201 SER E C 1
ATOM 5252 O O . SER E 1 199 ? 30.688 12.817 8.458 1.00 21.24 201 SER E O 1
ATOM 5255 N N . GLY E 1 200 ? 29.177 12.303 10.060 1.00 22.22 202 GLY E N 1
ATOM 5256 C CA . GLY E 1 200 ? 29.555 10.899 10.177 1.00 20.49 202 GLY E CA 1
ATOM 5257 C C . GLY E 1 200 ? 30.811 10.614 10.980 1.00 18.23 202 GLY E C 1
ATOM 5258 O O . GLY E 1 200 ? 31.176 9.456 11.146 1.00 25.74 202 GLY E O 1
ATOM 5259 N N . VAL E 1 201 ? 31.495 11.646 11.484 1.00 14.18 203 VAL E N 1
ATOM 5260 C CA . VAL E 1 201 ? 32.739 11.415 12.222 1.00 15.29 203 VAL E CA 1
ATOM 5261 C C . VAL E 1 201 ? 32.398 11.265 13.711 1.00 12.84 203 VAL E C 1
ATOM 5262 O O . VAL E 1 201 ? 31.638 12.065 14.238 1.00 13.24 203 VAL E O 1
ATOM 5266 N N . PRO E 1 202 ? 32.962 10.259 14.396 1.00 13.46 204 PRO E N 1
ATOM 5267 C CA . PRO E 1 202 ? 32.615 10.045 15.808 1.00 16.41 204 PRO E CA 1
ATOM 5268 C C . PRO E 1 202 ? 33.109 11.182 16.673 1.00 14.55 204 PRO E C 1
ATOM 5269 O O . PRO E 1 202 ? 34.115 11.827 16.350 1.00 12.80 204 PRO E O 1
ATOM 5273 N N . ASP E 1 203 ? 32.413 11.414 17.786 1.00 13.59 205 ASP E N 1
ATOM 5274 C CA . ASP E 1 203 ? 32.732 12.491 18.718 1.00 14.50 205 ASP E CA 1
ATOM 5275 C C . ASP E 1 203 ? 33.974 12.231 19.557 1.00 13.84 205 ASP E C 1
ATOM 5276 O O . ASP E 1 203 ? 34.359 13.075 20.374 1.00 14.77 205 ASP E O 1
ATOM 5281 N N . ARG E 1 204 ? 34.651 11.107 19.303 1.00 11.34 206 ARG E N 1
ATOM 5282 C CA . ARG E 1 204 ? 36.026 10.918 19.747 1.00 11.87 206 ARG E CA 1
ATOM 5283 C C . ARG E 1 204 ? 37.038 11.909 19.135 1.00 11.46 206 ARG E C 1
ATOM 5284 O O . ARG E 1 204 ? 38.157 12.059 19.671 1.00 11.13 206 ARG E O 1
ATOM 5292 N N . PHE E 1 205 ? 36.698 12.491 17.977 1.00 10.62 207 PHE E N 1
ATOM 5293 C CA . PHE E 1 205 ? 37.543 13.459 17.326 1.00 10.56 207 PHE E CA 1
ATOM 5294 C C . PHE E 1 205 ? 37.152 14.858 17.745 1.00 9.76 207 PHE E C 1
ATOM 5295 O O . PHE E 1 205 ? 35.943 15.203 17.801 1.00 11.86 207 PHE E O 1
ATOM 5303 N N . SER E 1 206 ? 38.158 15.703 17.974 1.00 8.38 208 SER E N 1
ATOM 5304 C CA . SER E 1 206 ? 37.921 17.147 18.174 1.00 8.62 208 SER E CA 1
ATOM 5305 C C . SER E 1 206 ? 39.116 17.960 17.730 1.00 8.45 208 SER E C 1
ATOM 5306 O O . SER E 1 206 ? 40.201 17.426 17.613 1.00 9.77 208 SER E O 1
ATOM 5309 N N . GLY E 1 207 ? 38.930 19.232 17.490 1.00 8.91 209 GLY E N 1
ATOM 5310 C CA . GLY E 1 207 ? 40.018 20.116 17.047 1.00 9.51 209 GLY E CA 1
ATOM 5311 C C . GLY E 1 207 ? 39.970 21.449 17.751 1.00 9.18 209 GLY E C 1
ATOM 5312 O O . GLY E 1 207 ? 38.892 21.962 18.059 1.00 10.71 209 GLY E O 1
ATOM 5313 N N . SER E 1 208 ? 41.151 22.013 17.949 1.00 10.38 210 SER E N 1
ATOM 5314 C CA . SER E 1 208 ? 41.291 23.324 18.542 1.00 11.19 210 SER E CA 1
ATOM 5315 C C . SER E 1 208 ? 42.493 24.009 17.939 1.00 10.60 210 SER E C 1
ATOM 5316 O O . SER E 1 208 ? 43.242 23.405 17.177 1.00 10.42 210 SER E O 1
ATOM 5319 N N . GLY E 1 209 ? 42.709 25.263 18.261 1.00 10.17 211 GLY E N 1
ATOM 5320 C CA . GLY E 1 209 ? 43.924 25.940 17.833 1.00 11.36 211 GLY E CA 1
ATOM 5321 C C . GLY E 1 209 ? 43.879 27.440 18.034 1.00 11.90 211 GLY E C 1
ATOM 5322 O O . GLY E 1 209 ? 42.830 28.015 18.415 1.00 13.25 211 GLY E O 1
ATOM 5323 N N . SER E 1 210 ? 45.034 28.045 17.753 1.00 12.86 212 SER E N 1
ATOM 5324 C CA . SER E 1 210 ? 45.223 29.501 17.652 1.00 15.99 212 SER E CA 1
ATOM 5325 C C . SER E 1 210 ? 45.100 29.821 16.170 1.00 15.79 212 SER E C 1
ATOM 5326 O O . SER E 1 210 ? 44.478 29.048 15.435 1.00 18.35 212 SER E O 1
ATOM 5329 N N . GLY E 1 211 ? 45.603 30.954 15.730 1.00 18.30 213 GLY E N 1
ATOM 5330 C CA . GLY E 1 211 ? 45.778 31.269 14.332 1.00 16.68 213 GLY E CA 1
ATOM 5331 C C . GLY E 1 211 ? 46.790 30.443 13.550 1.00 12.27 213 GLY E C 1
ATOM 5332 O O . GLY E 1 211 ? 46.658 30.292 12.321 1.00 12.11 213 GLY E O 1
ATOM 5333 N N . THR E 1 212 ? 47.808 29.923 14.247 1.00 12.37 214 THR E N 1
ATOM 5334 C CA . THR E 1 212 ? 48.951 29.275 13.617 1.00 11.58 214 THR E CA 1
ATOM 5335 C C . THR E 1 212 ? 49.335 27.917 14.197 1.00 10.67 214 THR E C 1
ATOM 5336 O O . THR E 1 212 ? 50.275 27.307 13.674 1.00 11.45 214 THR E O 1
ATOM 5340 N N . ALA E 1 213 ? 48.687 27.492 15.289 1.00 10.49 215 ALA E N 1
ATOM 5341 C CA . ALA E 1 213 ? 48.994 26.201 15.879 1.00 10.69 215 ALA E CA 1
ATOM 5342 C C . ALA E 1 213 ? 47.708 25.482 16.165 1.00 9.61 215 ALA E C 1
ATOM 5343 O O . ALA E 1 213 ? 46.817 26.057 16.794 1.00 12.08 215 ALA E O 1
ATOM 5345 N N . PHE E 1 214 ? 47.632 24.221 15.768 1.00 8.32 216 PHE E N 1
ATOM 5346 C CA . PHE E 1 214 ? 46.410 23.503 15.789 1.00 8.82 216 PHE E CA 1
ATOM 5347 C C . PHE E 1 214 ? 46.631 22.130 16.392 1.00 8.46 216 PHE E C 1
ATOM 5348 O O . PHE E 1 214 ? 47.721 21.537 16.220 1.00 8.86 216 PHE E O 1
ATOM 5356 N N . THR E 1 215 ? 45.583 21.567 16.993 1.00 8.28 217 THR E N 1
ATOM 5357 C CA . THR E 1 215 ? 45.666 20.223 17.617 1.00 8.17 217 THR E CA 1
ATOM 5358 C C . THR E 1 215 ? 44.436 19.414 17.288 1.00 8.05 217 THR E C 1
ATOM 5359 O O . THR E 1 215 ? 43.303 19.869 17.516 1.00 10.19 217 THR E O 1
ATOM 5363 N N . LEU E 1 216 ? 44.648 18.244 16.702 1.00 8.29 218 LEU E N 1
ATOM 5364 C CA . LEU E 1 216 ? 43.601 17.259 16.568 1.00 7.71 218 LEU E CA 1
ATOM 5365 C C . LEU E 1 216 ? 43.738 16.335 17.778 1.00 7.98 218 LEU E C 1
ATOM 5366 O O . LEU E 1 216 ? 44.809 15.821 18.030 1.00 8.94 218 LEU E O 1
ATOM 5371 N N . ARG E 1 217 ? 42.628 16.094 18.463 1.00 8.68 219 ARG E N 1
ATOM 5372 C CA A ARG E 1 217 ? 42.602 15.182 19.597 0.50 8.86 219 ARG E CA 1
ATOM 5373 C CA B ARG E 1 217 ? 42.601 15.196 19.604 0.50 9.37 219 ARG E CA 1
ATOM 5374 C C . ARG E 1 217 ? 41.686 14.024 19.294 1.00 9.03 219 ARG E C 1
ATOM 5375 O O . ARG E 1 217 ? 40.586 14.201 18.789 1.00 10.18 219 ARG E O 1
ATOM 5390 N N . ILE E 1 218 ? 42.161 12.839 19.622 1.00 9.27 220 ILE E N 1
ATOM 5391 C CA . ILE E 1 218 ? 41.392 11.618 19.443 1.00 11.58 220 ILE E CA 1
ATOM 5392 C C . ILE E 1 218 ? 41.339 10.944 20.785 1.00 12.77 220 ILE E C 1
ATOM 5393 O O . ILE E 1 218 ? 42.380 10.617 21.374 1.00 13.85 220 ILE E O 1
ATOM 5398 N N . SER E 1 219 ? 40.139 10.773 21.301 1.00 14.31 221 SER E N 1
ATOM 5399 C CA . SER E 1 219 ? 40.002 9.915 22.476 1.00 18.53 221 SER E CA 1
ATOM 5400 C C . SER E 1 219 ? 39.703 8.441 22.109 1.00 13.85 221 SER E C 1
ATOM 5401 O O . SER E 1 219 ? 39.237 8.115 20.979 1.00 16.02 221 SER E O 1
ATOM 5404 N N . ARG E 1 220 ? 39.983 7.535 23.031 1.00 14.22 222 ARG E N 1
ATOM 5405 C CA . ARG E 1 220 ? 39.722 6.125 22.904 1.00 17.03 222 ARG E CA 1
ATOM 5406 C C . ARG E 1 220 ? 40.129 5.637 21.523 1.00 16.19 222 ARG E C 1
ATOM 5407 O O . ARG E 1 220 ? 39.337 5.049 20.751 1.00 16.15 222 ARG E O 1
ATOM 5415 N N . VAL E 1 221 ? 41.382 5.840 21.221 1.00 11.14 223 VAL E N 1
ATOM 5416 C CA . VAL E 1 221 ? 41.918 5.445 19.909 1.00 11.95 223 VAL E CA 1
ATOM 5417 C C . VAL E 1 221 ? 41.622 3.961 19.624 1.00 12.38 223 VAL E C 1
ATOM 5418 O O . VAL E 1 221 ? 41.758 3.107 20.506 1.00 14.19 223 VAL E O 1
ATOM 5422 N N . GLU E 1 222 ? 41.187 3.670 18.401 1.00 12.87 224 GLU E N 1
ATOM 5423 C CA . GLU E 1 222 ? 40.836 2.335 17.988 1.00 12.43 224 GLU E CA 1
ATOM 5424 C C . GLU E 1 222 ? 41.379 2.076 16.600 1.00 12.97 224 GLU E C 1
ATOM 5425 O O . GLU E 1 222 ? 41.883 2.994 15.934 1.00 13.53 224 GLU E O 1
ATOM 5431 N N . ALA E 1 223 ? 41.238 0.819 16.163 1.00 15.38 225 ALA E N 1
ATOM 5432 C CA . ALA E 1 223 ? 41.827 0.360 14.894 1.00 15.24 225 ALA E CA 1
ATOM 5433 C C . ALA E 1 223 ? 41.369 1.194 13.692 1.00 13.64 225 ALA E C 1
ATOM 5434 O O . ALA E 1 223 ? 42.153 1.425 12.786 1.00 14.31 225 ALA E O 1
ATOM 5436 N N . GLU E 1 224 ? 40.102 1.613 13.702 1.00 13.77 226 GLU E N 1
ATOM 5437 C CA . GLU E 1 224 ? 39.560 2.383 12.609 1.00 14.24 226 GLU E CA 1
ATOM 5438 C C . GLU E 1 224 ? 40.268 3.697 12.436 1.00 12.62 226 GLU E C 1
ATOM 5439 O O . GLU E 1 224 ? 40.140 4.345 11.389 1.00 14.81 226 GLU E O 1
ATOM 5445 N N . ASP E 1 225 ? 40.981 4.151 13.483 1.00 12.06 227 ASP E N 1
ATOM 5446 C CA . ASP E 1 225 ? 41.708 5.412 13.446 1.00 12.17 227 ASP E CA 1
ATOM 5447 C C . ASP E 1 225 ? 43.093 5.303 12.861 1.00 10.59 227 ASP E C 1
ATOM 5448 O O . ASP E 1 225 ? 43.769 6.304 12.660 1.00 12.51 227 ASP E O 1
ATOM 5453 N N . VAL E 1 226 ? 43.556 4.076 12.583 1.00 11.32 228 VAL E N 1
ATOM 5454 C CA . VAL E 1 226 ? 44.884 3.896 12.033 1.00 10.95 228 VAL E CA 1
ATOM 5455 C C . VAL E 1 226 ? 45.000 4.397 10.595 1.00 10.15 228 VAL E C 1
ATOM 5456 O O . VAL E 1 226 ? 44.205 4.011 9.712 1.00 12.68 228 VAL E O 1
ATOM 5460 N N . GLY E 1 227 ? 46.032 5.190 10.352 1.00 9.06 229 GLY E N 1
ATOM 5461 C CA . GLY E 1 227 ? 46.271 5.786 9.049 1.00 8.69 229 GLY E CA 1
ATOM 5462 C C . GLY E 1 227 ? 47.055 7.033 9.195 1.00 9.56 229 GLY E C 1
ATOM 5463 O O . GLY E 1 227 ? 47.665 7.231 10.255 1.00 11.06 229 GLY E O 1
ATOM 5464 N N . VAL E 1 228 ? 47.087 7.870 8.167 1.00 7.68 230 VAL E N 1
ATOM 5465 C CA . VAL E 1 228 ? 47.840 9.112 8.180 1.00 7.68 230 VAL E CA 1
ATOM 5466 C C . VAL E 1 228 ? 46.894 10.308 8.303 1.00 7.67 230 VAL E C 1
ATOM 5467 O O . VAL E 1 228 ? 45.896 10.421 7.568 1.00 9.05 230 VAL E O 1
ATOM 5471 N N . TYR E 1 229 ? 47.192 11.164 9.287 1.00 7.85 231 TYR E N 1
ATOM 5472 C CA . TYR E 1 229 ? 46.420 12.377 9.527 1.00 7.76 231 TYR E CA 1
ATOM 5473 C C . TYR E 1 229 ? 47.104 13.561 8.881 1.00 7.65 231 TYR E C 1
ATOM 5474 O O . TYR E 1 229 ? 48.291 13.796 9.091 1.00 8.61 231 TYR E O 1
ATOM 5483 N N . TYR E 1 230 ? 46.376 14.309 8.054 1.00 7.06 232 TYR E N 1
ATOM 5484 C CA . TYR E 1 230 ? 46.892 15.483 7.383 1.00 7.36 232 TYR E CA 1
ATOM 5485 C C . TYR E 1 230 ? 46.092 16.694 7.788 1.00 7.23 232 TYR E C 1
ATOM 5486 O O . TYR E 1 230 ? 44.865 16.685 7.820 1.00 8.65 232 TYR E O 1
ATOM 5495 N N . CYS E 1 231 ? 46.795 17.785 8.060 1.00 6.56 233 CYS E N 1
ATOM 5496 C CA . CYS E 1 231 ? 46.116 19.064 8.090 1.00 6.79 233 CYS E CA 1
ATOM 5497 C C . CYS E 1 231 ? 46.243 19.742 6.728 1.00 7.78 233 CYS E C 1
ATOM 5498 O O . CYS E 1 231 ? 47.119 19.428 5.926 1.00 8.05 233 CYS E O 1
ATOM 5501 N N . MET E 1 232 ? 45.364 20.707 6.483 1.00 7.57 234 MET E N 1
ATOM 5502 C CA . MET E 1 232 ? 45.326 21.462 5.224 1.00 7.43 234 MET E CA 1
ATOM 5503 C C . MET E 1 232 ? 44.788 22.818 5.485 1.00 7.31 234 MET E C 1
ATOM 5504 O O . MET E 1 232 ? 43.860 22.966 6.295 1.00 7.92 234 MET E O 1
ATOM 5509 N N . GLN E 1 233 ? 45.319 23.798 4.771 1.00 7.71 235 GLN E N 1
ATOM 5510 C CA . GLN E 1 233 ? 44.725 25.138 4.805 1.00 7.60 235 GLN E CA 1
ATOM 5511 C C . GLN E 1 233 ? 43.954 25.394 3.524 1.00 7.22 235 GLN E C 1
ATOM 5512 O O . GLN E 1 233 ? 44.414 25.080 2.432 1.00 8.37 235 GLN E O 1
ATOM 5518 N N . HIS E 1 234 ? 42.774 26.007 3.681 1.00 8.41 236 HIS E N 1
ATOM 5519 C CA . HIS E 1 234 ? 41.964 26.460 2.541 1.00 8.86 236 HIS E CA 1
ATOM 5520 C C . HIS E 1 234 ? 41.728 27.973 2.707 1.00 9.29 236 HIS E C 1
ATOM 5521 O O . HIS E 1 234 ? 40.660 28.498 2.372 1.00 10.05 236 HIS E O 1
ATOM 5528 N N . LEU E 1 235 ? 42.724 28.697 3.198 1.00 8.88 237 LEU E N 1
ATOM 5529 C CA . LEU E 1 235 ? 42.627 30.169 3.250 1.00 9.60 237 LEU E CA 1
ATOM 5530 C C . LEU E 1 235 ? 43.006 30.810 1.891 1.00 10.10 237 LEU E C 1
ATOM 5531 O O . LEU E 1 235 ? 42.275 31.706 1.382 1.00 12.99 237 LEU E O 1
ATOM 5536 N N . GLU E 1 236 ? 44.163 30.446 1.362 1.00 10.71 238 GLU E N 1
ATOM 5537 C CA . GLU E 1 236 ? 44.697 31.084 0.161 1.00 11.98 238 GLU E CA 1
ATOM 5538 C C . GLU E 1 236 ? 45.295 30.103 -0.805 1.00 10.92 238 GLU E C 1
ATOM 5539 O O . GLU E 1 236 ? 45.939 29.124 -0.393 1.00 10.33 238 GLU E O 1
ATOM 5545 N N . TYR E 1 237 ? 45.105 30.378 -2.095 1.00 10.07 239 TYR E N 1
ATOM 5546 C CA . TYR E 1 237 ? 45.777 29.588 -3.121 1.00 9.84 239 TYR E CA 1
ATOM 5547 C C . TYR E 1 237 ? 47.307 29.764 -3.038 1.00 10.09 239 TYR E C 1
ATOM 5548 O O . TYR E 1 237 ? 47.783 30.887 -2.776 1.00 13.19 239 TYR E O 1
ATOM 5557 N N . PRO E 1 238 ? 48.097 28.729 -3.326 1.00 10.54 240 PRO E N 1
ATOM 5558 C CA . PRO E 1 238 ? 47.623 27.346 -3.494 1.00 10.82 240 PRO E CA 1
ATOM 5559 C C . PRO E 1 238 ? 47.299 26.717 -2.146 1.00 9.03 240 PRO E C 1
ATOM 5560 O O . PRO E 1 238 ? 47.977 26.986 -1.138 1.00 10.04 240 PRO E O 1
ATOM 5564 N N . TYR E 1 239 ? 46.251 25.905 -2.104 1.00 8.17 241 TYR E N 1
ATOM 5565 C CA . TYR E 1 239 ? 45.983 25.181 -0.859 1.00 8.70 241 TYR E CA 1
ATOM 5566 C C . TYR E 1 239 ? 47.152 24.236 -0.599 1.00 8.62 241 TYR E C 1
ATOM 5567 O O . TYR E 1 239 ? 47.796 23.722 -1.530 1.00 8.46 241 TYR E O 1
ATOM 5576 N N . THR E 1 240 ? 47.420 24.050 0.686 1.00 8.43 242 THR E N 1
ATOM 5577 C CA . THR E 1 240 ? 48.601 23.315 1.109 1.00 7.46 242 THR E CA 1
ATOM 5578 C C . THR E 1 240 ? 48.300 22.395 2.291 1.00 6.99 242 THR E C 1
ATOM 5579 O O . THR E 1 240 ? 47.437 22.699 3.138 1.00 8.27 242 THR E O 1
ATOM 5583 N N . PHE E 1 241 ? 48.964 21.240 2.284 1.00 7.77 243 PHE E N 1
ATOM 5584 C CA . PHE E 1 241 ? 48.829 20.209 3.285 1.00 8.33 243 PHE E CA 1
ATOM 5585 C C . PHE E 1 241 ? 50.081 20.105 4.135 1.00 8.74 243 PHE E C 1
ATOM 5586 O O . PHE E 1 241 ? 51.210 20.329 3.665 1.00 8.75 243 PHE E O 1
ATOM 5594 N N . GLY E 1 242 ? 49.917 19.692 5.382 1.00 8.30 244 GLY E N 1
ATOM 5595 C CA . GLY E 1 242 ? 51.056 19.256 6.170 1.00 8.67 244 GLY E CA 1
ATOM 5596 C C . GLY E 1 242 ? 51.584 17.930 5.665 1.00 7.73 244 GLY E C 1
ATOM 5597 O O . GLY E 1 242 ? 50.995 17.286 4.794 1.00 8.39 244 GLY E O 1
ATOM 5598 N N . SER E 1 243 ? 52.722 17.502 6.243 1.00 8.80 245 SER E N 1
ATOM 5599 C CA . SER E 1 243 ? 53.416 16.323 5.794 1.00 9.40 245 SER E CA 1
ATOM 5600 C C . SER E 1 243 ? 52.835 15.017 6.281 1.00 9.42 245 SER E C 1
ATOM 5601 O O . SER E 1 243 ? 53.272 13.955 5.835 1.00 11.54 245 SER E O 1
ATOM 5604 N N . GLY E 1 244 ? 51.854 15.076 7.169 1.00 9.08 246 GLY E N 1
ATOM 5605 C CA . GLY E 1 244 ? 51.164 13.873 7.618 1.00 8.40 246 GLY E CA 1
ATOM 5606 C C . GLY E 1 244 ? 51.765 13.251 8.878 1.00 7.99 246 GLY E C 1
ATOM 5607 O O . GLY E 1 244 ? 52.992 13.201 9.028 1.00 10.18 246 GLY E O 1
ATOM 5608 N N . THR E 1 245 ? 50.904 12.787 9.774 1.00 6.77 247 THR E N 1
ATOM 5609 C CA . THR E 1 245 ? 51.321 12.102 10.961 1.00 6.93 247 THR E CA 1
ATOM 5610 C C . THR E 1 245 ? 50.613 10.743 10.963 1.00 6.98 247 THR E C 1
ATOM 5611 O O . THR E 1 245 ? 49.396 10.686 11.016 1.00 7.72 247 THR E O 1
ATOM 5615 N N . LYS E 1 246 ? 51.415 9.686 10.979 1.00 8.67 248 LYS E N 1
ATOM 5616 C CA . LYS E 1 246 ? 50.900 8.325 10.930 1.00 9.78 248 LYS E CA 1
ATOM 5617 C C . LYS E 1 246 ? 50.557 7.856 12.330 1.00 10.40 248 LYS E C 1
ATOM 5618 O O . LYS E 1 246 ? 51.448 7.881 13.204 1.00 12.90 248 LYS E O 1
ATOM 5624 N N . LEU E 1 247 ? 49.321 7.415 12.558 1.00 9.87 249 LEU E N 1
ATOM 5625 C CA A LEU E 1 247 ? 48.921 6.840 13.839 0.50 9.83 249 LEU E CA 1
ATOM 5626 C CA B LEU E 1 247 ? 48.939 6.844 13.826 0.50 9.57 249 LEU E CA 1
ATOM 5627 C C . LEU E 1 247 ? 49.115 5.332 13.812 1.00 10.20 249 LEU E C 1
ATOM 5628 O O . LEU E 1 247 ? 48.606 4.658 12.888 1.00 10.99 249 LEU E O 1
ATOM 5637 N N . GLU E 1 248 ? 49.836 4.836 14.822 1.00 9.82 250 GLU E N 1
ATOM 5638 C CA . GLU E 1 248 ? 50.082 3.407 14.985 1.00 11.50 250 GLU E CA 1
ATOM 5639 C C . GLU E 1 248 ? 49.583 3.000 16.339 1.00 12.98 250 GLU E C 1
ATOM 5640 O O . GLU E 1 248 ? 49.619 3.786 17.290 1.00 13.11 250 GLU E O 1
ATOM 5646 N N . LEU E 1 249 ? 49.165 1.750 16.448 1.00 12.76 251 LEU E N 1
ATOM 5647 C CA . LEU E 1 249 ? 48.717 1.187 17.712 1.00 12.48 251 LEU E CA 1
ATOM 5648 C C . LEU E 1 249 ? 49.783 0.270 18.256 1.00 15.00 251 LEU E C 1
ATOM 5649 O O . LEU E 1 249 ? 50.332 -0.558 17.529 1.00 15.96 251 LEU E O 1
ATOM 5654 N N . LYS E 1 250 ? 50.014 0.366 19.548 1.00 13.52 252 LYS E N 1
ATOM 5655 C CA . LYS E 1 250 ? 50.937 -0.546 20.217 1.00 14.43 252 LYS E CA 1
ATOM 5656 C C . LYS E 1 250 ? 50.195 -1.893 20.386 1.00 18.42 252 LYS E C 1
ATOM 5657 O O . LYS E 1 250 ? 49.010 -1.928 20.734 1.00 23.05 252 LYS E O 1
ATOM 5663 N N . VAL E 1 251 ? 50.883 -2.989 20.098 1.00 20.85 253 VAL E N 1
ATOM 5664 C CA . VAL E 1 251 ? 50.319 -4.338 20.264 1.00 23.71 253 VAL E CA 1
ATOM 5665 C C . VAL E 1 251 ? 50.928 -4.948 21.543 1.00 27.65 253 VAL E C 1
ATOM 5666 O O . VAL E 1 251 ? 50.219 -5.225 22.473 1.00 34.04 253 VAL E O 1
ATOM 5670 N N . ASP F 2 1 ? 26.950 34.801 -2.427 1.00 50.18 1 ASP F N 1
ATOM 5671 C CA . ASP F 2 1 ? 26.855 34.485 -3.886 1.00 42.91 1 ASP F CA 1
ATOM 5672 C C . ASP F 2 1 ? 27.953 33.516 -4.300 1.00 31.49 1 ASP F C 1
ATOM 5673 O O . ASP F 2 1 ? 29.030 33.480 -3.700 1.00 30.46 1 ASP F O 1
ATOM 5678 N N . ILE F 2 2 ? 27.698 32.753 -5.355 1.00 27.10 2 ILE F N 1
ATOM 5679 C CA . ILE F 2 2 ? 28.716 31.832 -5.865 1.00 25.02 2 ILE F CA 1
ATOM 5680 C C . ILE F 2 2 ? 29.849 32.691 -6.356 1.00 22.22 2 ILE F C 1
ATOM 5681 O O . ILE F 2 2 ? 29.600 33.700 -7.014 1.00 26.78 2 ILE F O 1
ATOM 5686 N N . ASN F 2 3 ? 31.091 32.288 -6.075 1.00 18.81 3 ASN F N 1
ATOM 5687 C CA . ASN F 2 3 ? 32.246 32.946 -6.631 1.00 16.53 3 ASN F CA 1
ATOM 5688 C C . ASN F 2 3 ? 32.789 32.073 -7.740 1.00 14.68 3 ASN F C 1
ATOM 5689 O O . ASN F 2 3 ? 33.252 30.977 -7.519 1.00 15.53 3 ASN F O 1
ATOM 5694 N N . TYR F 2 4 ? 32.601 32.522 -8.968 1.00 14.43 4 TYR F N 1
ATOM 5695 C CA . TYR F 2 4 ? 32.973 31.764 -10.142 1.00 15.06 4 TYR F CA 1
ATOM 5696 C C . TYR F 2 4 ? 34.435 31.820 -10.504 1.00 12.85 4 TYR F C 1
ATOM 5697 O O . TYR F 2 4 ? 34.841 31.127 -11.448 1.00 13.75 4 TYR F O 1
ATOM 5706 N N . TYR F 2 5 ? 35.251 32.616 -9.774 1.00 12.52 5 TYR F N 1
ATOM 5707 C CA . TYR F 2 5 ? 36.655 32.828 -10.165 1.00 12.70 5 TYR F CA 1
ATOM 5708 C C . TYR F 2 5 ? 37.672 32.478 -9.102 1.00 10.62 5 TYR F C 1
ATOM 5709 O O . TYR F 2 5 ? 38.843 32.352 -9.433 1.00 12.95 5 TYR F O 1
ATOM 5718 N N . THR F 2 6 ? 37.240 32.352 -7.838 1.00 10.74 6 THR F N 1
ATOM 5719 C CA . THR F 2 6 ? 38.114 31.772 -6.806 1.00 11.98 6 THR F CA 1
ATOM 5720 C C . THR F 2 6 ? 37.269 31.040 -5.802 1.00 12.01 6 THR F C 1
ATOM 5721 O O . THR F 2 6 ? 36.168 31.454 -5.495 1.00 13.02 6 THR F O 1
ATOM 5725 N N . SER F 2 7 ? 37.810 29.922 -5.287 1.00 10.21 7 SER F N 1
ATOM 5726 C CA . SER F 2 7 ? 37.195 29.155 -4.198 1.00 10.16 7 SER F CA 1
ATOM 5727 C C . SER F 2 7 ? 37.620 29.663 -2.808 1.00 10.28 7 SER F C 1
ATOM 5728 O O . SER F 2 7 ? 37.175 29.127 -1.786 1.00 11.70 7 SER F O 1
ATOM 5731 N N . GLU F 2 8 ? 38.521 30.649 -2.781 1.00 10.16 8 GLU F N 1
ATOM 5732 C CA . GLU F 2 8 ? 39.080 31.155 -1.523 1.00 10.84 8 GLU F CA 1
ATOM 5733 C C . GLU F 2 8 ? 38.005 31.877 -0.745 1.00 12.47 8 GLU F C 1
ATOM 5734 O O . GLU F 2 8 ? 37.238 32.629 -1.332 1.00 14.36 8 GLU F O 1
ATOM 5740 N N . PRO F 2 9 ? 37.901 31.610 0.566 1.00 11.62 9 PRO F N 1
ATOM 5741 C CA . PRO F 2 9 ? 36.870 32.276 1.364 1.00 12.35 9 PRO F CA 1
ATOM 5742 C C . PRO F 2 9 ? 37.077 33.777 1.472 1.00 12.18 9 PRO F C 1
ATOM 5743 O O . PRO F 2 9 ? 36.050 34.451 1.654 1.00 16.47 9 PRO F O 1
ATOM 5748 N N . VAL G 1 2 ? -12.493 1.822 -2.553 1.00 30.99 4 VAL G N 1
ATOM 5749 C CA . VAL G 1 2 ? -11.522 2.493 -3.492 1.00 29.67 4 VAL G CA 1
ATOM 5750 C C . VAL G 1 2 ? -10.293 1.652 -3.665 1.00 31.18 4 VAL G C 1
ATOM 5751 O O . VAL G 1 2 ? -9.720 1.139 -2.691 1.00 38.12 4 VAL G O 1
ATOM 5755 N N . GLN G 1 3 ? -9.913 1.501 -4.920 1.00 23.71 5 GLN G N 1
ATOM 5756 C CA . GLN G 1 3 ? -8.704 0.872 -5.254 1.00 23.12 5 GLN G CA 1
ATOM 5757 C C . GLN G 1 3 ? -8.104 1.883 -6.222 1.00 26.43 5 GLN G C 1
ATOM 5758 O O . GLN G 1 3 ? -8.770 2.464 -7.119 1.00 31.25 5 GLN G O 1
ATOM 5764 N N . LEU G 1 4 ? -6.871 2.192 -5.941 1.00 24.97 6 LEU G N 1
ATOM 5765 C CA . LEU G 1 4 ? -6.037 2.807 -6.916 1.00 18.87 6 LEU G CA 1
ATOM 5766 C C . LEU G 1 4 ? -5.036 1.714 -7.208 1.00 20.08 6 LEU G C 1
ATOM 5767 O O . LEU G 1 4 ? -4.258 1.339 -6.338 1.00 27.19 6 LEU G O 1
ATOM 5772 N N . GLN G 1 5 ? -5.110 1.104 -8.388 1.00 21.51 7 GLN G N 1
ATOM 5773 C CA . GLN G 1 5 ? -4.215 0.010 -8.748 1.00 21.56 7 GLN G CA 1
ATOM 5774 C C . GLN G 1 5 ? -3.137 0.443 -9.688 1.00 17.68 7 GLN G C 1
ATOM 5775 O O . GLN G 1 5 ? -3.458 0.878 -10.821 1.00 22.54 7 GLN G O 1
ATOM 5781 N N . GLN G 1 6 ? -1.871 0.346 -9.280 1.00 16.99 8 GLN G N 1
ATOM 5782 C CA . GLN G 1 6 ? -0.753 0.781 -10.102 1.00 17.24 8 GLN G CA 1
ATOM 5783 C C . GLN G 1 6 ? -0.137 -0.353 -10.906 1.00 18.74 8 GLN G C 1
ATOM 5784 O O . GLN G 1 6 ? -0.275 -1.541 -10.539 1.00 21.21 8 GLN G O 1
ATOM 5790 N N . SER G 1 7 ? 0.500 0.005 -12.011 1.00 20.50 9 SER G N 1
ATOM 5791 C CA . SER G 1 7 ? 1.200 -0.936 -12.872 1.00 21.13 9 SER G CA 1
ATOM 5792 C C . SER G 1 7 ? 2.615 -1.394 -12.365 1.00 20.58 9 SER G C 1
ATOM 5793 O O . SER G 1 7 ? 3.101 -0.958 -11.309 1.00 24.21 9 SER G O 1
ATOM 5796 N N . GLY G 1 8 ? 3.287 -2.298 -13.075 1.00 26.38 10 GLY G N 1
ATOM 5797 C CA . GLY G 1 8 ? 4.475 -2.955 -12.540 1.00 23.35 10 GLY G CA 1
ATOM 5798 C C . GLY G 1 8 ? 5.840 -2.320 -12.557 1.00 27.17 10 GLY G C 1
ATOM 5799 O O . GLY G 1 8 ? 6.067 -1.310 -13.197 1.00 24.30 10 GLY G O 1
ATOM 5800 N N . ALA G 1 9 ? 6.776 -2.973 -11.859 1.00 27.44 11 ALA G N 1
ATOM 5801 C CA . ALA G 1 9 ? 8.150 -2.498 -11.737 1.00 32.49 11 ALA G CA 1
ATOM 5802 C C . ALA G 1 9 ? 8.875 -2.306 -13.071 1.00 25.76 11 ALA G C 1
ATOM 5803 O O . ALA G 1 9 ? 8.656 -3.076 -14.030 1.00 40.89 11 ALA G O 1
ATOM 5805 N N . GLU G 1 10 ? 9.786 -1.323 -13.084 1.00 29.63 12 GLU G N 1
ATOM 5806 C CA . GLU G 1 10 ? 10.672 -1.054 -14.184 1.00 30.24 12 GLU G CA 1
ATOM 5807 C C . GLU G 1 10 ? 12.051 -1.190 -13.632 1.00 32.44 12 GLU G C 1
ATOM 5808 O O . GLU G 1 10 ? 12.356 -0.632 -12.571 1.00 34.07 12 GLU G O 1
ATOM 5814 N N . LEU G 1 11 ? 12.850 -2.011 -14.314 1.00 26.55 13 LEU G N 1
ATOM 5815 C CA . LEU G 1 11 ? 14.287 -1.952 -14.202 1.00 29.50 13 LEU G CA 1
ATOM 5816 C C . LEU G 1 11 ? 14.795 -1.561 -15.591 1.00 32.07 13 LEU G C 1
ATOM 5817 O O . LEU G 1 11 ? 14.477 -2.230 -16.576 1.00 41.64 13 LEU G O 1
ATOM 5822 N N . VAL G 1 12 ? 15.612 -0.504 -15.646 1.00 30.47 14 VAL G N 1
ATOM 5823 C CA . VAL G 1 12 ? 16.023 0.100 -16.924 1.00 23.16 14 VAL G CA 1
ATOM 5824 C C . VAL G 1 12 ? 17.409 0.741 -16.917 1.00 26.48 14 VAL G C 1
ATOM 5825 O O . VAL G 1 12 ? 17.931 1.154 -15.857 1.00 28.95 14 VAL G O 1
ATOM 5829 N N . ARG G 1 13 ? 17.990 0.835 -18.113 1.00 31.92 15 ARG G N 1
ATOM 5830 C CA . ARG G 1 13 ? 19.280 1.481 -18.299 1.00 29.72 15 ARG G CA 1
ATOM 5831 C C . ARG G 1 13 ? 19.094 2.992 -18.222 1.00 26.38 15 ARG G C 1
ATOM 5832 O O . ARG G 1 13 ? 18.006 3.509 -18.525 1.00 34.24 15 ARG G O 1
ATOM 5840 N N . PRO G 1 14 ? 20.143 3.720 -17.795 1.00 28.63 16 PRO G N 1
ATOM 5841 C CA . PRO G 1 14 ? 20.053 5.160 -17.857 1.00 29.31 16 PRO G CA 1
ATOM 5842 C C . PRO G 1 14 ? 19.613 5.655 -19.255 1.00 31.99 16 PRO G C 1
ATOM 5843 O O . PRO G 1 14 ? 19.926 5.023 -20.289 1.00 37.71 16 PRO G O 1
ATOM 5847 N N . GLY G 1 15 ? 18.834 6.737 -19.264 1.00 25.55 17 GLY G N 1
ATOM 5848 C CA . GLY G 1 15 ? 18.357 7.348 -20.506 1.00 29.57 17 GLY G CA 1
ATOM 5849 C C . GLY G 1 15 ? 17.014 6.842 -21.012 1.00 27.02 17 GLY G C 1
ATOM 5850 O O . GLY G 1 15 ? 16.425 7.397 -21.948 1.00 30.94 17 GLY G O 1
ATOM 5851 N N . THR G 1 16 ? 16.507 5.797 -20.394 1.00 27.92 18 THR G N 1
ATOM 5852 C CA . THR G 1 16 ? 15.238 5.228 -20.751 1.00 27.11 18 THR G CA 1
ATOM 5853 C C . THR G 1 16 ? 14.093 6.196 -20.292 1.00 25.24 18 THR G C 1
ATOM 5854 O O . THR G 1 16 ? 14.271 6.992 -19.341 1.00 26.34 18 THR G O 1
ATOM 5858 N N . SER G 1 17 ? 12.960 6.132 -20.995 1.00 23.02 19 SER G N 1
ATOM 5859 C CA . SER G 1 17 ? 11.674 6.736 -20.562 1.00 22.00 19 SER G CA 1
ATOM 5860 C C . SER G 1 17 ? 10.689 5.607 -20.220 1.00 23.80 19 SER G C 1
ATOM 5861 O O . SER G 1 17 ? 10.635 4.579 -20.896 1.00 29.95 19 SER G O 1
ATOM 5864 N N . VAL G 1 18 ? 9.926 5.785 -19.137 1.00 21.89 20 VAL G N 1
ATOM 5865 C CA . VAL G 1 18 ? 8.871 4.831 -18.780 1.00 20.54 20 VAL G CA 1
ATOM 5866 C C . VAL G 1 18 ? 7.505 5.534 -18.620 1.00 19.71 20 VAL G C 1
ATOM 5867 O O . VAL G 1 18 ? 7.473 6.738 -18.335 1.00 21.17 20 VAL G O 1
ATOM 5871 N N . LYS G 1 19 ? 6.410 4.797 -18.795 1.00 17.27 21 LYS G N 1
ATOM 5872 C CA . LYS G 1 19 ? 5.035 5.313 -18.534 1.00 17.64 21 LYS G CA 1
ATOM 5873 C C . LYS G 1 19 ? 4.319 4.310 -17.646 1.00 18.57 21 LYS G C 1
ATOM 5874 O O . LYS G 1 19 ? 4.232 3.094 -17.935 1.00 22.21 21 LYS G O 1
ATOM 5880 N N . MET G 1 20 ? 3.839 4.815 -16.529 1.00 16.56 22 MET G N 1
ATOM 5881 C CA . MET G 1 20 ? 3.139 3.971 -15.550 1.00 15.22 22 MET G CA 1
ATOM 5882 C C . MET G 1 20 ? 1.690 4.380 -15.407 1.00 14.19 22 MET G C 1
ATOM 5883 O O . MET G 1 20 ? 1.332 5.512 -15.726 1.00 14.73 22 MET G O 1
ATOM 5888 N N . SER G 1 21 ? 0.854 3.456 -14.920 1.00 15.53 23 SER G N 1
ATOM 5889 C CA . SER G 1 21 ? -0.558 3.714 -14.789 1.00 14.67 23 SER G CA 1
ATOM 5890 C C . SER G 1 21 ? -1.099 3.574 -13.372 1.00 13.32 23 SER G C 1
ATOM 5891 O O . SER G 1 21 ? -0.508 2.863 -12.541 1.00 15.17 23 SER G O 1
ATOM 5894 N N . CYS G 1 22 ? -2.249 4.188 -13.144 1.00 13.95 24 CYS G N 1
ATOM 5895 C CA . CYS G 1 22 ? -2.948 4.201 -11.877 1.00 13.17 24 CYS G CA 1
ATOM 5896 C C . CYS G 1 22 ? -4.447 4.127 -12.170 1.00 15.19 24 CYS G C 1
ATOM 5897 O O . CYS G 1 22 ? -5.080 5.144 -12.536 1.00 16.68 24 CYS G O 1
ATOM 5900 N N . LYS G 1 23 ? -4.996 2.908 -12.067 1.00 16.57 25 LYS G N 1
ATOM 5901 C CA . LYS G 1 23 ? -6.400 2.643 -12.394 1.00 19.92 25 LYS G CA 1
ATOM 5902 C C . LYS G 1 23 ? -7.233 2.842 -11.154 1.00 18.78 25 LYS G C 1
ATOM 5903 O O . LYS G 1 23 ? -6.986 2.186 -10.112 1.00 23.43 25 LYS G O 1
ATOM 5909 N N . ALA G 1 24 ? -8.212 3.720 -11.245 1.00 18.21 26 ALA G N 1
ATOM 5910 C CA . ALA G 1 24 ? -9.128 4.089 -10.159 1.00 20.92 26 ALA G CA 1
ATOM 5911 C C . ALA G 1 24 ? -10.519 3.450 -10.198 1.00 27.87 26 ALA G C 1
ATOM 5912 O O . ALA G 1 24 ? -10.982 2.977 -11.256 1.00 35.03 26 ALA G O 1
ATOM 5914 N N . ALA G 1 25 ? -11.188 3.526 -9.028 1.00 23.96 27 ALA G N 1
ATOM 5915 C CA . ALA G 1 25 ? -12.543 3.002 -8.799 1.00 25.35 27 ALA G CA 1
ATOM 5916 C C . ALA G 1 25 ? -13.153 3.517 -7.461 1.00 25.98 27 ALA G C 1
ATOM 5917 O O . ALA G 1 25 ? -12.410 3.827 -6.547 1.00 29.70 27 ALA G O 1
ATOM 5919 N N . GLY G 1 26 ? -14.482 3.631 -7.361 1.00 30.41 28 GLY G N 1
ATOM 5920 C CA . GLY G 1 26 ? -15.146 3.891 -6.079 1.00 27.26 28 GLY G CA 1
ATOM 5921 C C . GLY G 1 26 ? -15.502 5.337 -5.804 1.00 28.00 28 GLY G C 1
ATOM 5922 O O . GLY G 1 26 ? -15.935 5.671 -4.698 1.00 33.51 28 GLY G O 1
ATOM 5923 N N . TYR G 1 27 ? -15.282 6.224 -6.765 1.00 21.97 29 TYR G N 1
ATOM 5924 C CA . TYR G 1 27 ? -15.592 7.638 -6.544 1.00 21.26 29 TYR G CA 1
ATOM 5925 C C . TYR G 1 27 ? -15.710 8.270 -7.932 1.00 20.65 29 TYR G C 1
ATOM 5926 O O . TYR G 1 27 ? -15.407 7.595 -8.896 1.00 25.65 29 TYR G O 1
ATOM 5935 N N . THR G 1 28 ? -16.108 9.546 -8.020 1.00 23.03 30 THR G N 1
ATOM 5936 C CA . THR G 1 28 ? -16.200 10.248 -9.307 1.00 22.48 30 THR G CA 1
ATOM 5937 C C . THR G 1 28 ? -14.780 10.630 -9.785 1.00 21.49 30 THR G C 1
ATOM 5938 O O . THR G 1 28 ? -14.197 11.658 -9.326 1.00 20.32 30 THR G O 1
ATOM 5942 N N . PHE G 1 29 ? -14.286 9.843 -10.751 1.00 23.78 31 PHE G N 1
ATOM 5943 C CA . PHE G 1 29 ? -12.914 9.988 -11.288 1.00 20.49 31 PHE G CA 1
ATOM 5944 C C . PHE G 1 29 ? -12.663 11.408 -11.782 1.00 20.35 31 PHE G C 1
ATOM 5945 O O . PHE G 1 29 ? -11.581 11.947 -11.607 1.00 21.68 31 PHE G O 1
ATOM 5953 N N . THR G 1 30 ? -13.666 12.026 -12.414 1.00 18.93 32 THR G N 1
ATOM 5954 C CA . THR G 1 30 ? -13.545 13.383 -12.949 1.00 20.30 32 THR G CA 1
ATOM 5955 C C . THR G 1 30 ? -13.673 14.515 -11.941 1.00 18.69 32 THR G C 1
ATOM 5956 O O . THR G 1 30 ? -13.559 15.704 -12.304 1.00 22.24 32 THR G O 1
ATOM 5960 N N . LYS G 1 31 ? -13.889 14.179 -10.668 1.00 21.89 33 LYS G N 1
ATOM 5961 C CA . LYS G 1 31 ? -14.164 15.213 -9.657 1.00 24.61 33 LYS G CA 1
ATOM 5962 C C . LYS G 1 31 ? -12.953 15.568 -8.795 1.00 25.14 33 LYS G C 1
ATOM 5963 O O . LYS G 1 31 ? -12.851 16.737 -8.313 1.00 21.30 33 LYS G O 1
ATOM 5969 N N . TYR G 1 32 ? -12.018 14.609 -8.711 1.00 23.23 34 TYR G N 1
ATOM 5970 C CA . TYR G 1 32 ? -10.879 14.733 -7.767 1.00 23.71 34 TYR G CA 1
ATOM 5971 C C . TYR G 1 32 ? -9.486 14.748 -8.399 1.00 21.80 34 TYR G C 1
ATOM 5972 O O . TYR G 1 32 ? -9.166 13.904 -9.263 1.00 21.81 34 TYR G O 1
ATOM 5981 N N . TRP G 1 33 ? -8.677 15.711 -7.966 1.00 18.72 35 TRP G N 1
ATOM 5982 C CA . TRP G 1 33 ? -7.248 15.692 -8.243 1.00 17.80 35 TRP G CA 1
ATOM 5983 C C . TRP G 1 33 ? -6.570 14.358 -7.848 1.00 18.93 35 TRP G C 1
ATOM 5984 O O . TRP G 1 33 ? -6.898 13.704 -6.842 1.00 17.53 35 TRP G O 1
ATOM 5995 N N . ILE G 1 34 ? -5.581 13.982 -8.663 1.00 15.67 36 ILE G N 1
ATOM 5996 C CA . ILE G 1 34 ? -4.733 12.813 -8.369 1.00 14.36 36 ILE G CA 1
ATOM 5997 C C . ILE G 1 34 ? -3.321 13.338 -8.329 1.00 14.00 36 ILE G C 1
ATOM 5998 O O . ILE G 1 34 ? -2.869 14.007 -9.249 1.00 13.86 36 ILE G O 1
ATOM 6003 N N . GLY G 1 35 ? -2.642 13.088 -7.206 1.00 14.30 37 GLY G N 1
ATOM 6004 C CA . GLY G 1 35 ? -1.234 13.505 -7.107 1.00 12.98 37 GLY G CA 1
ATOM 6005 C C . GLY G 1 35 ? -0.309 12.320 -7.177 1.00 10.83 37 GLY G C 1
ATOM 6006 O O . GLY G 1 35 ? -0.721 11.172 -6.969 1.00 12.57 37 GLY G O 1
ATOM 6007 N N . TRP G 1 36 ? 0.947 12.630 -7.482 1.00 10.49 38 TRP G N 1
ATOM 6008 C CA . TRP G 1 36 ? 1.953 11.650 -7.638 1.00 10.06 38 TRP G CA 1
ATOM 6009 C C . TRP G 1 36 ? 3.148 12.000 -6.757 1.00 11.23 38 TRP G C 1
ATOM 6010 O O . TRP G 1 36 ? 3.556 13.167 -6.633 1.00 11.56 38 TRP G O 1
ATOM 6021 N N . VAL G 1 37 ? 3.667 10.968 -6.118 1.00 10.10 39 VAL G N 1
ATOM 6022 C CA . VAL G 1 37 ? 4.716 11.103 -5.072 1.00 11.10 39 VAL G CA 1
ATOM 6023 C C . VAL G 1 37 ? 5.851 10.107 -5.327 1.00 10.62 39 VAL G C 1
ATOM 6024 O O . VAL G 1 37 ? 5.576 8.953 -5.681 1.00 12.09 39 VAL G O 1
ATOM 6028 N N . LYS G 1 38 ? 7.091 10.579 -5.102 1.00 11.58 40 LYS G N 1
ATOM 6029 C CA . LYS G 1 38 ? 8.301 9.790 -5.255 1.00 12.90 40 LYS G CA 1
ATOM 6030 C C . LYS G 1 38 ? 8.874 9.468 -3.892 1.00 12.06 40 LYS G C 1
ATOM 6031 O O . LYS G 1 38 ? 9.097 10.362 -3.065 1.00 14.10 40 LYS G O 1
ATOM 6037 N N . GLN G 1 39 ? 9.107 8.170 -3.681 1.00 12.55 41 GLN G N 1
ATOM 6038 C CA . GLN G 1 39 ? 9.724 7.664 -2.464 1.00 15.07 41 GLN G CA 1
ATOM 6039 C C . GLN G 1 39 ? 11.073 7.045 -2.845 1.00 16.36 41 GLN G C 1
ATOM 6040 O O . GLN G 1 39 ? 11.123 5.926 -3.376 1.00 17.58 41 GLN G O 1
ATOM 6046 N N . ARG G 1 40 ? 12.132 7.770 -2.552 1.00 19.54 42 ARG G N 1
ATOM 6047 C CA A ARG G 1 40 ? 13.474 7.343 -2.931 0.50 23.30 42 ARG G CA 1
ATOM 6048 C CA B ARG G 1 40 ? 13.486 7.399 -2.934 0.50 23.94 42 ARG G CA 1
ATOM 6049 C C . ARG G 1 40 ? 14.259 7.126 -1.657 1.00 25.08 42 ARG G C 1
ATOM 6050 O O . ARG G 1 40 ? 14.248 7.981 -0.752 1.00 22.67 42 ARG G O 1
ATOM 6065 N N . PRO G 1 41 ? 14.937 5.957 -1.573 1.00 35.70 43 PRO G N 1
ATOM 6066 C CA . PRO G 1 41 ? 15.715 5.696 -0.382 1.00 33.05 43 PRO G CA 1
ATOM 6067 C C . PRO G 1 41 ? 16.658 6.843 -0.074 1.00 28.92 43 PRO G C 1
ATOM 6068 O O . PRO G 1 41 ? 17.371 7.331 -0.963 1.00 37.74 43 PRO G O 1
ATOM 6072 N N . GLY G 1 42 ? 16.590 7.307 1.167 1.00 29.25 44 GLY G N 1
ATOM 6073 C CA . GLY G 1 42 ? 17.399 8.386 1.651 1.00 28.57 44 GLY G CA 1
ATOM 6074 C C . GLY G 1 42 ? 16.855 9.761 1.372 1.00 28.41 44 GLY G C 1
ATOM 6075 O O . GLY G 1 42 ? 17.419 10.746 1.821 1.00 32.48 44 GLY G O 1
ATOM 6076 N N . HIS G 1 43 ? 15.760 9.844 0.615 1.00 25.74 45 HIS G N 1
ATOM 6077 C CA . HIS G 1 43 ? 15.157 11.123 0.266 1.00 24.25 45 HIS G CA 1
ATOM 6078 C C . HIS G 1 43 ? 13.667 11.178 0.580 1.00 22.84 45 HIS G C 1
ATOM 6079 O O . HIS G 1 43 ? 12.943 11.968 -0.030 1.00 22.38 45 HIS G O 1
ATOM 6086 N N . GLY G 1 44 ? 13.228 10.368 1.550 1.00 20.27 46 GLY G N 1
ATOM 6087 C CA . GLY G 1 44 ? 11.881 10.456 2.104 1.00 18.70 46 GLY G CA 1
ATOM 6088 C C . GLY G 1 44 ? 10.816 10.418 1.012 1.00 15.85 46 GLY G C 1
ATOM 6089 O O . GLY G 1 44 ? 10.799 9.514 0.188 1.00 16.98 46 GLY G O 1
ATOM 6090 N N . LEU G 1 45 ? 9.927 11.409 1.021 1.00 16.62 47 LEU G N 1
ATOM 6091 C CA . LEU G 1 45 ? 8.831 11.552 0.045 1.00 15.30 47 LEU G CA 1
ATOM 6092 C C . LEU G 1 45 ? 8.936 12.888 -0.650 1.00 15.81 47 LEU G C 1
ATOM 6093 O O . LEU G 1 45 ? 9.180 13.903 0.003 1.00 19.68 47 LEU G O 1
ATOM 6098 N N . GLU G 1 46 ? 8.682 12.897 -1.947 1.00 15.86 48 GLU G N 1
ATOM 6099 C CA . GLU G 1 46 ? 8.732 14.158 -2.719 1.00 16.82 48 GLU G CA 1
ATOM 6100 C C . GLU G 1 46 ? 7.520 14.208 -3.639 1.00 17.48 48 GLU G C 1
ATOM 6101 O O . GLU G 1 46 ? 7.142 13.197 -4.256 1.00 17.28 48 GLU G O 1
ATOM 6107 N N . TRP G 1 47 ? 6.924 15.394 -3.752 1.00 16.17 49 TRP G N 1
ATOM 6108 C CA . TRP G 1 47 ? 5.720 15.531 -4.560 1.00 16.90 49 TRP G CA 1
ATOM 6109 C C . TRP G 1 47 ? 6.049 15.960 -5.980 1.00 17.70 49 TRP G C 1
ATOM 6110 O O . TRP G 1 47 ? 6.815 16.878 -6.214 1.00 18.53 49 TRP G O 1
ATOM 6121 N N . ILE G 1 48 ? 5.488 15.260 -6.940 1.00 14.94 50 ILE G N 1
ATOM 6122 C CA . ILE G 1 48 ? 5.802 15.483 -8.342 1.00 15.60 50 ILE G CA 1
ATOM 6123 C C . ILE G 1 48 ? 4.850 16.489 -9.001 1.00 15.59 50 ILE G C 1
ATOM 6124 O O . ILE G 1 48 ? 5.287 17.393 -9.732 1.00 17.72 50 ILE G O 1
ATOM 6129 N N . GLY G 1 49 ? 3.566 16.239 -8.828 1.00 14.58 51 GLY G N 1
ATOM 6130 C CA . GLY G 1 49 ? 2.548 17.018 -9.487 1.00 15.03 51 GLY G CA 1
ATOM 6131 C C . GLY G 1 49 ? 1.165 16.452 -9.302 1.00 15.29 51 GLY G C 1
ATOM 6132 O O . GLY G 1 49 ? 1.012 15.409 -8.638 1.00 13.34 51 GLY G O 1
ATOM 6133 N N . ASP G 1 50 ? 0.132 17.143 -9.821 1.00 14.35 52 ASP G N 1
ATOM 6134 C CA . ASP G 1 50 ? -1.227 16.607 -9.748 1.00 15.87 52 ASP G CA 1
ATOM 6135 C C . ASP G 1 50 ? -2.007 16.936 -11.035 1.00 13.12 52 ASP G C 1
ATOM 6136 O O . ASP G 1 50 ? -1.573 17.764 -11.848 1.00 15.21 52 ASP G O 1
ATOM 6141 N N . ILE G 1 51 ? -3.095 16.180 -11.228 1.00 13.30 53 ILE G N 1
ATOM 6142 C CA . ILE G 1 51 ? -3.904 16.331 -12.418 1.00 14.07 53 ILE G CA 1
ATOM 6143 C C . ILE G 1 51 ? -5.353 16.197 -12.025 1.00 15.44 53 ILE G C 1
ATOM 6144 O O . ILE G 1 51 ? -5.713 15.378 -11.180 1.00 16.34 53 ILE G O 1
ATOM 6149 N N . HIS G 1 52 ? -6.177 16.977 -12.710 1.00 15.61 54 HIS G N 1
ATOM 6150 C CA . HIS G 1 52 ? -7.602 16.926 -12.530 1.00 17.61 54 HIS G CA 1
ATOM 6151 C C . HIS G 1 52 ? -8.201 16.235 -13.753 1.00 15.39 54 HIS G C 1
ATOM 6152 O O . HIS G 1 52 ? -8.211 16.828 -14.814 1.00 16.69 54 HIS G O 1
ATOM 6159 N N . PRO G 1 53 ? -8.659 14.993 -13.603 1.00 17.03 55 PRO G N 1
ATOM 6160 C CA . PRO G 1 53 ? -9.109 14.292 -14.826 1.00 19.94 55 PRO G CA 1
ATOM 6161 C C . PRO G 1 53 ? -10.410 14.850 -15.438 1.00 19.86 55 PRO G C 1
ATOM 6162 O O . PRO G 1 53 ? -10.720 14.544 -16.597 1.00 20.50 55 PRO G O 1
ATOM 6166 N N . GLY G 1 54 ? -11.181 15.653 -14.694 1.00 21.81 56 GLY G N 1
ATOM 6167 C CA . GLY G 1 54 ? -12.328 16.340 -15.293 1.00 21.80 56 GLY G CA 1
ATOM 6168 C C . GLY G 1 54 ? -12.077 17.588 -16.113 1.00 24.02 56 GLY G C 1
ATOM 6169 O O . GLY G 1 54 ? -12.709 17.763 -17.157 1.00 29.10 56 GLY G O 1
ATOM 6170 N N . SER G 1 55 ? -11.214 18.475 -15.631 1.00 23.39 57 SER G N 1
ATOM 6171 C CA . SER G 1 55 ? -10.862 19.715 -16.306 1.00 27.12 57 SER G CA 1
ATOM 6172 C C . SER G 1 55 ? -9.693 19.539 -17.224 1.00 23.90 57 SER G C 1
ATOM 6173 O O . SER G 1 55 ? -9.446 20.384 -18.084 1.00 32.03 57 SER G O 1
ATOM 6176 N N . PHE G 1 56 ? -8.920 18.480 -16.980 1.00 24.00 58 PHE G N 1
ATOM 6177 C CA . PHE G 1 56 ? -7.697 18.158 -17.739 1.00 25.25 58 PHE G CA 1
ATOM 6178 C C . PHE G 1 56 ? -6.471 18.973 -17.286 1.00 23.40 58 PHE G C 1
ATOM 6179 O O . PHE G 1 56 ? -5.389 18.792 -17.827 1.00 28.28 58 PHE G O 1
ATOM 6187 N N . TYR G 1 57 ? -6.632 19.891 -16.336 1.00 28.02 59 TYR G N 1
ATOM 6188 C CA . TYR G 1 57 ? -5.523 20.761 -15.892 1.00 24.36 59 TYR G CA 1
ATOM 6189 C C . TYR G 1 57 ? -4.529 19.966 -15.052 1.00 22.61 59 TYR G C 1
ATOM 6190 O O . TYR G 1 57 ? -4.914 19.069 -14.326 1.00 20.07 59 TYR G O 1
ATOM 6199 N N . SER G 1 58 ? -3.253 20.297 -15.177 1.00 21.38 60 SER G N 1
ATOM 6200 C CA . SER G 1 58 ? -2.235 19.650 -14.365 1.00 20.05 60 SER G CA 1
ATOM 6201 C C . SER G 1 58 ? -1.265 20.688 -13.838 1.00 22.73 60 SER G C 1
ATOM 6202 O O . SER G 1 58 ? -1.103 21.760 -14.419 1.00 26.54 60 SER G O 1
ATOM 6205 N N . ASN G 1 59 ? -0.603 20.340 -12.738 1.00 22.63 61 ASN G N 1
ATOM 6206 C CA . ASN G 1 59 ? 0.392 21.212 -12.118 1.00 23.19 61 ASN G CA 1
ATOM 6207 C C . ASN G 1 59 ? 1.577 20.413 -11.656 1.00 23.29 61 ASN G C 1
ATOM 6208 O O . ASN G 1 59 ? 1.403 19.324 -11.060 1.00 24.10 61 ASN G O 1
ATOM 6213 N N . TYR G 1 60 ? 2.755 20.964 -11.913 1.00 23.17 62 TYR G N 1
ATOM 6214 C CA . TYR G 1 60 ? 4.047 20.277 -11.717 1.00 19.65 62 TYR G CA 1
ATOM 6215 C C . TYR G 1 60 ? 4.962 20.973 -10.759 1.00 21.21 62 TYR G C 1
ATOM 6216 O O . TYR G 1 60 ? 5.097 22.197 -10.767 1.00 25.60 62 TYR G O 1
ATOM 6225 N N . ASN G 1 61 ? 5.681 20.160 -10.000 1.00 22.92 63 ASN G N 1
ATOM 6226 C CA . ASN G 1 61 ? 6.891 20.639 -9.351 1.00 21.05 63 ASN G CA 1
ATOM 6227 C C . ASN G 1 61 ? 7.951 20.969 -10.398 1.00 22.68 63 ASN G C 1
ATOM 6228 O O . ASN G 1 61 ? 8.260 20.120 -11.239 1.00 24.63 63 ASN G O 1
ATOM 6233 N N . GLU G 1 62 ? 8.535 22.193 -10.332 1.00 23.15 64 GLU G N 1
ATOM 6234 C CA . GLU G 1 62 ? 9.571 22.625 -11.296 1.00 24.73 64 GLU G CA 1
ATOM 6235 C C . GLU G 1 62 ? 10.708 21.664 -11.373 1.00 23.98 64 GLU G C 1
ATOM 6236 O O . GLU G 1 62 ? 11.322 21.483 -12.457 1.00 29.28 64 GLU G O 1
ATOM 6242 N N . LYS G 1 63 ? 10.984 21.007 -10.238 1.00 29.69 65 LYS G N 1
ATOM 6243 C CA . LYS G 1 63 ? 12.049 20.017 -10.181 1.00 35.49 65 LYS G CA 1
ATOM 6244 C C . LYS G 1 63 ? 11.717 18.882 -11.142 1.00 28.74 65 LYS G C 1
ATOM 6245 O O . LYS G 1 63 ? 12.610 18.207 -11.645 1.00 35.32 65 LYS G O 1
ATOM 6251 N N . PHE G 1 64 ? 10.423 18.676 -11.411 1.00 30.48 66 PHE G N 1
ATOM 6252 C CA . PHE G 1 64 ? 10.001 17.597 -12.275 1.00 26.85 66 PHE G CA 1
ATOM 6253 C C . PHE G 1 64 ? 9.498 18.075 -13.645 1.00 30.44 66 PHE G C 1
ATOM 6254 O O . PHE G 1 64 ? 9.135 17.269 -14.489 1.00 23.51 66 PHE G O 1
ATOM 6262 N N . LYS G 1 65 ? 9.522 19.385 -13.892 1.00 32.68 67 LYS G N 1
ATOM 6263 C CA . LYS G 1 65 ? 9.186 19.869 -15.228 1.00 35.71 67 LYS G CA 1
ATOM 6264 C C . LYS G 1 65 ? 10.219 19.342 -16.207 1.00 34.33 67 LYS G C 1
ATOM 6265 O O . LYS G 1 65 ? 11.425 19.478 -15.992 1.00 46.18 67 LYS G O 1
ATOM 6271 N N . GLY G 1 66 ? 9.741 18.714 -17.272 1.00 33.73 68 GLY G N 1
ATOM 6272 C CA . GLY G 1 66 ? 10.619 18.053 -18.229 1.00 39.78 68 GLY G CA 1
ATOM 6273 C C . GLY G 1 66 ? 10.996 16.621 -17.865 1.00 37.73 68 GLY G C 1
ATOM 6274 O O . GLY G 1 66 ? 11.531 15.903 -18.699 1.00 48.64 68 GLY G O 1
ATOM 6275 N N . LYS G 1 67 ? 10.725 16.206 -16.632 1.00 28.55 69 LYS G N 1
ATOM 6276 C CA . LYS G 1 67 ? 10.973 14.831 -16.182 1.00 26.70 69 LYS G CA 1
ATOM 6277 C C . LYS G 1 67 ? 9.660 14.032 -16.242 1.00 21.29 69 LYS G C 1
ATOM 6278 O O . LYS G 1 67 ? 9.606 12.952 -16.837 1.00 22.34 69 LYS G O 1
ATOM 6284 N N . ALA G 1 68 ? 8.636 14.577 -15.595 1.00 22.10 70 ALA G N 1
ATOM 6285 C CA . ALA G 1 68 ? 7.360 13.913 -15.469 1.00 20.48 70 ALA G CA 1
ATOM 6286 C C . ALA G 1 68 ? 6.306 14.546 -16.328 1.00 17.61 70 ALA G C 1
ATOM 6287 O O . ALA G 1 68 ? 6.206 15.767 -16.390 1.00 20.04 70 ALA G O 1
ATOM 6289 N N . THR G 1 69 ? 5.495 13.697 -16.957 1.00 15.75 71 THR G N 1
ATOM 6290 C CA . THR G 1 69 ? 4.277 14.144 -17.641 1.00 16.36 71 THR G CA 1
ATOM 6291 C C . THR G 1 69 ? 3.044 13.395 -17.130 1.00 13.99 71 THR G C 1
ATOM 6292 O O . THR G 1 69 ? 3.031 12.129 -17.152 1.00 14.27 71 THR G O 1
ATOM 6296 N N . LEU G 1 70 ? 2.026 14.128 -16.661 1.00 12.51 72 LEU G N 1
ATOM 6297 C CA . LEU G 1 70 ? 0.804 13.496 -16.145 1.00 12.27 72 LEU G CA 1
ATOM 6298 C C . LEU G 1 70 ? -0.294 13.576 -17.175 1.00 12.66 72 LEU G C 1
ATOM 6299 O O . LEU G 1 70 ? -0.522 14.625 -17.759 1.00 13.12 72 LEU G O 1
ATOM 6304 N N . THR G 1 71 ? -1.002 12.459 -17.345 1.00 11.73 73 THR G N 1
ATOM 6305 C CA . THR G 1 71 ? -2.173 12.376 -18.218 1.00 12.01 73 THR G CA 1
ATOM 6306 C C . THR G 1 71 ? -3.289 11.564 -17.548 1.00 12.66 73 THR G C 1
ATOM 6307 O O . THR G 1 71 ? -3.036 10.895 -16.520 1.00 13.11 73 THR G O 1
ATOM 6311 N N . ALA G 1 72 ? -4.492 11.547 -18.115 1.00 11.92 74 ALA G N 1
ATOM 6312 C CA . ALA G 1 72 ? -5.549 10.717 -17.631 1.00 13.44 74 ALA G CA 1
ATOM 6313 C C . ALA G 1 72 ? -6.482 10.357 -18.763 1.00 14.11 74 ALA G C 1
ATOM 6314 O O . ALA G 1 72 ? -6.571 11.092 -19.749 1.00 14.80 74 ALA G O 1
ATOM 6316 N N . ASP G 1 73 ? -7.169 9.235 -18.602 1.00 13.88 75 ASP G N 1
ATOM 6317 C CA . ASP G 1 73 ? -8.105 8.711 -19.571 1.00 13.17 75 ASP G CA 1
ATOM 6318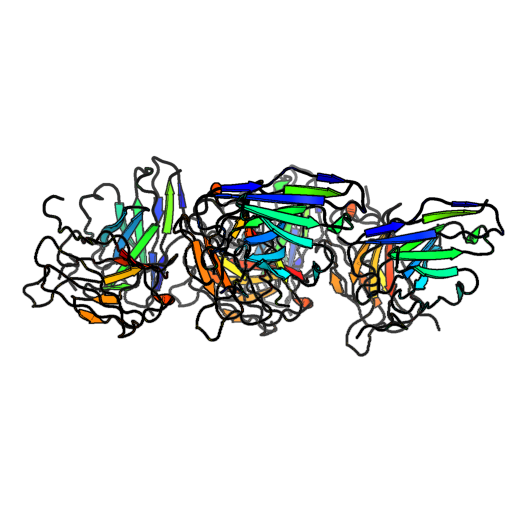 C C . ASP G 1 73 ? -9.422 8.433 -18.880 1.00 12.20 75 ASP G C 1
ATOM 6319 O O . ASP G 1 73 ? -9.545 7.427 -18.104 1.00 15.60 75 ASP G O 1
ATOM 6324 N N . THR G 1 74 ? -10.417 9.275 -19.097 1.00 12.62 76 THR G N 1
ATOM 6325 C CA . THR G 1 74 ? -11.668 9.073 -18.354 1.00 15.67 76 THR G CA 1
ATOM 6326 C C . THR G 1 74 ? -12.442 7.861 -18.806 1.00 16.72 76 THR G C 1
ATOM 6327 O O . THR G 1 74 ? -13.146 7.260 -18.009 1.00 18.98 76 THR G O 1
ATOM 6331 N N . SER G 1 75 ? -12.285 7.442 -20.057 1.00 15.28 77 SER G N 1
ATOM 6332 C CA . SER G 1 75 ? -12.982 6.241 -20.540 1.00 15.22 77 SER G CA 1
ATOM 6333 C C . SER G 1 75 ? -12.566 4.966 -19.787 1.00 17.83 77 SER G C 1
ATOM 6334 O O . SER G 1 75 ? -13.332 3.997 -19.767 1.00 20.31 77 SER G O 1
ATOM 6337 N N . SER G 1 76 ? -11.360 4.936 -19.217 1.00 17.90 78 SER G N 1
ATOM 6338 C CA . SER G 1 76 ? -10.891 3.773 -18.471 1.00 17.02 78 SER G CA 1
ATOM 6339 C C . SER G 1 76 ? -10.591 4.100 -16.996 1.00 19.03 78 SER G C 1
ATOM 6340 O O . SER G 1 76 ? -10.024 3.260 -16.301 1.00 23.42 78 SER G O 1
ATOM 6343 N N . SER G 1 77 ? -10.977 5.289 -16.544 1.00 16.84 79 SER G N 1
ATOM 6344 C CA . SER G 1 77 ? -10.675 5.796 -15.200 1.00 17.75 79 SER G CA 1
ATOM 6345 C C . SER G 1 77 ? -9.235 5.548 -14.808 1.00 18.70 79 SER G C 1
ATOM 6346 O O . SER G 1 77 ? -8.970 5.135 -13.655 1.00 22.11 79 SER G O 1
ATOM 6349 N N . THR G 1 78 ? -8.294 5.862 -15.705 1.00 15.55 80 THR G N 1
ATOM 6350 C CA . THR G 1 78 ? -6.884 5.600 -15.477 1.00 15.39 80 THR G CA 1
ATOM 6351 C C . THR G 1 78 ? -6.080 6.888 -15.602 1.00 13.75 80 THR G C 1
ATOM 6352 O O . THR G 1 78 ? -6.176 7.624 -16.595 1.00 14.75 80 THR G O 1
ATOM 6356 N N . ALA G 1 79 ? -5.241 7.139 -14.606 1.00 13.29 81 ALA G N 1
ATOM 6357 C CA . ALA G 1 79 ? -4.226 8.171 -14.647 1.00 12.10 81 ALA G CA 1
ATOM 6358 C C . ALA G 1 79 ? -2.862 7.579 -15.015 1.00 12.33 81 ALA G C 1
ATOM 6359 O O . ALA G 1 79 ? -2.516 6.446 -14.642 1.00 14.50 81 ALA G O 1
ATOM 6361 N N . TYR G 1 80 ? -2.037 8.369 -15.715 1.00 13.05 82 TYR G N 1
ATOM 6362 C CA . TYR G 1 80 ? -0.708 7.925 -16.149 1.00 12.06 82 TYR G CA 1
ATOM 6363 C C . TYR G 1 80 ? 0.362 8.926 -15.779 1.00 11.78 82 TYR G C 1
ATOM 6364 O O . TYR G 1 80 ? 0.111 10.128 -15.758 1.00 12.08 82 TYR G O 1
ATOM 6373 N N . MET G 1 81 ? 1.579 8.435 -15.549 1.00 11.07 83 MET G N 1
ATOM 6374 C CA . MET G 1 81 ? 2.732 9.287 -15.384 1.00 11.49 83 MET G CA 1
ATOM 6375 C C . MET G 1 81 ? 3.866 8.748 -16.255 1.00 13.44 83 MET G C 1
ATOM 6376 O O . MET G 1 81 ? 4.206 7.551 -16.189 1.00 14.34 83 MET G O 1
ATOM 6381 N N . GLN G 1 82 ? 4.417 9.616 -17.110 1.00 14.72 84 GLN G N 1
ATOM 6382 C CA . GLN G 1 82 ? 5.595 9.275 -17.900 1.00 15.57 84 GLN G CA 1
ATOM 6383 C C . GLN G 1 82 ? 6.801 9.942 -17.275 1.00 16.36 84 GLN G C 1
ATOM 6384 O O . GLN G 1 82 ? 6.732 11.102 -16.899 1.00 17.28 84 GLN G O 1
ATOM 6390 N N . LEU G 1 83 ? 7.908 9.201 -17.143 1.00 16.86 85 LEU G N 1
ATOM 6391 C CA . LEU G 1 83 ? 9.174 9.786 -16.667 1.00 18.10 85 LEU G CA 1
ATOM 6392 C C . LEU G 1 83 ? 10.203 9.604 -17.779 1.00 18.70 85 LEU G C 1
ATOM 6393 O O . LEU G 1 83 ? 10.349 8.506 -18.296 1.00 24.24 85 LEU G O 1
ATOM 6398 N N . SER G 1 84 ? 10.890 10.662 -18.148 1.00 22.20 86 SER G N 1
ATOM 6399 C CA . SER G 1 84 ? 11.877 10.510 -19.227 1.00 23.30 86 SER G CA 1
ATOM 6400 C C . SER G 1 84 ? 13.287 10.777 -18.748 1.00 23.12 86 SER G C 1
ATOM 6401 O O . SER G 1 84 ? 13.491 11.305 -17.660 1.00 23.21 86 SER G O 1
ATOM 6404 N N . SER G 1 85 ? 14.244 10.452 -19.616 1.00 25.57 87 SER G N 1
ATOM 6405 C CA . SER G 1 85 ? 15.671 10.674 -19.361 1.00 23.49 87 SER G CA 1
ATOM 6406 C C . SER G 1 85 ? 16.100 10.169 -18.002 1.00 20.63 87 SER G C 1
ATOM 6407 O O . SER G 1 85 ? 16.691 10.924 -17.193 1.00 29.71 87 SER G O 1
ATOM 6410 N N . LEU G 1 86 ? 15.795 8.902 -17.755 1.00 23.87 88 LEU G N 1
ATOM 6411 C CA . LEU G 1 86 ? 15.939 8.317 -16.407 1.00 27.26 88 LEU G CA 1
ATOM 6412 C C . LEU G 1 86 ? 17.399 8.086 -16.007 1.00 25.90 88 LEU G C 1
ATOM 6413 O O . LEU G 1 86 ? 18.188 7.529 -16.794 1.00 34.92 88 LEU G O 1
ATOM 6418 N N . THR G 1 87 ? 17.750 8.590 -14.820 1.00 31.40 89 THR G N 1
ATOM 6419 C CA . THR G 1 87 ? 19.082 8.499 -14.253 1.00 34.53 89 THR G CA 1
ATOM 6420 C C . THR G 1 87 ? 18.935 7.832 -12.873 1.00 36.30 89 THR G C 1
ATOM 6421 O O . THR G 1 87 ? 17.832 7.626 -12.386 1.00 33.04 89 THR G O 1
ATOM 6425 N N . SER G 1 88 ? 20.045 7.483 -12.235 1.00 34.26 90 SER G N 1
ATOM 6426 C CA . SER G 1 88 ? 19.981 6.815 -10.940 1.00 35.84 90 SER G CA 1
ATOM 6427 C C . SER G 1 88 ? 19.287 7.658 -9.859 1.00 32.73 90 SER G C 1
ATOM 6428 O O . SER G 1 88 ? 18.722 7.098 -8.917 1.00 34.71 90 SER G O 1
ATOM 6431 N N . GLU G 1 89 ? 19.319 8.985 -9.997 1.00 29.73 91 GLU G N 1
ATOM 6432 C CA . GLU G 1 89 ? 18.515 9.910 -9.169 1.00 36.38 91 GLU G CA 1
ATOM 6433 C C . GLU G 1 89 ? 16.986 9.638 -9.183 1.00 32.06 91 GLU G C 1
ATOM 6434 O O . GLU G 1 89 ? 16.274 10.085 -8.287 1.00 25.86 91 GLU G O 1
ATOM 6440 N N . ASP G 1 90 ? 16.504 8.925 -10.193 1.00 25.55 92 ASP G N 1
ATOM 6441 C CA . ASP G 1 90 ? 15.069 8.673 -10.392 1.00 26.86 92 ASP G CA 1
ATOM 6442 C C . ASP G 1 90 ? 14.680 7.271 -9.919 1.00 24.00 92 ASP G C 1
ATOM 6443 O O . ASP G 1 90 ? 13.510 6.868 -10.014 1.00 24.84 92 ASP G O 1
ATOM 6448 N N . SER G 1 91 ? 15.659 6.490 -9.443 1.00 21.64 93 SER G N 1
ATOM 6449 C CA . SER G 1 91 ? 15.338 5.177 -8.901 1.00 22.04 93 SER G CA 1
ATOM 6450 C C . SER G 1 91 ? 14.567 5.381 -7.604 1.00 20.49 93 SER G C 1
ATOM 6451 O O . SER G 1 91 ? 15.083 6.019 -6.686 1.00 23.52 93 SER G O 1
ATOM 6454 N N . ALA G 1 92 ? 13.343 4.870 -7.561 1.00 21.04 94 ALA G N 1
ATOM 6455 C CA . ALA G 1 92 ? 12.360 5.182 -6.484 1.00 19.50 94 ALA G CA 1
ATOM 6456 C C . ALA G 1 92 ? 11.094 4.356 -6.638 1.00 18.49 94 ALA G C 1
ATOM 6457 O O . ALA G 1 92 ? 10.860 3.735 -7.644 1.00 18.76 94 ALA G O 1
ATOM 6459 N N . ILE G 1 93 ? 10.245 4.387 -5.620 1.00 16.85 95 ILE G N 1
ATOM 6460 C CA . ILE G 1 93 ? 8.877 3.921 -5.736 1.00 15.24 95 ILE G CA 1
ATOM 6461 C C . ILE G 1 93 ? 7.986 5.142 -6.005 1.00 14.02 95 ILE G C 1
ATOM 6462 O O . ILE G 1 93 ? 8.097 6.162 -5.307 1.00 15.10 95 ILE G O 1
ATOM 6467 N N . TYR G 1 94 ? 7.073 5.010 -6.971 1.00 12.00 96 TYR G N 1
ATOM 6468 C CA . TYR G 1 94 ? 6.191 6.104 -7.355 1.00 11.37 96 TYR G CA 1
ATOM 6469 C C . TYR G 1 94 ? 4.748 5.765 -7.062 1.00 12.25 96 TYR G C 1
ATOM 6470 O O . TYR G 1 94 ? 4.280 4.703 -7.467 1.00 13.58 96 TYR G O 1
ATOM 6479 N N . TYR G 1 95 ? 4.070 6.651 -6.324 1.00 11.07 97 TYR G N 1
ATOM 6480 C CA . TYR G 1 95 ? 2.690 6.472 -5.920 1.00 10.72 97 TYR G CA 1
ATOM 6481 C C . TYR G 1 95 ? 1.767 7.458 -6.564 1.00 11.93 97 TYR G C 1
ATOM 6482 O O . TYR G 1 95 ? 2.137 8.614 -6.781 1.00 11.78 97 TYR G O 1
ATOM 6491 N N . CYS G 1 96 ? 0.565 7.005 -6.873 1.00 12.09 98 CYS G N 1
ATOM 6492 C CA . CYS G 1 96 ? -0.552 7.889 -7.098 1.00 11.97 98 CYS G CA 1
ATOM 6493 C C . CYS G 1 96 ? -1.417 7.930 -5.828 1.00 12.70 98 CYS G C 1
ATOM 6494 O O . CYS G 1 96 ? -1.457 6.959 -5.067 1.00 13.60 98 CYS G O 1
ATOM 6497 N N . ALA G 1 97 ? -2.079 9.047 -5.656 1.00 13.09 99 ALA G N 1
ATOM 6498 C CA . ALA G 1 97 ? -2.957 9.240 -4.492 1.00 12.92 99 ALA G CA 1
ATOM 6499 C C . ALA G 1 97 ? -4.102 10.161 -4.875 1.00 13.79 99 ALA G C 1
ATOM 6500 O O . ALA G 1 97 ? -3.912 11.228 -5.518 1.00 15.87 99 ALA G O 1
ATOM 6502 N N . ARG G 1 98 ? -5.303 9.815 -4.413 1.00 16.30 100 ARG G N 1
ATOM 6503 C CA A ARG G 1 98 ? -6.461 10.674 -4.607 0.50 19.73 100 ARG G CA 1
ATOM 6504 C CA B ARG G 1 98 ? -6.435 10.737 -4.627 0.50 18.75 100 ARG G CA 1
ATOM 6505 C C . ARG G 1 98 ? -6.488 11.806 -3.576 1.00 16.23 100 ARG G C 1
ATOM 6506 O O . ARG G 1 98 ? -6.380 11.525 -2.362 1.00 20.82 100 ARG G O 1
ATOM 6521 N N A ASP G 1 99 ? -6.658 13.021 -4.003 0.50 17.65 101 ASP G N 1
ATOM 6522 N N B ASP G 1 99 ? -6.607 13.054 -4.076 0.50 16.12 101 ASP G N 1
ATOM 6523 C CA A ASP G 1 99 ? -7.007 14.020 -3.061 0.50 16.63 101 ASP G CA 1
ATOM 6524 C CA B ASP G 1 99 ? -6.648 14.356 -3.322 0.50 13.24 101 ASP G CA 1
ATOM 6525 C C A ASP G 1 99 ? -8.496 13.851 -2.759 0.50 13.04 101 ASP G C 1
ATOM 6526 C C B ASP G 1 99 ? -8.065 14.840 -2.961 0.50 13.14 101 ASP G C 1
ATOM 6527 O O A ASP G 1 99 ? -9.322 14.127 -3.627 0.50 14.36 101 ASP G O 1
ATOM 6528 O O B ASP G 1 99 ? -8.802 15.362 -3.802 0.50 11.51 101 ASP G O 1
ATOM 6537 N N A TYR G 1 100 ? -8.850 13.389 -1.556 0.50 14.04 102 TYR G N 1
ATOM 6538 N N B TYR G 1 100 ? -8.439 14.675 -1.696 0.50 12.86 102 TYR G N 1
ATOM 6539 C CA A TYR G 1 100 ? -10.238 13.501 -1.079 0.50 13.45 102 TYR G CA 1
ATOM 6540 C CA B TYR G 1 100 ? -9.802 14.932 -1.268 0.50 13.18 102 TYR G CA 1
ATOM 6541 C C A TYR G 1 100 ? -10.379 14.705 -0.154 0.50 12.90 102 TYR G C 1
ATOM 6542 C C B TYR G 1 100 ? -9.794 16.234 -0.487 0.50 10.07 102 TYR G C 1
ATOM 6543 O O A TYR G 1 100 ? -10.077 14.610 1.054 0.50 14.70 102 TYR G O 1
ATOM 6544 O O B TYR G 1 100 ? -9.485 16.270 0.704 0.50 9.95 102 TYR G O 1
ATOM 6561 N N A TYR G 1 101 ? -10.776 15.840 -0.709 0.50 15.70 103 TYR G N 1
ATOM 6562 N N B TYR G 1 101 ? -10.102 17.330 -1.158 0.50 11.21 103 TYR G N 1
ATOM 6563 C CA A TYR G 1 101 ? -10.916 17.090 0.058 0.50 15.39 103 TYR G CA 1
ATOM 6564 C CA B TYR G 1 101 ? -10.214 18.592 -0.437 0.50 11.92 103 TYR G CA 1
ATOM 6565 C C A TYR G 1 101 ? -9.656 17.418 0.881 0.50 14.50 103 TYR G C 1
ATOM 6566 C C B TYR G 1 101 ? -8.959 18.920 0.395 0.50 11.93 103 TYR G C 1
ATOM 6567 O O A TYR G 1 101 ? -9.729 17.879 2.040 0.50 16.89 103 TYR G O 1
ATOM 6568 O O B TYR G 1 101 ? -9.072 19.452 1.498 0.50 12.92 103 TYR G O 1
ATOM 6585 N N A THR G 1 102 ? -8.517 17.205 0.223 0.50 14.25 104 THR G N 1
ATOM 6586 N N B THR G 1 102 ? -7.795 18.576 -0.184 0.50 9.88 104 THR G N 1
ATOM 6587 C CA A THR G 1 102 ? -7.153 17.518 0.708 0.50 14.26 104 THR G CA 1
ATOM 6588 C CA B THR G 1 102 ? -6.411 18.751 0.351 0.50 10.34 104 THR G CA 1
ATOM 6589 C C A THR G 1 102 ? -6.506 16.357 1.466 0.50 14.50 104 THR G C 1
ATOM 6590 C C B THR G 1 102 ? -5.830 17.521 1.109 0.50 10.30 104 THR G C 1
ATOM 6591 O O A THR G 1 102 ? -5.301 16.356 1.696 0.50 15.86 104 THR G O 1
ATOM 6592 O O B THR G 1 102 ? -4.620 17.472 1.341 0.50 11.84 104 THR G O 1
ATOM 6599 N N A ASN G 1 103 ? -7.295 15.347 1.799 0.50 12.57 105 ASN G N 1
ATOM 6600 N N B ASN G 1 103 ? -6.655 16.522 1.442 0.50 10.36 105 ASN G N 1
ATOM 6601 C CA A ASN G 1 103 ? -6.759 14.152 2.409 0.50 15.84 105 ASN G CA 1
ATOM 6602 C CA B ASN G 1 103 ? -6.165 15.267 2.056 0.50 11.33 105 ASN G CA 1
ATOM 6603 C C A ASN G 1 103 ? -6.143 13.374 1.263 0.50 18.29 105 ASN G C 1
ATOM 6604 C C B ASN G 1 103 ? -5.759 14.158 1.065 0.50 13.06 105 ASN G C 1
ATOM 6605 O O A ASN G 1 103 ? -6.890 12.662 0.571 0.50 12.00 105 ASN G O 1
ATOM 6606 O O B ASN G 1 103 ? -6.524 13.943 0.111 0.50 13.30 105 ASN G O 1
ATOM 6615 N N A TYR G 1 104 ? -4.844 13.631 0.971 0.50 18.67 106 TYR G N 1
ATOM 6616 N N B TYR G 1 104 ? -4.693 13.347 1.356 0.50 15.30 106 TYR G N 1
ATOM 6617 C CA A TYR G 1 104 ? -4.136 12.719 0.103 0.50 15.31 106 TYR G CA 1
ATOM 6618 C CA B TYR G 1 104 ? -4.391 12.042 0.641 0.50 12.68 106 TYR G CA 1
ATOM 6619 C C A TYR G 1 104 ? -4.298 11.472 0.977 0.50 14.53 106 TYR G C 1
ATOM 6620 C C B TYR G 1 104 ? -4.630 10.708 1.414 0.50 14.48 106 TYR G C 1
ATOM 6621 O O A TYR G 1 104 ? -3.466 11.214 1.861 0.50 11.98 106 TYR G O 1
ATOM 6622 O O B TYR G 1 104 ? -3.698 10.067 1.969 0.50 11.63 106 TYR G O 1
ATOM 6639 N N A GLY G 1 105 ? -5.428 10.782 0.832 0.50 17.65 107 GLY G N 1
ATOM 6640 N N B GLY G 1 105 ? -5.888 10.298 1.479 0.50 14.91 107 GLY G N 1
ATOM 6641 C CA A GLY G 1 105 ? -5.835 9.677 1.736 0.50 17.31 107 GLY G CA 1
ATOM 6642 C CA B GLY G 1 105 ? -6.238 9.060 2.158 0.50 19.38 107 GLY G CA 1
ATOM 6643 C C A GLY G 1 105 ? -6.047 8.221 1.276 0.50 20.99 107 GLY G C 1
ATOM 6644 C C B GLY G 1 105 ? -6.104 7.848 1.291 0.50 20.90 107 GLY G C 1
ATOM 6645 O O A GLY G 1 105 ? -6.078 7.329 2.092 0.50 23.81 107 GLY G O 1
ATOM 6646 O O B GLY G 1 105 ? -5.843 6.730 1.785 0.50 17.95 107 GLY G O 1
ATOM 6647 N N . ASP G 1 106 ? -6.278 8.013 -0.030 1.00 21.80 108 ASP G N 1
ATOM 6648 C CA . ASP G 1 106 ? -6.201 6.761 -0.790 1.00 21.01 108 ASP G CA 1
ATOM 6649 C C . ASP G 1 106 ? -4.950 6.802 -1.639 1.00 16.82 108 ASP G C 1
ATOM 6650 O O . ASP G 1 106 ? -4.705 7.779 -2.344 1.00 20.30 108 ASP G O 1
ATOM 6655 N N . TRP G 1 107 ? -4.230 5.703 -1.571 1.00 17.41 109 TRP G N 1
ATOM 6656 C CA . TRP G 1 107 ? -2.939 5.560 -2.227 1.00 15.44 109 TRP G CA 1
ATOM 6657 C C . TRP G 1 107 ? -2.930 4.285 -3.032 1.00 16.76 109 TRP G C 1
ATOM 6658 O O . TRP G 1 107 ? -3.413 3.217 -2.605 1.00 19.16 109 TRP G O 1
ATOM 6669 N N . GLY G 1 108 ? -2.295 4.360 -4.191 1.00 15.03 110 GLY G N 1
ATOM 6670 C CA . GLY G 1 108 ? -1.930 3.145 -4.852 1.00 18.07 110 GLY G CA 1
ATOM 6671 C C . GLY G 1 108 ? -0.840 2.373 -4.130 1.00 14.61 110 GLY G C 1
ATOM 6672 O O . GLY G 1 108 ? -0.264 2.873 -3.142 1.00 18.45 110 GLY G O 1
ATOM 6673 N N . GLN G 1 109 ? -0.540 1.161 -4.592 1.00 17.21 111 GLN G N 1
ATOM 6674 C CA . GLN G 1 109 ? 0.458 0.297 -3.946 1.00 16.68 111 GLN G CA 1
ATOM 6675 C C . GLN G 1 109 ? 1.892 0.665 -4.286 1.00 15.49 111 GLN G C 1
ATOM 6676 O O . GLN G 1 109 ? 2.846 0.151 -3.679 1.00 18.38 111 GLN G O 1
ATOM 6682 N N . GLY G 1 110 ? 2.039 1.562 -5.276 1.00 17.22 112 GLY G N 1
ATOM 6683 C CA . GLY G 1 110 ? 3.346 2.013 -5.719 1.00 15.77 112 GLY G CA 1
ATOM 6684 C C . GLY G 1 110 ? 3.900 1.221 -6.896 1.00 17.40 112 GLY G C 1
ATOM 6685 O O . GLY G 1 110 ? 3.673 0.022 -7.031 1.00 20.68 112 GLY G O 1
ATOM 6686 N N . THR G 1 111 ? 4.604 1.910 -7.774 1.00 16.17 113 THR G N 1
ATOM 6687 C CA . THR G 1 111 ? 5.307 1.289 -8.910 1.00 16.59 113 THR G CA 1
ATOM 6688 C C . THR G 1 111 ? 6.791 1.562 -8.698 1.00 16.88 113 THR G C 1
ATOM 6689 O O . THR G 1 111 ? 7.223 2.707 -8.641 1.00 16.92 113 THR G O 1
ATOM 6693 N N . SER G 1 112 ? 7.590 0.496 -8.593 1.00 18.67 114 SER G N 1
ATOM 6694 C CA . SER G 1 112 ? 9.015 0.624 -8.444 1.00 17.81 114 SER G CA 1
ATOM 6695 C C . SER G 1 112 ? 9.676 0.883 -9.796 1.00 19.80 114 SER G C 1
ATOM 6696 O O . SER G 1 112 ? 9.374 0.158 -10.746 1.00 28.16 114 SER G O 1
ATOM 6699 N N . VAL G 1 113 ? 10.575 1.886 -9.847 1.00 18.55 115 VAL G N 1
ATOM 6700 C CA . VAL G 1 113 ? 11.443 2.139 -10.991 1.00 21.16 115 VAL G CA 1
ATOM 6701 C C . VAL G 1 113 ? 12.878 2.103 -10.490 1.00 21.16 115 VAL G C 1
ATOM 6702 O O . VAL G 1 113 ? 13.269 2.877 -9.619 1.00 25.79 115 VAL G O 1
ATOM 6706 N N . THR G 1 114 ? 13.694 1.227 -11.056 1.00 25.80 116 THR G N 1
ATOM 6707 C CA . THR G 1 114 ? 15.124 1.198 -10.730 1.00 26.18 116 THR G CA 1
ATOM 6708 C C . THR G 1 114 ? 15.922 1.366 -12.023 1.00 21.64 116 THR G C 1
ATOM 6709 O O . THR G 1 114 ? 15.584 0.795 -13.014 1.00 28.66 116 THR G O 1
ATOM 6713 N N . VAL G 1 115 ? 16.943 2.207 -11.973 1.00 23.03 117 VAL G N 1
ATOM 6714 C CA . VAL G 1 115 ? 17.724 2.565 -13.141 1.00 30.25 117 VAL G CA 1
ATOM 6715 C C . VAL G 1 115 ? 19.098 1.963 -12.868 1.00 37.13 117 VAL G C 1
ATOM 6716 O O . VAL G 1 115 ? 19.791 2.366 -11.915 1.00 38.54 117 VAL G O 1
ATOM 6720 N N . SER G 1 116 ? 19.447 0.978 -13.691 1.00 39.22 118 SER G N 1
ATOM 6721 C CA . SER G 1 116 ? 20.613 0.112 -13.493 1.00 38.34 118 SER G CA 1
ATOM 6722 C C . SER G 1 116 ? 21.921 0.870 -13.655 1.00 43.46 118 SER G C 1
ATOM 6723 O O . SER G 1 116 ? 22.435 1.004 -14.763 1.00 53.74 118 SER G O 1
ATOM 6726 N N . ASP G 1 139 ? 10.566 27.754 -2.747 1.00 32.69 141 ASP G N 1
ATOM 6727 C CA A ASP G 1 139 ? 9.795 26.699 -2.070 0.50 29.24 141 ASP G CA 1
ATOM 6728 C CA B ASP G 1 139 ? 9.988 26.579 -2.059 0.50 28.25 141 ASP G CA 1
ATOM 6729 C C . ASP G 1 139 ? 9.851 26.552 -0.552 1.00 29.46 141 ASP G C 1
ATOM 6730 O O . ASP G 1 139 ? 10.820 26.911 0.118 1.00 28.71 141 ASP G O 1
ATOM 6739 N N . ILE G 1 140 ? 8.735 26.030 -0.036 1.00 28.86 142 ILE G N 1
ATOM 6740 C CA . ILE G 1 140 ? 8.635 25.757 1.392 1.00 28.20 142 ILE G CA 1
ATOM 6741 C C . ILE G 1 140 ? 9.471 24.500 1.741 1.00 28.14 142 ILE G C 1
ATOM 6742 O O . ILE G 1 140 ? 9.311 23.380 1.160 1.00 23.96 142 ILE G O 1
ATOM 6747 N N . VAL G 1 141 ? 10.394 24.692 2.682 1.00 21.76 143 VAL G N 1
ATOM 6748 C CA . VAL G 1 141 ? 11.253 23.596 3.130 1.00 22.85 143 VAL G CA 1
ATOM 6749 C C . VAL G 1 141 ? 10.655 23.069 4.411 1.00 22.41 143 VAL G C 1
ATOM 6750 O O . VAL G 1 141 ? 10.438 23.829 5.332 1.00 25.52 143 VAL G O 1
ATOM 6754 N N . MET G 1 142 ? 10.363 21.756 4.426 1.00 17.17 144 MET G N 1
ATOM 6755 C CA . MET G 1 142 ? 9.824 21.042 5.608 1.00 17.22 144 MET G CA 1
ATOM 6756 C C . MET G 1 142 ? 10.979 20.236 6.238 1.00 18.60 144 MET G C 1
ATOM 6757 O O . MET G 1 142 ? 11.722 19.565 5.524 1.00 19.38 144 MET G O 1
ATOM 6762 N N . THR G 1 143 ? 11.198 20.403 7.532 1.00 18.88 145 THR G N 1
ATOM 6763 C CA . THR G 1 143 ? 12.285 19.741 8.251 1.00 20.72 145 THR G CA 1
ATOM 6764 C C . THR G 1 143 ? 11.746 18.960 9.461 1.00 20.22 145 THR G C 1
ATOM 6765 O O . THR G 1 143 ? 10.752 19.337 10.074 1.00 18.54 145 THR G O 1
ATOM 6769 N N . GLN G 1 144 ? 12.357 17.818 9.725 1.00 18.09 146 GLN G N 1
ATOM 6770 C CA . GLN G 1 144 ? 12.031 17.005 10.915 1.00 19.00 146 GLN G CA 1
ATOM 6771 C C . GLN G 1 144 ? 13.349 16.762 11.615 1.00 15.50 146 GLN G C 1
ATOM 6772 O O . GLN G 1 144 ? 14.249 16.134 11.046 1.00 19.37 146 GLN G O 1
ATOM 6778 N N . ALA G 1 145 ? 13.500 17.425 12.780 1.00 16.08 147 ALA G N 1
ATOM 6779 C CA . ALA G 1 145 ? 14.777 17.455 13.479 1.00 19.28 147 ALA G CA 1
ATOM 6780 C C . ALA G 1 145 ? 15.294 16.066 13.871 1.00 15.63 147 ALA G C 1
ATOM 6781 O O . ALA G 1 145 ? 16.478 15.807 13.727 1.00 17.28 147 ALA G O 1
ATOM 6783 N N . ALA G 1 146 ? 14.383 15.140 14.214 1.00 14.12 148 ALA G N 1
ATOM 6784 C CA . ALA G 1 146 ? 14.817 13.828 14.683 1.00 13.47 148 ALA G CA 1
ATOM 6785 C C . ALA G 1 146 ? 14.717 12.787 13.560 1.00 11.61 148 ALA G C 1
ATOM 6786 O O . ALA G 1 146 ? 13.605 12.532 13.029 1.00 14.71 148 ALA G O 1
ATOM 6788 N N . PRO G 1 147 ? 15.824 12.183 13.196 1.00 12.54 149 PRO G N 1
ATOM 6789 C CA . PRO G 1 147 ? 15.751 11.108 12.191 1.00 14.06 149 PRO G CA 1
ATOM 6790 C C . PRO G 1 147 ? 14.985 9.897 12.717 1.00 11.47 149 PRO G C 1
ATOM 6791 O O . PRO G 1 147 ? 14.415 9.130 11.926 1.00 12.49 149 PRO G O 1
ATOM 6795 N N . SER G 1 148 ? 15.005 9.686 14.037 1.00 10.58 150 SER G N 1
ATOM 6796 C CA . SER G 1 148 ? 14.358 8.528 14.613 1.00 9.44 150 SER G CA 1
ATOM 6797 C C . SER G 1 148 ? 13.911 8.785 16.046 1.00 9.52 150 SER G C 1
ATOM 6798 O O . SER G 1 148 ? 14.382 9.731 16.723 1.00 10.14 150 SER G O 1
ATOM 6801 N N . VAL G 1 149 ? 12.984 7.954 16.500 1.00 8.77 151 VAL G N 1
ATOM 6802 C CA . VAL G 1 149 ? 12.593 7.895 17.908 1.00 9.35 151 VAL G CA 1
ATOM 6803 C C . VAL G 1 149 ? 12.555 6.431 18.287 1.00 9.81 151 VAL G C 1
ATOM 6804 O O . VAL G 1 149 ? 12.176 5.575 17.485 1.00 12.13 151 VAL G O 1
ATOM 6808 N N . SER G 1 150 ? 12.972 6.161 19.515 1.00 11.05 152 SER G N 1
ATOM 6809 C CA A SER G 1 150 ? 13.018 4.795 20.056 0.50 13.26 152 SER G CA 1
ATOM 6810 C CA B SER G 1 150 ? 12.999 4.793 20.023 0.50 12.92 152 SER G CA 1
ATOM 6811 C C . SER G 1 150 ? 12.131 4.791 21.273 1.00 14.35 152 SER G C 1
ATOM 6812 O O . SER G 1 150 ? 12.371 5.570 22.164 1.00 17.70 152 SER G O 1
ATOM 6817 N N . VAL G 1 151 ? 11.133 3.900 21.316 1.00 15.26 153 VAL G N 1
ATOM 6818 C CA . VAL G 1 151 ? 10.038 3.964 22.258 1.00 15.36 153 VAL G CA 1
ATOM 6819 C C . VAL G 1 151 ? 9.799 2.572 22.855 1.00 18.39 153 VAL G C 1
ATOM 6820 O O . VAL G 1 151 ? 9.842 1.580 22.140 1.00 17.06 153 VAL G O 1
ATOM 6824 N N . THR G 1 152 ? 9.542 2.515 24.165 1.00 18.86 154 THR G N 1
ATOM 6825 C CA . THR G 1 152 ? 9.038 1.293 24.845 1.00 21.71 154 THR G CA 1
ATOM 6826 C C . THR G 1 152 ? 7.589 1.087 24.508 1.00 18.67 154 THR G C 1
ATOM 6827 O O . THR G 1 152 ? 6.796 2.022 24.565 1.00 20.93 154 THR G O 1
ATOM 6831 N N . PRO G 1 153 ? 7.187 -0.148 24.110 1.00 24.03 155 PRO G N 1
ATOM 6832 C CA . PRO G 1 153 ? 5.750 -0.351 23.764 1.00 23.82 155 PRO G CA 1
ATOM 6833 C C . PRO G 1 153 ? 4.780 0.124 24.893 1.00 16.38 155 PRO G C 1
ATOM 6834 O O . PRO G 1 153 ? 5.065 -0.131 26.050 1.00 24.12 155 PRO G O 1
ATOM 6838 N N . GLY G 1 154 ? 3.692 0.842 24.564 1.00 19.80 156 GLY G N 1
ATOM 6839 C CA . GLY G 1 154 ? 2.767 1.356 25.573 1.00 23.91 156 GLY G CA 1
ATOM 6840 C C . GLY G 1 154 ? 3.096 2.737 26.111 1.00 26.75 156 GLY G C 1
ATOM 6841 O O . GLY G 1 154 ? 2.209 3.418 26.704 1.00 28.71 156 GLY G O 1
ATOM 6842 N N . GLU G 1 155 ? 4.329 3.189 25.839 1.00 22.08 157 GLU G N 1
ATOM 6843 C CA . GLU G 1 155 ? 4.677 4.552 26.154 1.00 21.73 157 GLU G CA 1
ATOM 6844 C C . GLU G 1 155 ? 4.195 5.458 25.031 1.00 19.85 157 GLU G C 1
ATOM 6845 O O . GLU G 1 155 ? 3.751 4.988 23.962 1.00 23.55 157 GLU G O 1
ATOM 6851 N N . SER G 1 156 ? 4.279 6.744 25.263 1.00 16.60 158 SER G N 1
ATOM 6852 C CA . SER G 1 156 ? 3.896 7.761 24.311 1.00 20.20 158 SER G CA 1
ATOM 6853 C C . SER G 1 156 ? 5.191 8.301 23.748 1.00 18.78 158 SER G C 1
ATOM 6854 O O . SER G 1 156 ? 6.272 8.169 24.376 1.00 19.47 158 SER G O 1
ATOM 6857 N N . VAL G 1 157 ? 5.099 8.866 22.562 1.00 16.47 159 VAL G N 1
ATOM 6858 C CA . VAL G 1 157 ? 6.188 9.602 21.985 1.00 16.60 159 VAL G CA 1
ATOM 6859 C C . VAL G 1 157 ? 5.659 10.800 21.197 1.00 15.95 159 VAL G C 1
ATOM 6860 O O . VAL G 1 157 ? 4.520 10.764 20.692 1.00 20.78 159 VAL G O 1
ATOM 6864 N N . SER G 1 158 ? 6.488 11.819 21.015 1.00 18.95 160 SER G N 1
ATOM 6865 C CA . SER G 1 158 ? 6.194 12.983 20.178 1.00 18.85 160 SER G CA 1
ATOM 6866 C C . SER G 1 158 ? 7.219 13.096 19.051 1.00 21.81 160 SER G C 1
ATOM 6867 O O . SER G 1 158 ? 8.377 12.759 19.228 1.00 20.91 160 SER G O 1
ATOM 6870 N N A ILE G 1 159 ? 6.799 13.599 17.874 0.70 16.36 161 ILE G N 1
ATOM 6871 N N B ILE G 1 159 ? 6.701 13.413 17.875 0.30 19.54 161 ILE G N 1
ATOM 6872 C CA A ILE G 1 159 ? 7.662 13.801 16.698 0.70 16.06 161 ILE G CA 1
ATOM 6873 C CA B ILE G 1 159 ? 7.484 13.635 16.700 0.30 19.95 161 ILE G CA 1
ATOM 6874 C C A ILE G 1 159 ? 7.547 15.255 16.216 0.70 14.63 161 ILE G C 1
ATOM 6875 C C B ILE G 1 159 ? 7.052 15.024 16.321 0.30 16.95 161 ILE G C 1
ATOM 6876 O O A ILE G 1 159 ? 6.455 15.761 15.963 0.70 18.37 161 ILE G O 1
ATOM 6877 O O B ILE G 1 159 ? 5.848 15.283 16.209 0.30 16.91 161 ILE G O 1
ATOM 6886 N N A SER G 1 160 ? 8.680 15.886 15.935 0.70 14.99 162 SER G N 1
ATOM 6887 N N B SER G 1 160 ? 8.027 15.915 16.171 0.30 16.73 162 SER G N 1
ATOM 6888 C CA A SER G 1 160 ? 8.671 17.289 15.507 0.70 16.29 162 SER G CA 1
ATOM 6889 C CA B SER G 1 160 ? 7.790 17.307 15.765 0.30 19.19 162 SER G CA 1
ATOM 6890 C C A SER G 1 160 ? 8.868 17.521 13.997 0.70 16.85 162 SER G C 1
ATOM 6891 C C B SER G 1 160 ? 8.190 17.551 14.300 0.30 20.61 162 SER G C 1
ATOM 6892 O O A SER G 1 160 ? 9.591 16.783 13.320 0.70 15.44 162 SER G O 1
ATOM 6893 O O B SER G 1 160 ? 8.719 16.654 13.690 0.30 17.25 162 SER G O 1
ATOM 6898 N N A CYS G 1 161 ? 8.291 18.631 13.519 0.70 16.24 163 CYS G N 1
ATOM 6899 N N B CYS G 1 161 ? 8.015 18.784 13.785 0.30 23.79 163 CYS G N 1
ATOM 6900 C CA A CYS G 1 161 ? 8.411 19.134 12.154 0.70 15.81 163 CYS G CA 1
ATOM 6901 C CA B CYS G 1 161 ? 8.255 19.131 12.350 0.30 19.65 163 CYS G CA 1
ATOM 6902 C C A CYS G 1 161 ? 8.411 20.664 12.181 0.70 16.70 163 CYS G C 1
ATOM 6903 C C B CYS G 1 161 ? 8.224 20.685 12.068 0.30 19.37 163 CYS G C 1
ATOM 6904 O O A CYS G 1 161 ? 7.797 21.258 13.013 0.70 16.92 163 CYS G O 1
ATOM 6905 O O B CYS G 1 161 ? 7.343 21.353 12.590 0.30 23.67 163 CYS G O 1
ATOM 6910 N N . ARG G 1 162 ? 9.145 21.257 11.252 1.00 17.53 164 ARG G N 1
ATOM 6911 C CA . ARG G 1 162 ? 9.143 22.716 11.015 1.00 19.78 164 ARG G CA 1
ATOM 6912 C C . ARG G 1 162 ? 8.990 23.029 9.506 1.00 25.00 164 ARG G C 1
ATOM 6913 O O . ARG G 1 162 ? 9.330 22.222 8.638 1.00 19.19 164 ARG G O 1
ATOM 6921 N N . SER G 1 163 ? 8.519 24.235 9.209 1.00 21.89 165 SER G N 1
ATOM 6922 C CA . SER G 1 163 ? 8.374 24.719 7.835 1.00 22.80 165 SER G CA 1
ATOM 6923 C C . SER G 1 163 ? 9.115 26.070 7.768 1.00 23.61 165 SER G C 1
ATOM 6924 O O . SER G 1 163 ? 9.160 26.826 8.761 1.00 23.64 165 SER G O 1
ATOM 6927 N N . SER G 1 164 ? 9.648 26.384 6.591 1.00 22.46 166 SER G N 1
ATOM 6928 C CA . SER G 1 164 ? 10.470 27.581 6.352 1.00 24.16 166 SER G CA 1
ATOM 6929 C C . SER G 1 164 ? 9.615 28.807 6.134 1.00 26.11 166 SER G C 1
ATOM 6930 O O . SER G 1 164 ? 10.124 29.921 6.103 1.00 32.59 166 SER G O 1
ATOM 6933 N N . LYS G 1 165 ? 8.314 28.593 6.022 1.00 25.60 167 LYS G N 1
ATOM 6934 C CA . LYS G 1 165 ? 7.331 29.660 5.845 1.00 26.76 167 LYS G CA 1
ATOM 6935 C C . LYS G 1 165 ? 6.107 29.260 6.676 1.00 22.90 167 LYS G C 1
ATOM 6936 O O . LYS G 1 165 ? 5.875 28.096 6.930 1.00 20.37 167 LYS G O 1
ATOM 6942 N N . SER G 1 166 ? 5.294 30.214 7.092 1.00 24.43 168 SER G N 1
ATOM 6943 C CA . SER G 1 166 ? 4.098 29.841 7.820 1.00 21.60 168 SER G CA 1
ATOM 6944 C C . SER G 1 166 ? 3.192 29.021 6.936 1.00 25.21 168 SER G C 1
ATOM 6945 O O . SER G 1 166 ? 3.066 29.368 5.730 1.00 21.08 168 SER G O 1
ATOM 6948 N N . LEU G 1 167 ? 2.590 27.948 7.509 1.00 20.44 169 LEU G N 1
ATOM 6949 C CA . LEU G 1 167 ? 1.553 27.140 6.788 1.00 20.88 169 LEU G CA 1
ATOM 6950 C C . LEU G 1 167 ? 0.138 27.559 7.119 1.00 24.70 169 LEU G C 1
ATOM 6951 O O . LEU G 1 167 ? -0.834 26.887 6.724 1.00 20.30 169 LEU G O 1
ATOM 6956 N N . LEU G 1 168 ? 0.043 28.631 7.872 1.00 21.06 170 LEU G N 1
ATOM 6957 C CA . LEU G 1 168 ? -1.242 29.253 8.224 1.00 19.74 170 LEU G CA 1
ATOM 6958 C C . LEU G 1 168 ? -1.745 30.130 7.020 1.00 20.92 170 LEU G C 1
ATOM 6959 O O . LEU G 1 168 ? -1.135 31.127 6.604 1.00 25.35 170 LEU G O 1
ATOM 6964 N N . HIS G 1 169 ? -2.884 29.726 6.495 1.00 21.05 171 HIS G N 1
ATOM 6965 C CA . HIS G 1 169 ? -3.565 30.391 5.385 1.00 19.13 171 HIS G CA 1
ATOM 6966 C C . HIS G 1 169 ? -4.483 31.471 5.925 1.00 23.99 171 HIS G C 1
ATOM 6967 O O . HIS G 1 169 ? -5.025 31.340 7.043 1.00 26.96 171 HIS G O 1
ATOM 6974 N N . ARG G 1 170 ? -4.739 32.502 5.118 1.00 25.93 172 ARG G N 1
ATOM 6975 C CA . ARG G 1 170 ? -5.701 33.496 5.572 1.00 30.57 172 ARG G CA 1
ATOM 6976 C C . ARG G 1 170 ? -7.116 32.930 5.852 1.00 24.87 172 ARG G C 1
ATOM 6977 O O . ARG G 1 170 ? -7.916 33.612 6.458 1.00 31.07 172 ARG G O 1
ATOM 6985 N N . ASN G 1 171 ? -7.399 31.661 5.546 1.00 29.72 173 ASN G N 1
ATOM 6986 C CA . ASN G 1 171 ? -8.735 31.139 5.808 1.00 31.01 173 ASN G CA 1
ATOM 6987 C C . ASN G 1 171 ? -8.881 30.533 7.158 1.00 26.82 173 ASN G C 1
ATOM 6988 O O . ASN G 1 171 ? -10.005 30.219 7.543 1.00 34.95 173 ASN G O 1
ATOM 6993 N N . GLY G 1 172 ? -7.746 30.279 7.819 1.00 31.80 174 GLY G N 1
ATOM 6994 C CA . GLY G 1 172 ? -7.729 29.981 9.233 1.00 33.04 174 GLY G CA 1
ATOM 6995 C C . GLY G 1 172 ? -7.095 28.644 9.496 1.00 32.33 174 GLY G C 1
ATOM 6996 O O . GLY G 1 172 ? -6.678 28.345 10.646 1.00 26.78 174 GLY G O 1
ATOM 6997 N N . ASN G 1 173 ? -7.057 27.805 8.451 1.00 28.89 175 ASN G N 1
ATOM 6998 C CA . ASN G 1 173 ? -6.521 26.466 8.645 1.00 23.30 175 ASN G CA 1
ATOM 6999 C C . ASN G 1 173 ? -5.055 26.469 8.309 1.00 21.40 175 ASN G C 1
ATOM 7000 O O . ASN G 1 173 ? -4.550 27.343 7.547 1.00 26.31 175 ASN G O 1
ATOM 7005 N N A THR G 1 174 ? -4.434 25.424 8.872 0.50 28.63 176 THR G N 1
ATOM 7006 N N B THR G 1 174 ? -4.304 25.599 8.972 0.50 20.19 176 THR G N 1
ATOM 7007 C CA A THR G 1 174 ? -3.054 25.058 8.694 0.50 30.94 176 THR G CA 1
ATOM 7008 C CA B THR G 1 174 ? -2.878 25.502 8.728 0.50 17.72 176 THR G CA 1
ATOM 7009 C C A THR G 1 174 ? -3.014 23.585 8.224 0.50 28.29 176 THR G C 1
ATOM 7010 C C B THR G 1 174 ? -2.688 24.217 7.919 0.50 15.06 176 THR G C 1
ATOM 7011 O O A THR G 1 174 ? -2.435 22.709 8.869 0.50 43.20 176 THR G O 1
ATOM 7012 O O B THR G 1 174 ? -3.174 23.164 8.327 0.50 15.78 176 THR G O 1
ATOM 7019 N N A TYR G 1 175 ? -3.663 23.341 7.091 0.50 24.06 177 TYR G N 1
ATOM 7020 N N B TYR G 1 175 ? -2.053 24.314 6.752 0.50 9.28 177 TYR G N 1
ATOM 7021 C CA A TYR G 1 175 ? -3.688 22.045 6.397 0.50 18.27 177 TYR G CA 1
ATOM 7022 C CA B TYR G 1 175 ? -2.051 23.187 5.821 0.50 9.55 177 TYR G CA 1
ATOM 7023 C C A TYR G 1 175 ? -2.426 21.207 6.543 0.50 14.75 177 TYR G C 1
ATOM 7024 C C B TYR G 1 175 ? -0.860 22.250 6.004 0.50 10.02 177 TYR G C 1
ATOM 7025 O O A TYR G 1 175 ? -1.494 21.236 5.737 0.50 14.79 177 TYR G O 1
ATOM 7026 O O B TYR G 1 175 ? -0.026 22.059 5.107 0.50 11.00 177 TYR G O 1
ATOM 7043 N N A LEU G 1 176 ? -2.424 20.448 7.618 0.50 13.67 178 LEU G N 1
ATOM 7044 N N B LEU G 1 176 ? -0.813 21.699 7.223 0.50 9.73 178 LEU G N 1
ATOM 7045 C CA A LEU G 1 176 ? -1.277 19.673 7.994 0.50 15.65 178 LEU G CA 1
ATOM 7046 C CA B LEU G 1 176 ? 0.178 20.743 7.669 0.50 8.74 178 LEU G CA 1
ATOM 7047 C C A LEU G 1 176 ? -1.734 18.235 8.265 0.50 13.77 178 LEU G C 1
ATOM 7048 C C B LEU G 1 176 ? -0.459 19.359 7.825 0.50 8.27 178 LEU G C 1
ATOM 7049 O O A LEU G 1 176 ? -2.798 17.993 8.868 0.50 14.29 178 LEU G O 1
ATOM 7050 O O B LEU G 1 176 ? -1.544 19.215 8.425 0.50 7.96 178 LEU G O 1
ATOM 7059 N N A PHE G 1 177 ? -0.952 17.294 7.741 0.50 13.25 179 PHE G N 1
ATOM 7060 N N B PHE G 1 177 ? 0.213 18.339 7.283 0.50 9.16 179 PHE G N 1
ATOM 7061 C CA A PHE G 1 177 ? -1.334 15.908 7.695 0.50 12.42 179 PHE G CA 1
ATOM 7062 C CA B PHE G 1 177 ? -0.296 16.964 7.259 0.50 8.26 179 PHE G CA 1
ATOM 7063 C C A PHE G 1 177 ? -0.170 15.134 8.241 0.50 13.68 179 PHE G C 1
ATOM 7064 C C B PHE G 1 177 ? 0.773 16.003 7.756 0.50 8.70 179 PHE G C 1
ATOM 7065 O O A PHE G 1 177 ? 0.964 15.528 8.104 0.50 13.54 179 PHE G O 1
ATOM 7066 O O B PHE G 1 177 ? 1.968 16.228 7.532 0.50 9.09 179 PHE G O 1
ATOM 7081 N N A TRP G 1 178 ? -0.431 14.017 8.868 0.50 13.66 180 TRP G N 1
ATOM 7082 N N B TRP G 1 178 ? 0.359 14.930 8.410 0.50 7.54 180 TRP G N 1
ATOM 7083 C CA A TRP G 1 178 ? 0.714 13.280 9.304 0.50 17.21 180 TRP G CA 1
ATOM 7084 C CA B TRP G 1 178 ? 1.250 13.861 8.847 0.50 9.78 180 TRP G CA 1
ATOM 7085 C C A TRP G 1 178 ? 0.602 12.008 8.551 0.50 20.10 180 TRP G C 1
ATOM 7086 C C B TRP G 1 178 ? 0.774 12.498 8.258 0.50 12.61 180 TRP G C 1
ATOM 7087 O O A TRP G 1 178 ? -0.498 11.415 8.501 0.50 13.82 180 TRP G O 1
ATOM 7088 O O B TRP G 1 178 ? -0.401 12.315 8.143 0.50 10.62 180 TRP G O 1
ATOM 7109 N N . PHE G 1 179 ? 1.699 11.570 7.928 1.00 14.42 181 PHE G N 1
ATOM 7110 C CA . PHE G 1 179 ? 1.565 10.200 7.350 1.00 15.61 181 PHE G CA 1
ATOM 7111 C C . PHE G 1 179 ? 2.495 9.194 8.055 1.00 12.69 181 PHE G C 1
ATOM 7112 O O . PHE G 1 179 ? 3.555 9.613 8.550 1.00 14.42 181 PHE G O 1
ATOM 7120 N N . LEU G 1 180 ? 2.107 7.918 8.066 1.00 12.59 182 LEU G N 1
ATOM 7121 C CA . LEU G 1 180 ? 2.957 6.807 8.469 1.00 12.56 182 LEU G CA 1
ATOM 7122 C C . LEU G 1 180 ? 3.186 5.966 7.234 1.00 12.74 182 LEU G C 1
ATOM 7123 O O . LEU G 1 180 ? 2.238 5.578 6.559 1.00 14.04 182 LEU G O 1
ATOM 7128 N N . GLN G 1 181 ? 4.440 5.638 6.969 1.00 11.76 183 GLN G N 1
ATOM 7129 C CA . GLN G 1 181 ? 4.769 4.612 5.963 1.00 13.21 183 GLN G CA 1
ATOM 7130 C C . GLN G 1 181 ? 5.419 3.439 6.675 1.00 13.72 183 GLN G C 1
ATOM 7131 O O . GLN G 1 181 ? 6.598 3.502 7.103 1.00 13.40 183 GLN G O 1
ATOM 7137 N N . ARG G 1 182 ? 4.671 2.352 6.781 1.00 13.97 184 ARG G N 1
ATOM 7138 C CA . ARG G 1 182 ? 5.168 1.130 7.394 1.00 17.06 184 ARG G CA 1
ATOM 7139 C C . ARG G 1 182 ? 6.059 0.425 6.365 1.00 17.58 184 ARG G C 1
ATOM 7140 O O . ARG G 1 182 ? 5.917 0.637 5.150 1.00 19.92 184 ARG G O 1
ATOM 7148 N N . PRO G 1 183 ? 6.978 -0.420 6.825 1.00 21.80 185 PRO G N 1
ATOM 7149 C CA . PRO G 1 183 ? 7.869 -1.080 5.842 1.00 24.65 185 PRO G CA 1
ATOM 7150 C C . PRO G 1 183 ? 7.137 -1.797 4.704 1.00 27.99 185 PRO G C 1
ATOM 7151 O O . PRO G 1 183 ? 6.192 -2.524 4.956 1.00 27.12 185 PRO G O 1
ATOM 7155 N N . GLY G 1 184 ? 7.550 -1.534 3.460 1.00 30.41 186 GLY G N 1
ATOM 7156 C CA . GLY G 1 184 ? 6.907 -2.143 2.299 1.00 34.55 186 GLY G CA 1
ATOM 7157 C C . GLY G 1 184 ? 5.510 -1.651 1.946 1.00 31.26 186 GLY G C 1
ATOM 7158 O O . GLY G 1 184 ? 4.923 -2.156 0.992 1.00 46.88 186 GLY G O 1
ATOM 7159 N N . GLN G 1 185 ? 4.963 -0.670 2.686 1.00 26.30 187 GLN G N 1
ATOM 7160 C CA . GLN G 1 185 ? 3.591 -0.243 2.440 1.00 22.12 187 GLN G CA 1
ATOM 7161 C C . GLN G 1 185 ? 3.555 1.154 1.883 1.00 19.08 187 GLN G C 1
ATOM 7162 O O . GLN G 1 185 ? 4.528 1.903 1.979 1.00 22.65 187 GLN G O 1
ATOM 7168 N N . SER G 1 186 ? 2.407 1.517 1.333 1.00 20.02 188 SER G N 1
ATOM 7169 C CA A SER G 1 186 ? 2.154 2.877 0.909 0.50 19.98 188 SER G CA 1
ATOM 7170 C CA B SER G 1 186 ? 2.164 2.872 0.916 0.50 19.36 188 SER G CA 1
ATOM 7171 C C . SER G 1 186 ? 1.961 3.755 2.141 1.00 17.44 188 SER G C 1
ATOM 7172 O O . SER G 1 186 ? 1.562 3.259 3.227 1.00 18.10 188 SER G O 1
ATOM 7177 N N . PRO G 1 187 ? 2.186 5.061 1.979 1.00 15.44 189 PRO G N 1
ATOM 7178 C CA . PRO G 1 187 ? 1.946 5.962 3.089 1.00 16.51 189 PRO G CA 1
ATOM 7179 C C . PRO G 1 187 ? 0.470 5.911 3.487 1.00 19.08 189 PRO G C 1
ATOM 7180 O O . PRO G 1 187 ? -0.400 5.683 2.632 1.00 21.12 189 PRO G O 1
ATOM 7184 N N . GLN G 1 188 ? 0.205 6.116 4.768 1.00 16.86 190 GLN G N 1
ATOM 7185 C CA . GLN G 1 188 ? -1.135 6.227 5.342 1.00 19.62 190 GLN G CA 1
ATOM 7186 C C . GLN G 1 188 ? -1.271 7.596 5.999 1.00 18.77 190 GLN G C 1
ATOM 7187 O O . GLN G 1 188 ? -0.455 7.985 6.791 1.00 20.52 190 GLN G O 1
ATOM 7193 N N A LEU G 1 189 ? -2.369 8.234 5.686 0.50 19.09 191 LEU G N 1
ATOM 7194 N N B LEU G 1 189 ? -2.306 8.372 5.632 0.50 17.91 191 LEU G N 1
ATOM 7195 C CA A LEU G 1 189 ? -2.707 9.479 6.261 0.50 20.41 191 LEU G CA 1
ATOM 7196 C CA B LEU G 1 189 ? -2.540 9.719 6.225 0.50 16.05 191 LEU G CA 1
ATOM 7197 C C A LEU G 1 189 ? -2.995 9.344 7.755 0.50 23.26 191 LEU G C 1
ATOM 7198 C C B LEU G 1 189 ? -3.159 9.621 7.609 0.50 17.78 191 LEU G C 1
ATOM 7199 O O A LEU G 1 189 ? -3.558 8.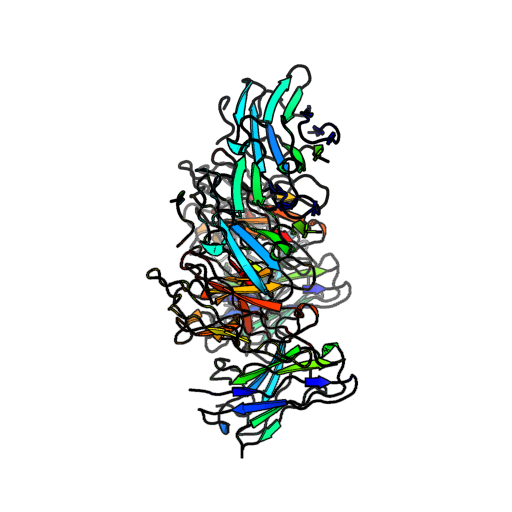321 8.177 0.50 21.98 191 LEU G O 1
ATOM 7200 O O B LEU G 1 189 ? -4.183 9.006 7.777 0.50 14.15 191 LEU G O 1
ATOM 7209 N N . LEU G 1 190 ? -2.555 10.329 8.552 1.00 19.14 192 LEU G N 1
ATOM 7210 C CA . LEU G 1 190 ? -2.913 10.331 9.995 1.00 18.39 192 LEU G CA 1
ATOM 7211 C C . LEU G 1 190 ? -3.570 11.644 10.413 1.00 11.77 192 LEU G C 1
ATOM 7212 O O . LEU G 1 190 ? -4.601 11.638 11.114 1.00 18.95 192 LEU G O 1
ATOM 7217 N N B ILE G 1 191 ? -2.987 12.800 10.059 0.50 12.10 193 ILE G N 1
ATOM 7218 C CA B ILE G 1 191 ? -3.476 14.096 10.588 0.50 11.69 193 ILE G CA 1
ATOM 7219 C C B ILE G 1 191 ? -3.596 15.076 9.429 0.50 11.28 193 ILE G C 1
ATOM 7220 O O B ILE G 1 191 ? -2.651 15.196 8.666 0.50 9.40 193 ILE G O 1
ATOM 7225 N N B TYR G 1 192 ? -4.731 15.776 9.297 0.50 9.51 194 TYR G N 1
ATOM 7226 C CA B TYR G 1 192 ? -4.930 16.832 8.292 0.50 9.72 194 TYR G CA 1
ATOM 7227 C C B TYR G 1 192 ? -5.156 18.207 8.910 0.50 8.55 194 TYR G C 1
ATOM 7228 O O B TYR G 1 192 ? -5.800 18.372 9.979 0.50 12.32 194 TYR G O 1
ATOM 7237 N N B ARG G 1 193 ? -4.615 19.212 8.242 0.50 10.32 195 ARG G N 1
ATOM 7238 C CA B ARG G 1 193 ? -4.648 20.639 8.709 0.50 12.90 195 ARG G CA 1
ATOM 7239 C C B ARG G 1 193 ? -4.266 20.792 10.159 0.50 13.43 195 ARG G C 1
ATOM 7240 O O B ARG G 1 193 ? -4.989 21.350 10.982 0.50 12.88 195 ARG G O 1
ATOM 7248 N N . MET G 1 194 ? -3.143 20.158 10.456 1.00 17.87 196 MET G N 1
ATOM 7249 C CA A MET G 1 194 ? -2.337 20.328 11.681 0.60 18.64 196 MET G CA 1
ATOM 7250 C CA B MET G 1 194 ? -2.332 20.343 11.652 0.40 19.06 196 MET G CA 1
ATOM 7251 C C . MET G 1 194 ? -2.865 19.532 12.849 1.00 22.04 196 MET G C 1
ATOM 7252 O O . MET G 1 194 ? -2.052 18.944 13.620 1.00 19.59 196 MET G O 1
ATOM 7261 N N . SER G 1 195 ? -4.189 19.451 12.990 1.00 20.43 197 SER G N 1
ATOM 7262 C CA . SER G 1 195 ? -4.726 18.895 14.269 1.00 21.06 197 SER G CA 1
ATOM 7263 C C . SER G 1 195 ? -5.904 17.951 14.199 1.00 18.62 197 SER G C 1
ATOM 7264 O O . SER G 1 195 ? -6.503 17.584 15.228 1.00 25.66 197 SER G O 1
ATOM 7267 N N . ASN G 1 196 ? -6.280 17.599 12.994 1.00 18.77 198 ASN G N 1
ATOM 7268 C CA . ASN G 1 196 ? -7.518 16.851 12.795 1.00 19.25 198 ASN G CA 1
ATOM 7269 C C . ASN G 1 196 ? -7.206 15.423 12.463 1.00 18.34 198 ASN G C 1
ATOM 7270 O O . ASN G 1 196 ? -6.328 15.117 11.589 1.00 21.75 198 ASN G O 1
ATOM 7275 N N . LEU G 1 197 ? -7.887 14.520 13.124 1.00 17.27 199 LEU G N 1
ATOM 7276 C CA . LEU G 1 197 ? -7.671 13.116 12.856 1.00 18.38 199 LEU G CA 1
ATOM 7277 C C . LEU G 1 197 ? -8.305 12.669 11.590 1.00 21.65 199 LEU G C 1
ATOM 7278 O O . LEU G 1 197 ? -9.498 12.918 11.392 1.00 25.49 199 LEU G O 1
ATOM 7283 N N . ALA G 1 198 ? -7.544 11.955 10.748 1.00 21.46 200 ALA G N 1
ATOM 7284 C CA . ALA G 1 198 ? -8.055 11.424 9.482 1.00 21.19 200 ALA G CA 1
ATOM 7285 C C . ALA G 1 198 ? -8.870 10.160 9.732 1.00 23.14 200 ALA G C 1
ATOM 7286 O O . ALA G 1 198 ? -8.594 9.364 10.651 1.00 24.67 200 ALA G O 1
ATOM 7288 N N . SER G 1 199 ? -9.849 9.957 8.853 1.00 25.00 201 SER G N 1
ATOM 7289 C CA . SER G 1 199 ? -10.753 8.823 8.960 1.00 26.90 201 SER G CA 1
ATOM 7290 C C . SER G 1 199 ? -10.030 7.477 8.895 1.00 31.24 201 SER G C 1
ATOM 7291 O O . SER G 1 199 ? -9.025 7.338 8.198 1.00 32.21 201 SER G O 1
ATOM 7294 N N . GLY G 1 200 ? -10.537 6.495 9.647 1.00 28.08 202 GLY G N 1
ATOM 7295 C CA . GLY G 1 200 ? -9.940 5.148 9.717 1.00 31.61 202 GLY G CA 1
ATOM 7296 C C . GLY G 1 200 ? -8.766 5.077 10.706 1.00 31.80 202 GLY G C 1
ATOM 7297 O O . GLY G 1 200 ? -8.278 3.980 11.039 1.00 48.79 202 GLY G O 1
ATOM 7298 N N . VAL G 1 201 ? -8.318 6.227 11.209 1.00 26.75 203 VAL G N 1
ATOM 7299 C CA . VAL G 1 201 ? -7.041 6.254 11.980 1.00 28.21 203 VAL G CA 1
ATOM 7300 C C . VAL G 1 201 ? -7.386 6.190 13.468 1.00 31.38 203 VAL G C 1
ATOM 7301 O O . VAL G 1 201 ? -8.222 6.976 13.916 1.00 31.34 203 VAL G O 1
ATOM 7305 N N . PRO G 1 202 ? -6.768 5.257 14.231 1.00 36.86 204 PRO G N 1
ATOM 7306 C CA . PRO G 1 202 ? -7.035 5.216 15.671 1.00 35.70 204 PRO G CA 1
ATOM 7307 C C . PRO G 1 202 ? -6.783 6.541 16.414 1.00 35.52 204 PRO G C 1
ATOM 7308 O O . PRO G 1 202 ? -5.908 7.341 16.044 1.00 26.89 204 PRO G O 1
ATOM 7312 N N . ASP G 1 203 ? -7.580 6.765 17.461 1.00 31.77 205 ASP G N 1
ATOM 7313 C CA . ASP G 1 203 ? -7.440 7.939 18.318 1.00 34.19 205 ASP G CA 1
ATOM 7314 C C . ASP G 1 203 ? -6.267 7.702 19.279 1.00 41.19 205 ASP G C 1
ATOM 7315 O O . ASP G 1 203 ? -6.387 7.663 20.502 1.00 41.68 205 ASP G O 1
ATOM 7320 N N . ARG G 1 204 ? -5.110 7.476 18.710 1.00 31.19 206 ARG G N 1
ATOM 7321 C CA . ARG G 1 204 ? -3.932 7.595 19.496 1.00 26.34 206 ARG G CA 1
ATOM 7322 C C . ARG G 1 204 ? -3.033 8.599 18.924 1.00 28.13 206 ARG G C 1
ATOM 7323 O O . ARG G 1 204 ? -1.984 8.842 19.500 1.00 26.54 206 ARG G O 1
ATOM 7331 N N . PHE G 1 205 ? -3.433 9.197 17.808 1.00 25.39 207 PHE G N 1
ATOM 7332 C CA . PHE G 1 205 ? -2.587 10.157 17.167 1.00 24.69 207 PHE G CA 1
ATOM 7333 C C . PHE G 1 205 ? -3.193 11.524 17.335 1.00 27.02 207 PHE G C 1
ATOM 7334 O O . PHE G 1 205 ? -4.434 11.674 17.228 1.00 29.25 207 PHE G O 1
ATOM 7342 N N . SER G 1 206 ? -2.363 12.540 17.575 1.00 18.89 208 SER G N 1
ATOM 7343 C CA . SER G 1 206 ? -2.886 13.876 17.636 1.00 20.13 208 SER G CA 1
ATOM 7344 C C . SER G 1 206 ? -1.849 14.803 17.143 1.00 19.66 208 SER G C 1
ATOM 7345 O O . SER G 1 206 ? -0.648 14.431 17.128 1.00 21.52 208 SER G O 1
ATOM 7348 N N . GLY G 1 207 ? -2.260 16.001 16.802 1.00 21.73 209 GLY G N 1
ATOM 7349 C CA . GLY G 1 207 ? -1.350 16.977 16.276 1.00 22.88 209 GLY G CA 1
ATOM 7350 C C . GLY G 1 207 ? -1.550 18.342 16.865 1.00 24.19 209 GLY G C 1
ATOM 7351 O O . GLY G 1 207 ? -2.636 18.697 17.276 1.00 23.53 209 GLY G O 1
ATOM 7352 N N . SER G 1 208 ? -0.493 19.138 16.845 1.00 16.02 210 SER G N 1
ATOM 7353 C CA . SER G 1 208 ? -0.522 20.484 17.384 1.00 23.46 210 SER G CA 1
ATOM 7354 C C . SER G 1 208 ? 0.578 21.256 16.686 1.00 23.28 210 SER G C 1
ATOM 7355 O O . SER G 1 208 ? 1.479 20.699 15.972 1.00 22.19 210 SER G O 1
ATOM 7358 N N . GLY G 1 209 ? 0.518 22.550 16.855 1.00 21.88 211 GLY G N 1
ATOM 7359 C CA . GLY G 1 209 ? 1.566 23.391 16.307 1.00 23.81 211 GLY G CA 1
ATOM 7360 C C . GLY G 1 209 ? 1.124 24.858 16.259 1.00 23.14 211 GLY G C 1
ATOM 7361 O O . GLY G 1 209 ? -0.026 25.232 16.620 1.00 28.55 211 GLY G O 1
ATOM 7362 N N . SER G 1 210 ? 2.093 25.672 15.861 1.00 25.25 212 SER G N 1
ATOM 7363 C CA . SER G 1 210 ? 1.938 27.086 15.601 1.00 31.45 212 SER G CA 1
ATOM 7364 C C . SER G 1 210 ? 1.951 27.234 14.069 1.00 32.01 212 SER G C 1
ATOM 7365 O O . SER G 1 210 ? 1.582 26.308 13.352 1.00 29.80 212 SER G O 1
ATOM 7368 N N . GLY G 1 211 ? 2.402 28.381 13.570 1.00 37.85 213 GLY G N 1
ATOM 7369 C CA . GLY G 1 211 ? 2.554 28.602 12.129 1.00 31.30 213 GLY G CA 1
ATOM 7370 C C . GLY G 1 211 ? 3.679 27.861 11.439 1.00 29.82 213 GLY G C 1
ATOM 7371 O O . GLY G 1 211 ? 3.551 27.501 10.225 1.00 26.35 213 GLY G O 1
ATOM 7372 N N . THR G 1 212 ? 4.758 27.579 12.153 1.00 26.24 214 THR G N 1
ATOM 7373 C CA . THR G 1 212 ? 5.984 27.040 11.508 1.00 25.38 214 THR G CA 1
ATOM 7374 C C . THR G 1 212 ? 6.562 25.832 12.233 1.00 22.15 214 THR G C 1
ATOM 7375 O O . THR G 1 212 ? 7.615 25.307 11.823 1.00 20.85 214 THR G O 1
ATOM 7379 N N . ALA G 1 213 ? 5.898 25.374 13.284 1.00 22.73 215 ALA G N 1
ATOM 7380 C CA . ALA G 1 213 ? 6.463 24.341 14.150 1.00 20.98 215 ALA G CA 1
ATOM 7381 C C . ALA G 1 213 ? 5.316 23.476 14.621 1.00 19.01 215 ALA G C 1
ATOM 7382 O O . ALA G 1 213 ? 4.294 23.963 15.103 1.00 20.76 215 ALA G O 1
ATOM 7384 N N . PHE G 1 214 ? 5.480 22.171 14.461 1.00 22.12 216 PHE G N 1
ATOM 7385 C CA . PHE G 1 214 ? 4.396 21.199 14.639 1.00 20.69 216 PHE G CA 1
ATOM 7386 C C . PHE G 1 214 ? 4.891 19.933 15.354 1.00 20.34 216 PHE G C 1
ATOM 7387 O O . PHE G 1 214 ? 6.064 19.618 15.280 1.00 20.43 216 PHE G O 1
ATOM 7395 N N . THR G 1 215 ? 3.978 19.194 15.991 1.00 15.30 217 THR G N 1
ATOM 7396 C CA . THR G 1 215 ? 4.313 18.083 16.774 1.00 16.62 217 THR G CA 1
ATOM 7397 C C . THR G 1 215 ? 3.207 17.074 16.618 1.00 16.73 217 THR G C 1
ATOM 7398 O O . THR G 1 215 ? 2.034 17.449 16.786 1.00 20.41 217 THR G O 1
ATOM 7402 N N . LEU G 1 216 ? 3.567 15.859 16.205 1.00 16.18 218 LEU G N 1
ATOM 7403 C CA . LEU G 1 216 ? 2.686 14.704 16.259 1.00 14.00 218 LEU G CA 1
ATOM 7404 C C . LEU G 1 216 ? 2.916 13.915 17.512 1.00 20.56 218 LEU G C 1
ATOM 7405 O O . LEU G 1 216 ? 4.065 13.635 17.843 1.00 20.08 218 LEU G O 1
ATOM 7410 N N . ARG G 1 217 ? 1.852 13.491 18.190 1.00 20.41 219 ARG G N 1
ATOM 7411 C CA . ARG G 1 217 ? 1.992 12.767 19.433 1.00 19.68 219 ARG G CA 1
ATOM 7412 C C . ARG G 1 217 ? 1.321 11.454 19.208 1.00 17.99 219 ARG G C 1
ATOM 7413 O O . ARG G 1 217 ? 0.230 11.440 18.654 1.00 23.45 219 ARG G O 1
ATOM 7421 N N . ILE G 1 218 ? 1.965 10.353 19.611 1.00 19.52 220 ILE G N 1
ATOM 7422 C CA . ILE G 1 218 ? 1.448 8.984 19.511 1.00 20.16 220 ILE G CA 1
ATOM 7423 C C . ILE G 1 218 ? 1.350 8.377 20.885 1.00 22.17 220 ILE G C 1
ATOM 7424 O O . ILE G 1 218 ? 2.349 8.207 21.591 1.00 25.03 220 ILE G O 1
ATOM 7429 N N . SER G 1 219 ? 0.137 8.031 21.309 1.00 22.66 221 SER G N 1
ATOM 7430 C CA . SER G 1 219 ? 0.016 7.398 22.619 1.00 22.98 221 SER G CA 1
ATOM 7431 C C . SER G 1 219 ? -0.064 5.925 22.493 1.00 18.72 221 SER G C 1
ATOM 7432 O O . SER G 1 219 ? -0.484 5.384 21.449 1.00 22.51 221 SER G O 1
ATOM 7435 N N . ARG G 1 220 ? 0.322 5.256 23.581 1.00 19.70 222 ARG G N 1
ATOM 7436 C CA . ARG G 1 220 ? 0.282 3.810 23.676 1.00 19.58 222 ARG G CA 1
ATOM 7437 C C . ARG G 1 220 ? 0.862 3.092 22.432 1.00 23.39 222 ARG G C 1
ATOM 7438 O O . ARG G 1 220 ? 0.164 2.335 21.737 1.00 22.04 222 ARG G O 1
ATOM 7446 N N . VAL G 1 221 ? 2.163 3.315 22.197 1.00 21.09 223 VAL G N 1
ATOM 7447 C CA . VAL G 1 221 ? 2.831 2.838 20.973 1.00 20.69 223 VAL G CA 1
ATOM 7448 C C . VAL G 1 221 ? 2.851 1.299 20.902 1.00 26.29 223 VAL G C 1
ATOM 7449 O O . VAL G 1 221 ? 3.175 0.578 21.895 1.00 26.21 223 VAL G O 1
ATOM 7453 N N . GLU G 1 222 ? 2.522 0.795 19.708 1.00 24.00 224 GLU G N 1
ATOM 7454 C CA . GLU G 1 222 ? 2.472 -0.634 19.449 1.00 26.55 224 GLU G CA 1
ATOM 7455 C C . GLU G 1 222 ? 3.239 -0.977 18.158 1.00 27.95 224 GLU G C 1
ATOM 7456 O O . GLU G 1 222 ? 3.628 -0.095 17.416 1.00 21.27 224 GLU G O 1
ATOM 7462 N N . ALA G 1 223 ? 3.459 -2.273 17.944 1.00 29.17 225 ALA G N 1
ATOM 7463 C CA . ALA G 1 223 ? 4.222 -2.788 16.790 1.00 28.87 225 ALA G CA 1
ATOM 7464 C C . ALA G 1 223 ? 3.779 -2.243 15.448 1.00 27.35 225 ALA G C 1
ATOM 7465 O O . ALA G 1 223 ? 4.629 -1.978 14.596 1.00 28.37 225 ALA G O 1
ATOM 7467 N N . GLU G 1 224 ? 2.468 -2.052 15.271 1.00 27.53 226 GLU G N 1
ATOM 7468 C CA . GLU G 1 224 ? 1.899 -1.546 14.019 1.00 30.86 226 GLU G CA 1
ATOM 7469 C C . GLU G 1 224 ? 2.265 -0.107 13.731 1.00 26.16 226 GLU G C 1
ATOM 7470 O O . GLU G 1 224 ? 1.997 0.395 12.635 1.00 25.09 226 GLU G O 1
ATOM 7476 N N . ASP G 1 225 ? 2.809 0.581 14.745 1.00 21.40 227 ASP G N 1
ATOM 7477 C CA . ASP G 1 225 ? 3.188 1.980 14.618 1.00 17.43 227 ASP G CA 1
ATOM 7478 C C . ASP G 1 225 ? 4.642 2.104 14.108 1.00 16.00 227 ASP G C 1
ATOM 7479 O O . ASP G 1 225 ? 5.072 3.218 13.798 1.00 16.83 227 ASP G O 1
ATOM 7484 N N . VAL G 1 226 ? 5.377 0.986 14.043 1.00 16.33 228 VAL G N 1
ATOM 7485 C CA . VAL G 1 226 ? 6.741 0.989 13.500 1.00 16.01 228 VAL G CA 1
ATOM 7486 C C . VAL G 1 226 ? 6.737 1.386 12.008 1.00 15.93 228 VAL G C 1
ATOM 7487 O O . VAL G 1 226 ? 5.951 0.873 11.193 1.00 16.22 228 VAL G O 1
ATOM 7491 N N . GLY G 1 227 ? 7.591 2.342 11.667 1.00 12.43 229 GLY G N 1
ATOM 7492 C CA . GLY G 1 227 ? 7.661 2.862 10.307 1.00 12.11 229 GLY G CA 1
ATOM 7493 C C . GLY G 1 227 ? 8.177 4.270 10.300 1.00 10.54 229 GLY G C 1
ATOM 7494 O O . GLY G 1 227 ? 8.683 4.747 11.317 1.00 12.42 229 GLY G O 1
ATOM 7495 N N . VAL G 1 228 ? 8.036 4.971 9.182 1.00 10.59 230 VAL G N 1
ATOM 7496 C CA . VAL G 1 228 ? 8.507 6.350 9.068 1.00 9.86 230 VAL G CA 1
ATOM 7497 C C . VAL G 1 228 ? 7.352 7.321 9.034 1.00 10.72 230 VAL G C 1
ATOM 7498 O O . VAL G 1 228 ? 6.396 7.131 8.259 1.00 11.76 230 VAL G O 1
ATOM 7502 N N . TYR G 1 229 ? 7.429 8.315 9.936 1.00 10.16 231 TYR G N 1
ATOM 7503 C CA . TYR G 1 229 ? 6.419 9.376 10.020 1.00 11.57 231 TYR G CA 1
ATOM 7504 C C . TYR G 1 229 ? 6.877 10.617 9.280 1.00 13.06 231 TYR G C 1
ATOM 7505 O O . TYR G 1 229 ? 7.999 11.087 9.499 1.00 13.45 231 TYR G O 1
ATOM 7514 N N . TYR G 1 230 ? 6.016 11.121 8.373 1.00 11.57 232 TYR G N 1
ATOM 7515 C CA . TYR G 1 230 ? 6.291 12.324 7.582 1.00 13.10 232 TYR G CA 1
ATOM 7516 C C . TYR G 1 230 ? 5.280 13.385 7.821 1.00 16.72 232 TYR G C 1
ATOM 7517 O O . TYR G 1 230 ? 4.105 13.081 7.842 1.00 17.04 232 TYR G O 1
ATOM 7526 N N . CYS G 1 231 ? 5.796 14.611 7.947 1.00 16.45 233 CYS G N 1
ATOM 7527 C CA . CYS G 1 231 ? 5.033 15.846 7.838 1.00 16.90 233 CYS G CA 1
ATOM 7528 C C . CYS G 1 231 ? 4.963 16.222 6.309 1.00 13.85 233 CYS G C 1
ATOM 7529 O O . CYS G 1 231 ? 5.909 15.957 5.551 1.00 15.13 233 CYS G O 1
ATOM 7532 N N A MET G 1 232 ? 3.752 16.775 6.062 0.50 19.90 234 MET G N 1
ATOM 7533 N N B MET G 1 232 ? 4.080 17.136 5.875 0.50 12.50 234 MET G N 1
ATOM 7534 C CA A MET G 1 232 ? 3.198 17.210 4.821 0.50 17.22 234 MET G CA 1
ATOM 7535 C CA B MET G 1 232 ? 3.917 17.549 4.469 0.50 10.79 234 MET G CA 1
ATOM 7536 C C A MET G 1 232 ? 2.120 18.307 5.036 0.50 14.29 234 MET G C 1
ATOM 7537 C C B MET G 1 232 ? 3.096 18.828 4.463 0.50 8.84 234 MET G C 1
ATOM 7538 O O A MET G 1 232 ? 1.176 18.213 5.847 0.50 13.37 234 MET G O 1
ATOM 7539 O O B MET G 1 232 ? 2.121 18.942 5.241 0.50 8.35 234 MET G O 1
ATOM 7548 N N A GLN G 1 233 ? 2.247 19.361 4.260 0.50 14.29 235 GLN G N 1
ATOM 7549 N N B GLN G 1 233 ? 3.462 19.783 3.613 0.50 8.49 235 GLN G N 1
ATOM 7550 C CA A GLN G 1 233 ? 1.213 20.375 4.224 0.50 12.19 235 GLN G CA 1
ATOM 7551 C CA B GLN G 1 233 ? 2.611 20.947 3.447 0.50 8.86 235 GLN G CA 1
ATOM 7552 C C A GLN G 1 233 ? 0.496 20.300 2.881 0.50 13.33 235 GLN G C 1
ATOM 7553 C C B GLN G 1 233 ? 1.825 20.850 2.167 0.50 7.95 235 GLN G C 1
ATOM 7554 O O A GLN G 1 233 ? 1.114 19.985 1.868 0.50 13.11 235 GLN G O 1
ATOM 7555 O O B GLN G 1 233 ? 2.357 20.443 1.136 0.50 8.79 235 GLN G O 1
ATOM 7566 N N A HIS G 1 234 ? -0.795 20.593 2.895 0.50 12.31 236 HIS G N 1
ATOM 7567 N N B HIS G 1 234 ? 0.570 21.282 2.239 0.50 8.21 236 HIS G N 1
ATOM 7568 C CA A HIS G 1 234 ? -1.607 20.640 1.667 0.50 13.92 236 HIS G CA 1
ATOM 7569 C CA B HIS G 1 234 ? -0.320 21.317 1.071 0.50 9.25 236 HIS G CA 1
ATOM 7570 C C A HIS G 1 234 ? -2.302 22.003 1.568 0.50 15.17 236 HIS G C 1
ATOM 7571 C C B HIS G 1 234 ? -0.822 22.785 0.958 0.50 10.07 236 HIS G C 1
ATOM 7572 O O A HIS G 1 234 ? -3.461 22.108 1.152 0.50 16.91 236 HIS G O 1
ATOM 7573 O O B HIS G 1 234 ? -1.954 23.048 0.544 0.50 9.94 236 HIS G O 1
ATOM 7586 N N A LEU G 1 235 ? -1.606 23.039 2.025 0.50 16.03 237 LEU G N 1
ATOM 7587 N N B LEU G 1 235 ? -0.011 23.740 1.403 0.50 11.59 237 LEU G N 1
ATOM 7588 C CA A LEU G 1 235 ? -2.095 24.413 1.945 0.50 16.85 237 LEU G CA 1
ATOM 7589 C CA B LEU G 1 235 ? -0.383 25.159 1.289 0.50 12.48 237 LEU G CA 1
ATOM 7590 C C A LEU G 1 235 ? -1.800 25.016 0.578 0.50 15.75 237 LEU G C 1
ATOM 7591 C C B LEU G 1 235 ? -0.187 25.686 -0.142 0.50 12.35 237 LEU G C 1
ATOM 7592 O O A LEU G 1 235 ? -2.689 25.572 -0.045 0.50 19.77 237 LEU G O 1
ATOM 7593 O O B LEU G 1 235 ? -1.094 26.276 -0.740 0.50 14.40 237 LEU G O 1
ATOM 7602 N N A GLU G 1 236 ? -0.548 24.928 0.147 0.50 14.28 238 GLU G N 1
ATOM 7603 N N B GLU G 1 236 ? 1.009 25.449 -0.685 0.50 13.16 238 GLU G N 1
ATOM 7604 C CA A GLU G 1 236 ? -0.070 25.607 -1.064 0.50 17.76 238 GLU G CA 1
ATOM 7605 C CA B GLU G 1 236 ? 1.431 26.016 -1.981 0.50 14.37 238 GLU G CA 1
ATOM 7606 C C A GLU G 1 236 ? 0.874 24.735 -1.933 0.50 17.48 238 GLU G C 1
ATOM 7607 C C B GLU G 1 236 ? 2.246 25.034 -2.793 0.50 13.35 238 GLU G C 1
ATOM 7608 O O A GLU G 1 236 ? 1.756 24.036 -1.407 0.50 17.02 238 GLU G O 1
ATOM 7609 O O B GLU G 1 236 ? 3.062 24.291 -2.248 0.50 13.52 238 GLU G O 1
ATOM 7620 N N A TYR G 1 237 ? 0.693 24.775 -3.259 0.50 16.27 239 TYR G N 1
ATOM 7621 N N B TYR G 1 237 ? 2.047 25.042 -4.106 0.50 13.34 239 TYR G N 1
ATOM 7622 C CA A TYR G 1 237 ? 1.592 24.084 -4.174 0.50 15.03 239 TYR G CA 1
ATOM 7623 C CA B TYR G 1 237 ? 2.895 24.252 -5.013 0.50 11.97 239 TYR G CA 1
ATOM 7624 C C A TYR G 1 237 ? 2.997 24.689 -4.065 0.50 15.56 239 TYR G C 1
ATOM 7625 C C B TYR G 1 237 ? 4.334 24.778 -5.017 0.50 12.38 239 TYR G C 1
ATOM 7626 O O A TYR G 1 237 ? 3.143 25.898 -3.902 0.50 16.46 239 TYR G O 1
ATOM 7627 O O B TYR G 1 237 ? 4.552 25.994 -4.892 0.50 14.10 239 TYR G O 1
ATOM 7644 N N A PRO G 1 238 ? 4.041 23.858 -4.189 0.50 15.44 240 PRO G N 1
ATOM 7645 N N B PRO G 1 238 ? 5.328 23.867 -5.142 0.50 11.71 240 PRO G N 1
ATOM 7646 C CA A PRO G 1 238 ? 3.965 22.402 -4.242 0.50 15.38 240 PRO G CA 1
ATOM 7647 C CA B PRO G 1 238 ? 5.154 22.427 -5.087 0.50 11.31 240 PRO G CA 1
ATOM 7648 C C A PRO G 1 238 ? 3.750 21.856 -2.848 0.50 13.35 240 PRO G C 1
ATOM 7649 C C B PRO G 1 238 ? 4.931 21.947 -3.646 0.50 8.83 240 PRO G C 1
ATOM 7650 O O A PRO G 1 238 ? 4.294 22.405 -1.883 0.50 14.68 240 PRO G O 1
ATOM 7651 O O B PRO G 1 238 ? 5.539 22.472 -2.736 0.50 8.91 240 PRO G O 1
ATOM 7658 N N A TYR G 1 239 ? 2.949 20.805 -2.717 0.50 15.08 241 TYR G N 1
ATOM 7659 N N B TYR G 1 239 ? 4.091 20.937 -3.449 0.50 9.08 241 TYR G N 1
ATOM 7660 C CA A TYR G 1 239 ? 2.799 20.168 -1.419 0.50 13.74 241 TYR G CA 1
ATOM 7661 C CA B TYR G 1 239 ? 3.924 20.398 -2.107 0.50 8.33 241 TYR G CA 1
ATOM 7662 C C A TYR G 1 239 ? 4.145 19.591 -0.999 0.50 14.33 241 TYR G C 1
ATOM 7663 C C B TYR G 1 239 ? 5.232 19.722 -1.719 0.50 7.35 241 TYR G C 1
ATOM 7664 O O A TYR G 1 239 ? 4.941 19.174 -1.843 0.50 12.37 241 TYR G O 1
ATOM 7665 O O B TYR G 1 239 ? 5.950 19.181 -2.558 0.50 7.54 241 TYR G O 1
ATOM 7682 N N A THR G 1 240 ? 4.401 19.619 0.308 0.50 11.95 242 THR G N 1
ATOM 7683 N N B THR G 1 240 ? 5.565 19.802 -0.441 0.50 6.94 242 THR G N 1
ATOM 7684 C CA A THR G 1 240 ? 5.722 19.334 0.831 0.50 12.38 242 THR G CA 1
ATOM 7685 C CA B THR G 1 240 ? 6.889 19.366 0.051 0.50 8.37 242 THR G CA 1
ATOM 7686 C C A THR G 1 240 ? 5.661 18.467 2.053 0.50 12.84 242 THR G C 1
ATOM 7687 C C B THR G 1 240 ? 6.714 18.601 1.346 0.50 7.46 242 THR G C 1
ATOM 7688 O O A THR G 1 240 ? 4.726 18.589 2.868 0.50 10.75 242 THR G O 1
ATOM 7689 O O B THR G 1 240 ? 5.745 18.828 2.103 0.50 8.66 242 THR G O 1
ATOM 7696 N N A PHE G 1 241 ? 6.684 17.603 2.114 0.50 13.56 243 PHE G N 1
ATOM 7697 N N B PHE G 1 241 ? 7.628 17.660 1.576 0.50 9.04 243 PHE G N 1
ATOM 7698 C CA A PHE G 1 241 ? 6.989 16.694 3.205 0.50 14.63 243 PHE G CA 1
ATOM 7699 C CA B PHE G 1 241 ? 7.574 16.773 2.707 0.50 9.60 243 PHE G CA 1
ATOM 7700 C C A PHE G 1 241 ? 8.413 17.014 3.728 0.50 15.19 243 PHE G C 1
ATOM 7701 C C B PHE G 1 241 ? 8.726 17.044 3.698 0.50 11.38 243 PHE G C 1
ATOM 7702 O O A PHE G 1 241 ? 9.339 17.366 3.007 0.50 23.46 243 PHE G O 1
ATOM 7703 O O B PHE G 1 241 ? 9.854 17.423 3.245 0.50 12.48 243 PHE G O 1
ATOM 7718 N N . GLY G 1 242 ? 8.531 16.724 4.993 1.00 16.51 244 GLY G N 1
ATOM 7719 C CA . GLY G 1 242 ? 9.752 16.672 5.826 1.00 17.16 244 GLY G CA 1
ATOM 7720 C C . GLY G 1 242 ? 10.580 15.425 5.554 1.00 15.75 244 GLY G C 1
ATOM 7721 O O . GLY G 1 242 ? 10.168 14.534 4.789 1.00 17.02 244 GLY G O 1
ATOM 7722 N N . SER G 1 243 ? 11.704 15.306 6.237 1.00 16.35 245 SER G N 1
ATOM 7723 C CA . SER G 1 243 ? 12.648 14.281 5.921 1.00 18.34 245 SER G CA 1
ATOM 7724 C C . SER G 1 243 ? 12.266 12.908 6.556 1.00 16.30 245 SER G C 1
ATOM 7725 O O . SER G 1 243 ? 12.868 11.907 6.223 1.00 17.84 245 SER G O 1
ATOM 7728 N N . GLY G 1 244 ? 11.254 12.888 7.425 1.00 14.28 246 GLY G N 1
ATOM 7729 C CA . GLY G 1 244 ? 10.823 11.651 8.097 1.00 14.55 246 GLY G CA 1
ATOM 7730 C C . GLY G 1 244 ? 11.483 11.376 9.409 1.00 13.81 246 GLY G C 1
ATOM 7731 O O . GLY G 1 244 ? 12.668 11.678 9.595 1.00 14.49 246 GLY G O 1
ATOM 7732 N N . THR G 1 245 ? 10.700 10.811 10.318 1.00 11.34 247 THR G N 1
ATOM 7733 C CA . THR G 1 245 ? 11.190 10.311 11.599 1.00 11.49 247 THR G CA 1
ATOM 7734 C C . THR G 1 245 ? 10.802 8.845 11.742 1.00 10.41 247 THR G C 1
ATOM 7735 O O . THR G 1 245 ? 9.607 8.522 11.751 1.00 9.64 247 THR G O 1
ATOM 7739 N N . LYS G 1 246 ? 11.819 7.978 11.848 1.00 9.80 248 LYS G N 1
ATOM 7740 C CA . LYS G 1 246 ? 11.604 6.532 11.934 1.00 10.71 248 LYS G CA 1
ATOM 7741 C C . LYS G 1 246 ? 11.317 6.142 13.380 1.00 10.15 248 LYS G C 1
ATOM 7742 O O . LYS G 1 246 ? 12.106 6.466 14.253 1.00 13.14 248 LYS G O 1
ATOM 7748 N N . LEU G 1 247 ? 10.188 5.498 13.645 1.00 9.81 249 LEU G N 1
ATOM 7749 C CA . LEU G 1 247 ? 9.874 4.987 14.957 1.00 10.62 249 LEU G CA 1
ATOM 7750 C C . LEU G 1 247 ? 10.335 3.533 15.050 1.00 11.53 249 LEU G C 1
ATOM 7751 O O . LEU G 1 247 ? 9.952 2.699 14.202 1.00 12.48 249 LEU G O 1
ATOM 7756 N N . GLU G 1 248 ? 11.111 3.256 16.087 1.00 11.32 250 GLU G N 1
ATOM 7757 C CA . GLU G 1 248 ? 11.585 1.913 16.419 1.00 13.91 250 GLU G CA 1
ATOM 7758 C C . GLU G 1 248 ? 11.146 1.557 17.840 1.00 13.67 250 GLU G C 1
ATOM 7759 O O . GLU G 1 248 ? 11.058 2.420 18.704 1.00 13.94 250 GLU G O 1
ATOM 7765 N N . LEU G 1 249 ? 10.844 0.288 18.077 1.00 17.48 251 LEU G N 1
ATOM 7766 C CA . LEU G 1 249 ? 10.651 -0.211 19.431 1.00 18.88 251 LEU G CA 1
ATOM 7767 C C . LEU G 1 249 ? 12.008 -0.549 20.099 1.00 23.87 251 LEU G C 1
ATOM 7768 O O . LEU G 1 249 ? 12.155 -0.304 21.343 1.00 30.59 251 LEU G O 1
ATOM 7773 N N . ASN H 2 3 ? -12.207 22.791 -7.054 1.00 44.91 3 ASN H N 1
ATOM 7774 C CA . ASN H 2 3 ? -11.641 23.733 -8.079 1.00 49.56 3 ASN H CA 1
ATOM 7775 C C . ASN H 2 3 ? -10.890 23.043 -9.240 1.00 41.17 3 ASN H C 1
ATOM 7776 O O . ASN H 2 3 ? -10.069 22.150 -9.033 1.00 35.43 3 ASN H O 1
ATOM 7781 N N . TYR H 2 4 ? -11.145 23.494 -10.465 1.00 42.21 4 TYR H N 1
ATOM 7782 C CA . TYR H 2 4 ? -10.669 22.788 -11.663 1.00 34.94 4 TYR H CA 1
ATOM 7783 C C . TYR H 2 4 ? -9.220 23.094 -12.079 1.00 32.90 4 TYR H C 1
ATOM 7784 O O . TYR H 2 4 ? -8.649 22.364 -12.899 1.00 35.27 4 TYR H O 1
ATOM 7793 N N A TYR H 2 5 ? -8.750 24.218 -11.557 0.50 30.65 5 TYR H N 1
ATOM 7794 N N B TYR H 2 5 ? -8.540 24.092 -11.489 0.50 27.27 5 TYR H N 1
ATOM 7795 C CA A TYR H 2 5 ? -7.459 24.744 -11.845 0.50 30.49 5 TYR H CA 1
ATOM 7796 C CA B TYR H 2 5 ? -7.247 24.634 -12.054 0.50 26.28 5 TYR H CA 1
ATOM 7797 C C A TYR H 2 5 ? -6.504 24.331 -10.725 0.50 26.06 5 TYR H C 1
ATOM 7798 C C B TYR H 2 5 ? -5.934 24.582 -11.180 0.50 20.61 5 TYR H C 1
ATOM 7799 O O A TYR H 2 5 ? -5.309 24.308 -10.966 0.50 23.62 5 TYR H O 1
ATOM 7800 O O B TYR H 2 5 ? -4.797 24.571 -11.690 0.50 16.00 5 TYR H O 1
ATOM 7817 N N A THR H 2 6 ? -7.030 23.962 -9.535 0.50 22.65 6 THR H N 1
ATOM 7818 N N B THR H 2 6 ? -6.106 24.627 -9.869 0.50 17.02 6 THR H N 1
ATOM 7819 C CA A THR H 2 6 ? -6.168 23.641 -8.361 0.50 18.84 6 THR H CA 1
ATOM 7820 C CA B THR H 2 6 ? -5.080 24.275 -8.899 0.50 15.49 6 THR H CA 1
ATOM 7821 C C A THR H 2 6 ? -6.795 22.762 -7.256 0.50 16.43 6 THR H C 1
ATOM 7822 C C B THR H 2 6 ? -5.750 23.501 -7.761 0.50 13.56 6 THR H C 1
ATOM 7823 O O A THR H 2 6 ? -8.002 22.825 -6.998 0.50 19.35 6 THR H O 1
ATOM 7824 O O B THR H 2 6 ? -6.914 23.730 -7.464 0.50 13.65 6 THR H O 1
ATOM 7831 N N A SER H 2 7 ? -5.965 21.914 -6.634 0.50 14.65 7 SER H N 1
ATOM 7832 N N B SER H 2 7 ? -5.014 22.572 -7.139 0.50 12.64 7 SER H N 1
ATOM 7833 C CA A SER H 2 7 ? -6.391 21.121 -5.485 0.50 14.90 7 SER H CA 1
ATOM 7834 C CA B SER H 2 7 ? -5.463 21.889 -5.905 0.50 12.34 7 SER H CA 1
ATOM 7835 C C A SER H 2 7 ? -6.209 21.871 -4.152 0.50 15.72 7 SER H C 1
ATOM 7836 C C B SER H 2 7 ? -5.142 22.698 -4.634 0.50 11.69 7 SER H C 1
ATOM 7837 O O A SER H 2 7 ? -6.618 21.378 -3.084 0.50 15.42 7 SER H O 1
ATOM 7838 O O B SER H 2 7 ? -5.527 22.302 -3.536 0.50 12.69 7 SER H O 1
ATOM 7843 N N A GLU H 2 8 ? -5.598 23.060 -4.223 0.50 15.15 8 GLU H N 1
ATOM 7844 N N B GLU H 2 8 ? -4.412 23.802 -4.780 0.50 12.99 8 GLU H N 1
ATOM 7845 C CA A GLU H 2 8 ? -5.357 23.903 -3.031 0.50 13.84 8 GLU H CA 1
ATOM 7846 C CA B GLU H 2 8 ? -3.995 24.613 -3.633 0.50 13.21 8 GLU H CA 1
ATOM 7847 C C A GLU H 2 8 ? -6.652 24.377 -2.422 0.50 15.16 8 GLU H C 1
ATOM 7848 C C B GLU H 2 8 ? -5.238 25.205 -2.953 0.50 13.65 8 GLU H C 1
ATOM 7849 O O A GLU H 2 8 ? -7.544 24.843 -3.125 0.50 19.40 8 GLU H O 1
ATOM 7850 O O B GLU H 2 8 ? -6.235 25.549 -3.617 0.50 14.11 8 GLU H O 1
ATOM 7861 N N A PRO H 2 9 ? -6.751 24.308 -1.089 0.50 15.70 9 PRO H N 1
ATOM 7862 N N B PRO H 2 9 ? -5.211 25.327 -1.617 0.50 13.87 9 PRO H N 1
ATOM 7863 C CA A PRO H 2 9 ? -7.958 24.757 -0.394 0.50 16.08 9 PRO H CA 1
ATOM 7864 C CA B PRO H 2 9 ? -6.325 25.954 -0.893 0.50 14.34 9 PRO H CA 1
ATOM 7865 C C A PRO H 2 9 ? -8.189 26.265 -0.537 0.50 15.26 9 PRO H C 1
ATOM 7866 C C B PRO H 2 9 ? -6.434 27.450 -1.174 0.50 14.50 9 PRO H C 1
ATOM 7867 O O A PRO H 2 9 ? -9.331 26.730 -0.473 0.50 18.70 9 PRO H O 1
ATOM 7868 O O B PRO H 2 9 ? -7.531 28.034 -1.141 0.50 19.99 9 PRO H O 1
#

B-factor: mean 15.98, std 9.47, range [4.11, 87.13]

Radius of gyration: 33.04 Å; Cα contacts (8 Å, |Δi|>4): 2916; chains: 8; bounding box: 92×50×80 Å

Sequence (948 aa):
EVQLQQSGAELVRPGTSVKMSSCKAAGYTFTKYWIGWVKQRPGHGLEWIGDIHPGSFYSSNYNEKFKGKATLTADTSSSTAYMQLSSLTSEEDSSAIYYCARDYYTNYGDWGQGTSVTVSGGSDIVMTQAAPSVSVTPGESVSISSCRRSSKSLLHRNGNTYLFWFLQRRPGQSPQQLLIYRMSNLASGVPDRFSGSGSGTAFTLRRISSRVEAEDVGVYYCMMQHLEYPYTFGSGTKLEELKINYYTSEPEVQQLQQSGAELVRPGTSVKMSCKAAGYTFTKYWIGWVKQRRPGHGLEWIGDIHPGSFYSSNYNEKFKGKATLTADTSSSSTAYMQQLSSLTSEDSAIYYCARDYYTNYYGDWGQGTSVTVSSDIVMTQAAPSVSVTPGESVSISCRSSKKSLLHRNGNTYLFWFLQRPGQSSPQLLIYRMSNLASGVPDRFSGSGSGTAFTLRRISRVEEAEDVGVYYCMQHLEYPYTFGSGTKLELKINYYTSEPEVQLQQSGAELVRPGTSVKKMSCKAAGYTFTKYWIIGWVKQRPGHGLEWIGDIHPGSFYSSNYNEKFKGKATLTADTSSSSTAYMQLSSSLTSEDSAIYYCARDYYTNYGDWGQGTSVTVSSDIVMTQAAPSVSVTPGESVSISCRSSKSLLHRNGNTYLFWFLQRPGQQSSPQLLIYRMSNLASGVPDRFSGSGSGTAFTLRRISRVEAEDVGVYYCMQHLEYPYTFGSGTKLLELKVDINYYTSEPVQLQQSGAELVRPGTSVKMSCKAAGYTFTKYWIGWVKQRRPGHGLEWIGDIHPGSFYSNYNEKFKGKATLTADTSSSTAYMQLSSLTSEDSAIYYCARRDDYYYYTTNNYYGGDWGQGTSVTVSDDIVMTQAAPSVSSVTPGESVSIISSCCRSSKSLLHRNGNTTYYLLFFWWFLQRPGQSSPQLLLIYRMMSNLASGVPDRFSGSGSGTAFTLRISRVEAEDVGVYYCMMQQHHLLEEYYPPYYTTFFGSGTKLELNYYYTTSSEEPP

Organism: Mus musculus (NCBI:txid10090)

CATH classification: 2.60.40.10

InterPro domains:
  IPR003599 Immunoglobulin domain subtype [SM00409] (8-112)
  IPR007110 Immunoglobulin-like domain [PS50835] (1-93)
  IPR013106 Immunoglobulin V-set domain [PF07686] (7-111)
  IPR013106 Immunoglobulin V-set domain [SM00406] (18-95)
  IPR013783 Immunoglobulin-like fold [G3DSA:2.60.40.10] (1-113)
  IPR036179 Immunoglobulin-like domain superfamily [SSF48726] (1-112)
  IPR050150 Immunoglobulin Variable Light Chain [PTHR23267] (2-96)

Foldseek 3Di:
DKAWAKDEAAEAAFQAKDKIKIQIDDDQLQPWKKWKWWADPQQGIDTAWIARQNVRDIDGFPVCVVAWDWGADNVRSMIMIMGGRDDQVRQTWMKMFTQDVNDRAYIYFTYGYGHVDPPDKAKAWPAQADEAAAQAKDKTKMFIPDFQADPVGFRAKWKWFAAPSGDIHTAAGSFFHGDPPHDPLWGKHDDRGMIMIMGGRDDPVRFGWMKMWGSRDPPIDIYSTYGYYYD/DDPPDPDD/DKAWAKDAAAEEAAQAKDKIKTQIDDDQLQPWKKWKWWADPPFAIFTAWIARQNVRDIDGAPVCVVAWDWGADNVRSMIMIMGGRDDQVRFTWMKMATQDVNDSAGIYFTYGYGYCVDKDKAFPAQEDEEAAFAKDKTKIFIPFFQADPVGFRAKWKWWDFPPGDIHTAAGRFFHGDPPHDPLWGKHDDRTMIMIMRHGDDPRRFGWMKMWGRRDPPIDIYRTYGYHYD/DDPPDPDD/DWAWAKDEEAEEAAQAKDKIKTFIDDDDLQPWKKWKWWADVPFHIDTAWIARQVVQDIDGFPVCVVQWDWGADPVRSMIMIMGGRDDQVRFTWMKMFTQDVNDRAGIYFTYGYGYCVDKAKAFPAQEDEEAAQAKDKTKMWIPFFQQDPVGFRAKWKWFDAPSGDTHTADGSFFHGDPPHDPQWGKDDDRTMIMIMGGRDDPVRFGWMKMWGPRDPPIDIYPTYGYHYDD/DDDPPDPDD/DAFAKDEEAEAAAFAKDKIKTFDDDDQLQPWKKWKWWQDVQQGIFTAWIARQNVRDIDGFPVCVVAWDWGADNVRSMIMIMGGRDDQVRQTWMKMFTADVLDGADIYLTYGYGHCPKAKAWPAQADEDDAQAKDKTKIFIPFFQQDPVGFRAKWKWFDAPSGDTHTADGRFFHGDPPHDPQWGKDDDRTMIMIMGGRDDPVRFGWMKMWGSRDPPIGIYRTYGYHD/DPPDPDD

Nearest PDB structures (foldseek):
  5yd4-assembly2_C  TM=1.004E+00  e=1.079E-48  Mus musculus
  8cge-assembly1_A-2  TM=9.531E-01  e=1.269E-34  synthetic construct
  8pwv-assembly4_H  TM=9.665E-01  e=3.364E-33  Homo sapiens
  8j23-assembly1_F  TM=9.350E-01  e=6.027E-34  Homo sapiens
  8jsp-assembly1_E  TM=9.222E-01  e=7.304E-30  Mus musculus